Protein 9BFQ (pdb70)

Secondary structure (DSSP, 8-state):
-HHHHHHHHHHHHHHHHHHTTTSB--SS-----TT---SSSHHHHHHHHHTSSHHHHHTT--HHHHS--SSS-S--HHHHHHHHHHHHHHHHHHHHHSHHHHHHPPPEEE-----EEEE--------EEEEEE---EEE-S-EE--TT-EEEE-S-PPTT-EEEEEEEEE-SSSTT-EEEPPPPPPEEPPP-SS--S--EEEEEEE-SSS-EEEEEE--S--SS---EEEEEEEE--EEEEEETT--EEEE-S--TT-EEEEEEEEE-SS-B---EEEEEE--PPP----SS----EEEEE-SSEEEEEE-SSS--EEEEEE-SS----EEE-SSS-EEEE--SS--EEEEEBSSSSBSS--EEE-----EEEEEEEETTTTEEEEEEE--EEEEEE-SSS---EEEEEEESSPPSEEEEETTTTEEEEE-SSEEEEEETTS---EEEEE-SS---EEEETTTTEEEEEETTTTEEEEE-SSS--EEEEPPPP--------STT-EEEE-SSEEEEE---S-SEEEE-SS-S---EE----TTTS-SS-S-------EEEE-SSEEEEE--PPPPPTT--TTS----EEEEEEEETTTTEEEEEEEE-SSEEEEES--TT-EEEEEEEEE-SS--B------EEEEPPPSS---EEEEESSSEEEEE-SSS---EEEEEE--SSB---EESSSSEEEEEBTTS-EEEEESS-SSSS-S--SPBSSEEEEEEETTTTEEEEEETTTTEEEEE-TTT--EEEE---S--EEEEETTTTEEEEE-SSEEEEE-SSGGG----EE--SSSEEEEEEEEETTTTEEEEEEEESS-EEEEEEE----EEEEE--B-TT--EEETTTTEEEEEBTTSSEEEEEESS-TT-EEEEEPPGGG-SEEEEEEPPSSPPP---TTSSPPPPPTTS-EE--EEEE-PPP--SS----EEEEEEEETTEEEEEEESSSEEEE----SSS-EEEEEEEEE-SS-B---EEEEEE-/-HHHHH---B---B-GGGTEEEE--SEEEEEEES-HHHHHHHHHHHHHHTSS-SSSPEEEEEEE-SSTTSHHHHHHHHHHHHHHS-S-EEEEEE-HHHHHHSHHHHHHH-S-EEEPPPGGGTTHHHHHHHHHS-B--S---EEEEEESSHHHHHHHHHHHHTTT------S-S-EEEEEESSSSSSS----SEEEEE-SS---HHHHHHSPTTEEEEEEPPEE---STTS-SS-----SSSTT-EE-HHHHHHHHHHHHHHHHHHHHHHHH----TTT-----S--GGGSSTTT-----HHHHHHHTT-TTTTTS-EEEEEEE---EEEEEEEESSS--EEEEEE--S--SEEEPPPBHHHHT--

Organism: Drosophila melanogaster (NCBI:txid7227)

Sequence (1365 aa):
DERMVLERVTRDCVQRCIVEEDLFLDEFGIQCEKADNGEKCYKTRCTKGCAQWYRALKELESCQEACLSLQFYPYDMPCIGACEMAQRDYWHLQRLAISHLVERTQPQLERAPTPLTIRWAMHFPPFNIQYQFVDAWFNLADYDCDEYYVCEILEALIPYTQYRFRFELPFGENRDEVLYSPATPAYQTPPEGAPISAPVIEHLMGLDDSHLAVHWHPGRFTNGPIEGYRLRLSSSTSEQLVPAGRGSYIFSQLQAGTNYTLALSMINKQGEGPVAKGFVQTHSARNEKPAKDLTESVLLVGRRAVMWQSLEPAGENSMIYQSQEELADIAWSKREQQLWLLNVHGELRSLKFESGQMVSPAQQLKLDLWVPRRLSFDWLHHRLYFAMESSFQIISTDLLGESAQKVGESFDLPVEQLEVDALNGWIFWRNEESLWRQDLHGRMIHRLLRIRQPGWFLVQPQHFIIHLMLPQEGKFLEISYDGGFKHPLPLPPPHWQSFALLGRSLLLPDSGQLILVEAASPSASWPLKNLPDCWAVILLVPESQPLTSAGGKPHSLKALLGAQAAKISWKEPERNPYQSADAARSWSYELEVLDVASQSAFSIRNIRGPIFGLQRLQPDNLYQLRVRAINVDGEPGEWTEPLAARTWPLGPHRLRWASRQGSVIHTNELGEGLEVQQEQLERLPGPMTMVNESVGYYVTGDGLLHCINLVHSQWGCPISEPLQHVGSVTYDWRGGRVYWTDLARNCVVRMDPWSGSRELLPVFEANFLALDPRQGHLYYATSSQLSRHGSTPDEAVTYYRVNGLEGSIASFVLDTQQDQLFWLVKGSGALRLYRAPLTSLQMIQQIQAVPDSLQLLRPLGALLWLERSGRRARLVRLAAPLDVMELPTPDQASPASALQLLDPQPLPPRDEGVIPMTVLPDSVRLDDFHVRWQPSTSGGNHSVSYRLLLEFGQRLQTLDLSTPFARLTQLPQAQLQLKISITPRTAWRSGDTTRVQLTTPEICLNGLQLTVIRKQEEFVKILEGDVVLSVLTKDPDSALFVINRVNQANLIMADFEIGIRAISIDNASLAENLLIQEVQFLQQCTTYSMGIFVDWELYKQLESVIKDLEYNIWPIPGTRAHLFPKVAHLLHQMPWGEKIASVEIATETLEMYNEFMEAARQEHMCLMHFKSDDNVYIMFGNKLASHFKENGTLFSVPTDRTDDEFLADLPNRAFVLMENEIDLSTAVELDATPTALDEILIGKSVLPSRVLSFAGSIIDLMNWLRGSLSKHCYVLESCFNFLNFIEDWRTSEYRQAHDTAEILSLLLMRKLGTAMNFQMYQKKVELREIASQNFVTNVTTYYHYNRDNHTSLELKTKFGQVFNC

Nearest PDB structures (foldseek):
  3s8z-assembly1_A  TM=3.925E-01  e=1.717E-20  Homo sapiens
  5e4q-assembly1_A  TM=4.341E-01  e=4.773E-08  Mus musculus
  2jll-assembly1_A  TM=2.443E-01  e=3.432E-08  Homo sapiens
  2dle-assembly1_A  TM=7.068E-01  e=6.547E-03  Homo sapiens
  3ncb-assembly1_B  TM=4.077E-01  e=9.874E-05  Homo sapiens

Foldseek 3Di:
DVVVLLVVLLVVLLVVLLVCQFQFAEQQRDDDDNPPPFPPGSNNLLNQLSVCQVVCVVVVHAQQRSSPDPFDPDGSQSSLLSNLLSQVSSLQVVCVVCQCVQAPWEWEWDCDVHFTKIQTQDDDCPKWKWKDFDCFTFTADDWDADPRGTIGHPDDDQAQTKMKIKMWAQSGPDPVSIHIYDIYDIDHHHADDEFAFFWDWPDWAAQAFFKTKTFTDGDRRRRAQFFWKWKAKDFCGDIDTGGRPDGMDMGGGDGGPTKMKMWMWTDDPHGIYDTDIDIYGHYHADDDDAQQPFQWWKWWDAQFWIKIWGSHLPIDIATAGGHPAGWQEKEAAQVQQKIWTAGPFGWIWIAHDDPGYGDDDTDTADADDATFHYWYAQHAVQWIWTWHDVLIWIWIAHPNHDPIGTAEDGDDFDWRYWYAQNALQKIWTDGQFFIWIAGPNRDDTATQDGHHGWADWAAQNQNQKIWTHRQVVQWIWITGLHNPDIDTDHDQDPRFREWDDDRCWIFTDDQFWTAIDVHVHHSGIDGDDPHRGTRYMGINDCSSVDDDYPAWWWDDWAKQAEFFKIKIFTDGGDRDPSGDPSHDRFKFKKKWKAFPVVRDIDIDTRHGDRIDMGGRHHGFTKIWIWMWIAHDVGDTHDIDHIDIDTYFHDDFWWKWFAFQCFWIWIAGRQRPPTHTAPDGDHGAWEDWEDLFPFWIWIAHPQAWIDIAGRPDGPDQAQDDDTDGQWQEWYAAQAAQWIWTQRRSSQFIWIAHSPNSHIHTDPDGQFRYWDFQRVAQKIWTFHQFWTWIDFDDPVLIGTDDGHPPSQFGWQEKDADNVVQKIKTWTDGSPKIWIWIDGNVDIGTLDIHDFHGHAWDQDVRQQWIKTAHPQQFWIWIAHSVHRVRIHIRGDDPVRRRTNYMYTDDPDTRHHYHQQQAWDDWDQVQFDFPCGKTATDDIATPPGAQKWKKKWWCWDSDIHIDTGSDRMGNDDDDPDAFIKTWIWIWIHGSSGIYDIHTYIDTD/DVCLVQPDWFDVIDGQVVFWDKDDWQEEEEEEEQFQLLVVVLQQLCQQLVLLVEDIGYMYTYGHDDDLVRVLSSVVSVVVCQVPVHDHYQEHEYEPVSCVVPVVSVVVVVGRYDYQDHLCVLALLLVLVCQQFAFDFQDDEAEDEEEDDCVSVVVNVVSNVVSQFDHHGDPDDAYEYEYEEQPPQFQDPDDHAAEYEYDDDDDVNSLVRHDAFYKYWFWDWDAAAFDVQFAVDDGGDDPVSHGDTDQVSSNQSNLLVVSLQSVVQSVQQVVFFNYVVRGDDSCDPNPCSVPDVSRDDDAPCVSSVSSRGNSVQVRGWIFMFGHHVDTDTAWIAGSRDGDIDGDDDDPVPDDDDDGHDHSNVNRGD

GO terms:
  GO:0005886 plasma membrane (C, IDA)
  GO:0008288 boss receptor activity (F, IDA)
  GO:0045500 sevenless signaling pathway (P, IEP)
  GO:0045500 sevenless signaling pathway (P, IDA)
  GO:0019199 transmembrane receptor protein kinase activity (F, IDA)
  GO:0045500 sevenless signaling pathway (P, IMP)
  GO:0060250 germ-line stem-cell niche homeostasis (P, IMP)
  GO:0007465 R7 cell fate commitment (P, IMP)
  GO:0005515 protein binding (F, IPI)
  GO:0045500 sevenless signaling pathway (P, IPI)

InterPro domains:
  IPR000033 LDLR class B repeat [SM00135] (990-1030)
  IPR000033 LDLR class B repeat [SM00135] (1462-1509)
  IPR000719 Protein kinase domain [PS50011] (2209-2485)
  IPR001245 Serine-threonine/tyrosine-protein kinase, catalytic domain [PF07714] (2210-2481)
  IPR001245 Serine-threonine/tyrosine-protein kinase, catalytic domain [PR00109] (2286-2299)
  IPR001245 Serine-threonine/tyrosine-protein kinase, catalytic domain [PR00109] (2333-2351)
  IPR001245 Serine-threonine/tyrosine-protein kinase, catalytic domain [PR00109] (2408-2430)
  IPR001245 Serine-threonine/tyrosine-protein kinase, catalytic domain [PR00109] (2452-2474)
  IPR002011 Tyrosine-protein kinase, receptor class II, conserved site [PS00239] (2374-2382)
  IPR003961 Fibronectin type III [PF00041] (448-520)
  IPR003961 Fibronectin type III [PF00041] (1800-1896)
  IPR003961 Fibronectin type III [PS50853] (440-533)
  IPR003961 Fibronectin type III [PS50853] (824-924)
  IPR003961 Fibronectin type III [PS50853] (1294-1397)
  IPR003961 Fibronectin type III [PS50853] (1801-1901)
  IPR003961 Fibronectin type III [SM00060] (438-519)
  IPR003961 Fibronectin type III [SM00060] (825-910)
  IPR003961 Fibronectin type III [SM00060] (1200-1278)
  IPR003961 Fibronectin type III [SM00060] (1299-1384)
  IPR003961 Fibronectin type III [SM00060] (1799-1888)

B-factor: mean 48.44, std 27.78, range [2.01, 143.71]

Structure (mmCIF, N/CA/C/O backbone):
data_9BFQ
#
_entry.id   9BFQ
#
_cell.length_a   1.00
_cell.length_b   1.00
_cell.length_c   1.00
_cell.angle_alpha   90.00
_cell.angle_beta   90.00
_cell.angle_gamma   90.00
#
_symmetry.space_group_name_H-M   'P 1'
#
loop_
_entity.id
_entity.type
_entity.pdbx_description
1 polymer 'Protein sevenless'
2 polymer 'Protein bride of sevenless'
3 non-polymer 2-acetamido-2-deoxy-beta-D-glucopyranose
#
loop_
_atom_site.group_PDB
_atom_site.id
_atom_site.type_symbol
_atom_site.label_atom_id
_atom_site.label_alt_id
_atom_site.label_comp_id
_atom_site.label_asym_id
_atom_site.label_entity_id
_atom_site.label_seq_id
_atom_site.pdbx_PDB_ins_code
_atom_site.Cartn_x
_atom_site.Cartn_y
_atom_site.Cartn_z
_atom_site.occupancy
_atom_site.B_iso_or_equiv
_atom_site.auth_seq_id
_atom_site.auth_comp_id
_atom_site.auth_asym_id
_atom_site.auth_atom_id
_atom_site.pdbx_PDB_model_num
ATOM 1 N N . ASP A 1 86 ? 167.901 202.825 211.598 1.00 78.57 208 ASP A N 1
ATOM 2 C CA . ASP A 1 86 ? 167.267 201.983 212.644 1.00 86.04 208 ASP A CA 1
ATOM 3 C C . ASP A 1 86 ? 167.922 200.607 212.651 1.00 86.53 208 ASP A C 1
ATOM 4 O O . ASP A 1 86 ? 167.184 199.630 212.743 1.00 84.17 208 ASP A O 1
ATOM 9 N N . GLU A 1 87 ? 169.247 200.540 212.514 1.00 84.83 209 GLU A N 1
ATOM 10 C CA . GLU A 1 87 ? 169.969 199.243 212.549 1.00 83.13 209 GLU A CA 1
ATOM 11 C C . GLU A 1 87 ? 169.514 198.466 213.772 1.00 81.40 209 GLU A C 1
ATOM 12 O O . GLU A 1 87 ? 168.932 197.401 213.602 1.00 80.57 209 GLU A O 1
ATOM 18 N N . ARG A 1 88 ? 169.662 199.050 214.953 1.00 80.12 210 ARG A N 1
ATOM 19 C CA . ARG A 1 88 ? 169.406 198.293 216.200 1.00 79.29 210 ARG A CA 1
ATOM 20 C C . ARG A 1 88 ? 167.960 197.779 216.240 1.00 74.71 210 ARG A C 1
ATOM 21 O O . ARG A 1 88 ? 167.683 196.911 217.057 1.00 75.75 210 ARG A O 1
ATOM 29 N N . MET A 1 89 ? 167.071 198.346 215.446 1.00 73.16 211 MET A N 1
ATOM 30 C CA . MET A 1 89 ? 165.696 197.856 215.358 1.00 76.35 211 MET A CA 1
ATOM 31 C C . MET A 1 89 ? 165.572 196.695 214.376 1.00 76.20 211 MET A C 1
ATOM 32 O O . MET A 1 89 ? 164.831 195.739 214.639 1.00 76.13 211 MET A O 1
ATOM 37 N N . VAL A 1 90 ? 166.322 196.754 213.265 1.00 73.71 212 VAL A N 1
ATOM 38 C CA . VAL A 1 90 ? 166.388 195.664 212.288 1.00 71.90 212 VAL A CA 1
ATOM 39 C C . VAL A 1 90 ? 167.072 194.437 212.891 1.00 69.64 212 VAL A C 1
ATOM 40 O O . VAL A 1 90 ? 166.585 193.305 212.738 1.00 72.73 212 VAL A O 1
ATOM 44 N N . LEU A 1 91 ? 168.148 194.667 213.664 1.00 62.68 213 LEU A N 1
ATOM 45 C CA . LEU A 1 91 ? 168.903 193.605 214.337 1.00 56.60 213 LEU A CA 1
ATOM 46 C C . LEU A 1 91 ? 168.078 192.913 215.428 1.00 55.31 213 LEU A C 1
ATOM 47 O O . LEU A 1 91 ? 168.035 191.674 215.497 1.00 58.75 213 LEU A O 1
ATOM 52 N N . GLU A 1 92 ? 167.349 193.698 216.230 1.00 59.93 214 GLU A N 1
ATOM 53 C CA . GLU A 1 92 ? 166.523 193.127 217.290 1.00 61.79 214 GLU A CA 1
ATOM 54 C C . GLU A 1 92 ? 165.256 192.479 216.741 1.00 56.07 214 GLU A C 1
ATOM 55 O O . GLU A 1 92 ? 164.773 191.495 217.314 1.00 59.15 214 GLU A O 1
ATOM 61 N N . ARG A 1 93 ? 164.734 192.971 215.609 1.00 49.94 215 ARG A N 1
ATOM 62 C CA . ARG A 1 93 ? 163.536 192.366 215.033 1.00 54.52 215 ARG A CA 1
ATOM 63 C C . ARG A 1 93 ? 163.870 191.056 214.324 1.00 56.31 215 ARG A C 1
ATOM 64 O O . ARG A 1 93 ? 163.070 190.108 214.357 1.00 59.83 215 ARG A O 1
ATOM 72 N N . VAL A 1 94 ? 165.071 190.968 213.733 1.00 52.94 216 VAL A N 1
ATOM 73 C CA . VAL A 1 94 ? 165.540 189.723 213.121 1.00 44.29 216 VAL A CA 1
ATOM 74 C C . VAL A 1 94 ? 165.851 188.676 214.194 1.00 48.52 216 VAL A C 1
ATOM 75 O O . VAL A 1 94 ? 165.467 187.503 214.054 1.00 54.94 216 VAL A O 1
ATOM 79 N N . THR A 1 95 ? 166.441 189.109 215.325 1.00 47.58 217 THR A N 1
ATOM 80 C CA . THR A 1 95 ? 166.733 188.206 216.448 1.00 40.47 217 THR A CA 1
ATOM 81 C C . THR A 1 95 ? 165.454 187.724 217.154 1.00 43.33 217 THR A C 1
ATOM 82 O O . THR A 1 95 ? 165.345 186.539 217.513 1.00 46.16 217 THR A O 1
ATOM 86 N N . ARG A 1 96 ? 164.441 188.599 217.256 1.00 44.62 218 ARG A N 1
ATOM 87 C CA . ARG A 1 96 ? 163.153 188.229 217.845 1.00 48.51 218 ARG A CA 1
ATOM 88 C C . ARG A 1 96 ? 162.356 187.283 216.947 1.00 47.16 218 ARG A C 1
ATOM 89 O O . ARG A 1 96 ? 161.747 186.320 217.443 1.00 53.21 218 ARG A O 1
ATOM 97 N N . ASP A 1 97 ? 162.393 187.506 215.623 1.00 43.95 219 ASP A N 1
ATOM 98 C CA . ASP A 1 97 ? 161.734 186.592 214.689 1.00 47.14 219 ASP A CA 1
ATOM 99 C C . ASP A 1 97 ? 162.474 185.261 214.588 1.00 44.63 219 ASP A C 1
ATOM 100 O O . ASP A 1 97 ? 161.847 184.214 214.369 1.00 43.85 219 ASP A O 1
ATOM 105 N N . CYS A 1 98 ? 163.797 185.286 214.806 1.00 41.64 220 CYS A N 1
ATOM 106 C CA . CYS A 1 98 ? 164.612 184.075 214.835 1.00 36.82 220 CYS A CA 1
ATOM 107 C C . CYS A 1 98 ? 164.284 183.200 216.039 1.00 40.89 220 CYS A C 1
ATOM 108 O O . CYS A 1 98 ? 164.089 181.988 215.886 1.00 46.25 220 CYS A O 1
ATOM 111 N N . VAL A 1 99 ? 164.161 183.800 217.232 1.00 41.58 221 VAL A N 1
ATOM 112 C CA . VAL A 1 99 ? 163.870 182.992 218.419 1.00 34.16 221 VAL A CA 1
ATOM 113 C C . VAL A 1 99 ? 162.395 182.586 218.458 1.00 35.17 221 VAL A C 1
ATOM 114 O O . VAL A 1 99 ? 162.050 181.543 219.030 1.00 43.72 221 VAL A O 1
ATOM 118 N N . GLN A 1 100 ? 161.522 183.337 217.763 1.00 35.82 222 GLN A N 1
ATOM 119 C CA . GLN A 1 100 ? 160.138 182.893 217.600 1.00 39.19 222 GLN A CA 1
ATOM 120 C C . GLN A 1 100 ? 160.030 181.712 216.635 1.00 43.53 222 GLN A C 1
ATOM 121 O O . GLN A 1 100 ? 159.214 180.803 216.851 1.00 48.48 222 GLN A O 1
ATOM 127 N N . ARG A 1 101 ? 160.871 181.690 215.587 1.00 39.75 223 ARG A N 1
ATOM 128 C CA . ARG A 1 101 ? 160.929 180.529 214.697 1.00 37.57 223 ARG A CA 1
ATOM 129 C C . ARG A 1 101 ? 161.562 179.316 215.370 1.00 38.96 223 ARG A C 1
ATOM 130 O O . ARG A 1 101 ? 161.257 178.175 215.006 1.00 43.74 223 ARG A O 1
ATOM 138 N N . CYS A 1 102 ? 162.462 179.538 216.332 1.00 39.60 224 CYS A N 1
ATOM 139 C CA . CYS A 1 102 ? 162.995 178.411 217.098 1.00 37.30 224 CYS A CA 1
ATOM 140 C C . CYS A 1 102 ? 161.969 177.878 218.088 1.00 42.80 224 CYS A C 1
ATOM 141 O O . CYS A 1 102 ? 161.996 176.692 218.440 1.00 44.97 224 CYS A O 1
ATOM 144 N N . ILE A 1 103 ? 161.086 178.753 218.581 1.00 47.59 225 ILE A N 1
ATOM 145 C CA . ILE A 1 103 ? 160.017 178.324 219.480 1.00 44.48 225 ILE A CA 1
ATOM 146 C C . ILE A 1 103 ? 158.957 177.511 218.730 1.00 43.05 225 ILE A C 1
ATOM 147 O O . ILE A 1 103 ? 158.546 176.440 219.200 1.00 46.45 225 ILE A O 1
ATOM 152 N N . VAL A 1 104 ? 158.550 177.957 217.531 1.00 37.69 226 VAL A N 1
ATOM 153 C CA . VAL A 1 104 ? 157.383 177.343 216.886 1.00 42.26 226 VAL A CA 1
ATOM 154 C C . VAL A 1 104 ? 157.773 176.034 216.175 1.00 45.23 226 VAL A C 1
ATOM 155 O O . VAL A 1 104 ? 156.938 175.139 215.985 1.00 47.46 226 VAL A O 1
ATOM 159 N N . GLU A 1 105 ? 159.059 175.852 215.863 1.00 44.78 227 GLU A N 1
ATOM 160 C CA . GLU A 1 105 ? 159.531 174.641 215.200 1.00 38.20 227 GLU A CA 1
ATOM 161 C C . GLU A 1 105 ? 160.127 173.634 216.176 1.00 42.09 227 GLU A C 1
ATOM 162 O O . GLU A 1 105 ? 161.084 172.936 215.829 1.00 41.78 227 GLU A O 1
ATOM 168 N N . GLU A 1 106 ? 159.556 173.528 217.379 1.00 48.13 228 GLU A N 1
ATOM 169 C CA . GLU A 1 106 ? 160.175 172.771 218.465 1.00 45.87 228 GLU A CA 1
ATOM 170 C C . GLU A 1 106 ? 159.995 171.263 218.301 1.00 46.55 228 GLU A C 1
ATOM 171 O O . GLU A 1 106 ? 160.731 170.477 218.908 1.00 46.56 228 GLU A O 1
ATOM 177 N N . ASP A 1 107 ? 159.038 170.838 217.477 1.00 46.88 229 ASP A N 1
ATOM 178 C CA . ASP A 1 107 ? 158.724 169.428 217.296 1.00 44.24 229 ASP A CA 1
ATOM 179 C C . ASP A 1 107 ? 158.450 169.094 215.840 1.00 38.43 229 ASP A C 1
ATOM 180 O O . ASP A 1 107 ? 157.780 168.097 215.554 1.00 46.63 229 ASP A O 1
ATOM 185 N N . LEU A 1 108 ? 158.942 169.918 214.919 1.00 31.29 230 LEU A N 1
ATOM 186 C CA . LEU A 1 108 ? 158.672 169.748 213.501 1.00 23.65 230 LEU A CA 1
ATOM 187 C C . LEU A 1 108 ? 159.731 168.905 212.805 1.00 18.84 230 LEU A C 1
ATOM 188 O O . LEU A 1 108 ? 159.407 168.181 211.858 1.00 16.01 230 LEU A O 1
ATOM 193 N N . PHE A 1 109 ? 160.972 168.947 213.278 1.00 19.10 231 PHE A N 1
ATOM 194 C CA . PHE A 1 109 ? 162.089 168.280 212.629 1.00 14.16 231 PHE A CA 1
ATOM 195 C C . PHE A 1 109 ? 162.532 167.076 213.444 1.00 13.10 231 PHE A C 1
ATOM 196 O O . PHE A 1 109 ? 162.773 167.184 214.649 1.00 17.07 231 PHE A O 1
ATOM 204 N N . LEU A 1 110 ? 162.641 165.932 212.776 1.00 12.29 232 LEU A N 1
ATOM 205 C CA . LEU A 1 110 ? 163.126 164.707 213.395 1.00 13.18 232 LEU A CA 1
ATOM 206 C C . LEU A 1 110 ? 164.646 164.761 213.439 1.00 18.44 232 LEU A C 1
ATOM 207 O O . LEU A 1 110 ? 165.292 165.080 212.436 1.00 20.42 232 LEU A O 1
ATOM 212 N N . ASP A 1 111 ? 165.210 164.455 214.598 1.00 21.64 233 ASP A N 1
ATOM 213 C CA . ASP A 1 111 ? 166.641 164.552 214.817 1.00 23.15 233 ASP A CA 1
ATOM 214 C C . ASP A 1 111 ? 167.298 163.214 214.477 1.00 32.26 233 ASP A C 1
ATOM 215 O O . ASP A 1 111 ? 166.648 162.166 214.477 1.00 34.05 233 ASP A O 1
ATOM 220 N N . GLU A 1 112 ? 168.599 163.263 214.166 1.00 32.63 234 GLU A N 1
ATOM 221 C CA . GLU A 1 112 ? 169.326 162.059 213.770 1.00 27.47 234 GLU A CA 1
ATOM 222 C C . GLU A 1 112 ? 169.624 161.156 214.962 1.00 32.02 234 GLU A C 1
ATOM 223 O O . GLU A 1 112 ? 169.835 159.950 214.795 1.00 38.02 234 GLU A O 1
ATOM 229 N N . PHE A 1 113 ? 169.662 161.719 216.169 1.00 35.07 235 PHE A N 1
ATOM 230 C CA . PHE A 1 113 ? 169.832 160.944 217.388 1.00 36.09 235 PHE A CA 1
ATOM 231 C C . PHE A 1 113 ? 168.504 160.613 218.049 1.00 36.28 235 PHE A C 1
ATOM 232 O O . PHE A 1 113 ? 168.457 159.742 218.923 1.00 42.68 235 PHE A O 1
ATOM 240 N N . GLY A 1 114 ? 167.424 161.267 217.629 1.00 33.53 236 GLY A N 1
ATOM 241 C CA . GLY A 1 114 ? 166.122 161.082 218.241 1.00 36.78 236 GLY A CA 1
ATOM 242 C C . GLY A 1 114 ? 166.045 161.688 219.624 1.00 46.22 236 GLY A C 1
ATOM 243 O O . GLY A 1 114 ? 165.966 160.954 220.614 1.00 53.90 236 GLY A O 1
ATOM 244 N N . ILE A 1 115 ? 166.087 163.021 219.705 1.00 47.05 237 ILE A N 1
ATOM 245 C CA . ILE A 1 115 ? 166.231 163.692 220.996 1.00 48.58 237 ILE A CA 1
ATOM 246 C C . ILE A 1 115 ? 164.906 163.717 221.745 1.00 57.61 237 ILE A C 1
ATOM 247 O O . ILE A 1 115 ? 164.807 163.175 222.856 1.00 59.96 237 ILE A O 1
ATOM 252 N N . GLN A 1 116 ? 163.884 164.348 221.136 1.00 55.45 238 GLN A N 1
ATOM 253 C CA . GLN A 1 116 ? 162.500 164.515 221.630 1.00 59.09 238 GLN A CA 1
ATOM 254 C C . GLN A 1 116 ? 162.439 165.204 222.995 1.00 66.19 238 GLN A C 1
ATOM 255 O O . GLN A 1 116 ? 161.968 164.642 223.985 1.00 73.23 238 GLN A O 1
ATOM 261 N N . CYS A 1 117 ? 162.944 166.433 223.042 1.00 65.40 239 CYS A N 1
ATOM 262 C CA . CYS A 1 117 ? 162.848 167.237 224.248 1.00 59.97 239 CYS A CA 1
ATOM 263 C C . CYS A 1 117 ? 161.431 167.770 224.424 1.00 64.44 239 CYS A C 1
ATOM 264 O O . CYS A 1 117 ? 160.631 167.818 223.486 1.00 64.69 239 CYS A O 1
ATOM 267 N N . GLU A 1 118 ? 161.124 168.173 225.652 1.00 63.74 240 GLU A N 1
ATOM 268 C CA . GLU A 1 118 ? 159.815 168.726 225.943 1.00 65.31 240 GLU A CA 1
ATOM 269 C C . GLU A 1 118 ? 159.814 170.237 225.724 1.00 64.07 240 GLU A C 1
ATOM 270 O O . GLU A 1 118 ? 160.781 170.825 225.233 1.00 68.80 240 GLU A O 1
ATOM 276 N N . LYS A 1 119 ? 158.704 170.871 226.105 1.00 61.50 241 LYS A N 1
ATOM 277 C CA . LYS A 1 119 ? 158.535 172.295 225.844 1.00 61.06 241 LYS A CA 1
ATOM 278 C C . LYS A 1 119 ? 159.253 173.168 226.864 1.00 60.24 241 LYS A C 1
ATOM 279 O O . LYS A 1 119 ? 159.409 174.370 226.630 1.00 56.62 241 LYS A O 1
ATOM 285 N N . ALA A 1 120 ? 159.686 172.599 227.990 1.00 64.69 242 ALA A N 1
ATOM 286 C CA . ALA A 1 120 ? 160.386 173.357 229.020 1.00 63.24 242 ALA A CA 1
ATOM 287 C C . ALA A 1 120 ? 161.594 172.601 229.559 1.00 63.66 242 ALA A C 1
ATOM 288 O O . ALA A 1 120 ? 161.906 172.711 230.749 1.00 64.19 242 ALA A O 1
ATOM 290 N N . ASP A 1 121 ? 162.275 171.829 228.710 1.00 65.38 243 ASP A N 1
ATOM 291 C CA . ASP A 1 121 ? 163.427 171.061 229.170 1.00 66.93 243 ASP A CA 1
ATOM 292 C C . ASP A 1 121 ? 164.658 171.947 229.306 1.00 67.13 243 ASP A C 1
ATOM 293 O O . ASP A 1 121 ? 165.348 171.906 230.334 1.00 64.78 243 ASP A O 1
ATOM 298 N N . ASN A 1 122 ? 164.941 172.744 228.259 1.00 68.64 244 ASN A N 1
ATOM 299 C CA . ASN A 1 122 ? 166.068 173.680 228.100 1.00 66.62 244 ASN A CA 1
ATOM 300 C C . ASN A 1 122 ? 167.435 173.017 228.264 1.00 60.12 244 ASN A C 1
ATOM 301 O O . ASN A 1 122 ? 168.375 173.643 228.764 1.00 58.19 244 ASN A O 1
ATOM 306 N N . GLY A 1 123 ? 167.564 171.755 227.851 1.00 54.00 245 GLY A N 1
ATOM 307 C CA . GLY A 1 123 ? 168.845 171.090 227.866 1.00 49.26 245 GLY A CA 1
ATOM 308 C C . GLY A 1 123 ? 169.656 171.420 226.634 1.00 49.64 245 GLY A C 1
ATOM 309 O O . GLY A 1 123 ? 169.187 172.117 225.739 1.00 52.26 245 GLY A O 1
ATOM 310 N N . GLU A 1 124 ? 170.884 170.894 226.608 1.00 49.80 246 GLU A N 1
ATOM 311 C CA . GLU A 1 124 ? 171.814 171.175 225.517 1.00 46.84 246 GLU A CA 1
ATOM 312 C C . GLU A 1 124 ? 171.400 170.455 224.234 1.00 49.28 246 GLU A C 1
ATOM 313 O O . GLU A 1 124 ? 171.523 171.004 223.132 1.00 49.68 246 GLU A O 1
ATOM 319 N N . LYS A 1 125 ? 170.821 169.260 224.369 1.00 48.43 247 LYS A N 1
ATOM 320 C CA . LYS A 1 125 ? 170.443 168.455 223.214 1.00 42.54 247 LYS A CA 1
ATOM 321 C C . LYS A 1 125 ? 169.160 168.924 222.538 1.00 44.24 247 LYS A C 1
ATOM 322 O O . LYS A 1 125 ? 168.882 168.481 221.418 1.00 44.20 247 LYS A O 1
ATOM 328 N N . CYS A 1 126 ? 168.382 169.796 223.179 1.00 39.97 248 CYS A N 1
ATOM 329 C CA . CYS A 1 126 ? 167.066 170.168 222.674 1.00 40.02 248 CYS A CA 1
ATOM 330 C C . CYS A 1 126 ? 167.171 171.136 221.499 1.00 43.03 248 CYS A C 1
ATOM 331 O O . CYS A 1 126 ? 168.233 171.697 221.226 1.00 49.50 248 CYS A O 1
ATOM 334 N N . TYR A 1 127 ? 166.044 171.312 220.798 1.00 34.28 249 TYR A N 1
ATOM 335 C CA . TYR A 1 127 ? 166.015 172.137 219.591 1.00 30.48 249 TYR A CA 1
ATOM 336 C C . TYR A 1 127 ? 166.108 173.622 219.924 1.00 35.47 249 TYR A C 1
ATOM 337 O O . TYR A 1 127 ? 166.630 174.407 219.120 1.00 38.42 249 TYR A O 1
ATOM 346 N N . LYS A 1 128 ? 165.609 174.015 221.104 1.00 31.02 250 LYS A N 1
ATOM 347 C CA . LYS A 1 128 ? 165.519 175.426 221.474 1.00 26.81 250 LYS A CA 1
ATOM 348 C C . LYS A 1 128 ? 166.884 176.022 221.782 1.00 30.51 250 LYS A C 1
ATOM 349 O O . LYS A 1 128 ? 167.184 177.134 221.343 1.00 40.44 250 LYS A O 1
ATOM 355 N N . THR A 1 129 ? 167.735 175.280 222.498 1.00 24.31 251 THR A N 1
ATOM 356 C CA . THR A 1 129 ? 169.040 175.807 222.887 1.00 28.79 251 THR A CA 1
ATOM 357 C C . THR A 1 129 ? 170.012 175.809 221.715 1.00 33.28 251 THR A C 1
ATOM 358 O O . THR A 1 129 ? 170.781 176.764 221.544 1.00 41.18 251 THR A O 1
ATOM 362 N N . ARG A 1 130 ? 169.947 174.774 220.868 1.00 28.99 252 ARG A N 1
ATOM 363 C CA . ARG A 1 130 ? 170.792 174.713 219.679 1.00 28.95 252 ARG A CA 1
ATOM 364 C C . ARG A 1 130 ? 170.350 175.720 218.624 1.00 31.41 252 ARG A C 1
ATOM 365 O O . ARG A 1 130 ? 171.188 176.292 217.923 1.00 36.39 252 ARG A O 1
ATOM 373 N N . CYS A 1 131 ? 169.047 175.986 218.531 1.00 29.80 253 CYS A N 1
ATOM 374 C CA . CYS A 1 131 ? 168.562 176.957 217.558 1.00 28.20 253 CYS A CA 1
ATOM 375 C C . CYS A 1 131 ? 168.766 178.390 218.068 1.00 31.55 253 CYS A C 1
ATOM 376 O O . CYS A 1 131 ? 169.036 179.313 217.285 1.00 37.73 253 CYS A O 1
ATOM 379 N N . THR A 1 132 ? 168.683 178.591 219.387 1.00 28.64 254 THR A N 1
ATOM 380 C CA . THR A 1 132 ? 168.915 179.903 219.981 1.00 25.66 254 THR A CA 1
ATOM 381 C C . THR A 1 132 ? 170.414 180.225 220.018 1.00 27.56 254 THR A C 1
ATOM 382 O O . THR A 1 132 ? 170.802 181.401 220.001 1.00 40.47 254 THR A O 1
ATOM 386 N N . LYS A 1 133 ? 171.269 179.193 219.990 1.00 22.35 255 LYS A N 1
ATOM 387 C CA . LYS A 1 133 ? 172.696 179.388 219.738 1.00 28.77 255 LYS A CA 1
ATOM 388 C C . LYS A 1 133 ? 172.965 179.867 218.310 1.00 32.64 255 LYS A C 1
ATOM 389 O O . LYS A 1 133 ? 173.930 180.602 218.073 1.00 36.28 255 LYS A O 1
ATOM 395 N N . GLY A 1 134 ? 172.120 179.479 217.352 1.00 30.88 256 GLY A N 1
ATOM 396 C CA . GLY A 1 134 ? 172.222 180.041 216.015 1.00 27.00 256 GLY A CA 1
ATOM 397 C C . GLY A 1 134 ? 171.713 181.465 215.927 1.00 31.97 256 GLY A C 1
ATOM 398 O O . GLY A 1 134 ? 172.272 182.289 215.201 1.00 39.55 256 GLY A O 1
ATOM 399 N N . CYS A 1 135 ? 170.650 181.778 216.671 1.00 30.15 257 CYS A N 1
ATOM 400 C CA . CYS A 1 135 ? 170.149 183.152 216.673 1.00 24.59 257 CYS A CA 1
ATOM 401 C C . CYS A 1 135 ? 170.935 184.079 217.594 1.00 30.38 257 CYS A C 1
ATOM 402 O O . CYS A 1 135 ? 170.677 185.284 217.596 1.00 41.33 257 CYS A O 1
ATOM 405 N N . ALA A 1 136 ? 171.853 183.553 218.401 1.00 29.12 258 ALA A N 1
ATOM 406 C CA . ALA A 1 136 ? 172.730 184.406 219.185 1.00 28.35 258 ALA A CA 1
ATOM 407 C C . ALA A 1 136 ? 174.066 184.650 218.504 1.00 32.24 258 ALA A C 1
ATOM 408 O O . ALA A 1 136 ? 174.922 185.330 219.078 1.00 37.73 258 ALA A O 1
ATOM 410 N N . GLN A 1 137 ? 174.273 184.102 217.310 1.00 32.68 259 GLN A N 1
ATOM 411 C CA . GLN A 1 137 ? 175.538 184.218 216.598 1.00 37.11 259 GLN A CA 1
ATOM 412 C C . GLN A 1 137 ? 175.328 184.450 215.107 1.00 40.59 259 GLN A C 1
ATOM 413 O O . GLN A 1 137 ? 176.010 183.856 214.271 1.00 46.34 259 GLN A O 1
ATOM 419 N N . TRP A 1 138 ? 174.382 185.315 214.749 1.00 35.70 260 TRP A N 1
ATOM 420 C CA . TRP A 1 138 ? 174.187 185.655 213.345 1.00 31.01 260 TRP A CA 1
ATOM 421 C C . TRP A 1 138 ? 174.854 186.979 212.978 1.00 39.24 260 TRP A C 1
ATOM 422 O O . TRP A 1 138 ? 175.326 187.141 211.850 1.00 46.81 260 TRP A O 1
ATOM 433 N N . TYR A 1 139 ? 174.903 187.934 213.912 1.00 37.53 261 TYR A N 1
ATOM 434 C CA . TYR A 1 139 ? 175.534 189.217 213.620 1.00 36.93 261 TYR A CA 1
ATOM 435 C C . TYR A 1 139 ? 177.008 189.192 213.986 1.00 44.46 261 TYR A C 1
ATOM 436 O O . TYR A 1 139 ? 177.780 190.050 213.542 1.00 54.21 261 TYR A O 1
ATOM 445 N N . ARG A 1 140 ? 177.412 188.221 214.807 1.00 40.46 262 ARG A N 1
ATOM 446 C CA . ARG A 1 140 ? 178.828 188.008 215.081 1.00 44.97 262 ARG A CA 1
ATOM 447 C C . ARG A 1 140 ? 179.527 187.414 213.862 1.00 50.84 262 ARG A C 1
ATOM 448 O O . ARG A 1 140 ? 180.680 187.754 213.567 1.00 60.52 262 ARG A O 1
ATOM 456 N N . ALA A 1 141 ? 178.816 186.566 213.111 1.00 45.22 263 ALA A N 1
ATOM 457 C CA . ALA A 1 141 ? 179.391 185.945 211.921 1.00 44.91 263 ALA A CA 1
ATOM 458 C C . ALA A 1 141 ? 179.481 186.926 210.757 1.00 50.15 263 ALA A C 1
ATOM 459 O O . ALA A 1 141 ? 180.333 186.773 209.875 1.00 55.90 263 ALA A O 1
ATOM 461 N N . LEU A 1 142 ? 178.613 187.940 210.734 1.00 46.99 264 LEU A N 1
ATOM 462 C CA . LEU A 1 142 ? 178.673 188.929 209.661 1.00 46.68 264 LEU A CA 1
ATOM 463 C C . LEU A 1 142 ? 179.711 190.006 209.950 1.00 53.30 264 LEU A C 1
ATOM 464 O O . LEU A 1 142 ? 180.282 190.590 209.022 1.00 57.77 264 LEU A O 1
ATOM 469 N N . LYS A 1 143 ? 179.954 190.299 211.231 1.00 50.59 265 LYS A N 1
ATOM 470 C CA . LYS A 1 143 ? 180.955 191.301 211.583 1.00 54.15 265 LYS A CA 1
ATOM 471 C C . LYS A 1 143 ? 182.369 190.757 211.430 1.00 59.95 265 LYS A C 1
ATOM 472 O O . LYS A 1 143 ? 183.272 191.478 210.991 1.00 70.54 265 LYS A O 1
ATOM 478 N N . GLU A 1 144 ? 182.581 189.495 211.786 1.00 53.76 266 GLU A N 1
ATOM 479 C CA . GLU A 1 144 ? 183.906 188.895 211.746 1.00 57.50 266 GLU A CA 1
ATOM 480 C C . GLU A 1 144 ? 184.151 188.076 210.487 1.00 58.22 266 GLU A C 1
ATOM 481 O O . GLU A 1 144 ? 185.140 187.332 210.452 1.00 66.94 266 GLU A O 1
ATOM 487 N N . LEU A 1 145 ? 183.265 188.218 209.477 1.00 53.97 267 LEU A N 1
ATOM 488 C CA . LEU A 1 145 ? 183.322 187.583 208.142 1.00 59.42 267 LEU A CA 1
ATOM 489 C C . LEU A 1 145 ? 183.360 186.058 208.222 1.00 56.21 267 LEU A C 1
ATOM 490 O O . LEU A 1 145 ? 184.108 185.394 207.503 1.00 54.36 267 LEU A O 1
ATOM 495 N N . GLU A 1 146 ? 182.544 185.505 209.110 1.00 55.37 268 GLU A N 1
ATOM 496 C CA . GLU A 1 146 ? 182.565 184.091 209.441 1.00 50.16 268 GLU A CA 1
ATOM 497 C C . GLU A 1 146 ? 181.355 183.400 208.827 1.00 49.72 268 GLU A C 1
ATOM 498 O O . GLU A 1 146 ? 180.292 184.009 208.674 1.00 55.44 268 GLU A O 1
ATOM 504 N N . SER A 1 147 ? 181.526 182.136 208.457 1.00 40.70 269 SER A N 1
ATOM 505 C CA . SER A 1 147 ? 180.417 181.358 207.932 1.00 37.21 269 SER A CA 1
ATOM 506 C C . SER A 1 147 ? 179.512 180.889 209.067 1.00 40.96 269 SER A C 1
ATOM 507 O O . SER A 1 147 ? 179.877 180.922 210.244 1.00 45.97 269 SER A O 1
ATOM 510 N N . CYS A 1 148 ? 178.307 180.447 208.698 1.00 37.84 270 CYS A N 1
ATOM 511 C CA . CYS A 1 148 ? 177.368 179.954 209.700 1.00 33.17 270 CYS A CA 1
ATOM 512 C C . CYS A 1 148 ? 177.720 178.545 210.153 1.00 35.52 270 CYS A C 1
ATOM 513 O O . CYS A 1 148 ? 177.310 178.115 211.237 1.00 40.11 270 CYS A O 1
ATOM 516 N N . GLN A 1 149 ? 178.454 177.800 209.329 1.00 32.90 271 GLN A N 1
ATOM 517 C CA . GLN A 1 149 ? 178.966 176.509 209.770 1.00 28.75 271 GLN A CA 1
ATOM 518 C C . GLN A 1 149 ? 180.150 176.692 210.710 1.00 33.43 271 GLN A C 1
ATOM 519 O O . GLN A 1 149 ? 180.379 175.872 211.605 1.00 36.71 271 GLN A O 1
ATOM 525 N N . GLU A 1 150 ? 180.915 177.770 210.520 1.00 31.64 272 GLU A N 1
ATOM 526 C CA . GLU A 1 150 ? 182.093 178.018 211.341 1.00 38.03 272 GLU A CA 1
ATOM 527 C C . GLU A 1 150 ? 181.730 178.724 212.647 1.00 39.11 272 GLU A C 1
ATOM 528 O O . GLU A 1 150 ? 182.392 178.506 213.669 1.00 39.56 272 GLU A O 1
ATOM 534 N N . ALA A 1 151 ? 180.670 179.535 212.649 1.00 36.42 273 ALA A N 1
ATOM 535 C CA . ALA A 1 151 ? 180.206 180.145 213.892 1.00 36.92 273 ALA A CA 1
ATOM 536 C C . ALA A 1 151 ? 179.488 179.127 214.768 1.00 41.12 273 ALA A C 1
ATOM 537 O O . ALA A 1 151 ? 179.573 179.182 216.000 1.00 45.39 273 ALA A O 1
ATOM 539 N N . CYS A 1 152 ? 178.770 178.193 214.148 1.00 40.64 274 CYS A N 1
ATOM 540 C CA . CYS A 1 152 ? 178.093 177.123 214.880 1.00 36.34 274 CYS A CA 1
ATOM 541 C C . CYS A 1 152 ? 178.900 175.826 214.806 1.00 39.08 274 CYS A C 1
ATOM 542 O O . CYS A 1 152 ? 178.474 174.815 214.247 1.00 39.50 274 CYS A O 1
ATOM 545 N N . LEU A 1 153 ? 180.092 175.868 215.392 1.00 39.78 275 LEU A N 1
ATOM 546 C CA . LEU A 1 153 ? 180.865 174.663 215.666 1.00 40.25 275 LEU A CA 1
ATOM 547 C C . LEU A 1 153 ? 180.674 174.290 217.125 1.00 42.23 275 LEU A C 1
ATOM 548 O O . LEU A 1 153 ? 180.975 175.087 218.020 1.00 38.96 275 LEU A O 1
ATOM 553 N N . SER A 1 154 ? 180.167 173.086 217.356 1.00 43.41 276 SER A N 1
ATOM 554 C CA . SER A 1 154 ? 180.066 172.508 218.684 1.00 43.05 276 SER A CA 1
ATOM 555 C C . SER A 1 154 ? 180.833 171.198 218.676 1.00 45.60 276 SER A C 1
ATOM 556 O O . SER A 1 154 ? 180.806 170.469 217.681 1.00 47.17 276 SER A O 1
ATOM 559 N N . LEU A 1 155 ? 181.528 170.909 219.776 1.00 43.79 277 LEU A N 1
ATOM 560 C CA . LEU A 1 155 ? 182.274 169.658 219.866 1.00 43.90 277 LEU A CA 1
ATOM 561 C C . LEU A 1 155 ? 181.345 168.486 220.158 1.00 43.96 277 LEU A C 1
ATOM 562 O O . LEU A 1 155 ? 181.684 167.330 219.877 1.00 47.18 277 LEU A O 1
ATOM 567 N N . GLN A 1 156 ? 180.173 168.767 220.734 1.00 40.41 278 GLN A N 1
ATOM 568 C CA . GLN A 1 156 ? 179.216 167.715 221.060 1.00 37.50 278 GLN A CA 1
ATOM 569 C C . GLN A 1 156 ? 178.503 167.198 219.816 1.00 38.80 278 GLN A C 1
ATOM 570 O O . GLN A 1 156 ? 178.318 165.987 219.657 1.00 44.68 278 GLN A O 1
ATOM 576 N N . PHE A 1 157 ? 178.103 168.097 218.921 1.00 36.74 279 PHE A N 1
ATOM 577 C CA . PHE A 1 157 ? 177.393 167.743 217.695 1.00 30.26 279 PHE A CA 1
ATOM 578 C C . PHE A 1 157 ? 178.331 167.991 216.524 1.00 33.18 279 PHE A C 1
ATOM 579 O O . PHE A 1 157 ? 178.602 169.143 216.172 1.00 35.62 279 PHE A O 1
ATOM 587 N N . TYR A 1 158 ? 178.812 166.916 215.920 1.00 35.06 280 TYR A N 1
ATOM 588 C CA . TYR A 1 158 ? 179.860 166.985 214.914 1.00 32.89 280 TYR A CA 1
ATOM 589 C C . TYR A 1 158 ? 179.416 166.220 213.671 1.00 30.59 280 TYR A C 1
ATOM 590 O O . TYR A 1 158 ? 178.728 165.199 213.797 1.00 37.60 280 TYR A O 1
ATOM 599 N N . PRO A 1 159 ? 179.760 166.671 212.454 1.00 23.88 281 PRO A N 1
ATOM 600 C CA . PRO A 1 159 ? 180.458 167.912 212.085 1.00 26.71 281 PRO A CA 1
ATOM 601 C C . PRO A 1 159 ? 179.523 169.090 211.867 1.00 27.77 281 PRO A C 1
ATOM 602 O O . PRO A 1 159 ? 179.982 170.216 211.696 1.00 25.99 281 PRO A O 1
ATOM 606 N N . TYR A 1 160 ? 178.208 168.877 211.872 1.00 26.30 282 TYR A N 1
ATOM 607 C CA . TYR A 1 160 ? 177.254 169.925 211.535 1.00 20.59 282 TYR A CA 1
ATOM 608 C C . TYR A 1 160 ? 176.143 169.961 212.571 1.00 20.55 282 TYR A C 1
ATOM 609 O O . TYR A 1 160 ? 175.326 169.038 212.640 1.00 17.79 282 TYR A O 1
ATOM 618 N N . ASP A 1 161 ? 176.120 171.024 213.374 1.00 21.09 283 ASP A N 1
ATOM 619 C CA . ASP A 1 161 ? 175.016 171.310 214.287 1.00 16.51 283 ASP A CA 1
ATOM 620 C C . ASP A 1 161 ? 173.941 172.006 213.468 1.00 18.10 283 ASP A C 1
ATOM 621 O O . ASP A 1 161 ? 173.956 173.227 213.316 1.00 23.83 283 ASP A O 1
ATOM 626 N N . MET A 1 162 ? 172.994 171.220 212.958 1.00 16.77 284 MET A N 1
ATOM 627 C CA . MET A 1 162 ? 172.104 171.702 211.898 1.00 13.90 284 MET A CA 1
ATOM 628 C C . MET A 1 162 ? 171.006 172.699 212.306 1.00 16.39 284 MET A C 1
ATOM 629 O O . MET A 1 162 ? 170.675 173.553 211.460 1.00 23.89 284 MET A O 1
ATOM 634 N N . PRO A 1 163 ? 170.355 172.640 213.513 1.00 13.36 285 PRO A N 1
ATOM 635 C CA . PRO A 1 163 ? 169.508 173.791 213.906 1.00 16.75 285 PRO A CA 1
ATOM 636 C C . PRO A 1 163 ? 170.235 175.110 214.124 1.00 18.79 285 PRO A C 1
ATOM 637 O O . PRO A 1 163 ? 169.656 176.169 213.840 1.00 23.69 285 PRO A O 1
ATOM 641 N N . CYS A 1 164 ? 171.496 175.060 214.568 1.00 18.25 286 CYS A N 1
ATOM 642 C CA . CYS A 1 164 ? 172.319 176.253 214.751 1.00 19.63 286 CYS A CA 1
ATOM 643 C C . CYS A 1 164 ? 172.664 176.899 213.416 1.00 22.71 286 CYS A C 1
ATOM 644 O O . CYS A 1 164 ? 172.539 178.124 213.260 1.00 30.12 286 CYS A O 1
ATOM 647 N N . ILE A 1 165 ? 173.064 176.071 212.444 1.00 18.22 287 ILE A N 1
ATOM 648 C CA . ILE A 1 165 ? 173.431 176.526 211.108 1.00 16.51 287 ILE A CA 1
ATOM 649 C C . ILE A 1 165 ? 172.201 177.029 210.361 1.00 17.24 287 ILE A C 1
ATOM 650 O O . ILE A 1 165 ? 172.250 178.085 209.714 1.00 26.24 287 ILE A O 1
ATOM 655 N N . GLY A 1 166 ? 171.062 176.342 210.540 1.00 14.43 288 GLY A N 1
ATOM 656 C CA . GLY A 1 166 ? 169.818 176.757 209.905 1.00 13.08 288 GLY A CA 1
ATOM 657 C C . GLY A 1 166 ? 169.236 178.046 210.458 1.00 12.62 288 GLY A C 1
ATOM 658 O O . GLY A 1 166 ? 168.743 178.883 209.696 1.00 14.51 288 GLY A O 1
ATOM 659 N N . ALA A 1 167 ? 169.353 178.252 211.778 1.00 12.64 289 ALA A N 1
ATOM 660 C CA . ALA A 1 167 ? 168.896 179.493 212.396 1.00 16.00 289 ALA A CA 1
ATOM 661 C C . ALA A 1 167 ? 169.798 180.670 212.049 1.00 16.41 289 ALA A C 1
ATOM 662 O O . ALA A 1 167 ? 169.298 181.789 211.855 1.00 19.66 289 ALA A O 1
ATOM 664 N N . CYS A 1 168 ? 171.118 180.420 211.939 1.00 15.69 290 CYS A N 1
ATOM 665 C CA . CYS A 1 168 ? 172.074 181.438 211.496 1.00 13.06 290 CYS A CA 1
ATOM 666 C C . CYS A 1 168 ? 171.827 181.873 210.055 1.00 16.34 290 CYS A C 1
ATOM 667 O O . CYS A 1 168 ? 171.811 183.078 209.766 1.00 26.74 290 CYS A O 1
ATOM 670 N N . GLU A 1 169 ? 171.595 180.911 209.149 1.00 15.10 291 GLU A N 1
ATOM 671 C CA . GLU A 1 169 ? 171.365 181.238 207.745 1.00 15.93 291 GLU A CA 1
ATOM 672 C C . GLU A 1 169 ? 170.002 181.875 207.505 1.00 15.99 291 GLU A C 1
ATOM 673 O O . GLU A 1 169 ? 169.895 182.759 206.645 1.00 26.84 291 GLU A O 1
ATOM 679 N N . MET A 1 170 ? 168.982 181.501 208.290 1.00 11.57 292 MET A N 1
ATOM 680 C CA . MET A 1 170 ? 167.675 182.139 208.155 1.00 13.48 292 MET A CA 1
ATOM 681 C C . MET A 1 170 ? 167.674 183.557 208.714 1.00 18.07 292 MET A C 1
ATOM 682 O O . MET A 1 170 ? 167.030 184.447 208.139 1.00 27.78 292 MET A O 1
ATOM 687 N N . ALA A 1 171 ? 168.427 183.793 209.802 1.00 16.58 293 ALA A N 1
ATOM 688 C CA . ALA A 1 171 ? 168.539 185.138 210.362 1.00 17.62 293 ALA A CA 1
ATOM 689 C C . ALA A 1 171 ? 169.358 186.059 209.466 1.00 20.77 293 ALA A C 1
ATOM 690 O O . ALA A 1 171 ? 169.012 187.238 209.310 1.00 27.32 293 ALA A O 1
ATOM 692 N N . GLN A 1 172 ? 170.407 185.526 208.825 1.00 18.84 294 GLN A N 1
ATOM 693 C CA . GLN A 1 172 ? 171.193 186.329 207.893 1.00 17.30 294 GLN A CA 1
ATOM 694 C C . GLN A 1 172 ? 170.435 186.619 206.600 1.00 21.26 294 GLN A C 1
ATOM 695 O O . GLN A 1 172 ? 170.561 187.720 206.052 1.00 32.81 294 GLN A O 1
ATOM 701 N N . ARG A 1 173 ? 169.610 185.670 206.127 1.00 18.74 295 ARG A N 1
ATOM 702 C CA . ARG A 1 173 ? 168.818 185.908 204.921 1.00 19.28 295 ARG A CA 1
ATOM 703 C C . ARG A 1 173 ? 167.674 186.888 205.172 1.00 23.04 295 ARG A C 1
ATOM 704 O O . ARG A 1 173 ? 167.355 187.703 204.294 1.00 31.35 295 ARG A O 1
ATOM 712 N N . ASP A 1 174 ? 167.098 186.866 206.382 1.00 23.51 296 ASP A N 1
ATOM 713 C CA . ASP A 1 174 ? 166.060 187.831 206.741 1.00 24.36 296 ASP A CA 1
ATOM 714 C C . ASP A 1 174 ? 166.666 189.224 206.946 1.00 26.47 296 ASP A C 1
ATOM 715 O O . ASP A 1 174 ? 166.048 190.237 206.579 1.00 34.71 296 ASP A O 1
ATOM 720 N N . TYR A 1 175 ? 167.907 189.281 207.460 1.00 23.15 297 TYR A N 1
ATOM 721 C CA . TYR A 1 175 ? 168.618 190.551 207.621 1.00 23.08 297 TYR A CA 1
ATOM 722 C C . TYR A 1 175 ? 169.009 191.176 206.288 1.00 27.87 297 TYR A C 1
ATOM 723 O O . TYR A 1 175 ? 168.855 192.388 206.106 1.00 36.53 297 TYR A O 1
ATOM 732 N N . TRP A 1 176 ? 169.491 190.371 205.335 1.00 27.72 298 TRP A N 1
ATOM 733 C CA . TRP A 1 176 ? 169.811 190.927 204.023 1.00 24.57 298 TRP A CA 1
ATOM 734 C C . TRP A 1 176 ? 168.571 191.234 203.185 1.00 27.47 298 TRP A C 1
ATOM 735 O O . TRP A 1 176 ? 168.640 192.129 202.331 1.00 38.74 298 TRP A O 1
ATOM 746 N N . HIS A 1 177 ? 167.437 190.564 203.445 1.00 25.12 299 HIS A N 1
ATOM 747 C CA . HIS A 1 177 ? 166.170 190.971 202.835 1.00 26.44 299 HIS A CA 1
ATOM 748 C C . HIS A 1 177 ? 165.693 192.321 203.364 1.00 31.86 299 HIS A C 1
ATOM 749 O O . HIS A 1 177 ? 165.200 193.154 202.591 1.00 40.98 299 HIS A O 1
ATOM 756 N N . LEU A 1 178 ? 165.880 192.578 204.666 1.00 29.97 300 LEU A N 1
ATOM 757 C CA . LEU A 1 178 ? 165.546 193.898 205.204 1.00 31.99 300 LEU A CA 1
ATOM 758 C C . LEU A 1 178 ? 166.546 194.968 204.763 1.00 33.67 300 LEU A C 1
ATOM 759 O O . LEU A 1 178 ? 166.179 196.140 204.612 1.00 39.88 300 LEU A O 1
ATOM 764 N N . GLN A 1 179 ? 167.798 194.583 204.506 1.00 32.96 301 GLN A N 1
ATOM 765 C CA . GLN A 1 179 ? 168.765 195.565 204.022 1.00 32.94 301 GLN A CA 1
ATOM 766 C C . GLN A 1 179 ? 168.658 195.792 202.515 1.00 36.55 301 GLN A C 1
ATOM 767 O O . GLN A 1 179 ? 169.277 196.723 201.993 1.00 43.70 301 GLN A O 1
ATOM 773 N N . ARG A 1 180 ? 167.918 194.950 201.784 1.00 35.28 302 ARG A N 1
ATOM 774 C CA . ARG A 1 180 ? 167.599 195.344 200.410 1.00 37.93 302 ARG A CA 1
ATOM 775 C C . ARG A 1 180 ? 166.257 196.065 200.337 1.00 46.16 302 ARG A C 1
ATOM 776 O O . ARG A 1 180 ? 165.993 196.779 199.364 1.00 52.00 302 ARG A O 1
ATOM 784 N N . LEU A 1 181 ? 165.386 195.894 201.344 1.00 44.49 303 LEU A N 1
ATOM 785 C CA . LEU A 1 181 ? 164.165 196.698 201.358 1.00 44.08 303 LEU A CA 1
ATOM 786 C C . LEU A 1 181 ? 164.409 198.078 201.956 1.00 43.89 303 LEU A C 1
ATOM 787 O O . LEU A 1 181 ? 163.601 198.994 201.761 1.00 45.09 303 LEU A O 1
ATOM 792 N N . ALA A 1 182 ? 165.509 198.246 202.696 1.00 42.43 304 ALA A N 1
ATOM 793 C CA . ALA A 1 182 ? 165.831 199.561 203.243 1.00 41.75 304 ALA A CA 1
ATOM 794 C C . ALA A 1 182 ? 166.384 200.495 202.173 1.00 43.17 304 ALA A C 1
ATOM 795 O O . ALA A 1 182 ? 165.997 201.666 202.101 1.00 45.19 304 ALA A O 1
ATOM 797 N N . ILE A 1 183 ? 167.287 199.994 201.327 1.00 46.32 305 ILE A N 1
ATOM 798 C CA . ILE A 1 183 ? 167.995 200.822 200.350 1.00 44.72 305 ILE A CA 1
ATOM 799 C C . ILE A 1 183 ? 167.560 200.457 198.916 1.00 49.13 305 ILE A C 1
ATOM 800 O O . ILE A 1 183 ? 168.386 200.363 198.005 1.00 51.26 305 ILE A O 1
ATOM 805 N N . SER A 1 184 ? 166.278 200.131 198.725 1.00 49.75 306 SER A N 1
ATOM 806 C CA . SER A 1 184 ? 165.797 199.807 197.382 1.00 52.92 306 SER A CA 1
ATOM 807 C C . SER A 1 184 ? 165.673 201.051 196.508 1.00 63.97 306 SER A C 1
ATOM 808 O O . SER A 1 184 ? 166.106 201.050 195.347 1.00 67.91 306 SER A O 1
ATOM 811 N N . HIS A 1 185 ? 165.085 202.121 197.052 1.00 66.34 307 HIS A N 1
ATOM 812 C CA . HIS A 1 185 ? 164.800 203.314 196.258 1.00 63.25 307 HIS A CA 1
ATOM 813 C C . HIS A 1 185 ? 166.055 204.147 196.028 1.00 65.20 307 HIS A C 1
ATOM 814 O O . HIS A 1 185 ? 166.165 204.854 195.021 1.00 71.83 307 HIS A O 1
ATOM 821 N N . LEU A 1 186 ? 167.016 204.074 196.953 1.00 60.73 308 LEU A N 1
ATOM 822 C CA . LEU A 1 186 ? 168.247 204.847 196.806 1.00 59.99 308 LEU A CA 1
ATOM 823 C C . LEU A 1 186 ? 169.180 204.210 195.785 1.00 61.62 308 LEU A C 1
ATOM 824 O O . LEU A 1 186 ? 169.951 204.908 195.119 1.00 65.99 308 LEU A O 1
ATOM 829 N N . VAL A 1 187 ? 169.146 202.881 195.665 1.00 61.48 309 VAL A N 1
ATOM 830 C CA . VAL A 1 187 ? 169.878 202.217 194.591 1.00 59.52 309 VAL A CA 1
ATOM 831 C C . VAL A 1 187 ? 169.154 202.403 193.262 1.00 58.65 309 VAL A C 1
ATOM 832 O O . VAL A 1 187 ? 169.760 202.810 192.263 1.00 62.01 309 VAL A O 1
ATOM 836 N N . GLU A 1 188 ? 167.833 202.204 193.244 1.00 61.66 310 GLU A N 1
ATOM 837 C CA . GLU A 1 188 ? 167.078 202.272 191.995 1.00 67.46 310 GLU A CA 1
ATOM 838 C C . GLU A 1 188 ? 166.721 203.692 191.556 1.00 71.84 310 GLU A C 1
ATOM 839 O O . GLU A 1 188 ? 166.060 203.847 190.525 1.00 72.46 310 GLU A O 1
ATOM 845 N N . ARG A 1 189 ? 167.112 204.722 192.306 1.00 70.40 311 ARG A N 1
ATOM 846 C CA . ARG A 1 189 ? 166.903 206.109 191.916 1.00 65.16 311 ARG A CA 1
ATOM 847 C C . ARG A 1 189 ? 168.190 206.776 191.443 1.00 65.45 311 ARG A C 1
ATOM 848 O O . ARG A 1 189 ? 168.176 207.532 190.467 1.00 72.26 311 ARG A O 1
ATOM 856 N N . THR A 1 190 ? 169.310 206.489 192.107 1.00 66.36 312 THR A N 1
ATOM 857 C CA . THR A 1 190 ? 170.569 207.160 191.805 1.00 67.65 312 THR A CA 1
ATOM 858 C C . THR A 1 190 ? 171.218 206.574 190.558 1.00 69.75 312 THR A C 1
ATOM 859 O O . THR A 1 190 ? 171.587 205.397 190.525 1.00 68.10 312 THR A O 1
ATOM 863 N N . GLN A 1 191 ? 171.362 207.409 189.533 1.00 68.89 313 GLN A N 1
ATOM 864 C CA . GLN A 1 191 ? 171.975 207.028 188.273 1.00 63.06 313 GLN A CA 1
ATOM 865 C C . GLN A 1 191 ? 173.445 207.416 188.273 1.00 65.35 313 GLN A C 1
ATOM 866 O O . GLN A 1 191 ? 173.762 208.579 188.561 1.00 64.42 313 GLN A O 1
ATOM 872 N N . PRO A 1 192 ? 174.365 206.480 188.016 1.00 65.67 314 PRO A N 1
ATOM 873 C CA . PRO A 1 192 ? 175.778 206.856 187.859 1.00 62.27 314 PRO A CA 1
ATOM 874 C C . PRO A 1 192 ? 176.019 207.612 186.562 1.00 66.82 314 PRO A C 1
ATOM 875 O O . PRO A 1 192 ? 175.262 207.487 185.597 1.00 71.45 314 PRO A O 1
ATOM 879 N N . GLN A 1 193 ? 177.085 208.407 186.548 1.00 62.44 315 GLN A N 1
ATOM 880 C CA . GLN A 1 193 ? 177.416 209.255 185.412 1.00 63.99 315 GLN A CA 1
ATOM 881 C C . GLN A 1 193 ? 178.821 208.929 184.932 1.00 62.92 315 GLN A C 1
ATOM 882 O O . GLN A 1 193 ? 179.699 208.603 185.737 1.00 63.24 315 GLN A O 1
ATOM 888 N N . LEU A 1 194 ? 179.024 209.019 183.622 1.00 65.44 316 LEU A N 1
ATOM 889 C CA . LEU A 1 194 ? 180.308 208.693 183.019 1.00 67.96 316 LEU A CA 1
ATOM 890 C C . LEU A 1 194 ? 181.178 209.933 182.883 1.00 72.49 316 LEU A C 1
ATOM 891 O O . LEU A 1 194 ? 180.694 211.014 182.535 1.00 80.16 316 LEU A O 1
ATOM 896 N N . GLU A 1 195 ? 182.469 209.772 183.159 1.00 68.93 317 GLU A N 1
ATOM 897 C CA . GLU A 1 195 ? 183.409 210.879 183.138 1.00 76.59 317 GLU A CA 1
ATOM 898 C C . GLU A 1 195 ? 184.754 210.402 182.613 1.00 81.09 317 GLU A C 1
ATOM 899 O O . GLU A 1 195 ? 185.299 209.406 183.095 1.00 82.49 317 GLU A O 1
ATOM 905 N N . ARG A 1 196 ? 185.278 211.113 181.618 1.00 85.64 318 ARG A N 1
ATOM 906 C CA . ARG A 1 196 ? 186.638 210.910 181.146 1.00 91.02 318 ARG A CA 1
ATOM 907 C C . ARG A 1 196 ? 187.318 212.267 181.051 1.00 96.09 318 ARG A C 1
ATOM 908 O O . ARG A 1 196 ? 186.742 213.221 180.522 1.00 93.38 318 ARG A O 1
ATOM 916 N N . ALA A 1 197 ? 188.544 212.347 181.564 1.00 99.85 319 ALA A N 1
ATOM 917 C CA . ALA A 1 197 ? 189.254 213.611 181.647 1.00 102.66 319 ALA A CA 1
ATOM 918 C C . ALA A 1 197 ? 190.447 213.611 180.702 1.00 107.48 319 ALA A C 1
ATOM 919 O O . ALA A 1 197 ? 191.156 212.602 180.602 1.00 102.78 319 ALA A O 1
ATOM 921 N N . PRO A 1 198 ? 190.699 214.724 179.989 1.00 107.50 320 PRO A N 1
ATOM 922 C CA . PRO A 1 198 ? 191.867 214.769 179.104 1.00 105.85 320 PRO A CA 1
ATOM 923 C C . PRO A 1 198 ? 193.150 215.129 179.846 1.00 105.82 320 PRO A C 1
ATOM 924 O O . PRO A 1 198 ? 194.093 214.338 179.833 1.00 99.36 320 PRO A O 1
ATOM 928 N N . THR A 1 205 ? 194.717 207.995 180.896 1.00 88.71 327 THR A N 1
ATOM 929 C CA . THR A 1 205 ? 193.444 208.372 181.499 1.00 94.85 327 THR A CA 1
ATOM 930 C C . THR A 1 205 ? 192.359 207.334 181.197 1.00 92.65 327 THR A C 1
ATOM 931 O O . THR A 1 205 ? 191.743 207.389 180.133 1.00 92.22 327 THR A O 1
ATOM 935 N N . PRO A 1 206 ? 192.133 206.386 182.112 1.00 90.55 328 PRO A N 1
ATOM 936 C CA . PRO A 1 206 ? 191.054 205.410 181.909 1.00 84.89 328 PRO A CA 1
ATOM 937 C C . PRO A 1 206 ? 189.679 206.022 182.142 1.00 78.96 328 PRO A C 1
ATOM 938 O O . PRO A 1 206 ? 189.523 207.136 182.648 1.00 80.56 328 PRO A O 1
ATOM 942 N N . LEU A 1 207 ? 188.664 205.251 181.765 1.00 72.91 329 LEU A N 1
ATOM 943 C CA . LEU A 1 207 ? 187.289 205.719 181.848 1.00 67.01 329 LEU A CA 1
ATOM 944 C C . LEU A 1 207 ? 186.753 205.483 183.257 1.00 70.75 329 LEU A C 1
ATOM 945 O O . LEU A 1 207 ? 186.893 204.387 183.807 1.00 75.57 329 LEU A O 1
ATOM 950 N N . THR A 1 208 ? 186.137 206.509 183.846 1.00 69.22 330 THR A N 1
ATOM 951 C CA . THR A 1 208 ? 185.731 206.483 185.248 1.00 66.36 330 THR A CA 1
ATOM 952 C C . THR A 1 208 ? 184.212 206.524 185.366 1.00 69.33 330 THR A C 1
ATOM 953 O O . THR A 1 208 ? 183.553 207.300 184.667 1.00 74.84 330 THR A O 1
ATOM 957 N N . ILE A 1 209 ? 183.666 205.692 186.252 1.00 64.97 331 ILE A N 1
ATOM 958 C CA . ILE A 1 209 ? 182.296 205.819 186.741 1.00 58.64 331 ILE A CA 1
ATOM 959 C C . ILE A 1 209 ? 182.348 206.779 187.924 1.00 67.90 331 ILE A C 1
ATOM 960 O O . ILE A 1 209 ? 183.265 206.693 188.748 1.00 73.59 331 ILE A O 1
ATOM 965 N N . ARG A 1 210 ? 181.395 207.703 188.022 1.00 71.76 332 ARG A N 1
ATOM 966 C CA . ARG A 1 210 ? 181.148 208.419 189.269 1.00 73.58 332 ARG A CA 1
ATOM 967 C C . ARG A 1 210 ? 179.730 208.124 189.744 1.00 71.55 332 ARG A C 1
ATOM 968 O O . ARG A 1 210 ? 178.758 208.527 189.096 1.00 72.17 332 ARG A O 1
ATOM 976 N N . TRP A 1 211 ? 179.616 207.421 190.871 1.00 66.76 333 TRP A N 1
ATOM 977 C CA . TRP A 1 211 ? 178.333 207.117 191.492 1.00 63.04 333 TRP A CA 1
ATOM 978 C C . TRP A 1 211 ? 178.223 207.889 192.798 1.00 77.31 333 TRP A C 1
ATOM 979 O O . TRP A 1 211 ? 179.081 207.755 193.676 1.00 82.99 333 TRP A O 1
ATOM 990 N N . ALA A 1 212 ? 177.172 208.696 192.923 1.00 79.71 334 ALA A N 1
ATOM 991 C CA . ALA A 1 212 ? 176.941 209.479 194.136 1.00 78.22 334 ALA A CA 1
ATOM 992 C C . ALA A 1 212 ? 176.107 208.653 195.115 1.00 77.53 334 ALA A C 1
ATOM 993 O O . ALA A 1 212 ? 174.899 208.834 195.275 1.00 77.90 334 ALA A O 1
ATOM 995 N N . MET A 1 213 ? 176.789 207.722 195.776 1.00 79.78 335 MET A N 1
ATOM 996 C CA . MET A 1 213 ? 176.161 206.777 196.697 1.00 81.77 335 MET A CA 1
ATOM 997 C C . MET A 1 213 ? 176.774 206.944 198.082 1.00 91.59 335 MET A C 1
ATOM 998 O O . MET A 1 213 ? 177.989 206.809 198.255 1.00 91.19 335 MET A O 1
ATOM 1003 N N . HIS A 1 214 ? 175.924 207.236 199.067 1.00 93.00 336 HIS A N 1
ATOM 1004 C CA . HIS A 1 214 ? 176.338 207.292 200.467 1.00 92.46 336 HIS A CA 1
ATOM 1005 C C . HIS A 1 214 ? 175.548 206.239 201.238 1.00 92.57 336 HIS A C 1
ATOM 1006 O O . HIS A 1 214 ? 174.362 206.394 201.538 1.00 93.54 336 HIS A O 1
ATOM 1013 N N . PHE A 1 215 ? 176.225 205.138 201.549 1.00 93.70 337 PHE A N 1
ATOM 1014 C CA . PHE A 1 215 ? 175.608 204.099 202.359 1.00 94.43 337 PHE A CA 1
ATOM 1015 C C . PHE A 1 215 ? 175.601 204.520 203.828 1.00 99.34 337 PHE A C 1
ATOM 1016 O O . PHE A 1 215 ? 176.567 205.133 204.300 1.00 97.96 337 PHE A O 1
ATOM 1024 N N . PRO A 1 216 ? 174.526 204.220 204.582 1.00 97.88 338 PRO A N 1
ATOM 1025 C CA . PRO A 1 216 ? 174.502 204.555 206.011 1.00 90.64 338 PRO A CA 1
ATOM 1026 C C . PRO A 1 216 ? 175.374 203.625 206.852 1.00 87.56 338 PRO A C 1
ATOM 1027 O O . PRO A 1 216 ? 175.738 202.551 206.373 1.00 90.68 338 PRO A O 1
ATOM 1031 N N . PRO A 1 224 ? 180.385 193.239 198.497 1.00 83.33 346 PRO A N 1
ATOM 1032 C CA . PRO A 1 224 ? 180.585 192.876 197.090 1.00 76.70 346 PRO A CA 1
ATOM 1033 C C . PRO A 1 224 ? 179.717 193.709 196.148 1.00 75.66 346 PRO A C 1
ATOM 1034 O O . PRO A 1 224 ? 178.567 193.995 196.473 1.00 73.50 346 PRO A O 1
ATOM 1038 N N . PHE A 1 225 ? 180.268 194.094 194.999 1.00 74.40 347 PHE A N 1
ATOM 1039 C CA . PHE A 1 225 ? 179.535 194.852 193.993 1.00 59.13 347 PHE A CA 1
ATOM 1040 C C . PHE A 1 225 ? 180.100 194.509 192.625 1.00 58.49 347 PHE A C 1
ATOM 1041 O O . PHE A 1 225 ? 181.295 194.237 192.492 1.00 66.93 347 PHE A O 1
ATOM 1049 N N . ASN A 1 226 ? 179.243 194.525 191.610 1.00 53.87 348 ASN A N 1
ATOM 1050 C CA . ASN A 1 226 ? 179.633 194.123 190.267 1.00 52.98 348 ASN A CA 1
ATOM 1051 C C . ASN A 1 226 ? 179.231 195.201 189.273 1.00 49.95 348 ASN A C 1
ATOM 1052 O O . ASN A 1 226 ? 178.098 195.692 189.307 1.00 51.04 348 ASN A O 1
ATOM 1057 N N . ILE A 1 227 ? 180.161 195.568 188.399 1.00 49.10 349 ILE A N 1
ATOM 1058 C CA . ILE A 1 227 ? 179.886 196.489 187.301 1.00 44.10 349 ILE A CA 1
ATOM 1059 C C . ILE A 1 227 ? 179.499 195.655 186.086 1.00 36.48 349 ILE A C 1
ATOM 1060 O O . ILE A 1 227 ? 180.194 194.697 185.735 1.00 43.18 349 ILE A O 1
ATOM 1065 N N . GLN A 1 228 ? 178.362 195.971 185.474 1.00 28.87 350 GLN A N 1
ATOM 1066 C CA . GLN A 1 228 ? 177.861 195.220 184.335 1.00 32.56 350 GLN A CA 1
ATOM 1067 C C . GLN A 1 228 ? 177.818 196.111 183.100 1.00 35.31 350 GLN A C 1
ATOM 1068 O O . GLN A 1 228 ? 177.423 197.274 183.187 1.00 43.66 350 GLN A O 1
ATOM 1074 N N . TYR A 1 229 ? 178.227 195.572 181.952 1.00 35.05 351 TYR A N 1
ATOM 1075 C CA . TYR A 1 229 ? 178.219 196.315 180.697 1.00 31.09 351 TYR A CA 1
ATOM 1076 C C . TYR A 1 229 ? 177.202 195.708 179.736 1.00 36.07 351 TYR A C 1
ATOM 1077 O O . TYR A 1 229 ? 176.986 194.493 179.743 1.00 39.35 351 TYR A O 1
ATOM 1086 N N . GLN A 1 230 ? 176.590 196.553 178.910 1.00 35.48 352 GLN A N 1
ATOM 1087 C CA . GLN A 1 230 ? 175.623 196.124 177.910 1.00 33.09 352 GLN A CA 1
ATOM 1088 C C . GLN A 1 230 ? 175.980 196.721 176.559 1.00 44.65 352 GLN A C 1
ATOM 1089 O O . GLN A 1 230 ? 176.373 197.888 176.470 1.00 48.27 352 GLN A O 1
ATOM 1095 N N . PHE A 1 231 ? 175.846 195.915 175.510 1.00 45.27 353 PHE A N 1
ATOM 1096 C CA . PHE A 1 231 ? 176.012 196.418 174.156 1.00 38.40 353 PHE A CA 1
ATOM 1097 C C . PHE A 1 231 ? 174.771 197.190 173.728 1.00 46.27 353 PHE A C 1
ATOM 1098 O O . PHE A 1 231 ? 173.640 196.780 174.001 1.00 49.49 353 PHE A O 1
ATOM 1106 N N . VAL A 1 232 ? 174.984 198.314 173.051 1.00 48.05 354 VAL A N 1
ATOM 1107 C CA . VAL A 1 232 ? 173.905 199.097 172.459 1.00 46.93 354 VAL A CA 1
ATOM 1108 C C . VAL A 1 232 ? 173.977 198.910 170.951 1.00 53.82 354 VAL A C 1
ATOM 1109 O O . VAL A 1 232 ? 174.920 199.382 170.304 1.00 58.70 354 VAL A O 1
ATOM 1113 N N . ASP A 1 233 ? 172.983 198.230 170.391 1.00 54.45 355 ASP A N 1
ATOM 1114 C CA . ASP A 1 233 ? 172.972 197.951 168.961 1.00 61.25 355 ASP A CA 1
ATOM 1115 C C . ASP A 1 233 ? 171.802 198.649 168.278 1.00 63.99 355 ASP A C 1
ATOM 1116 O O . ASP A 1 233 ? 170.703 198.717 168.827 1.00 63.68 355 ASP A O 1
ATOM 1121 N N . ALA A 1 256 ? 171.432 191.976 176.967 1.00 40.77 378 ALA A N 1
ATOM 1122 C CA . ALA A 1 256 ? 172.095 191.101 177.926 1.00 39.03 378 ALA A CA 1
ATOM 1123 C C . ALA A 1 256 ? 173.243 191.827 178.610 1.00 40.14 378 ALA A C 1
ATOM 1124 O O . ALA A 1 256 ? 174.033 192.506 177.958 1.00 47.11 378 ALA A O 1
ATOM 1126 N N . TRP A 1 257 ? 173.330 191.679 179.928 1.00 35.18 379 TRP A N 1
ATOM 1127 C CA . TRP A 1 257 ? 174.351 192.338 180.729 1.00 34.62 379 TRP A CA 1
ATOM 1128 C C . TRP A 1 257 ? 175.483 191.362 181.012 1.00 37.01 379 TRP A C 1
ATOM 1129 O O . TRP A 1 257 ? 175.240 190.228 181.435 1.00 42.97 379 TRP A O 1
ATOM 1140 N N . PHE A 1 258 ? 176.714 191.805 180.778 1.00 35.90 380 PHE A N 1
ATOM 1141 C CA . PHE A 1 258 ? 177.909 191.008 181.009 1.00 35.52 380 PHE A CA 1
ATOM 1142 C C . PHE A 1 258 ? 178.743 191.678 182.088 1.00 32.31 380 PHE A C 1
ATOM 1143 O O . PHE A 1 258 ? 178.869 192.903 182.104 1.00 36.62 380 PHE A O 1
ATOM 1151 N N . ASN A 1 259 ? 179.314 190.878 182.983 1.00 34.20 381 ASN A N 1
ATOM 1152 C CA . ASN A 1 259 ? 180.069 191.412 184.108 1.00 35.95 381 ASN A CA 1
ATOM 1153 C C . ASN A 1 259 ? 181.454 191.881 183.676 1.00 37.49 381 ASN A C 1
ATOM 1154 O O . ASN A 1 259 ? 182.035 191.378 182.712 1.00 45.67 381 ASN A O 1
ATOM 1159 N N . LEU A 1 260 ? 181.982 192.854 184.413 1.00 38.63 382 LEU A N 1
ATOM 1160 C CA . LEU A 1 260 ? 183.281 193.459 184.138 1.00 45.71 382 LEU A CA 1
ATOM 1161 C C . LEU A 1 260 ? 184.308 192.751 185.013 1.00 54.05 382 LEU A C 1
ATOM 1162 O O . LEU A 1 260 ? 184.098 192.595 186.221 1.00 59.01 382 LEU A O 1
ATOM 1167 N N . ALA A 1 261 ? 185.416 192.324 184.409 1.00 56.20 383 ALA A N 1
ATOM 1168 C CA . ALA A 1 261 ? 186.403 191.556 185.160 1.00 58.39 383 ALA A CA 1
ATOM 1169 C C . ALA A 1 261 ? 187.326 192.461 185.965 1.00 62.58 383 ALA A C 1
ATOM 1170 O O . ALA A 1 261 ? 187.575 192.207 187.149 1.00 64.90 383 ALA A O 1
ATOM 1172 N N . ASP A 1 262 ? 187.839 193.522 185.348 1.00 65.22 384 ASP A N 1
ATOM 1173 C CA . ASP A 1 262 ? 188.897 194.334 185.939 1.00 71.26 384 ASP A CA 1
ATOM 1174 C C . ASP A 1 262 ? 188.377 195.742 186.210 1.00 68.70 384 ASP A C 1
ATOM 1175 O O . ASP A 1 262 ? 187.896 196.419 185.297 1.00 66.79 384 ASP A O 1
ATOM 1180 N N . TYR A 1 263 ? 188.481 196.181 187.465 1.00 69.35 385 TYR A N 1
ATOM 1181 C CA . TYR A 1 263 ? 188.179 197.555 187.843 1.00 69.28 385 TYR A CA 1
ATOM 1182 C C . TYR A 1 263 ? 189.018 197.947 189.052 1.00 74.69 385 TYR A C 1
ATOM 1183 O O . TYR A 1 263 ? 189.541 197.092 189.770 1.00 76.37 385 TYR A O 1
ATOM 1192 N N . ASP A 1 264 ? 189.165 199.268 189.230 1.00 78.49 386 ASP A N 1
ATOM 1193 C CA . ASP A 1 264 ? 189.884 199.825 190.407 1.00 86.48 386 ASP A CA 1
ATOM 1194 C C . ASP A 1 264 ? 188.915 200.824 191.044 1.00 84.15 386 ASP A C 1
ATOM 1195 O O . ASP A 1 264 ? 188.565 201.805 190.365 1.00 83.85 386 ASP A O 1
ATOM 1200 N N . CYS A 1 265 ? 188.500 200.593 192.289 1.00 85.01 387 CYS A N 1
ATOM 1201 C CA . CYS A 1 265 ? 187.483 201.404 192.941 1.00 87.63 387 CYS A CA 1
ATOM 1202 C C . CYS A 1 265 ? 187.988 201.889 194.292 1.00 95.32 387 CYS A C 1
ATOM 1203 O O . CYS A 1 265 ? 189.092 201.553 194.724 1.00 92.59 387 CYS A O 1
ATOM 1206 N N . ASP A 1 266 ? 187.159 202.692 194.957 1.00 98.11 388 ASP A N 1
ATOM 1207 C CA . ASP A 1 266 ? 187.479 203.251 196.262 1.00 99.48 388 ASP A CA 1
ATOM 1208 C C . ASP A 1 266 ? 186.214 203.365 197.105 1.00 97.43 388 ASP A C 1
ATOM 1209 O O . ASP A 1 266 ? 185.157 202.830 196.760 1.00 94.20 388 ASP A O 1
ATOM 1214 N N . GLU A 1 267 ? 186.335 204.080 198.227 1.00 101.50 389 GLU A N 1
ATOM 1215 C CA . GLU A 1 267 ? 185.209 204.233 199.144 1.00 104.68 389 GLU A CA 1
ATOM 1216 C C . GLU A 1 267 ? 184.214 205.285 198.666 1.00 104.28 389 GLU A C 1
ATOM 1217 O O . GLU A 1 267 ? 183.066 205.294 199.124 1.00 101.15 389 GLU A O 1
ATOM 1223 N N . TYR A 1 268 ? 184.616 206.157 197.738 1.00 103.60 390 TYR A N 1
ATOM 1224 C CA . TYR A 1 268 ? 183.701 207.143 197.176 1.00 100.11 390 TYR A CA 1
ATOM 1225 C C . TYR A 1 268 ? 183.000 206.647 195.919 1.00 95.41 390 TYR A C 1
ATOM 1226 O O . TYR A 1 268 ? 182.308 207.446 195.275 1.00 89.70 390 TYR A O 1
ATOM 1235 N N . TYR A 1 269 ? 183.185 205.361 195.577 1.00 94.97 391 TYR A N 1
ATOM 1236 C CA . TYR A 1 269 ? 182.660 204.644 194.411 1.00 88.36 391 TYR A CA 1
ATOM 1237 C C . TYR A 1 269 ? 183.044 205.294 193.087 1.00 87.83 391 TYR A C 1
ATOM 1238 O O . TYR A 1 269 ? 182.234 205.337 192.157 1.00 87.01 391 TYR A O 1
ATOM 1247 N N . VAL A 1 270 ? 184.269 205.806 192.989 1.00 89.90 392 VAL A N 1
ATOM 1248 C CA . VAL A 1 270 ? 184.811 206.317 191.736 1.00 85.77 392 VAL A CA 1
ATOM 1249 C C . VAL A 1 270 ? 185.567 205.160 191.093 1.00 84.18 392 VAL A C 1
ATOM 1250 O O . VAL A 1 270 ? 186.751 204.949 191.360 1.00 81.44 392 VAL A O 1
ATOM 1254 N N . CYS A 1 271 ? 184.880 204.413 190.236 1.00 82.24 393 CYS A N 1
ATOM 1255 C CA . CYS A 1 271 ? 185.378 203.150 189.711 1.00 78.97 393 CYS A CA 1
ATOM 1256 C C . CYS A 1 271 ? 185.957 203.368 188.321 1.00 74.45 393 CYS A C 1
ATOM 1257 O O . CYS A 1 271 ? 185.281 203.914 187.443 1.00 76.00 393 CYS A O 1
ATOM 1260 N N . GLU A 1 272 ? 187.229 202.987 188.155 1.00 73.86 394 GLU A N 1
ATOM 1261 C CA . GLU A 1 272 ? 187.901 203.167 186.841 1.00 70.07 394 GLU A CA 1
ATOM 1262 C C . GLU A 1 272 ? 188.007 201.825 186.116 1.00 71.90 394 GLU A C 1
ATOM 1263 O O . GLU A 1 272 ? 188.429 200.838 186.750 1.00 77.01 394 GLU A O 1
ATOM 1269 N N . ILE A 1 273 ? 187.625 201.797 184.842 1.00 68.52 395 ILE A N 1
ATOM 1270 C CA . ILE A 1 273 ? 187.644 200.590 184.023 1.00 68.91 395 ILE A CA 1
ATOM 1271 C C . ILE A 1 273 ? 189.024 200.479 183.392 1.00 73.85 395 ILE A C 1
ATOM 1272 O O . ILE A 1 273 ? 189.465 201.388 182.681 1.00 75.09 395 ILE A O 1
ATOM 1277 N N . LEU A 1 274 ? 189.714 199.370 183.656 1.00 74.46 396 LEU A N 1
ATOM 1278 C CA . LEU A 1 274 ? 190.976 199.074 182.996 1.00 76.72 396 LEU A CA 1
ATOM 1279 C C . LEU A 1 274 ? 190.884 197.854 182.089 1.00 75.64 396 LEU A C 1
ATOM 1280 O O . LEU A 1 274 ? 191.917 197.370 181.613 1.00 77.82 396 LEU A O 1
ATOM 1285 N N . GLU A 1 275 ? 189.681 197.344 181.837 1.00 70.83 397 GLU A N 1
ATOM 1286 C CA . GLU A 1 275 ? 189.539 196.246 180.895 1.00 74.97 397 GLU A CA 1
ATOM 1287 C C . GLU A 1 275 ? 189.543 196.787 179.468 1.00 71.81 397 GLU A C 1
ATOM 1288 O O . GLU A 1 275 ? 189.101 197.907 179.199 1.00 70.34 397 GLU A O 1
ATOM 1294 N N . ALA A 1 276 ? 190.074 195.981 178.550 1.00 70.14 398 ALA A N 1
ATOM 1295 C CA . ALA A 1 276 ? 190.099 196.331 177.135 1.00 71.29 398 ALA A CA 1
ATOM 1296 C C . ALA A 1 276 ? 188.700 196.155 176.559 1.00 66.21 398 ALA A C 1
ATOM 1297 O O . ALA A 1 276 ? 188.206 195.031 176.434 1.00 65.75 398 ALA A O 1
ATOM 1299 N N . LEU A 1 277 ? 188.059 197.268 176.220 1.00 58.40 399 LEU A N 1
ATOM 1300 C CA . LEU A 1 277 ? 186.738 197.267 175.610 1.00 49.77 399 LEU A CA 1
ATOM 1301 C C . LEU A 1 277 ? 186.893 197.181 174.100 1.00 57.13 399 LEU A C 1
ATOM 1302 O O . LEU A 1 277 ? 187.973 197.457 173.568 1.00 62.60 399 LEU A O 1
ATOM 1307 N N . ILE A 1 278 ? 185.823 196.782 173.421 1.00 55.81 400 ILE A N 1
ATOM 1308 C CA . ILE A 1 278 ? 185.830 196.779 171.955 1.00 45.24 400 ILE A CA 1
ATOM 1309 C C . ILE A 1 278 ? 185.702 198.215 171.461 1.00 45.92 400 ILE A C 1
ATOM 1310 O O . ILE A 1 278 ? 184.811 198.948 171.937 1.00 47.75 400 ILE A O 1
ATOM 1315 N N . PRO A 1 279 ? 186.583 198.687 170.571 1.00 43.74 401 PRO A N 1
ATOM 1316 C CA . PRO A 1 279 ? 186.537 200.094 170.152 1.00 44.91 401 PRO A CA 1
ATOM 1317 C C . PRO A 1 279 ? 185.385 200.394 169.202 1.00 47.44 401 PRO A C 1
ATOM 1318 O O . PRO A 1 279 ? 184.926 199.514 168.465 1.00 52.93 401 PRO A O 1
ATOM 1322 N N . TYR A 1 280 ? 184.952 201.672 169.243 1.00 40.39 402 TYR A N 1
ATOM 1323 C CA . TYR A 1 280 ? 183.802 202.246 168.516 1.00 44.04 402 TYR A CA 1
ATOM 1324 C C . TYR A 1 280 ? 182.506 201.478 168.786 1.00 47.37 402 TYR A C 1
ATOM 1325 O O . TYR A 1 280 ? 181.755 201.137 167.871 1.00 49.77 402 TYR A O 1
ATOM 1334 N N . THR A 1 281 ? 182.253 201.186 170.058 1.00 46.45 403 THR A N 1
ATOM 1335 C CA . THR A 1 281 ? 181.062 200.469 170.485 1.00 41.20 403 THR A CA 1
ATOM 1336 C C . THR A 1 281 ? 180.396 201.254 171.605 1.00 39.65 403 THR A C 1
ATOM 1337 O O . THR A 1 281 ? 181.068 201.730 172.524 1.00 44.07 403 THR A O 1
ATOM 1341 N N . GLN A 1 282 ? 179.080 201.410 171.516 1.00 38.95 404 GLN A 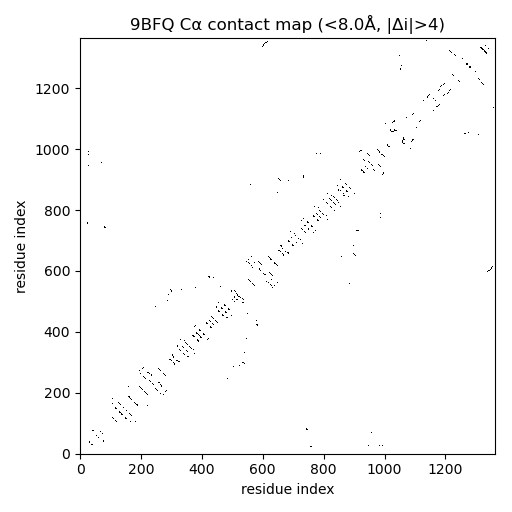N 1
ATOM 1342 C CA . GLN A 1 282 ? 178.324 202.156 172.511 1.00 43.50 404 GLN A CA 1
ATOM 1343 C C . GLN A 1 282 ? 178.020 201.252 173.700 1.00 44.94 404 GLN A C 1
ATOM 1344 O O . GLN A 1 282 ? 177.552 200.123 173.525 1.00 42.74 404 GLN A O 1
ATOM 1350 N N . TYR A 1 283 ? 178.293 201.750 174.908 1.00 45.52 405 TYR A N 1
ATOM 1351 C CA . TYR A 1 283 ? 178.232 200.953 176.126 1.00 43.13 405 TYR A CA 1
ATOM 1352 C C . TYR A 1 283 ? 177.338 201.618 177.164 1.00 47.66 405 TYR A C 1
ATOM 1353 O O . TYR A 1 283 ? 177.337 202.842 177.295 1.00 51.35 405 TYR A O 1
ATOM 1362 N N . ARG A 1 284 ? 176.598 200.805 177.913 1.00 40.76 406 ARG A N 1
ATOM 1363 C CA . ARG A 1 284 ? 175.884 201.248 179.101 1.00 42.80 406 ARG A CA 1
ATOM 1364 C C . ARG A 1 284 ? 176.425 200.505 180.314 1.00 49.59 406 ARG A C 1
ATOM 1365 O O . ARG A 1 284 ? 176.787 199.332 180.222 1.00 50.98 406 ARG A O 1
ATOM 1373 N N . PHE A 1 285 ? 176.465 201.181 181.458 1.00 49.44 407 PHE A N 1
ATOM 1374 C CA . PHE A 1 285 ? 177.061 200.603 182.653 1.00 36.57 407 PHE A CA 1
ATOM 1375 C C . PHE A 1 285 ? 176.074 200.606 183.812 1.00 43.56 407 PHE A C 1
ATOM 1376 O O . PHE A 1 285 ? 175.333 201.572 184.009 1.00 56.44 407 PHE A O 1
ATOM 1384 N N . ARG A 1 286 ? 176.082 199.518 184.579 1.00 38.07 408 ARG A N 1
ATOM 1385 C CA . ARG A 1 286 ? 175.184 199.307 185.704 1.00 31.52 408 ARG A CA 1
ATOM 1386 C C . ARG A 1 286 ? 175.994 198.820 186.892 1.00 37.90 408 ARG A C 1
ATOM 1387 O O . ARG A 1 286 ? 177.039 198.195 186.721 1.00 43.07 408 ARG A O 1
ATOM 1395 N N . PHE A 1 287 ? 175.512 199.103 188.100 1.00 42.28 409 PHE A N 1
ATOM 1396 C CA . PHE A 1 287 ? 176.033 198.478 189.311 1.00 39.87 409 PHE A CA 1
ATOM 1397 C C . PHE A 1 287 ? 175.086 197.375 189.755 1.00 41.66 409 PHE A C 1
ATOM 1398 O O . PHE A 1 287 ? 173.904 197.626 190.003 1.00 42.69 409 PHE A O 1
ATOM 1406 N N . GLU A 1 288 ? 175.608 196.163 189.863 1.00 40.46 410 GLU A N 1
ATOM 1407 C CA . GLU A 1 288 ? 174.935 195.080 190.560 1.00 41.59 410 GLU A CA 1
ATOM 1408 C C . GLU A 1 288 ? 175.438 195.089 191.994 1.00 49.57 410 GLU A C 1
ATOM 1409 O O . GLU A 1 288 ? 176.650 195.091 192.223 1.00 57.62 410 GLU A O 1
ATOM 1415 N N . LEU A 1 289 ? 174.519 195.125 192.952 1.00 50.45 411 LEU A N 1
ATOM 1416 C CA . LEU A 1 289 ? 174.871 195.102 194.370 1.00 51.23 411 LEU A CA 1
ATOM 1417 C C . LEU A 1 289 ? 174.333 193.829 195.002 1.00 57.09 411 LEU A C 1
ATOM 1418 O O . LEU A 1 289 ? 173.161 193.792 195.416 1.00 63.20 411 LEU A O 1
ATOM 1423 N N . PRO A 1 290 ? 175.131 192.753 195.092 1.00 57.88 412 PRO A N 1
ATOM 1424 C CA . PRO A 1 290 ? 174.691 191.571 195.845 1.00 53.87 412 PRO A CA 1
ATOM 1425 C C . PRO A 1 290 ? 174.742 191.813 197.347 1.00 60.69 412 PRO A C 1
ATOM 1426 O O . PRO A 1 290 ? 175.813 191.899 197.957 1.00 63.32 412 PRO A O 1
ATOM 1430 N N . PHE A 1 291 ? 173.562 191.960 197.947 1.00 63.36 413 PHE A N 1
ATOM 1431 C CA . PHE A 1 291 ? 173.505 192.238 199.375 1.00 53.45 413 PHE A CA 1
ATOM 1432 C C . PHE A 1 291 ? 173.717 190.968 200.186 1.00 49.77 413 PHE A C 1
ATOM 1433 O O . PHE A 1 291 ? 174.540 190.946 201.107 1.00 49.29 413 PHE A O 1
ATOM 1441 N N . GLY A 1 292 ? 173.033 189.888 199.824 1.00 50.21 414 GLY A N 1
ATOM 1442 C CA . GLY A 1 292 ? 173.176 188.639 200.537 1.00 47.64 414 GLY A CA 1
ATOM 1443 C C . GLY A 1 292 ? 173.866 187.604 199.680 1.00 56.29 414 GLY A C 1
ATOM 1444 O O . GLY A 1 292 ? 174.296 187.879 198.558 1.00 64.58 414 GLY A O 1
ATOM 1445 N N . GLU A 1 293 ? 173.974 186.392 200.231 1.00 55.92 415 GLU A N 1
ATOM 1446 C CA . GLU A 1 293 ? 174.519 185.275 199.465 1.00 60.75 415 GLU A CA 1
ATOM 1447 C C . GLU A 1 293 ? 173.455 184.646 198.571 1.00 62.96 415 GLU A C 1
ATOM 1448 O O . GLU A 1 293 ? 173.777 183.858 197.674 1.00 65.92 415 GLU A O 1
ATOM 1450 N N . ASN A 1 294 ? 172.183 184.957 198.824 1.00 64.52 416 ASN A N 1
ATOM 1451 C CA . ASN A 1 294 ? 171.106 184.567 197.925 1.00 70.57 416 ASN A CA 1
ATOM 1452 C C . ASN A 1 294 ? 171.184 185.373 196.635 1.00 76.91 416 ASN A C 1
ATOM 1453 O O . ASN A 1 294 ? 171.603 186.533 196.635 1.00 73.92 416 ASN A O 1
ATOM 1458 N N . ARG A 1 295 ? 170.793 184.753 195.525 1.00 85.13 417 ARG A N 1
ATOM 1459 C CA . ARG A 1 295 ? 170.883 185.416 194.232 1.00 86.30 417 ARG A CA 1
ATOM 1460 C C . ARG A 1 295 ? 169.605 186.150 193.855 1.00 83.06 417 ARG A C 1
ATOM 1461 O O . ARG A 1 295 ? 169.538 186.737 192.770 1.00 85.86 417 ARG A O 1
ATOM 1469 N N . ASP A 1 296 ? 168.598 186.137 194.723 1.00 79.78 418 ASP A N 1
ATOM 1470 C CA . ASP A 1 296 ? 167.445 187.016 194.600 1.00 84.34 418 ASP A CA 1
ATOM 1471 C C . ASP A 1 296 ? 167.634 188.317 195.372 1.00 77.59 418 ASP A C 1
ATOM 1472 O O . ASP A 1 296 ? 166.716 189.143 195.417 1.00 67.82 418 ASP A O 1
ATOM 1477 N N . GLU A 1 297 ? 168.807 188.517 195.970 1.00 78.07 419 GLU A N 1
ATOM 1478 C CA . GLU A 1 297 ? 169.069 189.618 196.883 1.00 71.43 419 GLU A CA 1
ATOM 1479 C C . GLU A 1 297 ? 169.725 190.808 196.199 1.00 66.49 419 GLU A C 1
ATOM 1480 O O . GLU A 1 297 ? 170.053 191.790 196.872 1.00 61.91 419 GLU A O 1
ATOM 1486 N N . VAL A 1 298 ? 169.927 190.743 194.888 1.00 67.78 420 VAL A N 1
ATOM 1487 C CA . VAL A 1 298 ? 170.720 191.742 194.181 1.00 56.06 420 VAL A CA 1
ATOM 1488 C C . VAL A 1 298 ? 169.871 192.977 193.903 1.00 59.37 420 VAL A C 1
ATOM 1489 O O . VAL A 1 298 ? 168.641 192.900 193.799 1.00 62.80 420 VAL A O 1
ATOM 1493 N N . LEU A 1 299 ? 170.524 194.132 193.839 1.00 57.49 421 LEU A N 1
ATOM 1494 C CA . LEU A 1 299 ? 169.880 195.391 193.499 1.00 50.55 421 LEU A CA 1
ATOM 1495 C C . LEU A 1 299 ? 170.661 196.077 192.392 1.00 51.51 421 LEU A C 1
ATOM 1496 O O . LEU A 1 299 ? 171.891 196.162 192.449 1.00 56.27 421 LEU A O 1
ATOM 1501 N N . TYR A 1 300 ? 169.942 196.566 191.387 1.00 47.73 422 TYR A N 1
ATOM 1502 C CA . TYR A 1 300 ? 170.544 197.167 190.208 1.00 41.17 422 TYR A CA 1
ATOM 1503 C C . TYR A 1 300 ? 170.254 198.659 190.182 1.00 48.04 422 TYR A C 1
ATOM 1504 O O . TYR A 1 300 ? 169.134 199.085 190.479 1.00 56.80 422 TYR A O 1
ATOM 1513 N N . SER A 1 301 ? 171.263 199.440 189.812 1.00 44.85 423 SER A N 1
ATOM 1514 C CA . SER A 1 301 ? 171.111 200.869 189.602 1.00 47.60 423 SER A CA 1
ATOM 1515 C C . SER A 1 301 ? 170.456 201.132 188.241 1.00 52.92 423 SER A C 1
ATOM 1516 O O . SER A 1 301 ? 170.325 200.216 187.425 1.00 50.50 423 SER A O 1
ATOM 1519 N N . PRO A 1 302 ? 169.963 202.353 187.998 1.00 57.62 424 PRO A N 1
ATOM 1520 C CA . PRO A 1 302 ? 169.694 202.755 186.611 1.00 53.21 424 PRO A CA 1
ATOM 1521 C C . PRO A 1 302 ? 170.982 202.839 185.806 1.00 53.30 424 PRO A C 1
ATOM 1522 O O . PRO A 1 302 ? 172.047 203.153 186.340 1.00 54.88 424 PRO A O 1
ATOM 1526 N N . ALA A 1 303 ? 170.879 202.522 184.519 1.00 50.89 425 ALA A N 1
ATOM 1527 C CA . ALA A 1 303 ? 172.053 202.465 183.664 1.00 46.15 425 ALA A CA 1
ATOM 1528 C C . ALA A 1 303 ? 172.529 203.864 183.294 1.00 53.98 425 ALA A C 1
ATOM 1529 O O . ALA A 1 303 ? 171.776 204.839 183.358 1.00 65.49 425 ALA A O 1
ATOM 1531 N N . THR A 1 304 ? 173.806 203.951 182.932 1.00 50.72 426 THR A N 1
ATOM 1532 C CA . THR A 1 304 ? 174.430 205.210 182.568 1.00 53.73 426 THR A CA 1
ATOM 1533 C C . THR A 1 304 ? 173.936 205.687 181.201 1.00 63.21 426 THR A C 1
ATOM 1534 O O . THR A 1 304 ? 173.495 204.878 180.380 1.00 60.65 426 THR A O 1
ATOM 1538 N N . PRO A 1 305 ? 173.931 207.006 180.964 1.00 64.88 427 PRO A N 1
ATOM 1539 C CA . PRO A 1 305 ? 173.849 207.500 179.583 1.00 56.90 427 PRO A CA 1
ATOM 1540 C C . PRO A 1 305 ? 175.094 207.093 178.812 1.00 55.22 427 PRO A C 1
ATOM 1541 O O . PRO A 1 305 ? 176.204 207.140 179.342 1.00 54.01 427 PRO A O 1
ATOM 1545 N N . ALA A 1 306 ? 174.893 206.714 177.551 1.00 51.64 428 ALA A N 1
ATOM 1546 C CA . ALA A 1 306 ? 175.792 205.813 176.841 1.00 48.08 428 ALA A CA 1
ATOM 1547 C C . ALA A 1 306 ? 177.085 206.497 176.395 1.00 48.77 428 ALA A C 1
ATOM 1548 O O . ALA A 1 306 ? 177.150 207.712 176.193 1.00 53.91 428 ALA A O 1
ATOM 1550 N N . TYR A 1 307 ? 178.131 205.682 176.265 1.00 39.04 429 TYR A N 1
ATOM 1551 C CA . TYR A 1 307 ? 179.472 206.148 175.939 1.00 38.96 429 TYR A CA 1
ATOM 1552 C C . TYR A 1 307 ? 179.996 205.358 174.756 1.00 46.54 429 TYR A C 1
ATOM 1553 O O . TYR A 1 307 ? 179.996 204.124 174.782 1.00 46.81 429 TYR A O 1
ATOM 1562 N N . GLN A 1 308 ? 180.442 206.068 173.727 1.00 46.08 430 GLN A N 1
ATOM 1563 C CA . GLN A 1 308 ? 181.127 205.456 172.602 1.00 40.45 430 GLN A CA 1
ATOM 1564 C C . GLN A 1 308 ? 182.615 205.406 172.911 1.00 40.05 430 GLN A C 1
ATOM 1565 O O . GLN A 1 308 ? 183.204 206.416 173.310 1.00 41.18 430 GLN A O 1
ATOM 1571 N N . THR A 1 309 ? 183.200 204.224 172.759 1.00 39.54 431 THR A N 1
ATOM 1572 C CA . THR A 1 309 ? 184.634 204.049 172.905 1.00 39.98 431 THR A CA 1
ATOM 1573 C C . THR A 1 309 ? 185.368 204.721 171.740 1.00 47.70 431 THR A C 1
ATOM 1574 O O . THR A 1 309 ? 184.812 204.831 170.643 1.00 59.62 431 THR A O 1
ATOM 1578 N N . PRO A 1 310 ? 186.577 205.250 171.972 1.00 45.21 432 PRO A N 1
ATOM 1579 C CA . PRO A 1 310 ? 187.345 205.873 170.877 1.00 53.72 432 PRO A CA 1
ATOM 1580 C C . PRO A 1 310 ? 187.856 204.839 169.888 1.00 57.97 432 PRO A C 1
ATOM 1581 O O . PRO A 1 310 ? 188.058 203.673 170.254 1.00 58.34 432 PRO A O 1
ATOM 1585 N N . PRO A 1 311 ? 188.034 205.210 168.618 1.00 52.78 433 PRO A N 1
ATOM 1586 C CA . PRO A 1 311 ? 188.516 204.230 167.637 1.00 53.00 433 PRO A CA 1
ATOM 1587 C C . PRO A 1 311 ? 190.023 204.019 167.709 1.00 53.05 433 PRO A C 1
ATOM 1588 O O . PRO A 1 311 ? 190.796 204.969 167.860 1.00 50.04 433 PRO A O 1
ATOM 1592 N N . GLU A 1 312 ? 190.434 202.753 167.601 1.00 55.19 434 GLU A N 1
ATOM 1593 C CA . GLU A 1 312 ? 191.806 202.416 167.233 1.00 58.79 434 GLU A CA 1
ATOM 1594 C C . GLU A 1 312 ? 191.788 201.087 166.494 1.00 59.50 434 GLU A C 1
ATOM 1595 O O . GLU A 1 312 ? 190.836 200.314 166.628 1.00 57.54 434 GLU A O 1
ATOM 1601 N N . GLY A 1 313 ? 192.824 200.842 165.700 1.00 58.91 435 GLY A N 1
ATOM 1602 C CA . GLY A 1 313 ? 193.089 199.537 165.134 1.00 60.37 435 GLY A CA 1
ATOM 1603 C C . GLY A 1 313 ? 192.222 199.215 163.928 1.00 63.81 435 GLY A C 1
ATOM 1604 O O . GLY A 1 313 ? 191.347 199.980 163.515 1.00 62.76 435 GLY A O 1
ATOM 1605 N N . ALA A 1 314 ? 192.480 198.026 163.381 1.00 64.24 436 ALA A N 1
ATOM 1606 C CA . ALA A 1 314 ? 191.778 197.497 162.221 1.00 53.13 436 ALA A CA 1
ATOM 1607 C C . ALA A 1 314 ? 190.342 197.113 162.589 1.00 53.31 436 ALA A C 1
ATOM 1608 O O . ALA A 1 314 ? 190.039 196.915 163.770 1.00 58.45 436 ALA A O 1
ATOM 1610 N N . PRO A 1 315 ? 189.425 197.075 161.609 1.00 50.06 437 PRO A N 1
ATOM 1611 C CA . PRO A 1 315 ? 188.104 196.476 161.859 1.00 45.68 437 PRO A CA 1
ATOM 1612 C C . PRO A 1 315 ? 188.206 194.982 162.128 1.00 47.38 437 PRO A C 1
ATOM 1613 O O . PRO A 1 315 ? 189.009 194.275 161.518 1.00 51.87 437 PRO A O 1
ATOM 1617 N N . ILE A 1 316 ? 187.397 194.510 163.074 1.00 44.32 438 ILE A N 1
ATOM 1618 C CA . ILE A 1 316 ? 187.495 193.141 163.555 1.00 46.72 438 ILE A CA 1
ATOM 1619 C C . ILE A 1 316 ? 186.259 192.324 163.208 1.00 44.99 438 ILE A C 1
ATOM 1620 O O . ILE A 1 316 ? 186.162 191.159 163.603 1.00 45.61 438 ILE A O 1
ATOM 1625 N N . SER A 1 317 ? 185.314 192.903 162.474 1.00 40.45 439 SER A N 1
ATOM 1626 C CA . SER A 1 317 ? 184.114 192.192 162.067 1.00 40.96 439 SER A CA 1
ATOM 1627 C C . SER A 1 317 ? 183.973 192.254 160.555 1.00 46.33 439 SER A C 1
ATOM 1628 O O . SER A 1 317 ? 184.186 193.300 159.935 1.00 45.49 439 SER A O 1
ATOM 1631 N N . ALA A 1 318 ? 183.623 191.116 159.969 1.00 45.43 440 ALA A N 1
ATOM 1632 C CA . ALA A 1 318 ? 183.405 190.991 158.540 1.00 38.66 440 ALA A CA 1
ATOM 1633 C C . ALA A 1 318 ? 182.076 191.640 158.146 1.00 41.69 440 ALA A C 1
ATOM 1634 O O . ALA A 1 318 ? 181.169 191.750 158.975 1.00 43.47 440 ALA A O 1
ATOM 1636 N N . PRO A 1 319 ? 181.948 192.111 156.897 1.00 41.74 441 PRO A N 1
ATOM 1637 C CA . PRO A 1 319 ? 180.631 192.532 156.401 1.00 34.36 441 PRO A CA 1
ATOM 1638 C C . PRO A 1 319 ? 179.705 191.344 156.186 1.00 35.34 441 PRO A C 1
ATOM 1639 O O . PRO A 1 319 ? 180.143 190.201 156.062 1.00 43.93 441 PRO A O 1
ATOM 1643 N N . VAL A 1 320 ? 178.408 191.622 156.142 1.00 27.79 442 VAL A N 1
ATOM 1644 C CA . VAL A 1 320 ? 177.395 190.579 156.031 1.00 31.07 442 VAL A CA 1
ATOM 1645 C C . VAL A 1 320 ? 176.792 190.616 154.635 1.00 30.56 442 VAL A C 1
ATOM 1646 O O . VAL A 1 320 ? 176.235 191.637 154.221 1.00 35.23 442 VAL A O 1
ATOM 1650 N N . ILE A 1 321 ? 176.888 189.502 153.917 1.00 28.68 443 ILE A N 1
ATOM 1651 C CA . ILE A 1 321 ? 176.299 189.375 152.589 1.00 27.47 443 ILE A CA 1
ATOM 1652 C C . ILE A 1 321 ? 174.805 189.137 152.763 1.00 33.35 443 ILE A C 1
ATOM 1653 O O . ILE A 1 321 ? 174.390 188.120 153.325 1.00 36.06 443 ILE A O 1
ATOM 1658 N N . GLU A 1 322 ? 173.988 190.076 152.282 1.00 30.35 444 GLU A N 1
ATOM 1659 C CA . GLU A 1 322 ? 172.547 189.859 152.302 1.00 25.91 444 GLU A CA 1
ATOM 1660 C C . GLU A 1 322 ? 172.108 189.034 151.103 1.00 31.85 444 GLU A C 1
ATOM 1661 O O . GLU A 1 322 ? 171.487 187.977 151.258 1.00 43.13 444 GLU A O 1
ATOM 1667 N N . HIS A 1 323 ? 172.422 189.500 149.900 1.00 30.91 445 HIS A N 1
ATOM 1668 C CA . HIS A 1 323 ? 172.067 188.782 148.687 1.00 34.20 445 HIS A CA 1
ATOM 1669 C C . HIS A 1 323 ? 173.252 188.798 147.743 1.00 29.87 445 HIS A C 1
ATOM 1670 O O . HIS A 1 323 ? 173.926 189.819 147.605 1.00 24.32 445 HIS A O 1
ATOM 1677 N N . LEU A 1 324 ? 173.509 187.659 147.115 1.00 29.53 446 LEU A N 1
ATOM 1678 C CA . LEU A 1 324 ? 174.606 187.493 146.171 1.00 27.87 446 LEU A CA 1
ATOM 1679 C C . LEU A 1 324 ? 174.077 186.616 145.051 1.00 28.69 446 LEU A C 1
ATOM 1680 O O . LEU A 1 324 ? 174.043 185.389 145.184 1.00 32.38 446 LEU A O 1
ATOM 1685 N N . MET A 1 325 ? 173.623 187.244 143.971 1.00 26.55 447 MET A N 1
ATOM 1686 C CA . MET A 1 325 ? 172.941 186.534 142.905 1.00 29.42 447 MET A CA 1
ATOM 1687 C C . MET A 1 325 ? 173.438 187.034 141.561 1.00 30.79 447 MET A C 1
ATOM 1688 O O . MET A 1 325 ? 174.128 188.051 141.468 1.00 28.70 447 MET A O 1
ATOM 1693 N N . GLY A 1 326 ? 173.068 186.303 140.517 1.00 32.93 448 GLY A N 1
ATOM 1694 C CA . GLY A 1 326 ? 173.463 186.658 139.173 1.00 32.48 448 GLY A CA 1
ATOM 1695 C C . GLY A 1 326 ? 172.320 187.223 138.361 1.00 37.88 448 GLY A C 1
ATOM 1696 O O . GLY A 1 326 ? 171.245 186.623 138.273 1.00 41.54 448 GLY A O 1
ATOM 1697 N N . LEU A 1 327 ? 172.547 188.389 137.762 1.00 37.89 449 LEU A N 1
ATOM 1698 C CA . LEU A 1 327 ? 171.478 189.083 137.058 1.00 32.17 449 LEU A CA 1
ATOM 1699 C C . LEU A 1 327 ? 171.265 188.504 135.668 1.00 39.24 449 LEU A C 1
ATOM 1700 O O . LEU A 1 327 ? 170.165 188.052 135.336 1.00 43.33 449 LEU A O 1
ATOM 1705 N N . ASP A 1 328 ? 172.306 188.514 134.846 1.00 39.10 450 ASP A N 1
ATOM 1706 C CA . ASP A 1 328 ? 172.319 187.831 133.564 1.00 39.98 450 ASP A CA 1
ATOM 1707 C C . ASP A 1 328 ? 173.689 187.178 133.427 1.00 51.69 450 ASP A C 1
ATOM 1708 O O . ASP A 1 328 ? 174.341 186.871 134.431 1.00 54.96 450 ASP A O 1
ATOM 1713 N N . ASP A 1 329 ? 174.088 186.903 132.183 1.00 49.86 451 ASP A N 1
ATOM 1714 C CA . ASP A 1 329 ? 175.362 186.238 131.924 1.00 47.41 451 ASP A CA 1
ATOM 1715 C C . ASP A 1 329 ? 176.567 187.133 132.228 1.00 45.38 451 ASP A C 1
ATOM 1716 O O . ASP A 1 329 ? 177.648 186.627 132.550 1.00 52.27 451 ASP A O 1
ATOM 1721 N N . SER A 1 330 ? 176.409 188.455 132.156 1.00 39.26 452 SER A N 1
ATOM 1722 C CA . SER A 1 330 ? 177.552 189.349 132.296 1.00 40.37 452 SER A CA 1
ATOM 1723 C C . SER A 1 330 ? 177.505 190.254 133.525 1.00 46.44 452 SER A C 1
ATOM 1724 O O . SER A 1 330 ? 178.448 191.024 133.731 1.00 46.02 452 SER A O 1
ATOM 1727 N N . HIS A 1 331 ? 176.454 190.197 134.344 1.00 39.74 453 HIS A N 1
ATOM 1728 C CA . HIS A 1 331 ? 176.363 191.062 135.515 1.00 32.71 453 HIS A CA 1
ATOM 1729 C C . HIS A 1 331 ? 176.038 190.238 136.747 1.00 34.41 453 HIS A C 1
ATOM 1730 O O . HIS A 1 331 ? 175.427 189.171 136.661 1.00 36.30 453 HIS A O 1
ATOM 1737 N N . LEU A 1 332 ? 176.445 190.756 137.899 1.00 32.85 454 LEU A N 1
ATOM 1738 C CA . LEU A 1 332 ? 176.422 189.980 139.122 1.00 29.53 454 LEU A CA 1
ATOM 1739 C C . LEU A 1 332 ? 176.276 190.935 140.296 1.00 30.67 454 LEU A C 1
ATOM 1740 O O . LEU A 1 332 ? 177.152 191.770 140.526 1.00 35.27 454 LEU A O 1
ATOM 1745 N N . ALA A 1 333 ? 175.178 190.810 141.037 1.00 27.95 455 ALA A N 1
ATOM 1746 C CA . ALA A 1 333 ? 174.795 191.791 142.045 1.00 26.50 455 ALA A CA 1
ATOM 1747 C C . ALA A 1 333 ? 175.069 191.264 143.445 1.00 27.17 455 ALA A C 1
ATOM 1748 O O . ALA A 1 333 ? 174.790 190.098 143.738 1.00 35.81 455 ALA A O 1
ATOM 1750 N N . VAL A 1 334 ? 175.599 192.133 144.305 1.00 19.54 456 VAL A N 1
ATOM 1751 C CA . VAL A 1 334 ? 175.856 191.831 145.709 1.00 18.38 456 VAL A CA 1
ATOM 1752 C C . VAL A 1 334 ? 175.260 192.966 146.547 1.00 23.65 456 VAL A C 1
ATOM 1753 O O . VAL A 1 334 ? 175.228 194.120 146.104 1.00 30.02 456 VAL A O 1
ATOM 1757 N N . HIS A 1 335 ? 174.678 192.625 147.699 1.00 20.40 457 HIS A N 1
ATOM 1758 C CA . HIS A 1 335 ? 174.148 193.607 148.635 1.00 19.46 457 HIS A CA 1
ATOM 1759 C C . HIS A 1 335 ? 174.672 193.313 150.033 1.00 21.88 457 HIS A C 1
ATOM 1760 O O . HIS A 1 335 ? 174.671 192.158 150.467 1.00 27.08 457 HIS A O 1
ATOM 1767 N N . TRP A 1 336 ? 175.105 194.355 150.739 1.00 19.92 458 TRP A N 1
ATOM 1768 C CA . TRP A 1 336 ? 175.715 194.183 152.048 1.00 17.92 458 TRP A CA 1
ATOM 1769 C C . TRP A 1 336 ? 175.249 195.274 153.004 1.00 24.88 458 TRP A C 1
ATOM 1770 O O . TRP A 1 336 ? 174.775 196.335 152.590 1.00 33.01 458 TRP A O 1
ATOM 1781 N N . HIS A 1 337 ? 175.389 194.992 154.296 1.00 23.25 459 HIS A N 1
ATOM 1782 C CA . HIS A 1 337 ? 175.255 195.953 155.378 1.00 24.37 459 HIS A CA 1
ATOM 1783 C C . HIS A 1 337 ? 176.496 195.816 156.253 1.00 24.49 459 HIS A C 1
ATOM 1784 O O . HIS A 1 337 ? 177.162 194.779 156.175 1.00 33.61 459 HIS A O 1
ATOM 1791 N N . PRO A 1 338 ? 176.896 196.859 157.014 1.00 25.19 460 PRO A N 1
ATOM 1792 C CA . PRO A 1 338 ? 178.129 196.753 157.817 1.00 30.93 460 PRO A CA 1
ATOM 1793 C C . PRO A 1 338 ? 178.033 195.790 158.995 1.00 37.80 460 PRO A C 1
ATOM 1794 O O . PRO A 1 338 ? 176.945 195.425 159.444 1.00 40.44 460 PRO A O 1
ATOM 1798 N N . GLY A 1 339 ? 179.205 195.388 159.497 1.00 33.73 461 GLY A N 1
ATOM 1799 C CA . GLY A 1 339 ? 179.278 194.517 160.648 1.00 36.14 461 GLY A CA 1
ATOM 1800 C C . GLY A 1 339 ? 179.039 195.249 161.955 1.00 49.65 461 GLY A C 1
ATOM 1801 O O . GLY A 1 339 ? 178.814 196.459 161.998 1.00 54.97 461 GLY A O 1
ATOM 1802 N N . ARG A 1 340 ? 179.084 194.478 163.044 1.00 48.88 462 ARG A N 1
ATOM 1803 C CA . ARG A 1 340 ? 178.772 195.032 164.358 1.00 46.44 462 ARG A CA 1
ATOM 1804 C C . ARG A 1 340 ? 179.922 195.869 164.904 1.00 43.34 462 ARG A C 1
ATOM 1805 O O . ARG A 1 340 ? 179.701 196.947 165.466 1.00 43.93 462 ARG A O 1
ATOM 1813 N N . PHE A 1 341 ? 181.152 195.405 164.730 1.00 41.79 463 PHE A N 1
ATOM 1814 C CA . PHE A 1 341 ? 182.329 196.085 165.260 1.00 48.17 463 PHE A CA 1
ATOM 1815 C C . PHE A 1 341 ? 183.122 196.637 164.083 1.00 46.24 463 PHE A C 1
ATOM 1816 O O . PHE A 1 341 ? 183.891 195.914 163.445 1.00 46.96 463 PHE A O 1
ATOM 1824 N N . THR A 1 342 ? 182.930 197.921 163.798 1.00 47.21 464 THR A N 1
ATOM 1825 C CA . THR A 1 342 ? 183.606 198.567 162.684 1.00 43.63 464 THR A CA 1
ATOM 1826 C C . THR A 1 342 ? 184.957 199.149 163.064 1.00 46.86 464 THR A C 1
ATOM 1827 O O . THR A 1 342 ? 185.767 199.393 162.161 1.00 51.09 464 THR A O 1
ATOM 1831 N N . ASN A 1 343 ? 185.180 199.392 164.371 1.00 45.83 465 ASN A N 1
ATOM 1832 C CA . ASN A 1 343 ? 186.414 199.930 164.988 1.00 46.31 465 ASN A CA 1
ATOM 1833 C C . ASN A 1 343 ? 186.824 201.290 164.421 1.00 52.29 465 ASN A C 1
ATOM 1834 O O . ASN A 1 343 ? 188.011 201.602 164.309 1.00 55.65 465 ASN A O 1
ATOM 1839 N N . GLY A 1 344 ? 185.840 202.109 164.071 1.00 51.29 466 GLY A N 1
ATOM 1840 C CA . GLY A 1 344 ? 186.090 203.405 163.497 1.00 55.86 466 GLY A CA 1
ATOM 1841 C C . GLY A 1 344 ? 184.968 203.834 162.580 1.00 58.86 466 GLY A C 1
ATOM 1842 O O . GLY A 1 344 ? 184.002 203.093 162.366 1.00 54.22 466 GLY A O 1
ATOM 1843 N N . PRO A 1 345 ? 185.051 205.053 162.047 1.00 62.87 467 PRO A N 1
ATOM 1844 C CA . PRO A 1 345 ? 184.130 205.440 160.976 1.00 53.79 467 PRO A CA 1
ATOM 1845 C C . PRO A 1 345 ? 184.494 204.734 159.682 1.00 54.65 467 PRO A C 1
ATOM 1846 O O . PRO A 1 345 ? 185.670 204.577 159.346 1.00 55.42 467 PRO A O 1
ATOM 1850 N N . ILE A 1 346 ? 183.465 204.298 158.962 1.00 55.43 468 ILE A N 1
ATOM 1851 C CA . ILE A 1 346 ? 183.638 203.535 157.726 1.00 48.77 468 ILE A CA 1
ATOM 1852 C C . ILE A 1 346 ? 183.925 204.564 156.637 1.00 50.65 468 ILE A C 1
ATOM 1853 O O . ILE A 1 346 ? 183.206 205.548 156.481 1.00 52.52 468 ILE A O 1
ATOM 1858 N N . GLU A 1 347 ? 185.027 204.364 155.910 1.00 44.94 469 GLU A N 1
ATOM 1859 C CA . GLU A 1 347 ? 185.309 205.224 154.766 1.00 48.36 469 GLU A CA 1
ATOM 1860 C C . GLU A 1 347 ? 185.091 204.505 153.441 1.00 45.49 469 GLU A C 1
ATOM 1861 O O . GLU A 1 347 ? 184.702 205.134 152.450 1.00 48.05 469 GLU A O 1
ATOM 1867 N N . GLY A 1 348 ? 185.350 203.203 153.389 1.00 39.32 470 GLY A N 1
ATOM 1868 C CA . GLY A 1 348 ? 185.300 202.534 152.104 1.00 30.35 470 GLY A CA 1
ATOM 1869 C C . GLY A 1 348 ? 185.243 201.034 152.248 1.00 30.10 470 GLY A C 1
ATOM 1870 O O . GLY A 1 348 ? 185.357 200.482 153.344 1.00 41.87 470 GLY A O 1
ATOM 1871 N N . TYR A 1 349 ? 185.037 200.378 151.112 1.00 25.01 471 TYR A N 1
ATOM 1872 C CA . TYR A 1 349 ? 184.916 198.933 151.047 1.00 24.28 471 TYR A CA 1
ATOM 1873 C C . TYR A 1 349 ? 185.780 198.447 149.898 1.00 33.82 471 TYR A C 1
ATOM 1874 O O . TYR A 1 349 ? 186.038 199.186 148.946 1.00 43.83 471 TYR A O 1
ATOM 1883 N N . ARG A 1 350 ? 186.234 197.203 149.991 1.00 33.29 472 ARG A N 1
ATOM 1884 C CA . ARG A 1 350 ? 187.022 196.591 148.934 1.00 36.42 472 ARG A CA 1
ATOM 1885 C C . ARG A 1 350 ? 186.381 195.274 148.528 1.00 35.23 472 ARG A C 1
ATOM 1886 O O . ARG A 1 350 ? 186.134 194.411 149.375 1.00 30.62 472 ARG A O 1
ATOM 1894 N N . LEU A 1 351 ? 186.116 195.124 147.235 1.00 38.08 473 LEU A N 1
ATOM 1895 C CA . LEU A 1 351 ? 185.547 193.906 146.676 1.00 42.52 473 LEU A CA 1
ATOM 1896 C C . LEU A 1 351 ? 186.541 193.254 145.735 1.00 49.99 473 LEU A C 1
ATOM 1897 O O . LEU A 1 351 ? 186.974 193.872 144.760 1.00 54.13 473 LEU A O 1
ATOM 1902 N N . ARG A 1 352 ? 186.881 192.004 146.022 1.00 50.61 474 ARG A N 1
ATOM 1903 C CA . ARG A 1 352 ? 187.768 191.217 145.183 1.00 54.68 474 ARG A CA 1
ATOM 1904 C C . ARG A 1 352 ? 186.962 190.075 144.585 1.00 52.82 474 ARG A C 1
ATOM 1905 O O . ARG A 1 352 ? 186.496 189.193 145.312 1.00 49.59 474 ARG A O 1
ATOM 1913 N N . LEU A 1 353 ? 186.783 190.104 143.270 1.00 55.81 475 LEU A N 1
ATOM 1914 C CA . LEU A 1 353 ? 186.020 189.093 142.552 1.00 57.27 475 LEU A CA 1
ATOM 1915 C C . LEU A 1 353 ? 186.982 188.192 141.794 1.00 64.90 475 LEU A C 1
ATOM 1916 O O . LEU A 1 353 ? 187.798 188.676 141.004 1.00 61.56 475 LEU A O 1
ATOM 1921 N N . SER A 1 354 ? 186.883 186.887 142.032 1.00 64.72 476 SER A N 1
ATOM 1922 C CA . SER A 1 354 ? 187.797 185.922 141.442 1.00 61.80 476 SER A CA 1
ATOM 1923 C C . SER A 1 354 ? 187.021 184.724 140.925 1.00 63.07 476 SER A C 1
ATOM 1924 O O . SER A 1 354 ? 186.026 184.310 141.526 1.00 62.15 476 SER A O 1
ATOM 1927 N N . SER A 1 355 ? 187.482 184.171 139.806 1.00 67.63 477 SER A N 1
ATOM 1928 C CA . SER A 1 355 ? 186.906 182.942 139.284 1.00 65.95 477 SER A CA 1
ATOM 1929 C C . SER A 1 355 ? 187.396 181.747 140.092 1.00 74.50 477 SER A C 1
ATOM 1930 O O . SER A 1 355 ? 188.410 181.817 140.793 1.00 76.45 477 SER A O 1
ATOM 1933 N N . SER A 1 356 ? 186.662 180.644 139.994 1.00 77.43 478 SER A N 1
ATOM 1934 C CA . SER A 1 356 ? 187.015 179.429 140.721 1.00 80.49 478 SER A CA 1
ATOM 1935 C C . SER A 1 356 ? 188.189 178.711 140.062 1.00 75.45 478 SER A C 1
ATOM 1936 O O . SER A 1 356 ? 189.068 178.185 140.744 1.00 72.61 478 SER A O 1
ATOM 1939 N N . THR A 1 361 ? 191.515 188.841 138.345 1.00 77.79 483 THR A N 1
ATOM 1940 C CA . THR A 1 361 ? 190.791 189.435 139.464 1.00 78.08 483 THR A CA 1
ATOM 1941 C C . THR A 1 361 ? 190.427 190.892 139.202 1.00 75.73 483 THR A C 1
ATOM 1942 O O . THR A 1 361 ? 191.134 191.607 138.491 1.00 71.36 483 THR A O 1
ATOM 1946 N N . SER A 1 362 ? 189.310 191.318 139.784 1.00 69.69 484 SER A N 1
ATOM 1947 C CA . SER A 1 362 ? 188.802 192.678 139.648 1.00 65.14 484 SER A CA 1
ATOM 1948 C C . SER A 1 362 ? 188.628 193.273 141.037 1.00 61.63 484 SER A C 1
ATOM 1949 O O . SER A 1 362 ? 187.940 192.692 141.882 1.00 60.30 484 SER A O 1
ATOM 1952 N N . GLU A 1 363 ? 189.248 194.429 141.269 1.00 62.76 485 GLU A N 1
ATOM 1953 C CA . GLU A 1 363 ? 189.281 195.056 142.585 1.00 65.90 485 GLU A CA 1
ATOM 1954 C C . GLU A 1 363 ? 188.741 196.472 142.470 1.00 62.72 485 GLU A C 1
ATOM 1955 O O . GLU A 1 363 ? 189.211 197.249 141.633 1.00 65.81 485 GLU A O 1
ATOM 1961 N N . GLN A 1 364 ? 187.762 196.810 143.310 1.00 56.74 486 GLN A N 1
ATOM 1962 C CA . GLN A 1 364 ? 187.067 198.085 143.196 1.00 55.94 486 GLN A CA 1
ATOM 1963 C C . GLN A 1 364 ? 186.856 198.681 144.580 1.00 48.95 486 GLN A C 1
ATOM 1964 O O . GLN A 1 364 ? 186.407 197.986 145.495 1.00 40.90 486 GLN A O 1
ATOM 1970 N N . LEU A 1 365 ? 187.169 199.971 144.722 1.00 48.38 487 LEU A N 1
ATOM 1971 C CA . LEU A 1 365 ? 187.077 200.685 145.997 1.00 39.51 487 LEU A CA 1
ATOM 1972 C C . LEU A 1 365 ? 185.768 201.464 146.038 1.00 43.34 487 LEU A C 1
ATOM 1973 O O . LEU A 1 365 ? 185.654 202.566 145.502 1.00 46.30 487 LEU A O 1
ATOM 1978 N N . VAL A 1 366 ? 184.776 200.885 146.703 1.00 37.84 488 VAL A N 1
ATOM 1979 C CA . VAL A 1 366 ? 183.429 201.440 146.821 1.00 30.82 488 VAL A CA 1
ATOM 1980 C C . VAL A 1 366 ? 183.362 202.309 148.073 1.00 33.06 488 VAL A C 1
ATOM 1981 O O . VAL A 1 366 ? 183.866 201.892 149.124 1.00 43.54 488 VAL A O 1
ATOM 1985 N N . PRO A 1 367 ? 182.765 203.531 148.019 1.00 31.51 489 PRO A N 1
ATOM 1986 C CA . PRO A 1 367 ? 182.755 204.417 149.199 1.00 32.77 489 PRO A CA 1
ATOM 1987 C C . PRO A 1 367 ? 181.838 204.015 150.351 1.00 36.46 489 PRO A C 1
ATOM 1988 O O . PRO A 1 367 ? 181.303 202.902 150.393 1.00 38.12 489 PRO A O 1
ATOM 1992 N N . ALA A 1 368 ? 181.678 204.957 151.292 1.00 35.16 490 ALA A N 1
ATOM 1993 C CA . ALA A 1 368 ? 181.291 204.651 152.670 1.00 35.57 490 ALA A CA 1
ATOM 1994 C C . ALA A 1 368 ? 179.825 204.256 152.804 1.00 37.73 490 ALA A C 1
ATOM 1995 O O . ALA A 1 368 ? 179.503 203.232 153.415 1.00 38.42 490 ALA A O 1
ATOM 1997 N N . GLY A 1 369 ? 178.923 205.054 152.252 1.00 37.01 491 GLY A N 1
ATOM 1998 C CA . GLY A 1 369 ? 177.513 204.851 152.493 1.00 33.11 491 GLY A CA 1
ATOM 1999 C C . GLY A 1 369 ? 176.806 203.892 151.568 1.00 32.74 491 GLY A C 1
ATOM 2000 O O . GLY A 1 369 ? 175.593 203.710 151.704 1.00 36.98 491 GLY A O 1
ATOM 2001 N N . ARG A 1 370 ? 177.517 203.257 150.640 1.00 30.10 492 ARG A N 1
ATOM 2002 C CA . ARG A 1 370 ? 176.846 202.466 149.620 1.00 32.26 492 ARG A CA 1
ATOM 2003 C C . ARG A 1 370 ? 176.811 200.995 150.009 1.00 30.60 492 ARG A C 1
ATOM 2004 O O . ARG A 1 370 ? 177.778 200.460 150.557 1.00 33.66 492 ARG A O 1
ATOM 2012 N N . GLY A 1 371 ? 175.687 200.343 149.726 1.00 24.46 493 GLY A N 1
ATOM 2013 C CA . GLY A 1 371 ? 175.482 198.971 150.139 1.00 19.93 493 GLY A CA 1
ATOM 2014 C C . GLY A 1 371 ? 175.188 198.003 149.013 1.00 19.56 493 GLY A C 1
ATOM 2015 O O . GLY A 1 371 ? 174.605 196.942 149.250 1.00 20.13 493 GLY A O 1
ATOM 2016 N N . SER A 1 372 ? 175.579 198.349 147.789 1.00 19.80 494 SER A N 1
ATOM 2017 C CA . SER A 1 372 ? 175.363 197.475 146.646 1.00 17.40 494 SER A CA 1
ATOM 2018 C C . SER A 1 372 ? 176.440 197.715 145.600 1.00 21.56 494 SER A C 1
ATOM 2019 O O . SER A 1 372 ? 176.965 198.823 145.470 1.00 30.03 494 SER A O 1
ATOM 2022 N N . TYR A 1 373 ? 176.761 196.660 144.855 1.00 17.41 495 TYR A N 1
ATOM 2023 C CA . TYR A 1 373 ? 177.605 196.757 143.673 1.00 17.85 495 TYR A CA 1
ATOM 2024 C C . TYR A 1 373 ? 177.190 195.700 142.666 1.00 23.13 495 TYR A C 1
ATOM 2025 O O . TYR A 1 373 ? 176.805 194.590 143.039 1.00 24.50 495 TYR A O 1
ATOM 2034 N N . ILE A 1 374 ? 177.260 196.060 141.388 1.00 26.82 496 ILE A N 1
ATOM 2035 C CA . ILE A 1 374 ? 177.012 195.144 140.282 1.00 26.35 496 ILE A CA 1
ATOM 2036 C C . ILE A 1 374 ? 178.280 195.103 139.444 1.00 36.00 496 ILE A C 1
ATOM 2037 O O . ILE A 1 374 ? 178.758 196.144 138.978 1.00 33.60 496 ILE A O 1
ATOM 2042 N N . PHE A 1 375 ? 178.837 193.906 139.269 1.00 38.88 497 PHE A N 1
ATOM 2043 C CA . PHE A 1 375 ? 180.100 193.738 138.563 1.00 38.36 497 PHE A CA 1
ATOM 2044 C C . PHE A 1 375 ? 179.822 193.491 137.087 1.00 41.64 497 PHE A C 1
ATOM 2045 O O . PHE A 1 375 ? 179.198 192.491 136.724 1.00 38.71 497 PHE A O 1
ATOM 2053 N N . SER A 1 376 ? 180.293 194.393 136.235 1.00 45.99 498 SER A N 1
ATOM 2054 C CA . SER A 1 376 ? 180.021 194.328 134.809 1.00 44.24 498 SER A CA 1
ATOM 2055 C C . SER A 1 376 ? 181.115 193.558 134.074 1.00 52.30 498 SER A C 1
ATOM 2056 O O . SER A 1 376 ? 182.199 193.308 134.615 1.00 54.72 498 SER A O 1
ATOM 2059 N N . GLN A 1 377 ? 180.774 193.163 132.834 1.00 50.19 499 GLN A N 1
ATOM 2060 C CA . GLN A 1 377 ? 181.659 192.584 131.803 1.00 50.28 499 GLN A CA 1
ATOM 2061 C C . GLN A 1 377 ? 182.282 191.257 132.242 1.00 50.53 499 GLN A C 1
ATOM 2062 O O . GLN A 1 377 ? 183.502 191.087 132.254 1.00 55.25 499 GLN A O 1
ATOM 2068 N N . LEU A 1 378 ? 181.426 190.307 132.601 1.00 49.27 500 LEU A N 1
ATOM 2069 C CA . LEU A 1 378 ? 181.860 189.001 133.068 1.00 50.98 500 LEU A CA 1
ATOM 2070 C C . LEU A 1 378 ? 181.514 187.929 132.042 1.00 52.99 500 LEU A C 1
ATOM 2071 O O . LEU A 1 378 ? 180.758 188.162 131.096 1.00 59.65 500 LEU A O 1
ATOM 2076 N N . GLN A 1 379 ? 182.090 186.749 132.236 1.00 55.59 501 GLN A N 1
ATOM 2077 C CA . GLN A 1 379 ? 181.861 185.613 131.356 1.00 55.40 501 GLN A CA 1
ATOM 2078 C C . GLN A 1 379 ? 180.757 184.720 131.911 1.00 51.33 501 GLN A C 1
ATOM 2079 O O . GLN A 1 379 ? 180.457 184.729 133.104 1.00 57.57 501 GLN A O 1
ATOM 2085 N N . ALA A 1 380 ? 180.159 183.933 131.023 1.00 46.36 502 ALA A N 1
ATOM 2086 C CA . ALA A 1 380 ? 178.953 183.192 131.353 1.00 52.78 502 ALA A CA 1
ATOM 2087 C C . ALA A 1 380 ? 179.264 181.787 131.856 1.00 57.82 502 ALA A C 1
ATOM 2088 O O . ALA A 1 380 ? 180.228 181.144 131.432 1.00 65.44 502 ALA A O 1
ATOM 2090 N N . GLY A 1 381 ? 178.403 181.305 132.753 1.00 53.76 503 GLY A N 1
ATOM 2091 C CA . GLY A 1 381 ? 178.452 179.941 133.248 1.00 52.92 503 GLY A CA 1
ATOM 2092 C C . GLY A 1 381 ? 179.609 179.651 134.179 1.00 59.94 503 GLY A C 1
ATOM 2093 O O . GLY A 1 381 ? 180.041 178.501 134.302 1.00 75.08 503 GLY A O 1
ATOM 2094 N N . THR A 1 382 ? 180.116 180.683 134.844 1.00 50.92 504 THR A N 1
ATOM 2095 C CA . THR A 1 382 ? 181.348 180.592 135.616 1.00 56.08 504 THR A CA 1
ATOM 2096 C C . THR A 1 382 ? 181.057 180.779 137.097 1.00 57.19 504 THR A C 1
ATOM 2097 O O . THR A 1 382 ? 180.325 181.697 137.482 1.00 57.69 504 THR A O 1
ATOM 2101 N N . ASN A 1 383 ? 181.618 179.890 137.914 1.00 62.99 505 ASN A N 1
ATOM 2102 C CA . ASN A 1 383 ? 181.604 180.034 139.363 1.00 64.99 505 ASN A CA 1
ATOM 2103 C C . ASN A 1 383 ? 182.492 181.204 139.773 1.00 66.21 505 ASN A C 1
ATOM 2104 O O . ASN A 1 383 ? 183.659 181.276 139.374 1.00 64.47 505 ASN A O 1
ATOM 2109 N N . TYR A 1 384 ? 181.948 182.123 140.568 1.00 64.28 506 TYR A N 1
ATOM 2110 C CA . TYR A 1 384 ? 182.707 183.265 141.058 1.00 58.04 506 TYR A CA 1
ATOM 2111 C C . TYR A 1 384 ? 182.719 183.294 142.582 1.00 55.83 506 TYR A C 1
ATOM 2112 O O . TYR A 1 384 ? 181.769 182.859 143.238 1.00 55.70 506 TYR A O 1
ATOM 2121 N N . THR A 1 385 ? 183.812 183.817 143.137 1.00 57.97 507 THR A N 1
ATOM 2122 C CA . THR A 1 385 ? 183.991 183.964 144.576 1.00 61.96 507 THR A CA 1
ATOM 2123 C C . THR A 1 385 ? 184.308 185.425 144.876 1.00 58.37 507 THR A C 1
ATOM 2124 O O . THR A 1 385 ? 185.189 186.012 144.238 1.00 56.00 507 THR A O 1
ATOM 2128 N N . LEU A 1 386 ? 183.593 186.011 145.837 1.00 55.75 508 LEU A N 1
ATOM 2129 C CA . LEU A 1 386 ? 183.694 187.434 146.140 1.00 53.11 508 LEU A CA 1
ATOM 2130 C C . LEU A 1 386 ? 184.078 187.649 147.598 1.00 53.15 508 LEU A C 1
ATOM 2131 O O . LEU A 1 386 ? 183.573 186.956 148.486 1.00 52.12 508 LEU A O 1
ATOM 2136 N N . ALA A 1 387 ? 184.969 188.613 147.835 1.00 54.23 509 ALA A N 1
ATOM 2137 C CA . ALA A 1 387 ? 185.503 188.915 149.157 1.00 46.26 509 ALA A CA 1
ATOM 2138 C C . ALA A 1 387 ? 185.184 190.353 149.540 1.00 45.81 509 ALA A C 1
ATOM 2139 O O . ALA A 1 387 ? 185.533 191.280 148.807 1.00 49.24 509 ALA A O 1
ATOM 2141 N N . LEU A 1 388 ? 184.567 190.541 150.706 1.00 40.92 510 LEU A N 1
ATOM 2142 C CA . LEU A 1 388 ? 184.227 191.861 151.225 1.00 39.04 510 LEU A CA 1
ATOM 2143 C C . LEU A 1 388 ? 185.137 192.235 152.385 1.00 40.06 510 LEU A C 1
ATOM 2144 O O . LEU A 1 388 ? 185.490 191.384 153.201 1.00 46.95 510 LEU A O 1
ATOM 2149 N N . SER A 1 389 ? 185.488 193.514 152.480 1.00 35.71 511 SER A N 1
ATOM 2150 C CA . SER A 1 389 ? 186.251 194.017 153.612 1.00 33.86 511 SER A CA 1
ATOM 2151 C C . SER A 1 389 ? 185.891 195.473 153.872 1.00 34.26 511 SER A C 1
ATOM 2152 O O . SER A 1 389 ? 185.357 196.167 153.006 1.00 46.55 511 SER A O 1
ATOM 2155 N N . MET A 1 390 ? 186.193 195.930 155.082 1.00 29.90 512 MET A N 1
ATOM 2156 C CA . MET A 1 390 ? 185.908 197.290 155.516 1.00 28.96 512 MET A CA 1
ATOM 2157 C C . MET A 1 390 ? 187.211 198.043 155.728 1.00 36.82 512 MET A C 1
ATOM 2158 O O . MET A 1 390 ? 188.140 197.527 156.357 1.00 50.47 512 MET A O 1
ATOM 2163 N N . ILE A 1 391 ? 187.283 199.260 155.205 1.00 29.66 513 ILE A N 1
ATOM 2164 C CA . ILE A 1 391 ? 188.485 200.079 155.302 1.00 38.19 513 ILE A CA 1
ATOM 2165 C C . ILE A 1 391 ? 188.136 201.335 156.090 1.00 45.17 513 ILE A C 1
ATOM 2166 O O . ILE A 1 391 ? 187.378 202.192 155.617 1.00 49.06 513 ILE A O 1
ATOM 2171 N N . ASN A 1 392 ? 188.658 201.424 157.311 1.00 46.46 514 ASN A N 1
ATOM 2172 C CA . ASN A 1 392 ? 188.675 202.652 158.089 1.00 50.29 514 ASN A CA 1
ATOM 2173 C C . ASN A 1 392 ? 189.997 203.402 157.868 1.00 55.91 514 ASN A C 1
ATOM 2174 O O . ASN A 1 392 ? 190.700 203.178 156.881 1.00 53.23 514 ASN A O 1
ATOM 2179 N N . LYS A 1 393 ? 190.308 204.344 158.770 1.00 58.82 515 LYS A N 1
ATOM 2180 C CA . LYS A 1 393 ? 191.567 205.087 158.691 1.00 62.19 515 LYS A CA 1
ATOM 2181 C C . LYS A 1 393 ? 192.776 204.212 159.012 1.00 59.89 515 LYS A C 1
ATOM 2182 O O . LYS A 1 393 ? 193.885 204.476 158.533 1.00 62.73 515 LYS A O 1
ATOM 2188 N N . GLN A 1 394 ? 192.589 203.173 159.828 1.00 56.57 516 GLN A N 1
ATOM 2189 C CA . GLN A 1 394 ? 193.735 202.431 160.341 1.00 59.00 516 GLN A CA 1
ATOM 2190 C C . GLN A 1 394 ? 194.132 201.286 159.417 1.00 61.13 516 GLN A C 1
ATOM 2191 O O . GLN A 1 394 ? 195.324 201.076 159.166 1.00 70.49 516 GLN A O 1
ATOM 2197 N N . GLY A 1 395 ? 193.163 200.533 158.904 1.00 54.82 517 GLY A N 1
ATOM 2198 C CA . GLY A 1 395 ? 193.516 199.415 158.048 1.00 54.89 517 GLY A CA 1
ATOM 2199 C C . GLY A 1 395 ? 192.295 198.685 157.536 1.00 49.62 517 GLY A C 1
ATOM 2200 O O . GLY A 1 395 ? 191.157 199.130 157.697 1.00 48.89 517 GLY A O 1
ATOM 2201 N N . GLU A 1 396 ? 192.557 197.547 156.900 1.00 47.17 518 GLU A N 1
ATOM 2202 C CA . GLU A 1 396 ? 191.509 196.716 156.335 1.00 43.75 518 GLU A CA 1
ATOM 2203 C C . GLU A 1 396 ? 191.012 195.709 157.371 1.00 45.11 518 GLU A C 1
ATOM 2204 O O . GLU A 1 396 ? 191.734 195.313 158.289 1.00 58.65 518 GLU A O 1
ATOM 2210 N N . GLY A 1 397 ? 189.760 195.289 157.214 1.00 36.40 519 GLY A N 1
ATOM 2211 C CA . GLY A 1 397 ? 189.147 194.364 158.137 1.00 38.52 519 GLY A CA 1
ATOM 2212 C C . GLY A 1 397 ? 189.199 192.925 157.661 1.00 38.38 519 GLY A C 1
ATOM 2213 O O . GLY A 1 397 ? 190.026 192.563 156.818 1.00 40.72 519 GLY A O 1
ATOM 2214 N N . PRO A 1 398 ? 188.320 192.071 158.189 1.00 38.68 520 PRO A N 1
ATOM 2215 C CA . PRO A 1 398 ? 188.313 190.667 157.768 1.00 38.91 520 PRO A CA 1
ATOM 2216 C C . PRO A 1 398 ? 187.587 190.468 156.447 1.00 46.27 520 PRO A C 1
ATOM 2217 O O . PRO A 1 398 ? 187.075 191.404 155.829 1.00 50.85 520 PRO A O 1
ATOM 2221 N N . VAL A 1 399 ? 187.533 189.207 156.026 1.00 48.50 521 VAL A N 1
ATOM 2222 C CA . VAL A 1 399 ? 187.050 188.820 154.706 1.00 41.92 521 VAL A CA 1
ATOM 2223 C C . VAL A 1 399 ? 185.851 187.892 154.868 1.00 42.59 521 VAL A C 1
ATOM 2224 O O . VAL A 1 399 ? 185.939 186.868 155.555 1.00 47.82 521 VAL A O 1
ATOM 2228 N N . ALA A 1 400 ? 184.727 188.264 154.257 1.00 40.85 522 ALA A N 1
ATOM 2229 C CA . ALA A 1 400 ? 183.573 187.388 154.118 1.00 48.68 522 ALA A CA 1
ATOM 2230 C C . ALA A 1 400 ? 183.459 186.900 152.678 1.00 52.85 522 ALA A C 1
ATOM 2231 O O . ALA A 1 400 ? 183.708 187.644 151.730 1.00 50.81 522 ALA A O 1
ATOM 2233 N N . LYS A 1 401 ? 183.066 185.637 152.519 1.00 52.05 523 LYS A N 1
ATOM 2234 C CA . LYS A 1 401 ? 183.120 184.985 151.219 1.00 51.51 523 LYS A CA 1
ATOM 2235 C C . LYS A 1 401 ? 181.751 184.445 150.833 1.00 52.41 523 LYS A C 1
ATOM 2236 O O . LYS A 1 401 ? 180.906 184.176 151.689 1.00 54.07 523 LYS A O 1
ATOM 2242 N N . GLY A 1 402 ? 181.543 184.297 149.527 1.00 51.28 524 GLY A N 1
ATOM 2243 C CA . GLY A 1 402 ? 180.323 183.706 149.012 1.00 50.39 524 GLY A CA 1
ATOM 2244 C C . GLY A 1 402 ? 180.519 183.242 147.589 1.00 57.32 524 GLY A C 1
ATOM 2245 O O . GLY A 1 402 ? 181.279 183.842 146.823 1.00 52.03 524 GLY A O 1
ATOM 2246 N N . PHE A 1 403 ? 179.817 182.171 147.228 1.00 62.91 525 PHE A N 1
ATOM 2247 C CA . PHE A 1 403 ? 179.987 181.499 145.943 1.00 61.80 525 PHE A CA 1
ATOM 2248 C C . PHE A 1 403 ? 178.726 181.705 145.116 1.00 57.98 525 PHE A C 1
ATOM 2249 O O . PHE A 1 403 ? 177.615 181.538 145.632 1.00 59.13 525 PHE A O 1
ATOM 2257 N N . VAL A 1 404 ? 178.898 182.042 143.837 1.00 58.46 526 VAL A N 1
ATOM 2258 C CA . VAL A 1 404 ? 177.797 182.476 142.986 1.00 55.82 526 VAL A CA 1
ATOM 2259 C C . VAL A 1 404 ? 178.168 182.225 141.520 1.00 58.57 526 VAL A C 1
ATOM 2260 O O . VAL A 1 404 ? 179.349 182.246 141.152 1.00 63.38 526 VAL A O 1
ATOM 2264 N N . GLN A 1 405 ? 177.167 181.884 140.704 1.00 55.46 527 GLN A N 1
ATOM 2265 C CA . GLN A 1 405 ? 177.314 181.731 139.262 1.00 55.37 527 GLN A CA 1
ATOM 2266 C C . GLN A 1 405 ? 176.706 182.948 138.577 1.00 51.62 527 GLN A C 1
ATOM 2267 O O . GLN A 1 405 ? 175.881 183.648 139.176 1.00 57.04 527 GLN A O 1
ATOM 2273 N N . THR A 1 406 ? 177.105 183.204 137.328 1.00 46.66 528 THR A N 1
ATOM 2274 C CA . THR A 1 406 ? 176.585 184.382 136.642 1.00 47.41 528 THR A CA 1
ATOM 2275 C C . THR A 1 406 ? 175.193 184.126 136.078 1.00 57.73 528 THR A C 1
ATOM 2276 O O . THR A 1 406 ? 174.222 184.717 136.553 1.00 58.42 528 THR A O 1
ATOM 2280 N N . HIS A 1 407 ? 175.108 183.288 135.028 1.00 56.66 529 HIS A N 1
ATOM 2281 C CA . HIS A 1 407 ? 174.008 182.551 134.377 1.00 56.23 529 HIS A CA 1
ATOM 2282 C C . HIS A 1 407 ? 174.546 181.725 133.219 1.00 64.71 529 HIS A C 1
ATOM 2283 O O . HIS A 1 407 ? 175.714 181.853 132.844 1.00 64.88 529 HIS A O 1
ATOM 2290 N N . SER A 1 408 ? 173.689 180.894 132.632 1.00 71.95 530 SER A N 1
ATOM 2291 C CA . SER A 1 408 ? 173.963 180.253 131.353 1.00 71.37 530 SER A CA 1
ATOM 2292 C C . SER A 1 408 ? 173.665 181.247 130.241 1.00 75.14 530 SER A C 1
ATOM 2293 O O . SER A 1 408 ? 172.689 182.001 130.326 1.00 75.13 530 SER A O 1
ATOM 2296 N N . ALA A 1 409 ? 174.512 181.259 129.214 1.00 75.83 531 ALA A N 1
ATOM 2297 C CA . ALA A 1 409 ? 174.349 182.205 128.119 1.00 71.79 531 ALA A CA 1
ATOM 2298 C C . ALA A 1 409 ? 173.215 181.784 127.197 1.00 84.62 531 ALA A C 1
ATOM 2299 O O . ALA A 1 409 ? 173.004 180.593 126.947 1.00 85.28 531 ALA A O 1
ATOM 2301 N N . ARG A 1 410 ? 172.471 182.773 126.711 1.00 92.25 532 ARG A N 1
ATOM 2302 C CA . ARG A 1 410 ? 171.497 182.528 125.660 1.00 86.44 532 ARG A CA 1
ATOM 2303 C C . ARG A 1 410 ? 172.220 182.262 124.349 1.00 90.31 532 ARG A C 1
ATOM 2304 O O . ARG A 1 410 ? 173.215 182.918 124.028 1.00 91.45 532 ARG A O 1
ATOM 2306 N N . ASN A 1 411 ? 171.733 181.271 123.607 1.00 95.13 533 ASN A N 1
ATOM 2307 C CA . ASN A 1 411 ? 172.315 180.908 122.318 1.00 98.18 533 ASN A CA 1
ATOM 2308 C C . ASN A 1 411 ? 171.897 181.962 121.304 1.00 98.55 533 ASN A C 1
ATOM 2309 O O . ASN A 1 411 ? 170.729 182.042 120.916 1.00 94.11 533 ASN A O 1
ATOM 2314 N N . GLU A 1 412 ? 172.858 182.791 120.898 1.00 94.41 534 GLU A N 1
ATOM 2315 C CA . GLU A 1 412 ? 172.574 183.892 119.988 1.00 91.56 534 GLU A CA 1
ATOM 2316 C C . GLU A 1 412 ? 172.399 183.373 118.568 1.00 96.45 534 GLU A C 1
ATOM 2317 O O . GLU A 1 412 ? 173.363 182.949 117.922 1.00 100.11 534 GLU A O 1
ATOM 2323 N N . LYS A 1 413 ? 171.156 183.388 118.104 1.00 98.30 535 LYS A N 1
ATOM 2324 C CA . LYS A 1 413 ? 170.749 182.917 116.794 1.00 102.14 535 LYS A CA 1
ATOM 2325 C C . LYS A 1 413 ? 171.272 183.850 115.701 1.00 107.28 535 LYS A C 1
ATOM 2326 O O . LYS A 1 413 ? 171.406 185.057 115.922 1.00 106.30 535 LYS A O 1
ATOM 2332 N N . PRO A 1 414 ? 171.576 183.324 114.510 1.00 108.90 536 PRO A N 1
ATOM 2333 C CA . PRO A 1 414 ? 171.985 184.198 113.403 1.00 107.74 536 PRO A CA 1
ATOM 2334 C C . PRO A 1 414 ? 170.795 184.880 112.739 1.00 104.44 536 PRO A C 1
ATOM 2335 O O . PRO A 1 414 ? 169.644 184.778 113.168 1.00 106.05 536 PRO A O 1
ATOM 2339 N N . ALA A 1 415 ? 171.107 185.588 111.650 1.00 99.82 537 ALA A N 1
ATOM 2340 C CA . ALA A 1 415 ? 170.105 186.399 110.962 1.00 100.41 537 ALA A CA 1
ATOM 2341 C C . ALA A 1 415 ? 169.143 185.542 110.145 1.00 107.92 537 ALA A C 1
ATOM 2342 O O . ALA A 1 415 ? 168.007 185.954 109.881 1.00 107.81 537 ALA A O 1
ATOM 2344 N N . LYS A 1 416 ? 169.579 184.351 109.730 1.00 108.41 538 LYS A N 1
ATOM 2345 C CA . LYS A 1 416 ? 168.691 183.458 108.994 1.00 109.55 538 LYS A CA 1
ATOM 2346 C C . LYS A 1 416 ? 167.711 182.751 109.925 1.00 110.07 538 LYS A C 1
ATOM 2347 O O . LYS A 1 416 ? 166.544 182.548 109.571 1.00 105.91 538 LYS A O 1
ATOM 2349 N N . ASP A 1 417 ? 168.164 182.374 111.121 1.00 107.80 539 ASP A N 1
ATOM 2350 C CA . ASP A 1 417 ? 167.371 181.542 112.029 1.00 108.12 539 ASP A CA 1
ATOM 2351 C C . ASP A 1 417 ? 166.647 182.417 113.054 1.00 105.74 539 ASP A C 1
ATOM 2352 O O . ASP A 1 417 ? 166.943 182.410 114.249 1.00 105.51 539 ASP A O 1
ATOM 2357 N N . LEU A 1 418 ? 165.659 183.177 112.559 1.00 97.92 540 LEU A N 1
ATOM 2358 C CA . LEU A 1 418 ? 164.847 184.063 113.402 1.00 93.00 540 LEU A CA 1
ATOM 2359 C C . LEU A 1 418 ? 163.371 183.810 113.078 1.00 90.41 540 LEU A C 1
ATOM 2360 O O . LEU A 1 418 ? 162.835 184.303 112.083 1.00 91.15 540 LEU A O 1
ATOM 2365 N N . THR A 1 419 ? 162.709 183.029 113.935 1.00 91.69 541 THR A N 1
ATOM 2366 C CA . THR A 1 419 ? 161.281 182.768 113.772 1.00 92.23 541 THR A CA 1
ATOM 2367 C C . THR A 1 419 ? 160.421 183.747 114.559 1.00 91.28 541 THR A C 1
ATOM 2368 O O . THR A 1 419 ? 159.195 183.599 114.580 1.00 89.72 541 THR A O 1
ATOM 2372 N N . GLU A 1 420 ? 161.035 184.732 115.207 1.00 89.34 542 GLU A N 1
ATOM 2373 C CA . GLU A 1 420 ? 160.332 185.600 116.137 1.00 80.59 542 GLU A CA 1
ATOM 2374 C C . GLU A 1 420 ? 159.753 186.810 115.403 1.00 73.37 542 GLU A C 1
ATOM 2375 O O . GLU A 1 420 ? 160.006 187.027 114.217 1.00 70.71 542 GLU A O 1
ATOM 2381 N N . SER A 1 421 ? 158.942 187.592 116.114 1.00 69.43 543 SER A N 1
ATOM 2382 C CA . SER A 1 421 ? 158.188 188.677 115.500 1.00 59.66 543 SER A CA 1
ATOM 2383 C C . SER A 1 421 ? 158.268 189.938 116.351 1.00 51.39 543 SER A C 1
ATOM 2384 O O . SER A 1 421 ? 158.506 189.883 117.560 1.00 58.09 543 SER A O 1
ATOM 2387 N N . VAL A 1 422 ? 158.079 191.089 115.695 1.00 42.95 544 VAL A N 1
ATOM 2388 C CA . VAL A 1 422 ? 158.009 192.386 116.357 1.00 39.53 544 VAL A CA 1
ATOM 2389 C C . VAL A 1 422 ? 156.733 193.110 115.945 1.00 46.13 544 VAL A C 1
ATOM 2390 O O . VAL A 1 422 ? 155.906 192.591 115.193 1.00 56.63 544 VAL A O 1
ATOM 2394 N N . LEU A 1 423 ? 156.581 194.326 116.470 1.00 41.74 545 LEU A N 1
ATOM 2395 C CA . LEU A 1 423 ? 155.451 195.207 116.194 1.00 39.41 545 LEU A CA 1
ATOM 2396 C C . LEU A 1 423 ? 155.949 196.640 116.135 1.00 44.07 545 LEU A C 1
ATOM 2397 O O . LEU A 1 423 ? 156.447 197.162 117.137 1.00 50.76 545 LEU A O 1
ATOM 2402 N N . LEU A 1 424 ? 155.796 197.286 114.985 1.00 44.90 546 LEU A N 1
ATOM 2403 C CA . LEU A 1 424 ? 156.323 198.632 114.795 1.00 43.30 546 LEU A CA 1
ATOM 2404 C C . LEU A 1 424 ? 155.163 199.611 114.844 1.00 49.24 546 LEU A C 1
ATOM 2405 O O . LEU A 1 424 ? 154.264 199.556 114.000 1.00 59.72 546 LEU A O 1
ATOM 2410 N N . VAL A 1 425 ? 155.188 200.504 115.820 1.00 36.88 547 VAL A N 1
ATOM 2411 C CA . VAL A 1 425 ? 154.053 201.364 116.114 1.00 40.25 547 VAL A CA 1
ATOM 2412 C C . VAL A 1 425 ? 154.408 202.801 115.784 1.00 44.30 547 VAL A C 1
ATOM 2413 O O . VAL A 1 425 ? 155.364 203.361 116.331 1.00 46.82 547 VAL A O 1
ATOM 2417 N N . GLY A 1 426 ? 153.626 203.405 114.888 1.00 49.18 548 GLY A N 1
ATOM 2418 C CA . GLY A 1 426 ? 153.824 204.784 114.514 1.00 49.16 548 GLY A CA 1
ATOM 2419 C C . GLY A 1 426 ? 152.766 205.664 115.151 1.00 51.08 548 GLY A C 1
ATOM 2420 O O . GLY A 1 426 ? 152.074 205.262 116.088 1.00 54.53 548 GLY A O 1
ATOM 2421 N N . ARG A 1 427 ? 152.663 206.887 114.629 1.00 52.55 549 ARG A N 1
ATOM 2422 C CA . ARG A 1 427 ? 151.665 207.816 115.142 1.00 59.15 549 ARG A CA 1
ATOM 2423 C C . ARG A 1 427 ? 150.267 207.463 114.652 1.00 67.56 549 ARG A C 1
ATOM 2424 O O . ARG A 1 427 ? 149.293 207.622 115.395 1.00 69.91 549 ARG A O 1
ATOM 2432 N N . ARG A 1 428 ? 150.146 206.971 113.418 1.00 66.21 550 ARG A N 1
ATOM 2433 C CA . ARG A 1 428 ? 148.840 206.681 112.839 1.00 66.36 550 ARG A CA 1
ATOM 2434 C C . ARG A 1 428 ? 148.711 205.231 112.383 1.00 62.62 550 ARG A C 1
ATOM 2435 O O . ARG A 1 428 ? 147.659 204.848 111.863 1.00 70.74 550 ARG A O 1
ATOM 2443 N N . ALA A 1 429 ? 149.744 204.413 112.567 1.00 55.68 551 ALA A N 1
ATOM 2444 C CA . ALA A 1 429 ? 149.689 203.043 112.077 1.00 57.26 551 ALA A CA 1
ATOM 2445 C C . ALA A 1 429 ? 150.456 202.125 113.015 1.00 57.36 551 ALA A C 1
ATOM 2446 O O . ALA A 1 429 ? 151.441 202.523 113.640 1.00 63.84 551 ALA A O 1
ATOM 2448 N N . VAL A 1 430 ? 149.980 200.883 113.105 1.00 57.14 552 VAL A N 1
ATOM 2449 C CA . VAL A 1 430 ? 150.661 199.802 113.805 1.00 52.75 552 VAL A CA 1
ATOM 2450 C C . VAL A 1 430 ? 150.904 198.684 112.803 1.00 60.17 552 VAL A C 1
ATOM 2451 O O . VAL A 1 430 ? 149.962 198.120 112.238 1.00 70.09 552 VAL A O 1
ATOM 2455 N N . MET A 1 431 ? 152.175 198.357 112.587 1.00 52.76 553 MET A N 1
ATOM 2456 C CA . MET A 1 431 ? 152.551 197.439 111.523 1.00 54.43 553 MET A CA 1
ATOM 2457 C C . MET A 1 431 ? 153.311 196.259 112.110 1.00 50.45 553 MET A C 1
ATOM 2458 O O . MET A 1 431 ? 154.239 196.433 112.901 1.00 56.75 553 MET A O 1
ATOM 2463 N N . TRP A 1 432 ? 152.907 195.053 111.714 1.00 50.38 554 TRP A N 1
ATOM 2464 C CA . TRP A 1 432 ? 153.486 193.813 112.216 1.00 52.07 554 TRP A CA 1
ATOM 2465 C C . TRP A 1 432 ? 154.552 193.336 111.242 1.00 57.98 554 TRP A C 1
ATOM 2466 O O . TRP A 1 432 ? 154.321 193.303 110.030 1.00 72.38 554 TRP A O 1
ATOM 2477 N N . GLN A 1 433 ? 155.709 192.967 111.776 1.00 53.10 555 GLN A N 1
ATOM 2478 C CA . GLN A 1 433 ? 156.858 192.524 110.998 1.00 59.71 555 GLN A CA 1
ATOM 2479 C C . GLN A 1 433 ? 157.286 191.151 111.492 1.00 63.05 555 GLN A C 1
ATOM 2480 O O . GLN A 1 433 ? 157.413 190.937 112.702 1.00 67.64 555 GLN A O 1
ATOM 2486 N N . SER A 1 434 ? 157.497 190.224 110.565 1.00 63.14 556 SER A N 1
ATOM 2487 C CA . SER A 1 434 ? 158.166 188.987 110.920 1.00 65.99 556 SER A CA 1
ATOM 2488 C C . SER A 1 434 ? 159.650 189.102 110.595 1.00 70.31 556 SER A C 1
ATOM 2489 O O . SER A 1 434 ? 160.052 189.783 109.648 1.00 72.15 556 SER A O 1
ATOM 2492 N N . LEU A 1 435 ? 160.473 188.431 111.399 1.00 73.87 557 LEU A N 1
ATOM 2493 C CA . LEU A 1 435 ? 161.919 188.577 111.303 1.00 76.64 557 LEU A CA 1
ATOM 2494 C C . LEU A 1 435 ? 162.572 187.492 110.451 1.00 81.46 557 LEU A C 1
ATOM 2495 O O . LEU A 1 435 ? 163.737 187.154 110.677 1.00 82.90 557 LEU A O 1
ATOM 2500 N N . GLU A 1 436 ? 161.855 186.957 109.466 1.00 84.37 558 GLU A N 1
ATOM 2501 C CA . GLU A 1 436 ? 162.469 186.137 108.436 1.00 88.51 558 GLU A CA 1
ATOM 2502 C C . GLU A 1 436 ? 163.300 187.017 107.497 1.00 93.17 558 GLU A C 1
ATOM 2503 O O . GLU A 1 436 ? 163.069 188.227 107.415 1.00 91.92 558 GLU A O 1
ATOM 2509 N N . PRO A 1 437 ? 164.312 186.439 106.810 1.00 94.43 559 PRO A N 1
ATOM 2510 C CA . PRO A 1 437 ? 165.010 187.194 105.742 1.00 93.76 559 PRO A CA 1
ATOM 2511 C C . PRO A 1 437 ? 164.140 187.587 104.549 1.00 93.42 559 PRO A C 1
ATOM 2512 O O . PRO A 1 437 ? 164.431 188.589 103.884 1.00 93.26 559 PRO A O 1
ATOM 2516 N N . ALA A 1 438 ? 163.080 186.834 104.269 1.00 93.48 560 ALA A N 1
ATOM 2517 C CA . ALA A 1 438 ? 161.955 187.319 103.485 1.00 90.46 560 ALA A CA 1
ATOM 2518 C C . ALA A 1 438 ? 160.789 187.521 104.439 1.00 94.15 560 ALA A C 1
ATOM 2519 O O . ALA A 1 438 ? 159.970 186.615 104.626 1.00 95.87 560 ALA A O 1
ATOM 2521 N N . GLY A 1 439 ? 160.719 188.702 105.041 1.00 86.09 561 GLY A N 1
ATOM 2522 C CA . GLY A 1 439 ? 159.801 188.941 106.135 1.00 76.86 561 GLY A CA 1
ATOM 2523 C C . GLY A 1 439 ? 158.450 189.414 105.647 1.00 78.51 561 GLY A C 1
ATOM 2524 O O . GLY A 1 439 ? 158.344 190.268 104.767 1.00 75.28 561 GLY A O 1
ATOM 2525 N N . GLU A 1 440 ? 157.407 188.839 106.242 1.00 81.39 562 GLU A N 1
ATOM 2526 C CA . GLU A 1 440 ? 156.044 189.205 105.889 1.00 83.08 562 GLU A CA 1
ATOM 2527 C C . GLU A 1 440 ? 155.671 190.533 106.533 1.00 83.22 562 GLU A C 1
ATOM 2528 O O . GLU A 1 440 ? 156.017 190.799 107.687 1.00 77.68 562 GLU A O 1
ATOM 2534 N N . ASN A 1 441 ? 154.963 191.369 105.780 1.00 87.99 563 ASN A N 1
ATOM 2535 C CA . ASN A 1 441 ? 154.589 192.705 106.219 1.00 80.90 563 ASN A CA 1
ATOM 2536 C C . ASN A 1 441 ? 153.072 192.799 106.242 1.00 84.24 563 ASN A C 1
ATOM 2537 O O . ASN A 1 441 ? 152.411 192.409 105.273 1.00 90.70 563 ASN A O 1
ATOM 2542 N N . SER A 1 442 ? 152.520 193.314 107.337 1.00 70.30 564 SER A N 1
ATOM 2543 C CA . SER A 1 442 ? 151.084 193.526 107.431 1.00 67.90 564 SER A CA 1
ATOM 2544 C C . SER A 1 442 ? 150.807 194.727 108.321 1.00 60.44 564 SER A C 1
ATOM 2545 O O . SER A 1 442 ? 151.448 194.918 109.355 1.00 66.27 564 SER A O 1
ATOM 2548 N N . MET A 1 443 ? 149.835 195.538 107.913 1.00 63.76 565 MET A N 1
ATOM 2549 C CA . MET A 1 443 ? 149.212 196.522 108.790 1.00 61.03 565 MET A CA 1
ATOM 2550 C C . MET A 1 443 ? 148.311 195.759 109.745 1.00 61.03 565 MET A C 1
ATOM 2551 O O . MET A 1 443 ? 147.538 194.897 109.314 1.00 63.35 565 MET A O 1
ATOM 2556 N N . ILE A 1 444 ? 148.419 196.048 111.041 1.00 60.87 566 ILE A N 1
ATOM 2557 C CA . ILE A 1 444 ? 147.368 195.601 111.944 1.00 60.98 566 ILE A CA 1
ATOM 2558 C C . ILE A 1 444 ? 146.305 196.683 112.086 1.00 62.21 566 ILE A C 1
ATOM 2559 O O . ILE A 1 444 ? 145.122 196.437 111.833 1.00 68.51 566 ILE A O 1
ATOM 2564 N N . TYR A 1 445 ? 146.699 197.902 112.448 1.00 57.83 567 TYR A N 1
ATOM 2565 C CA . TYR A 1 445 ? 145.701 198.934 112.682 1.00 59.98 567 TYR A CA 1
ATOM 2566 C C . TYR A 1 445 ? 146.205 200.218 112.049 1.00 61.48 567 TYR A C 1
ATOM 2567 O O . TYR A 1 445 ? 147.374 200.570 112.217 1.00 66.16 567 TYR A O 1
ATOM 2576 N N . GLN A 1 446 ? 145.334 200.903 111.321 1.00 65.23 568 GLN A N 1
ATOM 2577 C CA . GLN A 1 446 ? 145.627 202.225 110.791 1.00 70.73 568 GLN A CA 1
ATOM 2578 C C . GLN A 1 446 ? 144.641 203.216 111.392 1.00 70.84 568 GLN A C 1
ATOM 2579 O O . GLN A 1 446 ? 143.427 203.002 111.331 1.00 73.17 568 GLN A O 1
ATOM 2585 N N . SER A 1 447 ? 145.165 204.295 111.967 1.00 69.98 569 SER A N 1
ATOM 2586 C CA . SER A 1 447 ? 144.375 205.217 112.768 1.00 77.39 569 SER A CA 1
ATOM 2587 C C . SER A 1 447 ? 144.120 206.506 112.005 1.00 83.41 569 SER A C 1
ATOM 2588 O O . SER A 1 447 ? 144.999 207.005 111.293 1.00 79.66 569 SER A O 1
ATOM 2591 N N . GLN A 1 448 ? 142.907 207.039 112.155 1.00 88.37 570 GLN A N 1
ATOM 2592 C CA . GLN A 1 448 ? 142.633 208.388 111.676 1.00 90.86 570 GLN A CA 1
ATOM 2593 C C . GLN A 1 448 ? 143.233 209.431 112.609 1.00 88.21 570 GLN A C 1
ATOM 2594 O O . GLN A 1 448 ? 143.587 210.533 112.174 1.00 90.89 570 GLN A O 1
ATOM 2600 N N . GLU A 1 449 ? 143.354 209.104 113.893 1.00 84.71 571 GLU A N 1
ATOM 2601 C CA . GLU A 1 449 ? 143.924 210.022 114.865 1.00 82.03 571 GLU A CA 1
ATOM 2602 C C . GLU A 1 449 ? 145.381 209.665 115.151 1.00 82.46 571 GLU A C 1
ATOM 2603 O O . GLU A 1 449 ? 145.975 208.792 114.513 1.00 83.61 571 GLU A O 1
ATOM 2609 N N . GLU A 1 450 ? 145.961 210.347 116.145 1.00 79.38 572 GLU A N 1
ATOM 2610 C CA . GLU A 1 450 ? 147.383 210.100 116.507 1.00 74.11 572 GLU A CA 1
ATOM 2611 C C . GLU A 1 450 ? 147.446 209.238 117.773 1.00 66.27 572 GLU A C 1
ATOM 2612 O O . GLU A 1 450 ? 146.961 209.698 118.824 1.00 60.85 572 GLU A O 1
ATOM 2618 N N . LEU A 1 451 ? 148.008 208.030 117.668 1.00 66.59 573 LEU A N 1
ATOM 2619 C CA . LEU A 1 451 ? 148.150 207.131 118.845 1.00 59.39 573 LEU A CA 1
ATOM 2620 C C . LEU A 1 451 ? 149.196 207.713 119.802 1.00 53.80 573 LEU A C 1
ATOM 2621 O O . LEU A 1 451 ? 150.272 208.115 119.318 1.00 59.54 573 LEU A O 1
ATOM 2626 N N . ALA A 1 452 ? 148.894 207.746 121.105 1.00 44.27 574 ALA A N 1
ATOM 2627 C CA . ALA A 1 452 ? 149.876 208.236 122.101 1.00 38.45 574 ALA A CA 1
ATOM 2628 C C . ALA A 1 452 ? 150.602 207.055 122.755 1.00 40.06 574 ALA A C 1
ATOM 2629 O O . ALA A 1 452 ? 151.843 207.113 122.859 1.00 45.11 574 ALA A O 1
ATOM 2631 N N . ASP A 1 453 ? 149.854 206.027 123.176 1.00 30.60 575 ASP A N 1
ATOM 2632 C CA . ASP A 1 453 ? 150.463 204.836 123.830 1.00 30.16 575 ASP A CA 1
ATOM 2633 C C . ASP A 1 453 ? 149.651 203.591 123.456 1.00 24.81 575 ASP A C 1
ATOM 2634 O O . ASP A 1 453 ? 148.447 203.739 123.188 1.00 36.68 575 ASP A O 1
ATOM 2639 N N . ILE A 1 454 ? 150.289 202.415 123.436 1.00 25.52 576 ILE A N 1
ATOM 2640 C CA . ILE A 1 454 ? 149.584 201.139 123.101 1.00 25.72 576 ILE A CA 1
ATOM 2641 C C . ILE A 1 454 ? 150.020 200.057 124.094 1.00 27.22 576 ILE A C 1
ATOM 2642 O O . ILE A 1 454 ? 151.091 200.226 124.712 1.00 35.44 576 ILE A O 1
ATOM 2647 N N . ALA A 1 455 ? 149.220 198.998 124.261 1.00 21.69 577 ALA A N 1
ATOM 2648 C CA . ALA A 1 455 ? 149.656 197.865 125.114 1.00 28.13 577 ALA A CA 1
ATOM 2649 C C . ALA A 1 455 ? 149.742 196.597 124.265 1.00 29.05 577 ALA A C 1
ATOM 2650 O O . ALA A 1 455 ? 149.143 196.579 123.174 1.00 31.46 577 ALA A O 1
ATOM 2652 N N . TRP A 1 456 ? 150.415 195.572 124.781 1.00 26.77 578 TRP A N 1
ATOM 2653 C CA . TRP A 1 456 ? 150.459 194.278 124.059 1.00 23.68 578 TRP A CA 1
ATOM 2654 C C . TRP A 1 456 ? 150.343 193.156 125.090 1.00 30.67 578 TRP A C 1
ATOM 2655 O O . TRP A 1 456 ? 150.611 193.420 126.279 1.00 33.30 578 TRP A O 1
ATOM 2666 N N . SER A 1 457 ? 149.937 191.967 124.650 1.00 35.30 579 SER A N 1
ATOM 2667 C CA . SER A 1 457 ? 149.843 190.797 125.565 1.00 32.82 579 SER A CA 1
ATOM 2668 C C . SER A 1 457 ? 150.225 189.537 124.784 1.00 39.06 579 SER A C 1
ATOM 2669 O O . SER A 1 457 ? 149.835 189.449 123.603 1.00 46.78 579 SER A O 1
ATOM 2672 N N . LYS A 1 458 ? 150.961 188.604 125.401 1.00 39.85 580 LYS A N 1
ATOM 2673 C CA . LYS A 1 458 ? 151.404 187.447 124.631 1.00 48.41 580 LYS A CA 1
ATOM 2674 C C . LYS A 1 458 ? 150.425 186.285 124.743 1.00 58.09 580 LYS A C 1
ATOM 2675 O O . LYS A 1 458 ? 150.055 185.681 123.730 1.00 56.79 580 LYS A O 1
ATOM 2681 N N . ARG A 1 459 ? 149.985 185.968 125.958 1.00 57.30 581 ARG A N 1
ATOM 2682 C CA . ARG A 1 459 ? 149.134 184.804 126.165 1.00 60.22 581 ARG A CA 1
ATOM 2683 C C . ARG A 1 459 ? 147.662 185.097 125.908 1.00 62.18 581 ARG A C 1
ATOM 2684 O O . ARG A 1 459 ? 146.921 184.198 125.497 1.00 66.59 581 ARG A O 1
ATOM 2692 N N . GLU A 1 460 ? 147.217 186.332 126.137 1.00 55.76 582 GLU A N 1
ATOM 2693 C CA . GLU A 1 460 ? 145.863 186.699 125.745 1.00 59.00 582 GLU A CA 1
ATOM 2694 C C . GLU A 1 460 ? 145.764 187.091 124.279 1.00 57.77 582 GLU A C 1
ATOM 2695 O O . GLU A 1 460 ? 144.642 187.122 123.755 1.00 60.68 582 GLU A O 1
ATOM 2701 N N . GLN A 1 461 ? 146.919 187.368 123.639 1.00 55.41 583 GLN A N 1
ATOM 2702 C CA . GLN A 1 461 ? 147.076 187.830 122.243 1.00 56.61 583 GLN A CA 1
ATOM 2703 C C . GLN A 1 461 ? 146.274 189.100 121.954 1.00 54.88 583 GLN A C 1
ATOM 2704 O O . GLN A 1 461 ? 145.684 189.262 120.885 1.00 62.55 583 GLN A O 1
ATOM 2710 N N . GLN A 1 462 ? 146.270 190.014 122.917 1.00 47.92 584 GLN A N 1
ATOM 2711 C CA . GLN A 1 462 ? 145.437 191.205 122.892 1.00 40.76 584 GLN A CA 1
ATOM 2712 C C . GLN A 1 462 ? 146.317 192.444 122.830 1.00 37.95 584 GLN A C 1
ATOM 2713 O O . GLN A 1 462 ? 147.362 192.504 123.483 1.00 46.05 584 GLN A O 1
ATOM 2719 N N . LEU A 1 463 ? 145.895 193.431 122.043 1.00 36.08 585 LEU A N 1
ATOM 2720 C CA . LEU A 1 463 ? 146.639 194.671 121.862 1.00 33.91 585 LEU A CA 1
ATOM 2721 C C . LEU A 1 463 ? 145.712 195.826 122.198 1.00 34.42 585 LEU A C 1
ATOM 2722 O O . LEU A 1 463 ? 144.624 195.934 121.626 1.00 46.29 585 LEU A O 1
ATOM 2727 N N . TRP A 1 464 ? 146.141 196.706 123.105 1.00 28.59 586 TRP A N 1
ATOM 2728 C CA . TRP A 1 464 ? 145.317 197.893 123.461 1.00 27.95 586 TRP A CA 1
ATOM 2729 C C . TRP A 1 464 ? 145.826 199.120 122.695 1.00 32.45 586 TRP A C 1
ATOM 2730 O O . TRP A 1 464 ? 147.006 199.111 122.306 1.00 40.07 586 TRP A O 1
ATOM 2741 N N . LEU A 1 465 ? 144.963 200.118 122.471 1.00 33.80 587 LEU A N 1
ATOM 2742 C CA . LEU A 1 465 ? 145.352 201.338 121.709 1.00 33.25 587 LEU A CA 1
ATOM 2743 C C . LEU A 1 465 ? 144.909 202.583 122.483 1.00 40.74 587 LEU A C 1
ATOM 2744 O O . LEU A 1 465 ? 143.898 202.492 123.204 1.00 52.92 587 LEU A O 1
ATOM 2749 N N . LEU A 1 466 ? 145.633 203.697 122.337 1.00 34.06 588 LEU A N 1
ATOM 2750 C CA . LEU A 1 466 ? 145.222 204.974 122.985 1.00 37.58 588 LEU A CA 1
ATOM 2751 C C . LEU A 1 466 ? 145.482 206.118 122.001 1.00 44.44 588 LEU A C 1
ATOM 2752 O O . LEU A 1 466 ? 146.329 205.927 121.115 1.00 50.66 588 LEU A O 1
ATOM 2757 N N . ASN A 1 467 ? 144.791 207.251 122.151 1.00 52.66 589 ASN A N 1
ATOM 2758 C CA . ASN A 1 467 ? 144.907 208.376 121.227 1.00 55.86 589 ASN A CA 1
ATOM 2759 C C . ASN A 1 467 ? 145.295 209.653 121.968 1.00 60.38 589 ASN A C 1
ATOM 2760 O O . ASN A 1 467 ? 145.711 209.615 123.124 1.00 61.86 589 ASN A O 1
ATOM 2765 N N . VAL A 1 468 ? 145.206 210.794 121.275 1.00 60.78 590 VAL A N 1
ATOM 2766 C CA . VAL A 1 468 ? 145.581 212.071 121.891 1.00 65.07 590 VAL A CA 1
ATOM 2767 C C . VAL A 1 468 ? 144.511 212.516 122.887 1.00 75.55 590 VAL A C 1
ATOM 2768 O O . VAL A 1 468 ? 144.804 212.782 124.059 1.00 77.32 590 VAL A O 1
ATOM 2772 N N . HIS A 1 469 ? 143.257 212.573 122.450 1.00 80.98 591 HIS A N 1
ATOM 2773 C CA . HIS A 1 469 ? 142.154 212.565 123.401 1.00 80.68 591 HIS A CA 1
ATOM 2774 C C . HIS A 1 469 ? 141.833 211.116 123.742 1.00 81.41 591 HIS A C 1
ATOM 2775 O O . HIS A 1 469 ? 141.956 210.237 122.884 1.00 81.81 591 HIS A O 1
ATOM 2782 N N . GLY A 1 470 ? 141.446 210.868 124.993 1.00 76.82 592 GLY A N 1
ATOM 2783 C CA . GLY A 1 470 ? 141.429 209.527 125.552 1.00 74.22 592 GLY A CA 1
ATOM 2784 C C . GLY A 1 470 ? 140.368 208.575 125.040 1.00 75.93 592 GLY A C 1
ATOM 2785 O O . GLY A 1 470 ? 139.187 208.697 125.377 1.00 85.16 592 GLY A O 1
ATOM 2786 N N . GLU A 1 471 ? 140.796 207.613 124.227 1.00 64.69 593 GLU A N 1
ATOM 2787 C CA . GLU A 1 471 ? 139.897 206.628 123.647 1.00 70.62 593 GLU A CA 1
ATOM 2788 C C . GLU A 1 471 ? 140.609 205.287 123.592 1.00 61.97 593 GLU A C 1
ATOM 2789 O O . GLU A 1 471 ? 141.402 205.040 122.679 1.00 57.27 593 GLU A O 1
ATOM 2795 N N . LEU A 1 472 ? 140.307 204.424 124.553 1.00 55.84 594 LEU A N 1
ATOM 2796 C CA . LEU A 1 472 ? 140.933 203.115 124.678 1.00 49.71 594 LEU A CA 1
ATOM 2797 C C . LEU A 1 472 ? 140.246 202.161 123.711 1.00 51.73 594 LEU A C 1
ATOM 2798 O O . LEU A 1 472 ? 139.031 201.958 123.788 1.00 63.10 594 LEU A O 1
ATOM 2803 N N . ARG A 1 473 ? 141.026 201.575 122.804 1.00 43.16 595 ARG A N 1
ATOM 2804 C CA . ARG A 1 473 ? 140.516 200.646 121.802 1.00 46.70 595 ARG A CA 1
ATOM 2805 C C . ARG A 1 473 ? 141.299 199.343 121.893 1.00 41.16 595 ARG A C 1
ATOM 2806 O O . ARG A 1 473 ? 142.399 199.239 121.346 1.00 49.58 595 ARG A O 1
ATOM 2814 N N . SER A 1 474 ? 140.734 198.350 122.572 1.00 39.38 596 SER A N 1
ATOM 2815 C CA . SER A 1 474 ? 141.360 197.038 122.612 1.00 41.05 596 SER A CA 1
ATOM 2816 C C . SER A 1 474 ? 141.145 196.309 121.288 1.00 40.51 596 SER A C 1
ATOM 2817 O O . SER A 1 474 ? 140.172 196.542 120.568 1.00 51.06 596 SER A O 1
ATOM 2820 N N . LEU A 1 475 ? 142.075 195.406 120.975 1.00 41.55 597 LEU A N 1
ATOM 2821 C CA . LEU A 1 475 ? 142.101 194.733 119.681 1.00 46.86 597 LEU A CA 1
ATOM 2822 C C . LEU A 1 475 ? 142.847 193.410 119.797 1.00 48.27 597 LEU A C 1
ATOM 2823 O O . LEU A 1 475 ? 144.051 193.402 120.062 1.00 57.79 597 LEU A O 1
ATOM 2828 N N . LYS A 1 476 ? 142.164 192.291 119.579 1.00 49.95 598 LYS A N 1
ATOM 2829 C CA . LYS A 1 476 ? 142.852 191.009 119.602 1.00 53.50 598 LYS A CA 1
ATOM 2830 C C . LYS A 1 476 ? 143.397 190.674 118.220 1.00 61.51 598 LYS A C 1
ATOM 2831 O O . LYS A 1 476 ? 142.708 190.820 117.208 1.00 74.73 598 LYS A O 1
ATOM 2837 N N . PHE A 1 477 ? 144.648 190.225 118.183 1.00 58.59 599 PHE A N 1
ATOM 2838 C CA . PHE A 1 477 ? 145.324 189.858 116.948 1.00 62.06 599 PHE A CA 1
ATOM 2839 C C . PHE A 1 477 ? 145.960 188.484 117.115 1.00 67.85 599 PHE A C 1
ATOM 2840 O O . PHE A 1 477 ? 146.375 188.107 118.211 1.00 71.94 599 PHE A O 1
ATOM 2848 N N . GLU A 1 478 ? 146.028 187.735 116.019 1.00 75.38 600 GLU A N 1
ATOM 2849 C CA . GLU A 1 478 ? 146.738 186.464 116.003 1.00 80.26 600 GLU A CA 1
ATOM 2850 C C . GLU A 1 478 ? 147.400 186.289 114.647 1.00 87.61 600 GLU A C 1
ATOM 2851 O O . GLU A 1 478 ? 146.733 186.409 113.612 1.00 91.79 600 GLU A O 1
ATOM 2857 N N . SER A 1 479 ? 148.721 186.034 114.691 1.00 87.40 601 SER A N 1
ATOM 2858 C CA . SER A 1 479 ? 149.618 185.789 113.545 1.00 89.88 601 SER A CA 1
ATOM 2859 C C . SER A 1 479 ? 149.647 186.955 112.551 1.00 85.89 601 SER A C 1
ATOM 2860 O O . SER A 1 479 ? 149.775 186.759 111.342 1.00 86.35 601 SER A O 1
ATOM 2863 N N . GLY A 1 480 ? 149.538 188.179 113.065 1.00 82.50 602 GLY A N 1
ATOM 2864 C CA . GLY A 1 480 ? 149.735 189.362 112.253 1.00 82.02 602 GLY A CA 1
ATOM 2865 C C . GLY A 1 480 ? 148.541 189.844 111.459 1.00 85.11 602 GLY A C 1
ATOM 2866 O O . GLY A 1 480 ? 148.736 190.438 110.393 1.00 81.98 602 GLY A O 1
ATOM 2867 N N . GLN A 1 481 ? 147.317 189.622 111.939 1.00 86.94 603 GLN A N 1
ATOM 2868 C CA . GLN A 1 481 ? 146.117 190.082 111.252 1.00 90.82 603 GLN A CA 1
ATOM 2869 C C . GLN A 1 481 ? 145.005 190.330 112.264 1.00 88.90 603 GLN A C 1
ATOM 2870 O O . GLN A 1 481 ? 145.179 190.128 113.467 1.00 83.76 603 GLN A O 1
ATOM 2876 N N . MET A 1 482 ? 143.864 190.802 111.755 1.00 93.71 604 MET A N 1
ATOM 2877 C CA . MET A 1 482 ? 142.646 190.902 112.554 1.00 92.07 604 MET A CA 1
ATOM 2878 C C . MET A 1 482 ? 142.103 189.535 112.942 1.00 90.82 604 MET A C 1
ATOM 2879 O O . MET A 1 482 ? 142.050 188.605 112.134 1.00 93.02 604 MET A O 1
ATOM 2884 N N . VAL A 1 483 ? 141.699 189.424 114.205 1.00 80.97 605 VAL A N 1
ATOM 2885 C CA . VAL A 1 483 ? 140.788 188.378 114.648 1.00 81.93 605 VAL A CA 1
ATOM 2886 C C . VAL A 1 483 ? 139.556 189.073 115.209 1.00 81.28 605 VAL A C 1
ATOM 2887 O O . VAL A 1 483 ? 138.424 188.796 114.794 1.00 82.16 605 VAL A O 1
ATOM 2891 N N . SER A 1 484 ? 139.775 190.017 116.123 1.00 71.60 606 SER A N 1
ATOM 2892 C CA . SER A 1 484 ? 138.714 190.839 116.676 1.00 71.14 606 SER A CA 1
ATOM 2893 C C . SER A 1 484 ? 138.913 192.286 116.241 1.00 72.43 606 SER A C 1
ATOM 2894 O O . SER A 1 484 ? 140.054 192.761 116.198 1.00 71.91 606 SER A O 1
ATOM 2897 N N . PRO A 1 485 ? 137.841 193.012 115.913 1.00 78.74 607 PRO A N 1
ATOM 2898 C CA . PRO A 1 485 ? 138.002 194.408 115.486 1.00 74.51 607 PRO A CA 1
ATOM 2899 C C . PRO A 1 485 ? 138.241 195.352 116.657 1.00 72.48 607 PRO A C 1
ATOM 2900 O O . PRO A 1 485 ? 138.237 194.965 117.828 1.00 68.62 607 PRO A O 1
ATOM 2904 N N . ALA A 1 486 ? 138.453 196.622 116.311 1.00 70.58 608 ALA A N 1
ATOM 2905 C CA . ALA A 1 486 ? 138.730 197.645 117.310 1.00 66.07 608 ALA A CA 1
ATOM 2906 C C . ALA A 1 486 ? 137.457 198.047 118.039 1.00 68.10 608 ALA A C 1
ATOM 2907 O O . ALA A 1 486 ? 136.628 198.793 117.510 1.00 71.82 608 ALA A O 1
ATOM 2909 N N . GLN A 1 487 ? 137.310 197.545 119.262 1.00 61.81 609 GLN A N 1
ATOM 2910 C CA . GLN A 1 487 ? 136.147 197.810 120.104 1.00 66.40 609 GLN A CA 1
ATOM 2911 C C . GLN A 1 487 ? 136.522 198.890 121.117 1.00 63.86 609 GLN A C 1
ATOM 2912 O O . GLN A 1 487 ? 137.631 198.890 121.659 1.00 65.40 609 GLN A O 1
ATOM 2918 N N . GLN A 1 488 ? 135.646 199.876 121.284 1.00 65.03 610 GLN A N 1
ATOM 2919 C CA . GLN A 1 488 ? 135.969 201.012 122.137 1.00 64.24 610 GLN A CA 1
ATOM 2920 C C . GLN A 1 488 ? 135.606 200.709 123.585 1.00 62.99 610 GLN A C 1
ATOM 2921 O O . GLN A 1 488 ? 134.518 200.204 123.875 1.00 71.14 610 GLN A O 1
ATOM 2927 N N . LEU A 1 489 ? 136.531 201.011 124.490 1.00 55.74 611 LEU A N 1
ATOM 2928 C CA . LEU A 1 489 ? 136.396 200.756 125.922 1.00 55.85 611 LEU A CA 1
ATOM 2929 C C . LEU A 1 489 ? 136.401 202.089 126.666 1.00 54.65 611 LEU A C 1
ATOM 2930 O O . LEU A 1 489 ? 137.442 202.728 126.825 1.00 50.30 611 LEU A O 1
ATOM 2935 N N . LYS A 1 490 ? 135.219 202.509 127.109 1.00 64.85 612 LYS A N 1
ATOM 2936 C CA . LYS A 1 490 ? 135.117 203.653 128.001 1.00 64.23 612 LYS A CA 1
ATOM 2937 C C . LYS A 1 490 ? 135.544 203.255 129.409 1.00 59.79 612 LYS A C 1
ATOM 2938 O O . LYS A 1 490 ? 135.099 202.242 129.955 1.00 59.18 612 LYS A O 1
ATOM 2940 N N . LEU A 1 491 ? 136.416 204.064 130.000 1.00 59.29 613 LEU A N 1
ATOM 2941 C CA . LEU A 1 491 ? 136.976 203.778 131.313 1.00 65.63 613 LEU A CA 1
ATOM 2942 C C . LEU A 1 491 ? 136.037 204.304 132.388 1.00 70.16 613 LEU A C 1
ATOM 2943 O O . LEU A 1 491 ? 135.839 205.517 132.507 1.00 68.61 613 LEU A O 1
ATOM 2948 N N . ASP A 1 492 ? 135.470 203.390 133.172 1.00 73.29 614 ASP A N 1
ATOM 2949 C CA . ASP A 1 492 ? 134.581 203.745 134.271 1.00 75.85 614 ASP A CA 1
ATOM 2950 C C . ASP A 1 492 ? 135.444 204.132 135.465 1.00 75.55 614 ASP A C 1
ATOM 2951 O O . ASP A 1 492 ? 136.107 203.280 136.064 1.00 75.00 614 ASP A O 1
ATOM 2956 N N . LEU A 1 493 ? 135.440 205.413 135.810 1.00 71.62 615 LEU A N 1
ATOM 2957 C CA . LEU A 1 493 ? 136.316 205.914 136.857 1.00 69.42 615 LEU A CA 1
ATOM 2958 C C . LEU A 1 493 ? 135.529 206.250 138.117 1.00 69.10 615 LEU A C 1
ATOM 2959 O O . LEU A 1 493 ? 135.257 205.377 138.941 1.00 71.40 615 LEU A O 1
ATOM 2964 N N . TRP A 1 501 ? 139.775 213.075 134.253 1.00 76.90 623 TRP A N 1
ATOM 2965 C CA . TRP A 1 501 ? 141.043 212.389 134.041 1.00 71.46 623 TRP A CA 1
ATOM 2966 C C . TRP A 1 501 ? 141.092 211.761 132.648 1.00 73.92 623 TRP A C 1
ATOM 2967 O O . TRP A 1 501 ? 140.498 210.710 132.416 1.00 75.82 623 TRP A O 1
ATOM 2978 N N . VAL A 1 502 ? 141.799 212.404 131.728 1.00 71.39 624 VAL A N 1
ATOM 2979 C CA . VAL A 1 502 ? 141.919 211.950 130.345 1.00 71.05 624 VAL A CA 1
ATOM 2980 C C . VAL A 1 502 ? 143.149 211.043 130.236 1.00 71.29 624 VAL A C 1
ATOM 2981 O O . VAL A 1 502 ? 144.190 211.346 130.834 1.00 67.50 624 VAL A O 1
ATOM 2985 N N . PRO A 1 503 ? 143.045 209.866 129.607 1.00 72.22 625 PRO A N 1
ATOM 2986 C CA . PRO A 1 503 ? 144.191 208.939 129.583 1.00 61.90 625 PRO A CA 1
ATOM 2987 C C . PRO A 1 503 ? 145.266 209.343 128.582 1.00 65.21 625 PRO A C 1
ATOM 2988 O O . PRO A 1 503 ? 144.974 209.738 127.452 1.00 70.16 625 PRO A O 1
ATOM 2992 N N . ARG A 1 504 ? 146.525 209.231 129.012 1.00 55.59 626 ARG A N 1
ATOM 2993 C CA . ARG A 1 504 ? 147.675 209.659 128.224 1.00 46.06 626 ARG A CA 1
ATOM 2994 C C . ARG A 1 504 ? 148.651 208.531 127.926 1.00 43.54 626 ARG A C 1
ATOM 2995 O O . ARG A 1 504 ? 149.161 208.445 126.803 1.00 44.00 626 ARG A O 1
ATOM 3003 N N . ARG A 1 505 ? 148.979 207.692 128.912 1.00 41.30 627 ARG A N 1
ATOM 3004 C CA . ARG A 1 505 ? 149.874 206.555 128.723 1.00 32.79 627 ARG A CA 1
ATOM 3005 C C . ARG A 1 505 ? 149.194 205.288 129.217 1.00 34.58 627 ARG A C 1
ATOM 3006 O O . ARG A 1 505 ? 148.154 205.346 129.877 1.00 41.03 627 ARG A O 1
ATOM 3014 N N . LEU A 1 506 ? 149.754 204.137 128.822 1.00 31.54 628 LEU A N 1
ATOM 3015 C CA . LEU A 1 506 ? 149.070 202.853 129.125 1.00 26.34 628 LEU A CA 1
ATOM 3016 C C . LEU A 1 506 ? 150.068 201.695 129.214 1.00 24.54 628 LEU A C 1
ATOM 3017 O O . LEU A 1 506 ? 150.970 201.628 128.359 1.00 29.06 628 LEU A O 1
ATOM 3022 N N . SER A 1 507 ? 149.913 200.825 130.214 1.00 21.81 629 SER A N 1
ATOM 3023 C CA . SER A 1 507 ? 150.737 199.630 130.364 1.00 20.52 629 SER A CA 1
ATOM 3024 C C . SER A 1 507 ? 149.875 198.492 130.894 1.00 23.13 629 SER A C 1
ATOM 3025 O O . SER A 1 507 ? 148.795 198.713 131.443 1.00 31.89 629 SER A O 1
ATOM 3028 N N . PHE A 1 508 ? 150.367 197.262 130.734 1.00 20.43 630 PHE A N 1
ATOM 3029 C CA . PHE A 1 508 ? 149.588 196.060 131.021 1.00 20.01 630 PHE A CA 1
ATOM 3030 C C . PHE A 1 508 ? 150.296 195.177 132.036 1.00 21.08 630 PHE A C 1
ATOM 3031 O O . PHE A 1 508 ? 151.476 194.855 131.875 1.00 27.40 630 PHE A O 1
ATOM 3039 N N . ASP A 1 509 ? 149.563 194.802 133.079 1.00 19.56 631 ASP A N 1
ATOM 3040 C CA . ASP A 1 509 ? 149.970 193.827 134.088 1.00 18.83 631 ASP A CA 1
ATOM 3041 C C . ASP A 1 509 ? 149.515 192.477 133.539 1.00 24.71 631 ASP A C 1
ATOM 3042 O O . ASP A 1 509 ? 148.331 192.281 133.268 1.00 32.85 631 ASP A O 1
ATOM 3047 N N . TRP A 1 510 ? 150.455 191.544 133.354 1.00 26.41 632 TRP A N 1
ATOM 3048 C CA . TRP A 1 510 ? 150.084 190.267 132.749 1.00 26.92 632 TRP A CA 1
ATOM 3049 C C . TRP A 1 510 ? 149.865 189.184 133.795 1.00 31.08 632 TRP A C 1
ATOM 3050 O O . TRP A 1 510 ? 149.304 188.126 133.486 1.00 37.11 632 TRP A O 1
ATOM 3061 N N . LEU A 1 511 ? 150.302 189.415 135.032 1.00 24.32 633 LEU A N 1
ATOM 3062 C CA . LEU A 1 511 ? 150.054 188.422 136.069 1.00 29.38 633 LEU A CA 1
ATOM 3063 C C . LEU A 1 511 ? 148.711 188.655 136.741 1.00 38.83 633 LEU A C 1
ATOM 3064 O O . LEU A 1 511 ? 147.875 187.748 136.805 1.00 44.97 633 LEU A O 1
ATOM 3069 N N . HIS A 1 512 ? 148.485 189.867 137.240 1.00 37.75 634 HIS A N 1
ATOM 3070 C CA . HIS A 1 512 ? 147.281 190.201 137.984 1.00 32.49 634 HIS A CA 1
ATOM 3071 C C . HIS A 1 512 ? 146.137 190.640 137.085 1.00 31.58 634 HIS A C 1
ATOM 3072 O O . HIS A 1 512 ? 145.027 190.847 137.594 1.00 33.90 634 HIS A O 1
ATOM 3079 N N . HIS A 1 513 ? 146.408 190.774 135.774 1.00 32.23 635 HIS A N 1
ATOM 3080 C CA . HIS A 1 513 ? 145.475 191.147 134.695 1.00 32.80 635 HIS A CA 1
ATOM 3081 C C . HIS A 1 513 ? 144.811 192.497 134.950 1.00 36.51 635 HIS A C 1
ATOM 3082 O O . HIS A 1 513 ? 143.613 192.592 135.219 1.00 46.45 635 HIS A O 1
ATOM 3089 N N . ARG A 1 514 ? 145.632 193.545 134.961 1.00 32.29 636 ARG A N 1
ATOM 3090 C CA . ARG A 1 514 ? 145.162 194.913 135.114 1.00 27.30 636 ARG A CA 1
ATOM 3091 C C . ARG A 1 514 ? 145.806 195.792 134.053 1.00 26.14 636 ARG A C 1
ATOM 3092 O O . ARG A 1 514 ? 146.844 195.453 133.484 1.00 30.82 636 ARG A O 1
ATOM 3100 N N . LEU A 1 515 ? 145.161 196.920 133.783 1.00 28.00 637 LEU A N 1
ATOM 3101 C CA . LEU A 1 515 ? 145.664 197.946 132.881 1.00 25.28 637 LEU A CA 1
ATOM 3102 C C . LEU A 1 515 ? 146.005 199.187 133.687 1.00 27.50 637 LEU A C 1
ATOM 3103 O O . LEU A 1 515 ? 145.167 199.684 134.442 1.00 33.04 637 LEU A O 1
ATOM 3108 N N . TYR A 1 516 ? 147.215 199.697 133.511 1.00 26.28 638 TYR A N 1
ATOM 3109 C CA . TYR A 1 516 ? 147.707 200.817 134.298 1.00 24.04 638 TYR A CA 1
ATOM 3110 C C . TYR A 1 516 ? 147.752 202.055 133.413 1.00 26.88 638 TYR A C 1
ATOM 3111 O O . TYR A 1 516 ? 148.320 202.014 132.321 1.00 31.05 638 TYR A O 1
ATOM 3120 N N . PHE A 1 517 ? 147.142 203.144 133.877 1.00 29.63 639 PHE A N 1
ATOM 3121 C CA . PHE A 1 517 ? 146.969 204.361 133.093 1.00 29.59 639 PHE A CA 1
ATOM 3122 C C . PHE A 1 517 ? 147.576 205.542 133.822 1.00 33.15 639 PHE A C 1
ATOM 3123 O O . PHE A 1 517 ? 147.286 205.752 134.997 1.00 42.89 639 PHE A O 1
ATOM 3131 N N . ALA A 1 518 ? 148.365 206.343 133.112 1.00 31.23 640 ALA A N 1
ATOM 3132 C CA . ALA A 1 518 ? 148.872 207.607 133.631 1.00 37.76 640 ALA A CA 1
ATOM 3133 C C . ALA A 1 518 ? 148.081 208.744 132.997 1.00 47.16 640 ALA A C 1
ATOM 3134 O O . ALA A 1 518 ? 148.218 209.002 131.797 1.00 50.60 640 ALA A O 1
ATOM 3136 N N . MET A 1 519 ? 147.272 209.430 133.802 1.00 54.07 641 MET A N 1
ATOM 3137 C CA . MET A 1 519 ? 146.276 210.363 133.296 1.00 58.61 641 MET A CA 1
ATOM 3138 C C . MET A 1 519 ? 146.657 211.818 133.522 1.00 62.94 641 MET A C 1
ATOM 3139 O O . MET A 1 519 ? 147.503 212.144 134.352 1.00 59.26 641 MET A O 1
ATOM 3144 N N . GLU A 1 520 ? 145.987 212.688 132.769 1.00 65.87 642 GLU A N 1
ATOM 3145 C CA . GLU A 1 520 ? 146.052 214.133 132.927 1.00 67.19 642 GLU A CA 1
ATOM 3146 C C . GLU A 1 520 ? 144.730 214.648 133.475 1.00 75.96 642 GLU A C 1
ATOM 3147 O O . GLU A 1 520 ? 143.661 214.268 132.991 1.00 73.13 642 GLU A O 1
ATOM 3153 N N . SER A 1 521 ? 144.805 215.522 134.475 1.00 81.70 643 SER A N 1
ATOM 3154 C CA . SER A 1 521 ? 143.607 216.123 135.056 1.00 81.82 643 SER A CA 1
ATOM 3155 C C . SER A 1 521 ? 143.026 217.199 134.143 1.00 79.29 643 SER A C 1
ATOM 3156 O O . SER A 1 521 ? 143.718 218.143 133.764 1.00 76.39 643 SER A O 1
ATOM 3159 N N . SER A 1 528 ? 148.424 218.348 136.861 1.00 54.49 650 SER A N 1
ATOM 3160 C CA . SER A 1 528 ? 148.917 217.229 137.654 1.00 61.17 650 SER A CA 1
ATOM 3161 C C . SER A 1 528 ? 148.702 215.907 136.927 1.00 63.66 650 SER A C 1
ATOM 3162 O O . SER A 1 528 ? 147.813 215.789 136.083 1.00 63.00 650 SER A O 1
ATOM 3165 N N . PHE A 1 529 ? 149.523 214.917 137.263 1.00 56.84 651 PHE A N 1
ATOM 3166 C CA . PHE A 1 529 ? 149.489 213.605 136.634 1.00 53.23 651 PHE A CA 1
ATOM 3167 C C . PHE A 1 529 ? 149.416 212.531 137.711 1.00 55.63 651 PHE A C 1
ATOM 3168 O O . PHE A 1 529 ? 150.123 212.617 138.718 1.00 59.93 651 PHE A O 1
ATOM 3176 N N . GLN A 1 530 ? 148.576 211.519 137.495 1.00 47.99 652 GLN A N 1
ATOM 3177 C CA . GLN A 1 530 ? 148.351 210.478 138.490 1.00 44.64 652 GLN A CA 1
ATOM 3178 C C . GLN A 1 530 ? 148.201 209.129 137.801 1.00 44.52 652 GLN A C 1
ATOM 3179 O O . GLN A 1 530 ? 147.432 209.002 136.844 1.00 48.98 652 GLN A O 1
ATOM 3185 N N . ILE A 1 531 ? 148.941 208.131 138.284 1.00 46.68 653 ILE A N 1
ATOM 3186 C CA . ILE A 1 531 ? 148.848 206.769 137.767 1.00 46.05 653 ILE A CA 1
ATOM 3187 C C . ILE A 1 531 ? 147.735 206.023 138.499 1.00 50.38 653 ILE A C 1
ATOM 3188 O O . ILE A 1 531 ? 147.738 205.949 139.732 1.00 49.58 653 ILE A O 1
ATOM 3193 N N . ILE A 1 532 ? 146.764 205.479 137.751 1.00 44.23 654 ILE A N 1
ATOM 3194 C CA . ILE A 1 532 ? 145.753 204.601 138.333 1.00 44.04 654 ILE A CA 1
ATOM 3195 C C . ILE A 1 532 ? 145.860 203.227 137.678 1.00 42.74 654 ILE A C 1
ATOM 3196 O O . ILE A 1 532 ? 146.655 203.009 136.765 1.00 45.00 654 ILE A O 1
ATOM 3201 N N . SER A 1 533 ? 145.040 202.289 138.164 1.00 39.71 655 SER A N 1
ATOM 3202 C CA . SER A 1 533 ? 144.904 200.972 137.558 1.00 30.82 655 SER A CA 1
ATOM 3203 C C . SER A 1 533 ? 143.434 200.598 137.418 1.00 39.37 655 SER A C 1
ATOM 3204 O O . SER A 1 533 ? 142.648 200.753 138.352 1.00 53.79 655 SER A O 1
ATOM 3207 N N . THR A 1 534 ? 143.067 200.085 136.240 1.00 40.87 656 THR A N 1
ATOM 3208 C CA . THR A 1 534 ? 141.718 199.581 135.985 1.00 44.64 656 THR A CA 1
ATOM 3209 C C . THR A 1 534 ? 141.799 198.095 135.657 1.00 44.94 656 THR A C 1
ATOM 3210 O O . THR A 1 534 ? 142.838 197.461 135.837 1.00 48.10 656 THR A O 1
ATOM 3214 N N . ASP A 1 535 ? 140.681 197.541 135.185 1.00 51.62 657 ASP A N 1
ATOM 3215 C CA . ASP A 1 535 ? 140.586 196.142 134.782 1.00 54.51 657 ASP A CA 1
ATOM 3216 C C . ASP A 1 535 ? 140.493 196.121 133.237 1.00 58.22 657 ASP A C 1
ATOM 3217 O O . ASP A 1 535 ? 140.474 197.175 132.599 1.00 58.74 657 ASP A O 1
ATOM 3222 N N . LEU A 1 536 ? 140.471 194.925 132.621 1.00 58.70 658 LEU A N 1
ATOM 3223 C CA . LEU A 1 536 ? 140.420 194.825 131.160 1.00 58.60 658 LEU A CA 1
ATOM 3224 C C . LEU A 1 536 ? 139.048 195.181 130.601 1.00 64.59 658 LEU A C 1
ATOM 3225 O O . LEU A 1 536 ? 138.932 195.543 129.427 1.00 67.11 658 LEU A O 1
ATOM 3230 N N . LEU A 1 537 ? 137.988 195.033 131.397 1.00 68.20 659 LEU A N 1
ATOM 3231 C CA . LEU A 1 537 ? 136.656 195.374 130.901 1.00 73.29 659 LEU A CA 1
ATOM 3232 C C . LEU A 1 537 ? 136.349 196.853 131.101 1.00 68.66 659 LEU A C 1
ATOM 3233 O O . LEU A 1 537 ? 135.351 197.364 130.581 1.00 62.55 659 LEU A O 1
ATOM 3238 N N . GLY A 1 538 ? 137.200 197.556 131.838 1.00 67.20 660 GLY A N 1
ATOM 3239 C CA . GLY A 1 538 ? 136.854 198.857 132.365 1.00 65.28 660 GLY A CA 1
ATOM 3240 C C . GLY A 1 538 ? 136.711 198.690 133.858 1.00 68.21 660 GLY A C 1
ATOM 3241 O O . GLY A 1 538 ? 137.003 197.602 134.363 1.00 64.68 660 GLY A O 1
ATOM 3242 N N . GLU A 1 539 ? 136.317 199.763 134.566 1.00 76.51 661 GLU A N 1
ATOM 3243 C CA . GLU A 1 539 ? 135.990 199.890 135.999 1.00 78.57 661 GLU A CA 1
ATOM 3244 C C . GLU A 1 539 ? 137.070 199.388 136.970 1.00 68.35 661 GLU A C 1
ATOM 3245 O O . GLU A 1 539 ? 138.219 199.176 136.560 1.00 67.99 661 GLU A O 1
ATOM 3251 N N . SER A 1 540 ? 136.705 199.271 138.262 1.00 69.27 662 SER A N 1
ATOM 3252 C CA . SER A 1 540 ? 137.540 198.870 139.407 1.00 68.86 662 SER A CA 1
ATOM 3253 C C . SER A 1 540 ? 138.774 199.751 139.577 1.00 59.58 662 SER A C 1
ATOM 3254 O O . SER A 1 540 ? 139.884 199.236 139.750 1.00 54.37 662 SER A O 1
ATOM 3257 N N . ALA A 1 541 ? 138.581 201.068 139.497 1.00 58.17 663 ALA A N 1
ATOM 3258 C CA . ALA A 1 541 ? 139.695 202.005 139.444 1.00 51.47 663 ALA A CA 1
ATOM 3259 C C . ALA A 1 541 ? 140.333 202.176 140.814 1.00 52.74 663 ALA A C 1
ATOM 3260 O O . ALA A 1 541 ? 139.655 202.478 141.800 1.00 59.99 663 ALA A O 1
ATOM 3262 N N . GLN A 1 542 ? 141.648 201.984 140.866 1.00 46.69 664 GLN A N 1
ATOM 3263 C CA . GLN A 1 542 ? 142.404 202.033 142.115 1.00 50.26 664 GLN A CA 1
ATOM 3264 C C . GLN A 1 542 ? 143.566 202.995 141.898 1.00 50.01 664 GLN A C 1
ATOM 3265 O O . GLN A 1 542 ? 144.411 202.767 141.028 1.00 51.46 664 GLN A O 1
ATOM 3271 N N . LYS A 1 543 ? 143.592 204.069 142.682 1.00 53.61 665 LYS A N 1
ATOM 3272 C CA . LYS A 1 543 ? 144.602 205.106 142.524 1.00 53.53 665 LYS A CA 1
ATOM 3273 C C . LYS A 1 543 ? 145.931 204.640 143.109 1.00 61.18 665 LYS A C 1
ATOM 3274 O O . LYS A 1 543 ? 145.989 204.138 144.234 1.00 58.65 665 LYS A O 1
ATOM 3280 N N . VAL A 1 544 ? 147.003 204.798 142.335 1.00 60.95 666 VAL A N 1
ATOM 3281 C CA . VAL A 1 544 ? 148.326 204.298 142.698 1.00 55.20 666 VAL A CA 1
ATOM 3282 C C . VAL A 1 544 ? 149.238 205.494 142.935 1.00 52.11 666 VAL A C 1
ATOM 3283 O O . VAL A 1 544 ? 149.641 206.178 141.987 1.00 50.70 666 VAL A O 1
ATOM 3287 N N . GLY A 1 545 ? 149.565 205.750 144.197 1.00 48.47 667 GLY A N 1
ATOM 3288 C CA . GLY A 1 545 ? 150.567 206.734 144.544 1.00 51.51 667 GLY A CA 1
ATOM 3289 C C . GLY A 1 545 ? 150.062 208.165 144.490 1.00 58.00 667 GLY A C 1
ATOM 3290 O O . GLY A 1 545 ? 148.927 208.457 144.109 1.00 58.05 667 GLY A O 1
ATOM 3291 N N . GLU A 1 546 ? 150.947 209.078 144.880 1.00 62.53 668 GLU A N 1
ATOM 3292 C CA . GLU A 1 546 ? 150.609 210.490 144.908 1.00 62.59 668 GLU A CA 1
ATOM 3293 C C . GLU A 1 546 ? 150.735 211.104 143.518 1.00 61.93 668 GLU A C 1
ATOM 3294 O O . GLU A 1 546 ? 151.370 210.552 142.616 1.00 69.65 668 GLU A O 1
ATOM 3300 N N . SER A 1 547 ? 150.107 212.264 143.350 1.00 56.44 669 SER A N 1
ATOM 3301 C CA . SER A 1 547 ? 150.180 212.981 142.087 1.00 53.33 669 SER A CA 1
ATOM 3302 C C . SER A 1 547 ? 151.513 213.704 141.953 1.00 57.54 669 SER A C 1
ATOM 3303 O O . SER A 1 547 ? 152.246 213.893 142.928 1.00 64.20 669 SER A O 1
ATOM 3306 N N . PHE A 1 548 ? 151.827 214.110 140.725 1.00 54.73 670 PHE A N 1
ATOM 3307 C CA . PHE A 1 548 ? 153.112 214.715 140.408 1.00 58.30 670 PHE A CA 1
ATOM 3308 C C . PHE A 1 548 ? 152.967 215.658 139.220 1.00 60.39 670 PHE A C 1
ATOM 3309 O O . PHE A 1 548 ? 151.984 215.587 138.475 1.00 57.50 670 PHE A O 1
ATOM 3317 N N . ASP A 1 549 ? 153.956 216.538 139.049 1.00 59.88 671 ASP A N 1
ATOM 3318 C CA . ASP A 1 549 ? 153.799 217.684 138.157 1.00 60.96 671 ASP A CA 1
ATOM 3319 C C . ASP A 1 549 ? 154.174 217.331 136.720 1.00 63.19 671 ASP A C 1
ATOM 3320 O O . ASP A 1 549 ? 153.480 217.726 135.775 1.00 67.71 671 ASP A O 1
ATOM 3325 N N . LEU A 1 550 ? 155.279 216.607 136.534 1.00 55.96 672 LEU A N 1
ATOM 3326 C CA . LEU A 1 550 ? 155.850 216.339 135.221 1.00 52.27 672 LEU A CA 1
ATOM 3327 C C . LEU A 1 550 ? 155.045 215.285 134.453 1.00 51.40 672 LEU A C 1
ATOM 3328 O O . LEU A 1 550 ? 154.438 214.400 135.061 1.00 48.97 672 LEU A O 1
ATOM 3333 N N . PRO A 1 551 ? 154.993 215.383 133.117 1.00 46.88 673 PRO A N 1
ATOM 3334 C CA . PRO A 1 551 ? 154.279 214.369 132.332 1.00 44.27 673 PRO A CA 1
ATOM 3335 C C . PRO A 1 551 ? 155.019 213.043 132.257 1.00 44.18 673 PRO A C 1
ATOM 3336 O O . PRO A 1 551 ? 156.232 212.962 132.455 1.00 43.03 673 PRO A O 1
ATOM 3340 N N . VAL A 1 552 ? 154.257 211.995 131.963 1.00 40.22 674 VAL A N 1
ATOM 3341 C CA . VAL A 1 552 ? 154.801 210.667 131.715 1.00 28.39 674 VAL A CA 1
ATOM 3342 C C . VAL A 1 552 ? 154.923 210.489 130.209 1.00 28.70 674 VAL A C 1
ATOM 3343 O O . VAL A 1 552 ? 153.948 210.680 129.476 1.00 35.45 674 VAL A O 1
ATOM 3347 N N . GLU A 1 553 ? 156.123 210.156 129.738 1.00 26.01 675 GLU A N 1
ATOM 3348 C CA . GLU A 1 553 ? 156.335 209.905 128.320 1.00 27.31 675 GLU A CA 1
ATOM 3349 C C . GLU A 1 553 ? 156.374 208.430 127.961 1.00 23.95 675 GLU A C 1
ATOM 3350 O O . GLU A 1 553 ? 156.195 208.093 126.791 1.00 28.45 675 GLU A O 1
ATOM 3356 N N . GLN A 1 554 ? 156.600 207.552 128.936 1.00 18.33 676 GLN A N 1
ATOM 3357 C CA . GLN A 1 554 ? 156.521 206.110 128.742 1.00 16.87 676 GLN A CA 1
ATOM 3358 C C . GLN A 1 554 ? 156.173 205.488 130.082 1.00 15.23 676 GLN A C 1
ATOM 3359 O O . GLN A 1 554 ? 156.730 205.890 131.102 1.00 16.60 676 GLN A O 1
ATOM 3365 N N . LEU A 1 555 ? 155.245 204.537 130.085 1.00 16.86 677 LEU A N 1
ATOM 3366 C CA . LEU A 1 555 ? 154.874 203.798 131.283 1.00 14.02 677 LEU A CA 1
ATOM 3367 C C . LEU A 1 555 ? 155.066 202.315 131.015 1.00 17.72 677 LEU A C 1
ATOM 3368 O O . LEU A 1 555 ? 154.469 201.770 130.082 1.00 26.65 677 LEU A O 1
ATOM 3373 N N . GLU A 1 556 ? 155.897 201.664 131.824 1.00 12.60 678 GLU A N 1
ATOM 3374 C CA . GLU A 1 556 ? 156.145 200.234 131.702 1.00 12.79 678 GLU A CA 1
ATOM 3375 C C . GLU A 1 556 ? 155.928 199.572 133.049 1.00 13.97 678 GLU A C 1
ATOM 3376 O O . GLU A 1 556 ? 156.399 200.074 134.073 1.00 18.14 678 GLU A O 1
ATOM 3382 N N . VAL A 1 557 ? 155.218 198.458 133.046 1.00 11.02 679 VAL A N 1
ATOM 3383 C CA . VAL A 1 557 ? 154.896 197.724 134.261 1.00 11.97 679 VAL A CA 1
ATOM 3384 C C . VAL A 1 557 ? 155.672 196.415 134.248 1.00 13.33 679 VAL A C 1
ATOM 3385 O O . VAL A 1 557 ? 155.624 195.651 133.281 1.00 15.64 679 VAL A O 1
ATOM 3389 N N . ASP A 1 558 ? 156.442 196.179 135.307 1.00 12.78 680 ASP A N 1
ATOM 3390 C CA . ASP A 1 558 ? 157.085 194.891 135.542 1.00 9.85 680 ASP A CA 1
ATOM 3391 C C . ASP A 1 558 ? 156.170 194.128 136.488 1.00 12.21 680 ASP A C 1
ATOM 3392 O O . ASP A 1 558 ? 156.134 194.410 137.689 1.00 16.01 680 ASP A O 1
ATOM 3397 N N . ALA A 1 559 ? 155.434 193.164 135.942 1.00 13.98 681 ALA A N 1
ATOM 3398 C CA . ALA A 1 559 ? 154.500 192.392 136.744 1.00 12.49 681 ALA A CA 1
ATOM 3399 C C . ALA A 1 559 ? 155.195 191.356 137.610 1.00 14.19 681 ALA A C 1
ATOM 3400 O O . ALA A 1 559 ? 154.740 191.095 138.728 1.00 21.98 681 ALA A O 1
ATOM 3402 N N . LEU A 1 560 ? 156.291 190.775 137.107 1.00 14.19 682 LEU A N 1
ATOM 3403 C CA . LEU A 1 560 ? 156.923 189.624 137.746 1.00 15.07 682 LEU A CA 1
ATOM 3404 C C . LEU A 1 560 ? 157.685 190.028 139.001 1.00 16.84 682 LEU A C 1
ATOM 3405 O O . LEU A 1 560 ? 157.636 189.331 140.021 1.00 19.29 682 LEU A O 1
ATOM 3410 N N . ASN A 1 561 ? 158.357 191.168 138.957 1.00 14.67 683 ASN A N 1
ATOM 3411 C CA . ASN A 1 561 ? 159.026 191.719 140.119 1.00 12.38 683 ASN A CA 1
ATOM 3412 C C . ASN A 1 561 ? 158.170 192.740 140.852 1.00 11.10 683 ASN A C 1
ATOM 3413 O O . ASN A 1 561 ? 158.606 193.277 141.872 1.00 11.33 683 ASN A O 1
ATOM 3418 N N . GLY A 1 562 ? 156.961 192.997 140.365 1.00 10.55 684 GLY A N 1
ATOM 3419 C CA . GLY A 1 562 ? 156.009 193.870 141.029 1.00 10.73 684 GLY A CA 1
ATOM 3420 C C . GLY A 1 562 ? 156.342 195.344 141.015 1.00 8.44 684 GLY A C 1
ATOM 3421 O O . GLY A 1 562 ? 156.194 196.011 142.044 1.00 9.43 684 GLY A O 1
ATOM 3422 N N . TRP A 1 563 ? 156.769 195.876 139.875 1.00 7.49 685 TRP A N 1
ATOM 3423 C CA . TRP A 1 563 ? 157.195 197.261 139.781 1.00 6.97 685 TRP A CA 1
ATOM 3424 C C . TRP A 1 563 ? 156.430 198.003 138.692 1.00 8.33 685 TRP A C 1
ATOM 3425 O O . TRP A 1 563 ? 155.895 197.396 137.763 1.00 10.62 685 TRP A O 1
ATOM 3436 N N . ILE A 1 564 ? 156.373 199.328 138.825 1.00 9.31 686 ILE A N 1
ATOM 3437 C CA . ILE A 1 564 ? 155.938 200.236 137.766 1.00 8.85 686 ILE A CA 1
ATOM 3438 C C . ILE A 1 564 ? 157.089 201.193 137.496 1.00 11.37 686 ILE A C 1
ATOM 3439 O O . ILE A 1 564 ? 157.586 201.839 138.425 1.00 13.47 686 ILE A O 1
ATOM 3444 N N . PHE A 1 565 ? 157.511 201.295 136.240 1.00 8.76 687 PHE A N 1
ATOM 3445 C CA . PHE A 1 565 ? 158.549 202.233 135.845 1.00 7.44 687 PHE A CA 1
ATOM 3446 C C . PHE A 1 565 ? 157.960 203.298 134.933 1.00 11.34 687 PHE A C 1
ATOM 3447 O O . PHE A 1 565 ? 157.142 202.993 134.061 1.00 19.11 687 PHE A O 1
ATOM 3455 N N . TRP A 1 566 ? 158.367 204.551 135.134 1.00 10.82 688 TRP A N 1
ATOM 3456 C CA . TRP A 1 566 ? 157.969 205.617 134.229 1.00 12.16 688 TRP A CA 1
ATOM 3457 C C . TRP A 1 566 ? 159.078 206.646 134.131 1.00 13.62 688 TRP A C 1
ATOM 3458 O O . TRP A 1 566 ? 159.972 206.696 134.976 1.00 20.94 688 TRP A O 1
ATOM 3469 N N . ARG A 1 567 ? 159.006 207.479 133.098 1.00 12.68 689 ARG A N 1
ATOM 3470 C CA . ARG A 1 567 ? 159.972 208.549 132.909 1.00 15.47 689 ARG A CA 1
ATOM 3471 C C . ARG A 1 567 ? 159.269 209.890 132.777 1.00 25.83 689 ARG A C 1
ATOM 3472 O O . ARG A 1 567 ? 158.131 209.966 132.302 1.00 32.66 689 ARG A O 1
ATOM 3480 N N . ASN A 1 568 ? 159.929 210.928 133.262 1.00 31.14 690 ASN A N 1
ATOM 3481 C CA . ASN A 1 568 ? 159.526 212.313 133.145 1.00 30.61 690 ASN A CA 1
ATOM 3482 C C . ASN A 1 568 ? 160.370 212.974 132.064 1.00 37.47 690 ASN A C 1
ATOM 3483 O O . ASN A 1 568 ? 161.025 212.305 131.259 1.00 40.39 690 ASN A O 1
ATOM 3488 N N . GLU A 1 569 ? 160.335 214.306 132.021 1.00 42.90 691 GLU A N 1
ATOM 3489 C CA . GLU A 1 569 ? 161.222 215.036 131.123 1.00 47.52 691 GLU A CA 1
ATOM 3490 C C . GLU A 1 569 ? 162.664 215.022 131.632 1.00 47.61 691 GLU A C 1
ATOM 3491 O O . GLU A 1 569 ? 163.606 215.124 130.842 1.00 49.55 691 GLU A O 1
ATOM 3497 N N . GLU A 1 570 ? 162.868 214.873 132.941 1.00 41.63 692 GLU A N 1
ATOM 3498 C CA . GLU A 1 570 ? 164.203 215.007 133.514 1.00 39.22 692 GLU A CA 1
ATOM 3499 C C . GLU A 1 570 ? 164.688 213.767 134.256 1.00 37.67 692 GLU A C 1
ATOM 3500 O O . GLU A 1 570 ? 165.809 213.782 134.776 1.00 39.01 692 GLU A O 1
ATOM 3506 N N . SER A 1 571 ? 163.895 212.699 134.319 1.00 31.59 693 SER A N 1
ATOM 3507 C CA . SER A 1 571 ? 164.161 211.647 135.295 1.00 25.64 693 SER A CA 1
ATOM 3508 C C . SER A 1 571 ? 163.515 210.335 134.871 1.00 24.00 693 SER A C 1
ATOM 3509 O O . SER A 1 571 ? 162.674 210.297 133.973 1.00 31.24 693 SER A O 1
ATOM 3512 N N . LEU A 1 572 ? 163.946 209.257 135.527 1.00 20.77 694 LEU A N 1
ATOM 3513 C CA . LEU A 1 572 ? 163.370 207.921 135.433 1.00 14.95 694 LEU A CA 1
ATOM 3514 C C . LEU A 1 572 ? 163.055 207.427 136.840 1.00 14.29 694 LEU A C 1
ATOM 3515 O O . LEU A 1 572 ? 163.846 207.624 137.765 1.00 20.57 694 LEU A O 1
ATOM 3520 N N . TRP A 1 573 ? 161.904 206.781 137.011 1.00 10.27 695 TRP A N 1
ATOM 3521 C CA . TRP A 1 573 ? 161.388 206.552 138.352 1.00 9.06 695 TRP A CA 1
ATOM 3522 C C . TRP A 1 573 ? 160.972 205.108 138.569 1.00 8.54 695 TRP A C 1
ATOM 3523 O O . TRP A 1 573 ? 161.205 204.232 137.735 1.00 14.33 695 TRP A O 1
ATOM 3534 N N . ARG A 1 574 ? 160.334 204.886 139.718 1.00 8.16 696 ARG A N 1
ATOM 3535 C CA . ARG A 1 574 ? 159.938 203.566 140.179 1.00 7.50 696 ARG A CA 1
ATOM 3536 C C . ARG A 1 574 ? 158.775 203.687 141.152 1.00 14.22 696 ARG A C 1
ATOM 3537 O O . ARG A 1 574 ? 158.659 204.665 141.892 1.00 26.59 696 ARG A O 1
ATOM 3545 N N . GLN A 1 575 ? 157.906 202.683 141.128 1.00 13.34 697 GLN A N 1
ATOM 3546 C CA . GLN A 1 575 ? 156.869 202.458 142.125 1.00 13.30 697 GLN A CA 1
ATOM 3547 C C . GLN A 1 575 ? 156.614 200.969 142.141 1.00 13.65 697 GLN A C 1
ATOM 3548 O O . GLN A 1 575 ? 156.901 200.292 141.160 1.00 19.71 697 GLN A O 1
ATOM 3554 N N . ASP A 1 576 ? 156.050 200.465 143.232 1.00 10.73 698 ASP A N 1
ATOM 3555 C CA . ASP A 1 576 ? 155.426 199.158 143.124 1.00 13.00 698 ASP A CA 1
ATOM 3556 C C . ASP A 1 576 ? 153.967 199.328 142.717 1.00 20.92 698 ASP A C 1
ATOM 3557 O O . ASP A 1 576 ? 153.494 200.443 142.483 1.00 28.91 698 ASP A O 1
ATOM 3562 N N . LEU A 1 577 ? 153.249 198.203 142.644 1.00 23.35 699 LEU A N 1
ATOM 3563 C CA . LEU A 1 577 ? 151.900 198.193 142.082 1.00 24.89 699 LEU A CA 1
ATOM 3564 C C . LEU A 1 577 ? 150.864 198.803 143.018 1.00 34.27 699 LEU A C 1
ATOM 3565 O O . LEU A 1 577 ? 149.787 199.199 142.559 1.00 41.11 699 LEU A O 1
ATOM 3570 N N . HIS A 1 578 ? 151.170 198.900 144.309 1.00 31.36 700 HIS A N 1
ATOM 3571 C CA . HIS A 1 578 ? 150.359 199.646 145.256 1.00 34.78 700 HIS A CA 1
ATOM 3572 C C . HIS A 1 578 ? 150.945 201.014 145.577 1.00 33.44 700 HIS A C 1
ATOM 3573 O O . HIS A 1 578 ? 150.402 201.721 146.429 1.00 43.66 700 HIS A O 1
ATOM 3580 N N . GLY A 1 579 ? 152.036 201.401 144.916 1.00 28.47 701 GLY A N 1
ATOM 3581 C CA . GLY A 1 579 ? 152.610 202.723 145.052 1.00 30.97 701 GLY A CA 1
ATOM 3582 C C . GLY A 1 579 ? 153.349 202.997 146.342 1.00 36.81 701 GLY A C 1
ATOM 3583 O O . GLY A 1 579 ? 153.465 204.167 146.728 1.00 42.27 701 GLY A O 1
ATOM 3584 N N . ARG A 1 580 ? 153.863 201.967 147.017 1.00 32.29 702 ARG A N 1
ATOM 3585 C CA . ARG A 1 580 ? 154.461 202.172 148.332 1.00 36.73 702 ARG A CA 1
ATOM 3586 C C . ARG A 1 580 ? 155.886 202.703 148.230 1.00 38.31 702 ARG A C 1
ATOM 3587 O O . ARG A 1 580 ? 156.196 203.762 148.788 1.00 45.14 702 ARG A O 1
ATOM 3595 N N . MET A 1 581 ? 156.764 201.994 147.524 1.00 26.50 703 MET A N 1
ATOM 3596 C CA . MET A 1 581 ? 158.179 202.343 147.458 1.00 25.66 703 MET A CA 1
ATOM 3597 C C . MET A 1 581 ? 158.427 203.191 146.222 1.00 26.45 703 MET A C 1
ATOM 3598 O O . MET A 1 581 ? 158.496 202.663 145.109 1.00 27.52 703 MET A O 1
ATOM 3603 N N . ILE A 1 582 ? 158.593 204.495 146.421 1.00 30.26 704 ILE A N 1
ATOM 3604 C CA . ILE A 1 582 ? 158.810 205.443 145.336 1.00 25.61 704 ILE A CA 1
ATOM 3605 C C . ILE A 1 582 ? 160.295 205.770 145.310 1.00 22.50 704 ILE A C 1
ATOM 3606 O O . ILE A 1 582 ? 160.842 206.263 146.303 1.00 31.62 704 ILE A O 1
ATOM 3611 N N . HIS A 1 583 ? 160.947 205.494 144.185 1.00 16.64 705 HIS A N 1
ATOM 3612 C CA . HIS A 1 583 ? 162.365 205.780 144.041 1.00 17.75 705 HIS A CA 1
ATOM 3613 C C . HIS A 1 583 ? 162.615 206.397 142.677 1.00 14.97 705 HIS A C 1
ATOM 3614 O O . HIS A 1 583 ? 161.943 206.052 141.704 1.00 18.11 705 HIS A O 1
ATOM 3621 N N . ARG A 1 584 ? 163.569 207.319 142.612 1.00 14.66 706 ARG A N 1
ATOM 3622 C CA . ARG A 1 584 ? 163.979 207.927 141.348 1.00 14.86 706 ARG A CA 1
ATOM 3623 C C . ARG A 1 584 ? 165.303 207.299 140.942 1.00 20.39 706 ARG A C 1
ATOM 3624 O O . ARG A 1 584 ? 166.258 207.280 141.721 1.00 32.31 706 ARG A O 1
ATOM 3632 N N . LEU A 1 585 ? 165.368 206.783 139.714 1.00 17.07 707 LEU A N 1
ATOM 3633 C CA . LEU A 1 585 ? 166.532 206.002 139.313 1.00 17.06 707 LEU A CA 1
ATOM 3634 C C . LEU A 1 585 ? 167.612 206.879 138.690 1.00 20.43 707 LEU A C 1
ATOM 3635 O O . LEU A 1 585 ? 168.806 206.647 138.907 1.00 26.33 707 LEU A O 1
ATOM 3640 N N . LEU A 1 586 ? 167.221 207.885 137.913 1.00 22.61 708 LEU A N 1
ATOM 3641 C CA . LEU A 1 586 ? 168.175 208.772 137.264 1.00 23.91 708 LEU A CA 1
ATOM 3642 C C . LEU A 1 586 ? 167.684 210.206 137.284 1.00 30.85 708 LEU A C 1
ATOM 3643 O O . LEU A 1 586 ? 166.505 210.476 137.508 1.00 30.50 708 LEU A O 1
ATOM 3648 N N . ARG A 1 587 ? 168.613 211.124 137.041 1.00 32.74 709 ARG A N 1
ATOM 3649 C CA . ARG A 1 587 ? 168.316 212.519 136.733 1.00 36.09 709 ARG A CA 1
ATOM 3650 C C . ARG A 1 587 ? 169.155 212.870 135.509 1.00 38.42 709 ARG A C 1
ATOM 3651 O O . ARG A 1 587 ? 170.279 213.359 135.631 1.00 40.06 709 ARG A O 1
ATOM 3659 N N . ILE A 1 588 ? 168.608 212.608 134.326 1.00 38.22 710 ILE A N 1
ATOM 3660 C CA . ILE A 1 588 ? 169.318 212.795 133.067 1.00 40.48 710 ILE A CA 1
ATOM 3661 C C . ILE A 1 588 ? 168.444 213.676 132.173 1.00 43.11 710 ILE A C 1
ATOM 3662 O O . ILE A 1 588 ? 167.213 213.553 132.187 1.00 43.66 710 ILE A O 1
ATOM 3667 N N . ARG A 1 589 ? 169.070 214.634 131.484 1.00 44.29 711 ARG A N 1
ATOM 3668 C CA . ARG A 1 589 ? 168.329 215.600 130.683 1.00 49.16 711 ARG A CA 1
ATOM 3669 C C . ARG A 1 589 ? 167.770 214.962 129.415 1.00 53.11 711 ARG A C 1
ATOM 3670 O O . ARG A 1 589 ? 168.524 214.600 128.504 1.00 50.95 711 ARG A O 1
ATOM 3672 N N . GLN A 1 590 ? 166.436 214.855 129.390 1.00 53.60 712 GLN A N 1
ATOM 3673 C CA . GLN A 1 590 ? 165.634 214.327 128.287 1.00 47.86 712 GLN A CA 1
ATOM 3674 C C . GLN A 1 590 ? 165.984 212.929 127.757 1.00 48.90 712 GLN A C 1
ATOM 3675 O O . GLN A 1 590 ? 166.597 212.800 126.697 1.00 49.95 712 GLN A O 1
ATOM 3681 N N . PRO A 1 591 ? 165.611 211.864 128.485 1.00 46.40 713 PRO A N 1
ATOM 3682 C CA . PRO A 1 591 ? 165.892 210.511 127.995 1.00 41.52 713 PRO A CA 1
ATOM 3683 C C . PRO A 1 591 ? 164.910 210.080 126.916 1.00 35.55 713 PRO A C 1
ATOM 3684 O O . PRO A 1 591 ? 163.901 210.739 126.661 1.00 39.28 713 PRO A O 1
ATOM 3688 N N . GLY A 1 592 ? 165.224 208.953 126.275 1.00 31.90 714 GLY A N 1
ATOM 3689 C CA . GLY A 1 592 ? 164.376 208.365 125.275 1.00 29.82 714 GLY A CA 1
ATOM 3690 C C . GLY A 1 592 ? 163.691 207.108 125.760 1.00 28.06 714 GLY A C 1
ATOM 3691 O O . GLY A 1 592 ? 163.327 206.986 126.935 1.00 28.03 714 GLY A O 1
ATOM 3692 N N . TRP A 1 593 ? 163.533 206.156 124.839 1.00 23.10 715 TRP A N 1
ATOM 3693 C CA . TRP A 1 593 ? 162.793 204.921 125.078 1.00 18.67 715 TRP A CA 1
ATOM 3694 C C . TRP A 1 593 ? 163.552 204.005 126.030 1.00 16.17 715 TRP A C 1
ATOM 3695 O O . TRP A 1 593 ? 164.781 204.035 126.083 1.00 20.86 715 TRP A O 1
ATOM 3706 N N . PHE A 1 594 ? 162.820 203.253 126.851 1.00 14.00 716 PHE A N 1
ATOM 3707 C CA . PHE A 1 594 ? 163.459 202.276 127.720 1.00 11.19 716 PHE A CA 1
ATOM 3708 C C . PHE A 1 594 ? 162.747 200.936 127.650 1.00 12.98 716 PHE A C 1
ATOM 3709 O O . PHE A 1 594 ? 161.538 200.867 127.418 1.00 19.31 716 PHE A O 1
ATOM 3717 N N . LEU A 1 595 ? 163.523 199.874 127.840 1.00 11.54 717 LEU A N 1
ATOM 3718 C CA . LEU A 1 595 ? 163.039 198.505 127.789 1.00 13.06 717 LEU A CA 1
ATOM 3719 C C . LEU A 1 595 ? 163.469 197.793 129.061 1.00 12.88 717 LEU A C 1
ATOM 3720 O O . LEU A 1 595 ? 164.642 197.843 129.440 1.00 16.12 717 LEU A O 1
ATOM 3725 N N . VAL A 1 596 ? 162.523 197.126 129.706 1.00 13.83 718 VAL A N 1
ATOM 3726 C CA . VAL A 1 596 ? 162.716 196.544 131.026 1.00 12.12 718 VAL A CA 1
ATOM 3727 C C . VAL A 1 596 ? 162.810 195.031 130.873 1.00 16.34 718 VAL A C 1
ATOM 3728 O O . VAL A 1 596 ? 161.899 194.395 130.330 1.00 20.20 718 VAL A O 1
ATOM 3732 N N . GLN A 1 597 ? 163.920 194.456 131.336 1.00 17.38 719 GLN A N 1
ATOM 3733 C CA . GLN A 1 597 ? 164.123 193.016 131.283 1.00 15.99 719 GLN A CA 1
ATOM 3734 C C . GLN A 1 597 ? 163.748 192.415 132.632 1.00 17.24 719 GLN A C 1
ATOM 3735 O O . GLN A 1 597 ? 164.409 192.720 133.636 1.00 22.98 719 GLN A O 1
ATOM 3741 N N . PRO A 1 598 ? 162.703 191.582 132.714 1.00 16.10 720 PRO A N 1
ATOM 3742 C CA . PRO A 1 598 ? 162.224 191.145 134.039 1.00 15.65 720 PRO A CA 1
ATOM 3743 C C . PRO A 1 598 ? 163.054 190.052 134.693 1.00 19.70 720 PRO A C 1
ATOM 3744 O O . PRO A 1 598 ? 163.134 190.015 135.927 1.00 18.37 720 PRO A O 1
ATOM 3748 N N . GLN A 1 599 ? 163.651 189.140 133.914 1.00 24.67 721 GLN A N 1
ATOM 3749 C CA . GLN A 1 599 ? 164.537 188.144 134.513 1.00 23.11 721 GLN A CA 1
ATOM 3750 C C . GLN A 1 599 ? 165.865 188.765 134.908 1.00 24.36 721 GLN A C 1
ATOM 3751 O O . GLN A 1 599 ? 166.484 188.354 135.893 1.00 27.46 721 GLN A O 1
ATOM 3757 N N . HIS A 1 600 ? 166.331 189.732 134.126 1.00 21.45 722 HIS A N 1
ATOM 3758 C CA . HIS A 1 600 ? 167.719 190.153 134.195 1.00 23.08 722 HIS A CA 1
ATOM 3759 C C . HIS A 1 600 ? 167.934 191.355 135.096 1.00 24.28 722 HIS A C 1
ATOM 3760 O O . HIS A 1 600 ? 169.099 191.680 135.355 1.00 32.42 722 HIS A O 1
ATOM 3767 N N . PHE A 1 601 ? 166.837 191.993 135.549 1.00 17.97 723 PHE A N 1
ATOM 3768 C CA . PHE A 1 601 ? 166.796 193.163 136.448 1.00 14.32 723 PHE A CA 1
ATOM 3769 C C . PHE A 1 601 ? 167.575 194.357 135.894 1.00 17.71 723 PHE A C 1
ATOM 3770 O O . PHE A 1 601 ? 168.251 195.078 136.627 1.00 20.92 723 PHE A O 1
ATOM 3778 N N . ILE A 1 602 ? 167.480 194.555 134.583 1.00 16.37 724 ILE A N 1
ATOM 3779 C CA . ILE A 1 602 ? 168.278 195.530 133.848 1.00 17.25 724 ILE A CA 1
ATOM 3780 C C . ILE A 1 602 ? 167.335 196.370 132.997 1.00 18.77 724 ILE A C 1
ATOM 3781 O O . ILE A 1 602 ? 166.501 195.828 132.265 1.00 24.42 724 ILE A O 1
ATOM 3786 N N . ILE A 1 603 ? 167.438 197.693 133.115 1.00 15.54 725 ILE A N 1
ATOM 3787 C CA . ILE A 1 603 ? 166.709 198.620 132.259 1.00 14.76 725 ILE A CA 1
ATOM 3788 C C . ILE A 1 603 ? 167.691 199.281 131.310 1.00 18.20 725 ILE A C 1
ATOM 3789 O O . ILE A 1 603 ? 168.531 200.082 131.733 1.00 25.43 725 ILE A O 1
ATOM 3794 N N . HIS A 1 604 ? 167.568 198.972 130.026 1.00 17.27 726 HIS A N 1
ATOM 3795 C CA . HIS A 1 604 ? 168.355 199.610 128.979 1.00 15.31 726 HIS A CA 1
ATOM 3796 C C . HIS A 1 604 ? 167.625 200.892 128.619 1.00 14.59 726 HIS A C 1
ATOM 3797 O O . HIS A 1 604 ? 166.404 200.881 128.483 1.00 22.16 726 HIS A O 1
ATOM 3804 N N . LEU A 1 605 ? 168.354 201.992 128.476 1.00 15.88 727 LEU A N 1
ATOM 3805 C CA . LEU A 1 605 ? 167.762 203.293 128.188 1.00 15.86 727 LEU A CA 1
ATOM 3806 C C . LEU A 1 605 ? 168.583 204.005 127.124 1.00 20.01 727 LEU A C 1
ATOM 3807 O O . LEU A 1 605 ? 169.815 204.029 127.205 1.00 34.49 727 LEU A O 1
ATOM 3812 N N . MET A 1 606 ? 167.912 204.588 126.135 1.00 19.71 728 MET A N 1
ATOM 3813 C CA . MET A 1 606 ? 168.585 205.437 125.165 1.00 28.40 728 MET A CA 1
ATOM 3814 C C . MET A 1 606 ? 168.482 206.898 125.554 1.00 34.13 728 MET A C 1
ATOM 3815 O O . MET A 1 606 ? 167.490 207.332 126.144 1.00 40.35 728 MET A O 1
ATOM 3820 N N . LEU A 1 607 ? 169.525 207.649 125.219 1.00 39.90 729 LEU A N 1
ATOM 3821 C CA . LEU A 1 607 ? 169.501 209.109 125.252 1.00 45.80 729 LEU A CA 1
ATOM 3822 C C . LEU A 1 607 ? 169.730 209.565 123.818 1.00 55.68 729 LEU A C 1
ATOM 3823 O O . LEU A 1 607 ? 170.880 209.550 123.343 1.00 62.62 729 LEU A O 1
ATOM 3828 N N . PRO A 1 608 ? 168.677 209.939 123.077 1.00 55.59 730 PRO A N 1
ATOM 3829 C CA . PRO A 1 608 ? 168.841 210.156 121.630 1.00 67.45 730 PRO A CA 1
ATOM 3830 C C . PRO A 1 608 ? 169.495 211.477 121.266 1.00 75.81 730 PRO A C 1
ATOM 3831 O O . PRO A 1 608 ? 170.081 211.577 120.181 1.00 81.55 730 PRO A O 1
ATOM 3835 N N . GLN A 1 609 ? 169.424 212.489 122.134 1.00 72.11 731 GLN A N 1
ATOM 3836 C CA . GLN A 1 609 ? 170.078 213.757 121.833 1.00 77.35 731 GLN A CA 1
ATOM 3837 C C . GLN A 1 609 ? 171.582 213.673 122.048 1.00 80.50 731 GLN A C 1
ATOM 3838 O O . GLN A 1 609 ? 172.350 214.355 121.360 1.00 84.47 731 GLN A O 1
ATOM 3844 N N . GLU A 1 610 ? 172.018 212.848 122.993 1.00 74.78 732 GLU A N 1
ATOM 3845 C CA . GLU A 1 610 ? 173.436 212.646 123.235 1.00 71.23 732 GLU A CA 1
ATOM 3846 C C . GLU A 1 610 ? 174.023 211.521 122.398 1.00 71.08 732 GLU A C 1
ATOM 3847 O O . GLU A 1 610 ? 175.250 211.382 122.358 1.00 82.78 732 GLU A O 1
ATOM 3853 N N . GLY A 1 611 ? 173.185 210.747 121.710 1.00 67.09 733 GLY A N 1
ATOM 3854 C CA . GLY A 1 611 ? 173.647 209.590 120.970 1.00 69.48 733 GLY A CA 1
ATOM 3855 C C . GLY A 1 611 ? 174.132 208.457 121.839 1.00 66.67 733 GLY A C 1
ATOM 3856 O O . GLY A 1 611 ? 175.020 207.706 121.429 1.00 71.50 733 GLY A O 1
ATOM 3857 N N . LYS A 1 612 ? 173.570 208.313 123.032 1.00 63.20 734 LYS A N 1
ATOM 3858 C CA . LYS A 1 612 ? 174.115 207.452 124.066 1.00 59.49 734 LYS A CA 1
ATOM 3859 C C . LYS A 1 612 ? 173.112 206.374 124.453 1.00 49.36 734 LYS A C 1
ATOM 3860 O O . LYS A 1 612 ? 171.937 206.652 124.705 1.00 49.57 734 LYS A O 1
ATOM 3866 N N . PHE A 1 613 ? 173.597 205.138 124.502 1.00 43.16 735 PHE A N 1
ATOM 3867 C CA . PHE A 1 613 ? 172.822 203.982 124.940 1.00 37.37 735 PHE A CA 1
ATOM 3868 C C . PHE A 1 613 ? 173.382 203.571 126.291 1.00 45.08 735 PHE A C 1
ATOM 3869 O O . PHE A 1 613 ? 174.601 203.474 126.459 1.00 54.57 735 PHE A O 1
ATOM 3877 N N . LEU A 1 614 ? 172.502 203.351 127.256 1.00 35.66 736 LEU A N 1
ATOM 3878 C CA . LEU A 1 614 ? 172.892 203.339 128.654 1.00 27.36 736 LEU A CA 1
ATOM 3879 C C . LEU A 1 614 ? 172.086 202.295 129.417 1.00 26.15 736 LEU A C 1
ATOM 3880 O O . LEU A 1 614 ? 170.973 201.933 129.032 1.00 33.11 736 LEU A O 1
ATOM 3885 N N . GLU A 1 615 ? 172.679 201.786 130.495 1.00 26.93 737 GLU A N 1
ATOM 3886 C CA . GLU A 1 615 ? 172.186 200.589 131.166 1.00 24.90 737 GLU A CA 1
ATOM 3887 C C . GLU A 1 615 ? 171.998 200.851 132.654 1.00 32.08 737 GLU A C 1
ATOM 3888 O O . GLU A 1 615 ? 172.949 201.221 133.347 1.00 39.28 737 GLU A O 1
ATOM 3894 N N . ILE A 1 616 ? 170.769 200.652 133.138 1.00 25.49 738 ILE A N 1
ATOM 3895 C CA . ILE A 1 616 ? 170.335 200.971 134.496 1.00 19.79 738 ILE A CA 1
ATOM 3896 C C . ILE A 1 616 ? 169.832 199.692 135.159 1.00 22.28 738 ILE A C 1
ATOM 3897 O O . ILE A 1 616 ? 169.226 198.836 134.511 1.00 31.21 738 ILE A O 1
ATOM 3902 N N . SER A 1 617 ? 170.130 199.543 136.456 1.00 17.31 739 SER A N 1
ATOM 3903 C CA . SER A 1 617 ? 169.603 198.500 137.321 1.00 16.13 739 SER A CA 1
ATOM 3904 C C . SER A 1 617 ? 168.175 198.824 137.778 1.00 20.01 739 SER A C 1
ATOM 3905 O O . SER A 1 617 ? 167.503 199.717 137.259 1.00 24.05 739 SER A O 1
ATOM 3908 N N . TYR A 1 618 ? 167.682 198.086 138.763 1.00 19.82 740 TYR A N 1
ATOM 3909 C CA . TYR A 1 618 ? 166.361 198.386 139.298 1.00 16.93 740 TYR A CA 1
ATOM 3910 C C . TYR A 1 618 ? 166.402 199.354 140.468 1.00 17.17 740 TYR A C 1
ATOM 3911 O O . TYR A 1 618 ? 165.359 199.608 141.075 1.00 22.74 740 TYR A O 1
ATOM 3920 N N . ASP A 1 619 ? 167.570 199.882 140.814 1.00 14.94 741 ASP A N 1
ATOM 3921 C CA . ASP A 1 619 ? 167.676 200.863 141.873 1.00 16.32 741 ASP A CA 1
ATOM 3922 C C . ASP A 1 619 ? 168.490 202.085 141.484 1.00 21.74 741 ASP A C 1
ATOM 3923 O O . ASP A 1 619 ? 168.670 202.975 142.320 1.00 34.30 741 ASP A O 1
ATOM 3928 N N . GLY A 1 620 ? 168.999 202.152 140.260 1.00 18.88 742 GLY A N 1
ATOM 3929 C CA . GLY A 1 620 ? 169.684 203.332 139.786 1.00 25.87 742 GLY A CA 1
ATOM 3930 C C . GLY A 1 620 ? 171.119 203.482 140.230 1.00 27.68 742 GLY A C 1
ATOM 3931 O O . GLY A 1 620 ? 171.728 204.521 139.947 1.00 26.42 742 GLY A O 1
ATOM 3932 N N . GLY A 1 621 ? 171.681 202.489 140.919 1.00 24.84 743 GLY A N 1
ATOM 3933 C CA . GLY A 1 621 ? 173.066 202.596 141.345 1.00 28.21 743 GLY A CA 1
ATOM 3934 C C . GLY A 1 621 ? 174.047 202.229 140.250 1.00 30.39 743 GLY A C 1
ATOM 3935 O O . GLY A 1 621 ? 175.199 202.672 140.264 1.00 35.16 743 GLY A O 1
ATOM 3936 N N . PHE A 1 622 ? 173.606 201.429 139.284 1.00 23.83 744 PHE A N 1
ATOM 3937 C CA . PHE A 1 622 ? 174.465 200.912 138.228 1.00 27.12 744 PHE A CA 1
ATOM 3938 C C . PHE A 1 622 ? 174.182 201.652 136.928 1.00 31.41 744 PHE A C 1
ATOM 3939 O O . PHE A 1 622 ? 173.125 201.457 136.325 1.00 37.48 744 PHE A O 1
ATOM 3947 N N . LYS A 1 623 ? 175.117 202.497 136.494 1.00 30.60 745 LYS A N 1
ATOM 3948 C CA . LYS A 1 623 ? 174.993 203.212 135.225 1.00 32.35 745 LYS A CA 1
ATOM 3949 C C . LYS A 1 623 ? 176.145 202.799 134.321 1.00 43.50 745 LYS A C 1
ATOM 3950 O O . LYS A 1 623 ? 177.263 203.303 134.468 1.00 57.40 745 LYS A O 1
ATOM 3956 N N . HIS A 1 624 ? 175.875 201.896 133.383 1.00 37.41 746 HIS A N 1
ATOM 3957 C CA . HIS A 1 624 ? 176.889 201.423 132.450 1.00 37.44 746 HIS A CA 1
ATOM 3958 C C . HIS A 1 624 ? 176.616 202.039 131.087 1.00 41.82 746 HIS A C 1
ATOM 3959 O O . HIS A 1 624 ? 175.583 201.729 130.474 1.00 47.72 746 HIS A O 1
ATOM 3966 N N . PRO A 1 625 ? 177.477 202.922 130.582 1.00 43.52 747 PRO A N 1
ATOM 3967 C CA . PRO A 1 625 ? 177.344 203.364 129.187 1.00 44.30 747 PRO A CA 1
ATOM 3968 C C . PRO A 1 625 ? 177.763 202.263 128.224 1.00 46.86 747 PRO A C 1
ATOM 3969 O O . PRO A 1 625 ? 178.750 201.560 128.452 1.00 51.29 747 PRO A O 1
ATOM 3973 N N . LEU A 1 626 ? 176.998 202.114 127.149 1.00 46.79 748 LEU A N 1
ATOM 3974 C CA . LEU A 1 626 ? 177.279 201.149 126.109 1.00 54.88 748 LEU A CA 1
ATOM 3975 C C . LEU A 1 626 ? 177.448 201.884 124.784 1.00 66.17 748 LEU A C 1
ATOM 3976 O O . LEU A 1 626 ? 176.871 202.967 124.616 1.00 63.70 748 LEU A O 1
ATOM 3981 N N . PRO A 1 627 ? 178.243 201.370 123.842 1.00 73.02 749 PRO A N 1
ATOM 3982 C CA . PRO A 1 627 ? 178.339 202.040 122.538 1.00 74.35 749 PRO A CA 1
ATOM 3983 C C . PRO A 1 627 ? 177.116 201.772 121.667 1.00 74.24 749 PRO A C 1
ATOM 3984 O O . PRO A 1 627 ? 176.720 200.626 121.444 1.00 70.43 749 PRO A O 1
ATOM 3988 N N . LEU A 1 628 ? 176.514 202.858 121.184 1.00 70.22 750 LEU A N 1
ATOM 3989 C CA . LEU A 1 628 ? 175.372 202.848 120.278 1.00 72.45 750 LEU A CA 1
ATOM 3990 C C . LEU A 1 628 ? 175.861 202.806 118.838 1.00 81.54 750 LEU A C 1
ATOM 3991 O O . LEU A 1 628 ? 176.908 203.402 118.539 1.00 84.24 750 LEU A O 1
ATOM 3996 N N . PRO A 1 629 ? 175.183 202.093 117.938 1.00 82.36 751 PRO A N 1
ATOM 3997 C CA . PRO A 1 629 ? 175.508 202.188 116.508 1.00 80.90 751 PRO A CA 1
ATOM 3998 C C . PRO A 1 629 ? 175.095 203.537 115.946 1.00 83.88 751 PRO A C 1
ATOM 3999 O O . PRO A 1 629 ? 173.902 203.875 115.961 1.00 80.23 751 PRO A O 1
ATOM 4003 N N . PRO A 1 630 ? 176.039 204.337 115.445 1.00 91.64 752 PRO A N 1
ATOM 4004 C CA . PRO A 1 630 ? 175.714 205.725 115.078 1.00 90.56 752 PRO A CA 1
ATOM 4005 C C . PRO A 1 630 ? 175.059 205.812 113.709 1.00 89.94 752 PRO A C 1
ATOM 4006 O O . PRO A 1 630 ? 175.447 205.097 112.772 1.00 92.63 752 PRO A O 1
ATOM 4010 N N . PRO A 1 631 ? 174.040 206.678 113.549 1.00 88.16 753 PRO A N 1
ATOM 4011 C CA . PRO A 1 631 ? 173.468 206.908 112.220 1.00 88.47 753 PRO A CA 1
ATOM 4012 C C . PRO A 1 631 ? 174.086 208.113 111.515 1.00 91.37 753 PRO A C 1
ATOM 4013 O O . PRO A 1 631 ? 175.249 208.052 111.118 1.00 91.14 753 PRO A O 1
ATOM 4017 N N . HIS A 1 643 ? 169.544 210.176 114.529 1.00 78.60 765 HIS A N 1
ATOM 4018 C CA . HIS A 1 643 ? 169.290 209.641 115.861 1.00 84.22 765 HIS A CA 1
ATOM 4019 C C . HIS A 1 643 ? 168.214 208.562 115.820 1.00 80.23 765 HIS A C 1
ATOM 4020 O O . HIS A 1 643 ? 167.249 208.670 115.062 1.00 82.61 765 HIS A O 1
ATOM 4027 N N . TRP A 1 644 ? 168.379 207.510 116.622 1.00 71.08 766 TRP A N 1
ATOM 4028 C CA . TRP A 1 644 ? 167.314 206.527 116.769 1.00 65.45 766 TRP A CA 1
ATOM 4029 C C . TRP A 1 644 ? 166.396 206.948 117.913 1.00 58.14 766 TRP A C 1
ATOM 4030 O O . TRP A 1 644 ? 166.846 207.530 118.902 1.00 58.34 766 TRP A O 1
ATOM 4041 N N . GLN A 1 645 ? 165.098 206.657 117.781 1.00 55.34 767 GLN A N 1
ATOM 4042 C CA . GLN A 1 645 ? 164.133 206.958 118.836 1.00 51.83 767 GLN A CA 1
ATOM 4043 C C . GLN A 1 645 ? 163.563 205.741 119.551 1.00 42.31 767 GLN A C 1
ATOM 4044 O O . GLN A 1 645 ? 162.834 205.917 120.534 1.00 37.06 767 GLN A O 1
ATOM 4050 N N . SER A 1 646 ? 163.870 204.525 119.107 1.00 41.17 768 SER A N 1
ATOM 4051 C CA . SER A 1 646 ? 163.383 203.327 119.781 1.00 35.73 768 SER A CA 1
ATOM 4052 C C . SER A 1 646 ? 164.378 202.204 119.543 1.00 34.17 768 SER A C 1
ATOM 4053 O O . SER A 1 646 ? 165.277 202.322 118.705 1.00 43.00 768 SER A O 1
ATOM 4056 N N . PHE A 1 647 ? 164.206 201.117 120.294 1.00 25.42 769 PHE A N 1
ATOM 4057 C CA . PHE A 1 647 ? 165.108 199.974 120.221 1.00 24.82 769 PHE A CA 1
ATOM 4058 C C . PHE A 1 647 ? 164.385 198.745 120.749 1.00 25.71 769 PHE A C 1
ATOM 4059 O O . PHE A 1 647 ? 163.277 198.832 121.281 1.00 31.14 769 PHE A O 1
ATOM 4067 N N . ALA A 1 648 ? 165.044 197.597 120.593 1.00 24.04 770 ALA A N 1
ATOM 4068 C CA . ALA A 1 648 ? 164.691 196.352 121.261 1.00 26.51 770 ALA A CA 1
ATOM 4069 C C . ALA A 1 648 ? 165.945 195.499 121.354 1.00 32.05 770 ALA A C 1
ATOM 4070 O O . ALA A 1 648 ? 166.921 195.727 120.638 1.00 36.98 770 ALA A O 1
ATOM 4072 N N . LEU A 1 649 ? 165.921 194.512 122.247 1.00 32.64 771 LEU A N 1
ATOM 4073 C CA . LEU A 1 649 ? 166.991 193.523 122.328 1.00 37.02 771 LEU A CA 1
ATOM 4074 C C . LEU A 1 649 ? 166.443 192.137 122.047 1.00 43.39 771 LEU A C 1
ATOM 4075 O O . LEU A 1 649 ? 165.489 191.698 122.695 1.00 45.49 771 LEU A O 1
ATOM 4080 N N . LEU A 1 650 ? 167.066 191.451 121.096 1.00 47.76 772 LEU A N 1
ATOM 4081 C CA . LEU A 1 650 ? 166.896 190.021 120.888 1.00 53.83 772 LEU A CA 1
ATOM 4082 C C . LEU A 1 650 ? 168.202 189.364 121.312 1.00 55.92 772 LEU A C 1
ATOM 4083 O O . LEU A 1 650 ? 169.112 189.202 120.492 1.00 59.06 772 LEU A O 1
ATOM 4088 N N . GLY A 1 651 ? 168.297 188.999 122.585 1.00 51.97 773 GLY A N 1
ATOM 4089 C CA . GLY A 1 651 ? 169.571 188.530 123.101 1.00 51.92 773 GLY A CA 1
ATOM 4090 C C . GLY A 1 651 ? 170.484 189.706 123.385 1.00 59.86 773 GLY A C 1
ATOM 4091 O O . GLY A 1 651 ? 170.231 190.514 124.286 1.00 64.34 773 GLY A O 1
ATOM 4092 N N . ARG A 1 652 ? 171.562 189.814 122.612 1.00 61.01 774 ARG A N 1
ATOM 4093 C CA . ARG A 1 652 ? 172.493 190.929 122.726 1.00 61.00 774 ARG A CA 1
ATOM 4094 C C . ARG A 1 652 ? 172.432 191.869 121.530 1.00 60.22 774 ARG A C 1
ATOM 4095 O O . ARG A 1 652 ? 173.204 192.831 121.473 1.00 59.25 774 ARG A O 1
ATOM 4097 N N . SER A 1 653 ? 171.535 191.616 120.582 1.00 56.95 775 SER A N 1
ATOM 4098 C CA . SER A 1 653 ? 171.390 192.447 119.400 1.00 59.42 775 SER A CA 1
ATOM 4099 C C . SER A 1 653 ? 170.587 193.705 119.719 1.00 49.46 775 SER A C 1
ATOM 4100 O O . SER A 1 653 ? 169.998 193.842 120.792 1.00 54.82 775 SER A O 1
ATOM 4103 N N . LEU A 1 654 ? 170.579 194.637 118.770 1.00 43.54 776 LEU A N 1
ATOM 4104 C CA . LEU A 1 654 ? 169.848 195.894 118.901 1.00 40.80 776 LEU A CA 1
ATOM 4105 C C . LEU A 1 654 ? 169.002 196.093 117.648 1.00 48.34 776 LEU A C 1
ATOM 4106 O O . LEU A 1 654 ? 169.537 196.146 116.536 1.00 54.55 776 LEU A O 1
ATOM 4111 N N . LEU A 1 655 ? 167.687 196.212 117.829 1.00 44.53 777 LEU A N 1
ATOM 4112 C CA . LEU A 1 655 ? 166.753 196.362 116.710 1.00 36.86 777 LEU A CA 1
ATOM 4113 C C . LEU A 1 655 ? 166.294 197.816 116.588 1.00 39.38 777 LEU A C 1
ATOM 4114 O O . LEU A 1 655 ? 165.313 198.244 117.192 1.00 49.90 777 LEU A O 1
ATOM 4119 N N . LEU A 1 656 ? 167.036 198.575 115.796 1.00 37.46 778 LEU A N 1
ATOM 4120 C CA . LEU A 1 656 ? 166.827 200.017 115.717 1.00 42.55 778 LEU A CA 1
ATOM 4121 C C . LEU A 1 656 ? 165.976 200.386 114.504 1.00 48.82 778 LEU A C 1
ATOM 4122 O O . LEU A 1 656 ? 166.312 199.997 113.381 1.00 55.54 778 LEU A O 1
ATOM 4127 N N . PRO A 1 657 ? 164.871 201.131 114.681 1.00 52.17 779 PRO A N 1
ATOM 4128 C CA . PRO A 1 657 ? 164.099 201.579 113.516 1.00 57.10 779 PRO A CA 1
ATOM 4129 C C . PRO A 1 657 ? 164.666 202.823 112.862 1.00 69.30 779 PRO A C 1
ATOM 4130 O O . PRO A 1 657 ? 164.992 203.796 113.548 1.00 68.49 779 PRO A O 1
ATOM 4134 N N . ASP A 1 658 ? 164.736 202.822 111.541 1.00 79.54 780 ASP A N 1
ATOM 4135 C CA . ASP A 1 658 ? 164.922 204.027 110.749 1.00 84.31 780 ASP A CA 1
ATOM 4136 C C . ASP A 1 658 ? 163.565 204.271 110.078 1.00 82.05 780 ASP A C 1
ATOM 4137 O O . ASP A 1 658 ? 162.622 203.498 110.275 1.00 83.72 780 ASP A O 1
ATOM 4142 N N . SER A 1 659 ? 163.443 205.349 109.298 1.00 84.60 781 SER A N 1
ATOM 4143 C CA . SER A 1 659 ? 162.200 205.608 108.575 1.00 89.38 781 SER A CA 1
ATOM 4144 C C . SER A 1 659 ? 162.037 204.673 107.379 1.00 90.24 781 SER A C 1
ATOM 4145 O O . SER A 1 659 ? 160.915 204.436 106.918 1.00 88.95 781 SER A O 1
ATOM 4148 N N . GLY A 1 660 ? 163.140 204.130 106.867 1.00 85.67 782 GLY A N 1
ATOM 4149 C CA . GLY A 1 660 ? 163.083 203.250 105.718 1.00 86.42 782 GLY A CA 1
ATOM 4150 C C . GLY A 1 660 ? 163.277 201.776 106.015 1.00 85.08 782 GLY A C 1
ATOM 4151 O O . GLY A 1 660 ? 162.833 200.931 105.232 1.00 83.44 782 GLY A O 1
ATOM 4152 N N . GLN A 1 661 ? 163.940 201.445 107.124 1.00 81.83 783 GLN A N 1
ATOM 4153 C CA . GLN A 1 661 ? 164.250 200.059 107.447 1.00 81.51 783 GLN A CA 1
ATOM 4154 C C . GLN A 1 661 ? 164.393 199.855 108.949 1.00 73.47 783 GLN A C 1
ATOM 4155 O O . GLN A 1 661 ? 164.677 200.791 109.698 1.00 71.02 783 GLN A O 1
ATOM 4161 N N . LEU A 1 662 ? 164.187 198.612 109.384 1.00 65.35 784 LEU A N 1
ATOM 4162 C CA . LEU A 1 662 ? 164.611 198.167 110.709 1.00 58.14 784 LEU A CA 1
ATOM 4163 C C . LEU A 1 662 ? 165.901 197.383 110.526 1.00 59.00 784 LEU A C 1
ATOM 4164 O O . LEU A 1 662 ? 165.933 196.391 109.795 1.00 70.16 784 LEU A O 1
ATOM 4169 N N . ILE A 1 663 ? 166.946 197.797 111.229 1.00 54.36 785 ILE A N 1
ATOM 4170 C CA . ILE A 1 663 ? 168.249 197.159 111.142 1.00 52.46 785 ILE A CA 1
ATOM 4171 C C . ILE A 1 663 ? 168.502 196.400 112.440 1.00 45.09 785 ILE A C 1
ATOM 4172 O O . ILE A 1 663 ? 168.071 196.828 113.518 1.00 49.26 785 ILE A O 1
ATOM 4177 N N . LEU A 1 664 ? 169.139 195.237 112.336 1.00 48.59 786 LEU A N 1
ATOM 4178 C CA . LEU A 1 664 ? 169.545 194.466 113.507 1.00 50.83 786 LEU A CA 1
ATOM 4179 C C . LEU A 1 664 ? 171.067 194.502 113.587 1.00 61.20 786 LEU A C 1
ATOM 4180 O O . LEU A 1 664 ? 171.754 193.782 112.854 1.00 73.53 786 LEU A O 1
ATOM 4185 N N . VAL A 1 665 ? 171.588 195.326 114.489 1.00 52.18 787 VAL A N 1
ATOM 4186 C CA . VAL A 1 665 ? 173.019 195.479 114.702 1.00 54.83 787 VAL A CA 1
ATOM 4187 C C . VAL A 1 665 ? 173.350 194.848 116.047 1.00 57.96 787 VAL A C 1
ATOM 4188 O O . VAL A 1 665 ? 172.672 195.122 117.044 1.00 70.62 787 VAL A O 1
ATOM 4192 N N . GLU A 1 666 ? 174.362 193.983 116.068 1.00 56.09 788 GLU A N 1
ATOM 4193 C CA . GLU A 1 666 ? 174.814 193.356 117.306 1.00 62.63 788 GLU A CA 1
ATOM 4194 C C . GLU A 1 666 ? 175.537 194.365 118.199 1.00 66.14 788 GLU A C 1
ATOM 4195 O O . GLU A 1 666 ? 176.675 194.745 117.929 1.00 71.46 788 GLU A O 1
ATOM 4201 N N . ALA A 1 671 ? 178.241 198.604 112.925 1.00 93.98 793 ALA A N 1
ATOM 4202 C CA . ALA A 1 671 ? 178.067 199.929 112.343 1.00 101.00 793 ALA A CA 1
ATOM 4203 C C . ALA A 1 671 ? 176.626 200.124 111.887 1.00 96.65 793 ALA A C 1
ATOM 4204 O O . ALA A 1 671 ? 175.717 199.466 112.392 1.00 87.43 793 ALA A O 1
ATOM 4206 N N . ALA A 1 672 ? 176.422 201.039 110.935 1.00 99.73 794 ALA A N 1
ATOM 4207 C CA . ALA A 1 672 ? 175.086 201.256 110.390 1.00 93.23 794 ALA A CA 1
ATOM 4208 C C . ALA A 1 672 ? 174.690 200.133 109.440 1.00 95.69 794 ALA A C 1
ATOM 4209 O O . ALA A 1 672 ? 173.500 199.835 109.282 1.00 87.00 794 ALA A O 1
ATOM 4211 N N . SER A 1 673 ? 175.670 199.506 108.794 1.00 96.99 795 SER A N 1
ATOM 4212 C CA . SER A 1 673 ? 175.394 198.331 107.982 1.00 90.15 795 SER A CA 1
ATOM 4213 C C . SER A 1 673 ? 175.161 197.131 108.897 1.00 90.94 795 SER A C 1
ATOM 4214 O O . SER A 1 673 ? 176.068 196.748 109.650 1.00 92.26 795 SER A O 1
ATOM 4217 N N . PRO A 1 674 ? 173.975 196.514 108.866 1.00 83.75 796 PRO A N 1
ATOM 4218 C CA . PRO A 1 674 ? 173.620 195.552 109.915 1.00 74.18 796 PRO A CA 1
ATOM 4219 C C . PRO A 1 674 ? 173.962 194.109 109.595 1.00 71.04 796 PRO A C 1
ATOM 4220 O O . PRO A 1 674 ? 174.503 193.796 108.531 1.00 74.74 796 PRO A O 1
ATOM 4224 N N . SER A 1 675 ? 173.647 193.223 110.542 1.00 64.93 797 SER A N 1
ATOM 4225 C CA . SER A 1 675 ? 173.601 191.799 110.238 1.00 67.26 797 SER A CA 1
ATOM 4226 C C . SER A 1 675 ? 172.388 191.458 109.381 1.00 69.69 797 SER A C 1
ATOM 4227 O O . SER A 1 675 ? 172.471 190.588 108.506 1.00 80.01 797 SER A O 1
ATOM 4230 N N . ALA A 1 676 ? 171.260 192.128 109.614 1.00 59.42 798 ALA A N 1
ATOM 4231 C CA . ALA A 1 676 ? 170.052 191.920 108.830 1.00 61.80 798 ALA A CA 1
ATOM 4232 C C . ALA A 1 676 ? 169.248 193.210 108.798 1.00 59.10 798 ALA A C 1
ATOM 4233 O O . ALA A 1 676 ? 169.233 193.970 109.768 1.00 62.03 798 ALA A O 1
ATOM 4235 N N . SER A 1 677 ? 168.575 193.447 107.675 1.00 60.63 799 SER A N 1
ATOM 4236 C CA . SER A 1 677 ? 167.729 194.621 107.518 1.00 62.11 799 SER A CA 1
ATOM 4237 C C . SER A 1 677 ? 166.404 194.211 106.896 1.00 65.77 799 SER A C 1
ATOM 4238 O O . SER A 1 677 ? 166.385 193.486 105.897 1.00 71.06 799 SER A O 1
ATOM 4241 N N . TRP A 1 678 ? 165.304 194.678 107.485 1.00 64.38 800 TRP A N 1
ATOM 4242 C CA . TRP A 1 678 ? 163.967 194.425 106.966 1.00 64.42 800 TRP A CA 1
ATOM 4243 C C . TRP A 1 678 ? 163.406 195.712 106.381 1.00 70.85 800 TRP A C 1
ATOM 4244 O O . TRP A 1 678 ? 163.521 196.764 107.027 1.00 69.31 800 TRP A O 1
ATOM 4255 N N . PRO A 1 679 ? 162.812 195.695 105.183 1.00 79.90 801 PRO A N 1
ATOM 4256 C CA . PRO A 1 679 ? 162.386 196.954 104.556 1.00 82.02 801 PRO A CA 1
ATOM 4257 C C . PRO A 1 679 ? 161.072 197.472 105.123 1.00 82.58 801 PRO A C 1
ATOM 4258 O O . PRO A 1 679 ? 160.210 196.704 105.555 1.00 79.26 801 PRO A O 1
ATOM 4262 N N . LEU A 1 680 ? 160.935 198.797 105.127 1.00 84.39 802 LEU A N 1
ATOM 4263 C CA . LEU A 1 680 ? 159.718 199.473 105.551 1.00 89.20 802 LEU A CA 1
ATOM 4264 C C . LEU A 1 680 ? 159.240 200.405 104.450 1.00 94.08 802 LEU A C 1
ATOM 4265 O O . LEU A 1 680 ? 160.041 201.111 103.830 1.00 93.51 802 LEU A O 1
ATOM 4270 N N . LYS A 1 681 ? 157.930 200.405 104.210 1.00 93.83 803 LYS A N 1
ATOM 4271 C CA . LYS A 1 681 ? 157.333 201.285 103.213 1.00 92.88 803 LYS A CA 1
ATOM 4272 C C . LYS A 1 681 ? 156.285 202.213 103.813 1.00 94.03 803 LYS A C 1
ATOM 4273 O O . LYS A 1 681 ? 156.318 203.421 103.552 1.00 91.85 803 LYS A O 1
ATOM 4279 N N . ASN A 1 682 ? 155.362 201.689 104.623 1.00 92.00 804 ASN A N 1
ATOM 4280 C CA . ASN A 1 682 ? 154.143 202.432 104.934 1.00 89.54 804 ASN A CA 1
ATOM 4281 C C . ASN A 1 682 ? 154.281 203.270 106.201 1.00 89.31 804 ASN A C 1
ATOM 4282 O O . ASN A 1 682 ? 153.381 204.050 106.530 1.00 85.41 804 ASN A O 1
ATOM 4287 N N . LEU A 1 683 ? 155.388 203.122 106.928 1.00 94.52 805 LEU A N 1
ATOM 4288 C CA . LEU A 1 683 ? 155.524 203.768 108.226 1.00 88.25 805 LEU A CA 1
ATOM 4289 C C . LEU A 1 683 ? 156.589 204.857 108.160 1.00 85.43 805 LEU A C 1
ATOM 4290 O O . LEU A 1 683 ? 157.786 204.532 108.126 1.00 80.95 805 LEU A O 1
ATOM 4295 N N . PRO A 1 684 ? 156.217 206.145 108.141 1.00 90.20 806 PRO A N 1
ATOM 4296 C CA . PRO A 1 684 ? 157.255 207.189 108.060 1.00 87.17 806 PRO A CA 1
ATOM 4297 C C . PRO A 1 684 ? 157.926 207.484 109.391 1.00 85.23 806 PRO A C 1
ATOM 4298 O O . PRO A 1 684 ? 159.124 207.792 109.415 1.00 82.31 806 PRO A O 1
ATOM 4302 N N . ASP A 1 685 ? 157.192 207.410 110.498 1.00 85.26 807 ASP A N 1
ATOM 4303 C CA . ASP A 1 685 ? 157.732 207.611 111.836 1.00 82.94 807 ASP A CA 1
ATOM 4304 C C . ASP A 1 685 ? 157.438 206.360 112.645 1.00 76.99 807 ASP A C 1
ATOM 4305 O O . ASP A 1 685 ? 156.341 205.805 112.549 1.00 75.68 807 ASP A O 1
ATOM 4310 N N . CYS A 1 686 ? 158.414 205.913 113.425 1.00 69.76 808 CYS A N 1
ATOM 4311 C CA . CYS A 1 686 ? 158.263 204.750 114.293 1.00 60.00 808 CYS A CA 1
ATOM 4312 C C . CYS A 1 686 ? 158.871 205.089 115.646 1.00 62.01 808 CYS A C 1
ATOM 4313 O O . CYS A 1 686 ? 160.049 205.451 115.729 1.00 68.18 808 CYS A O 1
ATOM 4316 N N . TRP A 1 687 ? 158.070 204.980 116.704 1.00 50.45 809 TRP A N 1
ATOM 4317 C CA . TRP A 1 687 ? 158.556 205.283 118.042 1.00 41.63 809 TRP A CA 1
ATOM 4318 C C . TRP A 1 687 ? 158.567 204.076 118.971 1.00 36.18 809 TRP A C 1
ATOM 4319 O O . TRP A 1 687 ? 158.929 204.229 120.142 1.00 36.22 809 TRP A O 1
ATOM 4330 N N . ALA A 1 688 ? 158.206 202.889 118.488 1.00 36.40 810 ALA A N 1
ATOM 4331 C CA . ALA A 1 688 ? 158.181 201.708 119.340 1.00 32.37 810 ALA A CA 1
ATOM 4332 C C . ALA A 1 688 ? 158.454 200.460 118.519 1.00 35.56 810 ALA A C 1
ATOM 4333 O O . ALA A 1 688 ? 157.961 200.320 117.398 1.00 47.22 810 ALA A O 1
ATOM 4335 N N . VAL A 1 689 ? 159.240 199.553 119.093 1.00 27.67 811 VAL A N 1
ATOM 4336 C CA . VAL A 1 689 ? 159.314 198.167 118.642 1.00 31.40 811 VAL A CA 1
ATOM 4337 C C . VAL A 1 689 ? 159.088 197.292 119.865 1.00 36.88 811 VAL A C 1
ATOM 4338 O O . VAL A 1 689 ? 159.796 197.426 120.872 1.00 49.91 811 VAL A O 1
ATOM 4342 N N . ILE A 1 690 ? 158.072 196.441 119.800 1.00 28.16 812 ILE A N 1
ATOM 4343 C CA . ILE A 1 690 ? 157.748 195.519 120.876 1.00 31.36 812 ILE A CA 1
ATOM 4344 C C . ILE A 1 690 ? 157.998 194.112 120.361 1.00 34.14 812 ILE A C 1
ATOM 4345 O O . ILE A 1 690 ? 157.336 193.659 119.423 1.00 47.12 812 ILE A O 1
ATOM 4350 N N . LEU A 1 691 ? 158.951 193.423 120.976 1.00 34.65 813 LEU A N 1
ATOM 4351 C CA . LEU A 1 691 ? 159.329 192.084 120.549 1.00 37.76 813 LEU A CA 1
ATOM 4352 C C . LEU A 1 691 ? 158.349 191.058 121.114 1.00 43.82 813 LEU A C 1
ATOM 4353 O O . LEU A 1 691 ? 158.023 191.090 122.304 1.00 47.80 813 LEU A O 1
ATOM 4358 N N . LEU A 1 692 ? 157.879 190.141 120.262 1.00 44.98 814 LEU A N 1
ATOM 4359 C CA . LEU A 1 692 ? 156.803 189.211 120.623 1.00 40.99 814 LEU A CA 1
ATOM 4360 C C . LEU A 1 692 ? 157.394 187.875 121.066 1.00 46.64 814 LEU A C 1
ATOM 4361 O O . LEU A 1 692 ? 157.184 186.830 120.451 1.00 55.66 814 LEU A O 1
ATOM 4366 N N . VAL A 1 693 ? 158.138 187.922 122.164 1.00 43.16 815 VAL A N 1
ATOM 4367 C CA . VAL A 1 693 ? 158.733 186.749 122.802 1.00 48.79 815 VAL A CA 1
ATOM 4368 C C . VAL A 1 693 ? 158.060 186.651 124.169 1.00 53.78 815 VAL A C 1
ATOM 4369 O O . VAL A 1 693 ? 157.735 187.693 124.756 1.00 52.25 815 VAL A O 1
ATOM 4373 N N . PRO A 1 694 ? 157.791 185.448 124.707 1.00 56.24 816 PRO A N 1
ATOM 4374 C CA . PRO A 1 694 ? 157.293 185.344 126.095 1.00 52.69 816 PRO A CA 1
ATOM 4375 C C . PRO A 1 694 ? 158.298 185.718 127.193 1.00 45.27 816 PRO A C 1
ATOM 4376 O O . PRO A 1 694 ? 157.889 185.791 128.357 1.00 45.70 816 PRO A O 1
ATOM 4380 N N . GLU A 1 695 ? 159.583 185.936 126.885 1.00 44.03 817 GLU A N 1
ATOM 4381 C CA . GLU A 1 695 ? 160.502 186.571 127.821 1.00 50.97 817 GLU A CA 1
ATOM 4382 C C . GLU A 1 695 ? 160.221 188.057 128.032 1.00 50.16 817 GLU A C 1
ATOM 4383 O O . GLU A 1 695 ? 160.676 188.615 129.036 1.00 49.37 817 GLU A O 1
ATOM 4389 N N . SER A 1 696 ? 159.513 188.717 127.106 1.00 42.44 818 SER A N 1
ATOM 4390 C CA . SER A 1 696 ? 159.124 190.110 127.312 1.00 41.07 818 SER A CA 1
ATOM 4391 C C . SER A 1 696 ? 158.021 190.233 128.357 1.00 36.84 818 SER A C 1
ATOM 4392 O O . SER A 1 696 ? 157.990 191.204 129.121 1.00 36.13 818 SER A O 1
ATOM 4395 N N . GLN A 1 697 ? 157.112 189.250 128.401 1.00 34.16 819 GLN A N 1
ATOM 4396 C CA . GLN A 1 697 ? 156.042 189.236 129.440 1.00 29.53 819 GLN A CA 1
ATOM 4397 C C . GLN A 1 697 ? 156.099 187.889 130.177 1.00 36.31 819 GLN A C 1
ATOM 4398 O O . GLN A 1 697 ? 155.230 187.060 129.891 1.00 47.29 819 GLN A O 1
ATOM 4404 N N . PRO A 1 698 ? 157.051 187.603 131.107 1.00 31.43 820 PRO A N 1
ATOM 4405 C CA . PRO A 1 698 ? 157.158 186.261 131.693 1.00 35.61 820 PRO A CA 1
ATOM 4406 C C . PRO A 1 698 ? 156.220 185.995 132.854 1.00 42.95 820 PRO A C 1
ATOM 4407 O O . PRO A 1 698 ? 155.801 186.910 133.570 1.00 44.08 820 PRO A O 1
ATOM 4411 N N . LEU A 1 699 ? 155.906 184.714 133.045 1.00 43.17 821 LEU A N 1
ATOM 4412 C CA . LEU A 1 699 ? 155.089 184.303 134.177 1.00 49.47 821 LEU A CA 1
ATOM 4413 C C . LEU A 1 699 ? 155.954 183.948 135.380 1.00 45.89 821 LEU A C 1
ATOM 4414 O O . LEU A 1 699 ? 155.534 184.125 136.528 1.00 48.61 821 LEU A O 1
ATOM 4419 N N . THR A 1 700 ? 157.162 183.444 135.137 1.00 39.05 822 THR A N 1
ATOM 4420 C CA . THR A 1 700 ? 157.959 182.771 136.150 1.00 40.74 822 THR A CA 1
ATOM 4421 C C . THR A 1 700 ? 159.299 183.461 136.368 1.00 35.34 822 THR A C 1
ATOM 4422 O O . THR A 1 700 ? 159.905 183.992 135.434 1.00 38.71 822 THR A O 1
ATOM 4426 N N . SER A 1 701 ? 159.760 183.437 137.616 1.00 32.27 823 SER A N 1
ATOM 4427 C CA . SER A 1 701 ? 161.048 184.009 137.968 1.00 41.29 823 SER A CA 1
ATOM 4428 C C . SER A 1 701 ? 162.168 182.999 137.729 1.00 42.39 823 SER A C 1
ATOM 4429 O O . SER A 1 701 ? 161.934 181.817 137.464 1.00 42.49 823 SER A O 1
ATOM 4432 N N . ALA A 1 702 ? 163.403 183.480 137.832 1.00 43.16 824 ALA A N 1
ATOM 4433 C CA . ALA A 1 702 ? 164.585 182.648 137.656 1.00 42.84 824 ALA A CA 1
ATOM 4434 C C . ALA A 1 702 ? 165.066 182.148 139.012 1.00 45.62 824 ALA A C 1
ATOM 4435 O O . ALA A 1 702 ? 165.311 182.946 139.922 1.00 45.72 824 ALA A O 1
ATOM 4437 N N . GLY A 1 703 ? 165.197 180.834 139.140 1.00 49.46 825 GLY A N 1
ATOM 4438 C CA . GLY A 1 703 ? 165.665 180.240 140.375 1.00 48.69 825 GLY A CA 1
ATOM 4439 C C . GLY A 1 703 ? 164.550 179.994 141.373 1.00 56.84 825 GLY A C 1
ATOM 4440 O O . GLY A 1 703 ? 163.408 179.673 141.030 1.00 56.37 825 GLY A O 1
ATOM 4441 N N . GLY A 1 704 ? 164.906 180.143 142.646 1.00 52.47 826 GLY A N 1
ATOM 4442 C CA . GLY A 1 704 ? 163.968 179.919 143.726 1.00 46.87 826 GLY A CA 1
ATOM 4443 C C . GLY A 1 704 ? 164.289 178.683 144.538 1.00 46.79 826 GLY A C 1
ATOM 4444 O O . GLY A 1 704 ? 163.982 177.561 144.126 1.00 52.06 826 GLY A O 1
ATOM 4445 N N . LYS A 1 705 ? 164.909 178.878 145.697 1.00 37.34 827 LYS A N 1
ATOM 4446 C CA . LYS A 1 705 ? 165.267 177.792 146.598 1.00 33.12 827 LYS A CA 1
ATOM 4447 C C . LYS A 1 705 ? 164.665 178.078 147.966 1.00 39.83 827 LYS A C 1
ATOM 4448 O O . LYS A 1 705 ? 164.806 179.207 148.468 1.00 42.64 827 LYS A O 1
ATOM 4454 N N . PRO A 1 706 ? 163.968 177.124 148.592 1.00 33.83 828 PRO A N 1
ATOM 4455 C CA . PRO A 1 706 ? 163.482 177.342 149.959 1.00 28.37 828 PRO A CA 1
ATOM 4456 C C . PRO A 1 706 ? 164.610 177.286 150.977 1.00 31.30 828 PRO A C 1
ATOM 4457 O O . PRO A 1 706 ? 165.712 176.814 150.697 1.00 38.84 828 PRO A O 1
ATOM 4461 N N . HIS A 1 707 ? 164.333 177.804 152.166 1.00 26.47 829 HIS A N 1
ATOM 4462 C CA . HIS A 1 707 ? 165.316 177.833 153.234 1.00 27.49 829 HIS A CA 1
ATOM 4463 C C . HIS A 1 707 ? 164.607 177.666 154.565 1.00 31.38 829 HIS A C 1
ATOM 4464 O O . HIS A 1 707 ? 163.384 177.828 154.656 1.00 33.49 829 HIS A O 1
ATOM 4471 N N . SER A 1 708 ? 165.432 177.360 155.584 1.00 30.62 830 SER A N 1
ATOM 4472 C CA . SER A 1 708 ? 165.052 177.109 156.986 1.00 33.44 830 SER A CA 1
ATOM 4473 C C . SER A 1 708 ? 164.012 175.998 157.109 1.00 30.69 830 SER A C 1
ATOM 4474 O O . SER A 1 708 ? 162.914 176.196 157.634 1.00 32.40 830 SER A O 1
ATOM 4477 N N . LEU A 1 709 ? 164.360 174.832 156.571 1.00 27.48 831 LEU A N 1
ATOM 4478 C CA . LEU A 1 709 ? 163.557 173.633 156.754 1.00 24.07 831 LEU A CA 1
ATOM 4479 C C . LEU A 1 709 ? 163.686 173.168 158.195 1.00 23.59 831 LEU A C 1
ATOM 4480 O O . LEU A 1 709 ? 164.788 173.150 158.750 1.00 28.42 831 LEU A O 1
ATOM 4485 N N . LYS A 1 710 ? 162.559 172.852 158.814 1.00 19.81 832 LYS A N 1
ATOM 4486 C CA . LYS A 1 710 ? 162.535 172.317 160.162 1.00 17.82 832 LYS A CA 1
ATOM 4487 C C . LYS A 1 710 ? 161.332 171.401 160.287 1.00 17.05 832 LYS A C 1
ATOM 4488 O O . LYS A 1 710 ? 160.339 171.543 159.572 1.00 20.82 832 LYS A O 1
ATOM 4494 N N . ALA A 1 711 ? 161.439 170.435 161.190 1.00 17.45 833 ALA A N 1
ATOM 4495 C CA . ALA A 1 711 ? 160.421 169.401 161.268 1.00 15.23 833 ALA A CA 1
ATOM 4496 C C . ALA A 1 711 ? 160.309 168.900 162.698 1.00 18.53 833 ALA A C 1
ATOM 4497 O O . ALA A 1 711 ? 161.322 168.599 163.334 1.00 20.59 833 ALA A O 1
ATOM 4499 N N . LEU A 1 712 ? 159.081 168.835 163.198 1.00 17.99 834 LEU A N 1
ATOM 4500 C CA . LEU A 1 712 ? 158.776 168.233 164.487 1.00 16.06 834 LEU A CA 1
ATOM 4501 C C . LEU A 1 712 ? 158.146 166.875 164.222 1.00 15.18 834 LEU A C 1
ATOM 4502 O O . LEU A 1 712 ? 157.182 166.778 163.458 1.00 19.24 834 LEU A O 1
ATOM 4507 N N . LEU A 1 713 ? 158.688 165.834 164.842 1.00 15.09 835 LEU A N 1
ATOM 4508 C CA . LEU A 1 713 ? 158.294 164.461 164.563 1.00 15.14 835 LEU A CA 1
ATOM 4509 C C . LEU A 1 713 ? 157.766 163.796 165.822 1.00 16.36 835 LEU A C 1
ATOM 4510 O O . LEU A 1 713 ? 158.254 164.063 166.924 1.00 23.67 835 LEU A O 1
ATOM 4515 N N . GLY A 1 714 ? 156.766 162.947 165.653 1.00 13.00 836 GLY A N 1
ATOM 4516 C CA . GLY A 1 714 ? 156.249 162.110 166.705 1.00 15.61 836 GLY A CA 1
ATOM 4517 C C . GLY A 1 714 ? 156.722 160.684 166.553 1.00 16.68 836 GLY A C 1
ATOM 4518 O O . GLY A 1 714 ? 157.841 160.420 166.100 1.00 18.91 836 GLY A O 1
ATOM 4519 N N . ALA A 1 715 ? 155.859 159.744 166.928 1.00 16.18 837 ALA A N 1
ATOM 4520 C CA . ALA A 1 715 ? 156.147 158.344 166.654 1.00 15.34 837 ALA A CA 1
ATOM 4521 C C . ALA A 1 715 ? 155.745 157.986 165.233 1.00 16.39 837 ALA A C 1
ATOM 4522 O O . ALA A 1 715 ? 156.573 157.545 164.429 1.00 17.77 837 ALA A O 1
ATOM 4524 N N . GLN A 1 716 ? 154.476 158.198 164.902 1.00 14.50 838 GLN A N 1
ATOM 4525 C CA . GLN A 1 716 ? 153.930 157.845 163.601 1.00 11.24 838 GLN A CA 1
ATOM 4526 C C . GLN A 1 716 ? 153.441 159.065 162.836 1.00 10.48 838 GLN A C 1
ATOM 4527 O O . GLN A 1 716 ? 152.586 158.932 161.962 1.00 13.96 838 GLN A O 1
ATOM 4533 N N . ALA A 1 717 ? 153.948 160.253 163.155 1.00 9.26 839 ALA A N 1
ATOM 4534 C CA . ALA A 1 717 ? 153.514 161.459 162.469 1.00 8.40 839 ALA A CA 1
ATOM 4535 C C . ALA A 1 717 ? 154.647 162.469 162.440 1.00 10.20 839 ALA A C 1
ATOM 4536 O O . ALA A 1 717 ? 155.646 162.328 163.145 1.00 14.71 839 ALA A O 1
ATOM 4538 N N . ALA A 1 718 ? 154.488 163.483 161.593 1.00 10.42 840 ALA A N 1
ATOM 4539 C CA . ALA A 1 718 ? 155.455 164.565 161.482 1.00 10.38 840 ALA A CA 1
ATOM 4540 C C . ALA A 1 718 ? 154.744 165.849 161.085 1.00 14.72 840 ALA A C 1
ATOM 4541 O O . ALA A 1 718 ? 153.625 165.834 160.570 1.00 16.92 840 ALA A O 1
ATOM 4543 N N . LYS A 1 719 ? 155.410 166.971 161.355 1.00 20.24 841 LYS A N 1
ATOM 4544 C CA . LYS A 1 719 ? 154.927 168.311 161.016 1.00 16.20 841 LYS A CA 1
ATOM 4545 C C . LYS A 1 719 ? 156.122 169.061 160.435 1.00 14.76 841 LYS A C 1
ATOM 4546 O O . LYS A 1 719 ? 157.014 169.490 161.169 1.00 11.19 841 LYS A O 1
ATOM 4552 N N . ILE A 1 720 ? 156.133 169.215 159.118 1.00 14.42 842 ILE A N 1
ATOM 4553 C CA . ILE A 1 720 ? 157.281 169.766 158.409 1.00 12.78 842 ILE A CA 1
ATOM 4554 C C . ILE A 1 720 ? 156.931 171.175 157.956 1.00 17.32 842 ILE A C 1
ATOM 4555 O O . ILE A 1 720 ? 155.922 171.384 157.276 1.00 25.92 842 ILE A O 1
ATOM 4560 N N . SER A 1 721 ? 157.751 172.147 158.343 1.00 16.13 843 SER A N 1
ATOM 4561 C CA . SER A 1 721 ? 157.519 173.530 157.967 1.00 15.73 843 SER A CA 1
ATOM 4562 C C . SER A 1 721 ? 158.795 174.128 157.403 1.00 20.27 843 SER A C 1
ATOM 4563 O O . SER A 1 721 ? 159.865 174.014 158.004 1.00 28.09 843 SER A O 1
ATOM 4566 N N . TRP A 1 722 ? 158.672 174.764 156.245 1.00 21.87 844 TRP A N 1
ATOM 4567 C CA . TRP A 1 722 ? 159.756 175.513 155.634 1.00 21.32 844 TRP A CA 1
ATOM 4568 C C . TRP A 1 722 ? 159.237 176.915 155.365 1.00 27.58 844 TRP A C 1
ATOM 4569 O O . TRP A 1 722 ? 158.070 177.224 155.624 1.00 26.58 844 TRP A O 1
ATOM 4580 N N . LYS A 1 723 ? 160.100 177.771 154.840 1.00 30.44 845 LYS A N 1
ATOM 4581 C CA . LYS A 1 723 ? 159.719 179.141 154.542 1.00 31.32 845 LYS A CA 1
ATOM 4582 C C . LYS A 1 723 ? 159.696 179.360 153.038 1.00 32.54 845 LYS A C 1
ATOM 4583 O O . LYS A 1 723 ? 160.061 178.471 152.263 1.00 28.21 845 LYS A O 1
ATOM 4589 N N . GLU A 1 724 ? 159.240 180.488 152.600 1.00 40.89 846 GLU A N 1
ATOM 4590 C CA . GLU A 1 724 ? 159.105 180.636 151.158 1.00 34.34 846 GLU A CA 1
ATOM 4591 C C . GLU A 1 724 ? 160.390 181.233 150.635 1.00 37.04 846 GLU A C 1
ATOM 4592 O O . GLU A 1 724 ? 161.132 181.821 151.423 1.00 39.71 846 GLU A O 1
ATOM 4598 N N . PRO A 1 725 ? 160.711 180.956 149.339 1.00 35.08 847 PRO A N 1
ATOM 4599 C CA . PRO A 1 725 ? 161.967 181.410 148.775 1.00 36.90 847 PRO A CA 1
ATOM 4600 C C . PRO A 1 725 ? 162.051 182.913 149.019 1.00 44.00 847 PRO A C 1
ATOM 4601 O O . PRO A 1 725 ? 161.043 183.534 148.861 1.00 46.81 847 PRO A O 1
ATOM 4605 N N . GLU A 1 726 ? 163.195 183.503 149.360 1.00 40.24 848 GLU A N 1
ATOM 4606 C CA . GLU A 1 726 ? 163.250 184.940 149.768 1.00 36.52 848 GLU A CA 1
ATOM 4607 C C . GLU A 1 726 ? 163.132 185.873 148.572 1.00 41.34 848 GLU A C 1
ATOM 4608 O O . GLU A 1 726 ? 163.418 185.409 147.495 1.00 46.16 848 GLU A O 1
ATOM 4614 N N . ARG A 1 727 ? 162.800 187.153 148.774 1.00 35.25 849 ARG A N 1
ATOM 4615 C CA . ARG A 1 727 ? 162.648 188.121 147.693 1.00 30.72 849 ARG A CA 1
ATOM 4616 C C . ARG A 1 727 ? 163.922 188.896 147.496 1.00 31.46 849 ARG A C 1
ATOM 4617 O O . ARG A 1 727 ? 164.464 189.340 148.466 1.00 29.35 849 ARG A O 1
ATOM 4625 N N . ASN A 1 728 ? 164.278 189.159 146.268 1.00 29.16 850 ASN A N 1
ATOM 4626 C CA . ASN A 1 728 ? 165.454 189.897 145.861 1.00 21.26 850 ASN A CA 1
ATOM 4627 C C . ASN A 1 728 ? 165.348 191.349 146.333 1.00 21.64 850 ASN A C 1
ATOM 4628 O O . ASN A 1 728 ? 164.253 191.831 146.636 1.00 25.23 850 ASN A O 1
ATOM 4633 N N . PRO A 1 729 ? 166.474 192.072 146.416 1.00 18.14 851 PRO A N 1
ATOM 4634 C CA . PRO A 1 729 ? 166.391 193.533 146.603 1.00 15.02 851 PRO A CA 1
ATOM 4635 C C . PRO A 1 729 ? 165.827 194.290 145.408 1.00 19.94 851 PRO A C 1
ATOM 4636 O O . PRO A 1 729 ? 165.356 195.422 145.578 1.00 25.02 851 PRO A O 1
ATOM 4640 N N . TYR A 1 730 ? 165.858 193.706 144.209 1.00 16.67 852 TYR A N 1
ATOM 4641 C CA . TYR A 1 730 ? 165.183 194.227 143.034 1.00 11.43 852 TYR A CA 1
ATOM 4642 C C . TYR A 1 730 ? 163.802 193.611 142.835 1.00 12.92 852 TYR A C 1
ATOM 4643 O O . TYR A 1 730 ? 163.286 193.613 141.715 1.00 16.02 852 TYR A O 1
ATOM 4652 N N . GLN A 1 731 ? 163.203 193.073 143.891 1.00 12.69 853 GLN A N 1
ATOM 4653 C CA . GLN A 1 731 ? 161.843 192.559 143.861 1.00 12.91 853 GLN A CA 1
ATOM 4654 C C . GLN A 1 731 ? 161.026 193.244 144.944 1.00 15.16 853 GLN A C 1
ATOM 4655 O O . GLN A 1 731 ? 161.457 193.328 146.097 1.00 23.38 853 GLN A O 1
ATOM 4661 N N . SER A 1 732 ? 159.843 193.726 144.575 1.00 10.98 854 SER A N 1
ATOM 4662 C CA . SER A 1 732 ? 158.989 194.451 145.498 1.00 12.07 854 SER A CA 1
ATOM 4663 C C . SER A 1 732 ? 158.123 193.481 146.290 1.00 21.44 854 SER A C 1
ATOM 4664 O O . SER A 1 732 ? 158.236 192.260 146.175 1.00 28.17 854 SER A O 1
ATOM 4667 N N . ALA A 1 733 ? 157.220 194.042 147.096 1.00 24.20 855 ALA A N 1
ATOM 4668 C CA . ALA A 1 733 ? 156.310 193.213 147.881 1.00 21.14 855 ALA A CA 1
ATOM 4669 C C . ALA A 1 733 ? 155.148 192.707 147.037 1.00 25.58 855 ALA A C 1
ATOM 4670 O O . ALA A 1 733 ? 154.462 191.755 147.425 1.00 35.09 855 ALA A O 1
ATOM 4672 N N . ASP A 1 734 ? 154.914 193.326 145.878 1.00 20.86 856 ASP A N 1
ATOM 4673 C CA . ASP A 1 734 ? 153.824 192.958 144.986 1.00 19.11 856 ASP A CA 1
ATOM 4674 C C . ASP A 1 734 ? 154.298 192.024 143.878 1.00 20.87 856 ASP A C 1
ATOM 4675 O O . ASP A 1 734 ? 153.725 192.016 142.785 1.00 25.27 856 ASP A O 1
ATOM 4680 N N . ALA A 1 735 ? 155.334 191.234 144.142 1.00 15.50 857 ALA A N 1
ATOM 4681 C CA . ALA A 1 735 ? 155.941 190.407 143.114 1.00 18.13 857 ALA A CA 1
ATOM 4682 C C . ALA A 1 735 ? 155.210 189.073 142.984 1.00 31.04 857 ALA A C 1
ATOM 4683 O O . ALA A 1 735 ? 154.199 188.814 143.641 1.00 44.65 857 ALA A O 1
ATOM 4685 N N . ALA A 1 736 ? 155.735 188.218 142.112 1.00 27.09 858 ALA A N 1
ATOM 4686 C CA . ALA A 1 736 ? 155.189 186.880 141.924 1.00 29.22 858 ALA A CA 1
ATOM 4687 C C . ALA A 1 736 ? 155.718 185.969 143.025 1.00 35.03 858 ALA A C 1
ATOM 4688 O O . ALA A 1 736 ? 156.871 185.529 142.979 1.00 35.46 858 ALA A O 1
ATOM 4690 N N . ARG A 1 737 ? 154.874 185.682 144.014 1.00 39.51 859 ARG A N 1
ATOM 4691 C CA . ARG A 1 737 ? 155.222 184.781 145.104 1.00 43.94 859 ARG A CA 1
ATOM 4692 C C . ARG A 1 737 ? 154.442 183.475 145.025 1.00 50.87 859 ARG A C 1
ATOM 4693 O O . ARG A 1 737 ? 154.170 182.855 146.057 1.00 59.31 859 ARG A O 1
ATOM 4701 N N . SER A 1 738 ? 154.063 183.051 143.822 1.00 40.19 860 SER A N 1
ATOM 4702 C CA . SER A 1 738 ? 153.276 181.836 143.657 1.00 37.80 860 SER A CA 1
ATOM 4703 C C . SER A 1 738 ? 154.192 180.669 143.318 1.00 44.83 860 SER A C 1
ATOM 4704 O O . SER A 1 738 ? 154.676 180.563 142.186 1.00 48.65 860 SER A O 1
ATOM 4707 N N . TRP A 1 739 ? 154.428 179.796 144.296 1.00 40.53 861 TRP A N 1
ATOM 4708 C CA . TRP A 1 739 ? 155.181 178.571 144.084 1.00 34.89 861 TRP A CA 1
ATOM 4709 C C . TRP A 1 739 ? 154.376 177.383 144.580 1.00 37.97 861 TRP A C 1
ATOM 4710 O O . TRP A 1 739 ? 153.548 177.505 145.485 1.00 41.19 861 TRP A O 1
ATOM 4721 N N . SER A 1 740 ? 154.624 176.233 143.966 1.00 35.27 862 SER A N 1
ATOM 4722 C CA . SER A 1 740 ? 154.303 174.939 144.538 1.00 25.66 862 SER A CA 1
ATOM 4723 C C . SER A 1 740 ? 155.589 174.326 145.070 1.00 21.11 862 SER A C 1
ATOM 4724 O O . SER A 1 740 ? 156.690 174.763 144.731 1.00 25.26 862 SER A O 1
ATOM 4727 N N . TYR A 1 741 ? 155.452 173.314 145.914 1.00 19.98 863 TYR A N 1
ATOM 4728 C CA . TYR A 1 741 ? 156.607 172.731 146.573 1.00 18.05 863 TYR A CA 1
ATOM 4729 C C . TYR A 1 741 ? 156.622 171.227 146.361 1.00 21.76 863 TYR A C 1
ATOM 4730 O O . TYR A 1 741 ? 155.590 170.603 146.114 1.00 28.27 863 TYR A O 1
ATOM 4739 N N . GLU A 1 742 ? 157.817 170.651 146.439 1.00 19.36 864 GLU A N 1
ATOM 4740 C CA . GLU A 1 742 ? 157.999 169.212 146.320 1.00 19.12 864 GLU A CA 1
ATOM 4741 C C . GLU A 1 742 ? 158.934 168.748 147.421 1.00 20.29 864 GLU A C 1
ATOM 4742 O O . GLU A 1 742 ? 160.082 169.189 147.481 1.00 24.34 864 GLU A O 1
ATOM 4748 N N . LEU A 1 743 ? 158.454 167.845 148.269 1.00 20.18 865 LEU A N 1
ATOM 4749 C CA . LEU A 1 743 ? 159.178 167.400 149.452 1.00 19.45 865 LEU A CA 1
ATOM 4750 C C . LEU A 1 743 ? 159.545 165.932 149.297 1.00 18.28 865 LEU A C 1
ATOM 4751 O O . LEU A 1 743 ? 158.659 165.085 149.151 1.00 20.83 865 LEU A O 1
ATOM 4756 N N . GLU A 1 744 ? 160.841 165.633 149.353 1.00 15.68 866 GLU A N 1
ATOM 4757 C CA . GLU A 1 744 ? 161.353 164.276 149.211 1.00 17.85 866 GLU A CA 1
ATOM 4758 C C . GLU A 1 744 ? 161.737 163.745 150.580 1.00 23.04 866 GLU A C 1
ATOM 4759 O O . GLU A 1 744 ? 162.585 164.334 151.257 1.00 26.27 866 GLU A O 1
ATOM 4765 N N . VAL A 1 745 ? 161.140 162.628 150.977 1.00 21.77 867 VAL A N 1
ATOM 4766 C CA . VAL A 1 745 ? 161.344 162.084 152.309 1.00 17.75 867 VAL A CA 1
ATOM 4767 C C . VAL A 1 745 ? 162.033 160.740 152.101 1.00 19.07 867 VAL A C 1
ATOM 4768 O O . VAL A 1 745 ? 161.436 159.805 151.555 1.00 22.48 867 VAL A O 1
ATOM 4772 N N . LEU A 1 746 ? 163.295 160.639 152.496 1.00 17.91 868 LEU A N 1
ATOM 4773 C CA . LEU A 1 746 ? 164.109 159.477 152.175 1.00 17.24 868 LEU A CA 1
ATOM 4774 C C . LEU A 1 746 ? 164.255 158.575 153.388 1.00 19.88 868 LEU A C 1
ATOM 4775 O O . LEU A 1 746 ? 164.797 158.993 154.412 1.00 28.87 868 LEU A O 1
ATOM 4780 N N . ASP A 1 747 ? 163.778 157.339 153.266 1.00 18.06 869 ASP A N 1
ATOM 4781 C CA . ASP A 1 747 ? 164.025 156.319 154.277 1.00 19.22 869 ASP A CA 1
ATOM 4782 C C . ASP A 1 747 ? 165.481 155.889 154.154 1.00 26.39 869 ASP A C 1
ATOM 4783 O O . ASP A 1 747 ? 165.927 155.490 153.075 1.00 29.62 869 ASP A O 1
ATOM 4788 N N . VAL A 1 748 ? 166.233 155.996 155.250 1.00 23.56 870 VAL A N 1
ATOM 4789 C CA . VAL A 1 748 ? 167.666 155.726 155.190 1.00 23.83 870 VAL A CA 1
ATOM 4790 C C . VAL A 1 748 ? 167.924 154.224 155.243 1.00 27.43 870 VAL A C 1
ATOM 4791 O O . VAL A 1 748 ? 168.745 153.690 154.484 1.00 27.86 870 VAL A O 1
ATOM 4795 N N . ALA A 1 749 ? 167.187 153.515 156.105 1.00 28.64 871 ALA A N 1
ATOM 4796 C CA . ALA A 1 749 ? 167.429 152.092 156.322 1.00 30.52 871 ALA A CA 1
ATOM 4797 C C . ALA A 1 749 ? 166.881 151.242 155.183 1.00 28.95 871 ALA A C 1
ATOM 4798 O O . ALA A 1 749 ? 167.489 150.235 154.804 1.00 31.51 871 ALA A O 1
ATOM 4800 N N . SER A 1 750 ? 165.742 151.630 154.621 1.00 25.36 872 SER A N 1
ATOM 4801 C CA . SER A 1 750 ? 165.135 150.883 153.531 1.00 21.38 872 SER A CA 1
ATOM 4802 C C . SER A 1 750 ? 165.686 151.273 152.168 1.00 22.37 872 SER A C 1
ATOM 4803 O O . SER A 1 750 ? 165.493 150.511 151.213 1.00 25.54 872 SER A O 1
ATOM 4806 N N . GLN A 1 751 ? 166.413 152.401 152.099 1.00 23.06 873 GLN A N 1
ATOM 4807 C CA . GLN A 1 751 ? 166.881 153.089 150.881 1.00 21.79 873 GLN A CA 1
ATOM 4808 C C . GLN A 1 751 ? 165.753 153.327 149.880 1.00 18.08 873 GLN A C 1
ATOM 4809 O O . GLN A 1 751 ? 165.837 152.970 148.705 1.00 21.68 873 GLN A O 1
ATOM 4815 N N . SER A 1 752 ? 164.679 153.930 150.370 1.00 17.06 874 SER A N 1
ATOM 4816 C CA . SER A 1 752 ? 163.528 154.280 149.559 1.00 17.01 874 SER A CA 1
ATOM 4817 C C . SER A 1 752 ? 163.143 155.723 149.830 1.00 17.64 874 SER A C 1
ATOM 4818 O O . SER A 1 752 ? 163.432 156.276 150.891 1.00 28.53 874 SER A O 1
ATOM 4821 N N . ALA A 1 753 ? 162.490 156.331 148.851 1.00 13.34 875 ALA A N 1
ATOM 4822 C CA . ALA A 1 753 ? 162.036 157.702 148.971 1.00 12.47 875 ALA A CA 1
ATOM 4823 C C . ALA A 1 753 ? 160.589 157.783 148.527 1.00 19.06 875 ALA A C 1
ATOM 4824 O O . ALA A 1 753 ? 160.119 156.950 147.750 1.00 30.28 875 ALA A O 1
ATOM 4826 N N . PHE A 1 754 ? 159.872 158.758 149.060 1.00 14.17 876 PHE A N 1
ATOM 4827 C CA . PHE A 1 754 ? 158.574 159.139 148.533 1.00 15.34 876 PHE A CA 1
ATOM 4828 C C . PHE A 1 754 ? 158.470 160.655 148.481 1.00 16.76 876 PHE A C 1
ATOM 4829 O O . PHE A 1 754 ? 158.855 161.348 149.427 1.00 21.31 876 PHE A O 1
ATOM 4837 N N . SER A 1 755 ? 157.994 161.157 147.347 1.00 14.58 877 SER A N 1
ATOM 4838 C CA . SER A 1 755 ? 158.103 162.560 146.974 1.00 12.81 877 SER A CA 1
ATOM 4839 C C . SER A 1 755 ? 156.699 163.108 146.755 1.00 14.86 877 SER A C 1
ATOM 4840 O O . SER A 1 755 ? 155.933 162.554 145.961 1.00 14.44 877 SER A O 1
ATOM 4843 N N . ILE A 1 756 ? 156.356 164.192 147.444 1.00 17.30 878 ILE A N 1
ATOM 4844 C CA . ILE A 1 756 ? 155.000 164.729 147.398 1.00 16.89 878 ILE A CA 1
ATOM 4845 C C . ILE A 1 756 ? 155.078 166.001 146.566 1.00 17.16 878 ILE A C 1
ATOM 4846 O O . ILE A 1 756 ? 155.520 167.046 147.052 1.00 16.83 878 ILE A O 1
ATOM 4851 N N . ARG A 1 757 ? 154.670 165.928 145.308 1.00 17.87 879 ARG A N 1
ATOM 4852 C CA . ARG A 1 757 ? 154.591 167.109 144.465 1.00 17.25 879 ARG A CA 1
ATOM 4853 C C . ARG A 1 757 ? 153.258 167.805 144.691 1.00 21.40 879 ARG A C 1
ATOM 4854 O O . ARG A 1 757 ? 152.330 167.204 145.245 1.00 24.85 879 ARG A O 1
ATOM 4862 N N . ASN A 1 758 ? 153.200 169.082 144.278 1.00 20.22 880 ASN A N 1
ATOM 4863 C CA . ASN A 1 758 ? 152.079 170.029 144.308 1.00 20.47 880 ASN A CA 1
ATOM 4864 C C . ASN A 1 758 ? 151.721 170.261 145.789 1.00 22.19 880 ASN A C 1
ATOM 4865 O O . ASN A 1 758 ? 150.612 170.000 146.265 1.00 23.60 880 ASN A O 1
ATOM 4870 N N . ILE A 1 759 ? 152.717 170.688 146.566 1.00 18.42 881 ILE A N 1
ATOM 4871 C CA . ILE A 1 759 ? 152.443 171.160 147.916 1.00 16.84 881 ILE A CA 1
ATOM 4872 C C . ILE A 1 759 ? 152.241 172.662 147.860 1.00 27.82 881 ILE A C 1
ATOM 4873 O O . ILE A 1 759 ? 153.156 173.418 147.511 1.00 33.51 881 ILE A O 1
ATOM 4878 N N . ARG A 1 760 ? 151.030 173.125 148.126 1.00 29.72 882 ARG A N 1
ATOM 4879 C CA . ARG A 1 760 ? 150.733 174.537 147.842 1.00 32.03 882 ARG A CA 1
ATOM 4880 C C . ARG A 1 760 ? 151.323 175.442 148.869 1.00 31.51 882 ARG A C 1
ATOM 4881 O O . ARG A 1 760 ? 151.900 176.430 148.485 1.00 44.22 882 ARG A O 1
ATOM 4889 N N . GLY A 1 761 ? 151.272 175.070 150.119 1.00 24.85 883 GLY A N 1
ATOM 4890 C CA . GLY A 1 761 ? 151.668 175.995 151.146 1.00 22.77 883 GLY A CA 1
ATOM 4891 C C . GLY A 1 761 ? 153.031 175.635 151.695 1.00 23.73 883 GLY A C 1
ATOM 4892 O O . GLY A 1 761 ? 153.616 174.620 151.311 1.00 23.59 883 GLY A O 1
ATOM 4893 N N . PRO A 1 762 ? 153.578 176.453 152.593 1.00 25.48 884 PRO A N 1
ATOM 4894 C CA . PRO A 1 762 ? 154.911 176.170 153.140 1.00 23.50 884 PRO A CA 1
ATOM 4895 C C . PRO A 1 762 ? 154.935 175.223 154.333 1.00 24.64 884 PRO A C 1
ATOM 4896 O O . PRO A 1 762 ? 155.988 175.086 154.959 1.00 23.24 884 PRO A O 1
ATOM 4900 N N . ILE A 1 763 ? 153.822 174.580 154.670 1.00 24.10 885 ILE A N 1
ATOM 4901 C CA . ILE A 1 763 ? 153.779 173.572 155.717 1.00 19.84 885 ILE A CA 1
ATOM 4902 C C . ILE A 1 763 ? 153.148 172.314 155.124 1.00 19.93 885 ILE A C 1
ATOM 4903 O O . ILE A 1 763 ? 152.267 172.390 154.259 1.00 21.90 885 ILE A O 1
ATOM 4908 N N . PHE A 1 764 ? 153.694 171.157 155.486 1.00 16.55 886 PHE A N 1
ATOM 4909 C CA . PHE A 1 764 ? 153.099 169.883 155.120 1.00 11.82 886 PHE A CA 1
ATOM 4910 C C . PHE A 1 764 ? 153.237 168.934 156.294 1.00 10.27 886 PHE A C 1
ATOM 4911 O O . PHE A 1 764 ? 154.289 168.883 156.933 1.00 14.21 886 PHE A O 1
ATOM 4919 N N . GLY A 1 765 ? 152.169 168.203 156.589 1.00 11.00 887 GLY A N 1
ATOM 4920 C CA . GLY A 1 765 ? 152.176 167.199 157.632 1.00 10.45 887 GLY A CA 1
ATOM 4921 C C . GLY A 1 765 ? 152.302 165.816 157.016 1.00 10.97 887 GLY A C 1
ATOM 4922 O O . GLY A 1 765 ? 151.877 165.589 155.887 1.00 17.23 887 GLY A O 1
ATOM 4923 N N . LEU A 1 766 ? 152.912 164.914 157.764 1.00 10.39 888 LEU A N 1
ATOM 4924 C CA . LEU A 1 766 ? 152.987 163.512 157.393 1.00 7.90 888 LEU A CA 1
ATOM 4925 C C . LEU A 1 766 ? 152.457 162.704 158.556 1.00 10.69 888 LEU A C 1
ATOM 4926 O O . LEU A 1 766 ? 152.588 163.128 159.706 1.00 19.18 888 LEU A O 1
ATOM 4931 N N . GLN A 1 767 ? 151.854 161.561 158.256 1.00 8.80 889 GLN A N 1
ATOM 4932 C CA . GLN A 1 767 ? 151.288 160.674 159.257 1.00 8.04 889 GLN A CA 1
ATOM 4933 C C . GLN A 1 767 ? 151.266 159.247 158.729 1.00 8.63 889 GLN A C 1
ATOM 4934 O O . GLN A 1 767 ? 151.412 159.012 157.526 1.00 11.88 889 GLN A O 1
ATOM 4940 N N . ARG A 1 768 ? 151.075 158.312 159.670 1.00 9.71 890 ARG A N 1
ATOM 4941 C CA . ARG A 1 768 ? 151.382 156.877 159.560 1.00 9.56 890 ARG A CA 1
ATOM 4942 C C . ARG A 1 768 ? 152.806 156.621 159.063 1.00 8.89 890 ARG A C 1
ATOM 4943 O O . ARG A 1 768 ? 153.018 155.850 158.126 1.00 15.30 890 ARG A O 1
ATOM 4951 N N . LEU A 1 769 ? 153.787 157.265 159.689 1.00 8.21 891 LEU A N 1
ATOM 4952 C CA . LEU A 1 769 ? 155.196 156.995 159.453 1.00 10.62 891 LEU A CA 1
ATOM 4953 C C . LEU A 1 769 ? 155.648 155.782 160.265 1.00 14.09 891 LEU A C 1
ATOM 4954 O O . LEU A 1 769 ? 154.897 155.215 161.060 1.00 18.29 891 LEU A O 1
ATOM 4959 N N . GLN A 1 770 ? 156.907 155.388 160.064 1.00 14.53 892 GLN A N 1
ATOM 4960 C CA . GLN A 1 770 ? 157.417 154.255 160.833 1.00 18.07 892 GLN A CA 1
ATOM 4961 C C . GLN A 1 770 ? 158.103 154.735 162.111 1.00 20.63 892 GLN A C 1
ATOM 4962 O O . GLN A 1 770 ? 158.904 155.672 162.063 1.00 21.75 892 GLN A O 1
ATOM 4968 N N . PRO A 1 771 ? 157.797 154.127 163.264 1.00 18.94 893 PRO A N 1
ATOM 4969 C CA . PRO A 1 771 ? 158.461 154.531 164.507 1.00 14.23 893 PRO A CA 1
ATOM 4970 C C . PRO A 1 771 ? 159.902 154.046 164.584 1.00 15.47 893 PRO A C 1
ATOM 4971 O O . PRO A 1 771 ? 160.228 152.951 164.116 1.00 22.21 893 PRO A O 1
ATOM 4975 N N . ASP A 1 772 ? 160.744 154.904 165.190 1.00 17.15 894 ASP A N 1
ATOM 4976 C CA . ASP A 1 772 ? 162.194 154.728 165.416 1.00 19.48 894 ASP A CA 1
ATOM 4977 C C . ASP A 1 772 ? 162.964 154.481 164.118 1.00 28.80 894 ASP A C 1
ATOM 4978 O O . ASP A 1 772 ? 163.760 153.547 164.009 1.00 43.67 894 ASP A O 1
ATOM 4983 N N . ASN A 1 773 ? 162.725 155.330 163.122 1.00 23.05 895 ASN A N 1
ATOM 4984 C CA . ASN A 1 773 ? 163.373 155.215 161.823 1.00 21.54 895 ASN A CA 1
ATOM 4985 C C . ASN A 1 773 ? 163.908 156.577 161.409 1.00 17.26 895 ASN A C 1
ATOM 4986 O O . ASN A 1 773 ? 163.221 157.590 161.564 1.00 20.02 895 ASN A O 1
ATOM 4991 N N . LEU A 1 774 ? 165.130 156.597 160.884 1.00 16.64 896 LEU A N 1
ATOM 4992 C CA . LEU A 1 774 ? 165.736 157.841 160.435 1.00 16.45 896 LEU A CA 1
ATOM 4993 C C . LEU A 1 774 ? 165.233 158.204 159.044 1.00 22.74 896 LEU A C 1
ATOM 4994 O O . LEU A 1 774 ? 165.203 157.362 158.142 1.00 26.02 896 LEU A O 1
ATOM 4999 N N . TYR A 1 775 ? 164.835 159.462 158.872 1.00 21.24 897 TYR A N 1
ATOM 5000 C CA . TYR A 1 775 ? 164.348 159.980 157.603 1.00 16.59 897 TYR A CA 1
ATOM 5001 C C . TYR A 1 775 ? 165.173 161.202 157.235 1.00 21.31 897 TYR A C 1
ATOM 5002 O O . TYR A 1 775 ? 165.495 162.010 158.108 1.00 32.29 897 TYR A O 1
ATOM 5011 N N . GLN A 1 776 ? 165.521 161.345 155.957 1.00 17.29 898 GLN A N 1
ATOM 5012 C CA . GLN A 1 776 ? 166.174 162.558 155.472 1.00 19.53 898 GLN A CA 1
ATOM 5013 C C . GLN A 1 776 ? 165.191 163.377 154.649 1.00 22.29 898 GLN A C 1
ATOM 5014 O O . GLN A 1 776 ? 164.463 162.832 153.815 1.00 22.28 898 GLN A O 1
ATOM 5020 N N . LEU A 1 777 ? 165.181 164.684 154.884 1.00 25.40 899 LEU A N 1
ATOM 5021 C CA . LEU A 1 777 ? 164.150 165.580 154.385 1.00 23.10 899 LEU A CA 1
ATOM 5022 C C . LEU A 1 777 ? 164.790 166.691 153.566 1.00 25.70 899 LEU A C 1
ATOM 5023 O O . LEU A 1 777 ? 165.641 167.422 154.077 1.00 29.56 899 LEU A O 1
ATOM 5028 N N . ARG A 1 778 ? 164.374 166.831 152.312 1.00 21.49 900 ARG A N 1
ATOM 5029 C CA . ARG A 1 778 ? 164.747 167.993 151.521 1.00 17.48 900 ARG A CA 1
ATOM 5030 C C . ARG A 1 778 ? 163.545 168.432 150.702 1.00 21.21 900 ARG A C 1
ATOM 5031 O O . ARG A 1 778 ? 162.696 167.617 150.338 1.00 22.73 900 ARG A O 1
ATOM 5039 N N . VAL A 1 779 ? 163.476 169.728 150.422 1.00 21.87 901 VAL A N 1
ATOM 5040 C CA . VAL A 1 779 ? 162.330 170.310 149.737 1.00 17.54 901 VAL A CA 1
ATOM 5041 C C . VAL A 1 779 ? 162.857 171.208 148.619 1.00 22.40 901 VAL A C 1
ATOM 5042 O O . VAL A 1 779 ? 164.002 171.669 148.667 1.00 22.86 901 VAL A O 1
ATOM 5046 N N . ARG A 1 780 ? 162.061 171.375 147.564 1.00 21.48 902 ARG A N 1
ATOM 5047 C CA . ARG A 1 780 ? 162.383 172.264 146.462 1.00 18.64 902 ARG A CA 1
ATOM 5048 C C . ARG A 1 780 ? 161.110 172.959 146.005 1.00 21.07 902 ARG A C 1
ATOM 5049 O O . ARG A 1 780 ? 159.997 172.538 146.327 1.00 23.65 902 ARG A O 1
ATOM 5057 N N . ALA A 1 781 ? 161.281 174.048 145.263 1.00 23.69 903 ALA A N 1
ATOM 5058 C CA . ALA A 1 781 ? 160.177 174.893 144.839 1.00 20.21 903 ALA A CA 1
ATOM 5059 C C . ALA A 1 781 ? 159.886 174.691 143.359 1.00 26.59 903 ALA A C 1
ATOM 5060 O O . ALA A 1 781 ? 160.803 174.650 142.534 1.00 31.99 903 ALA A O 1
ATOM 5062 N N . ILE A 1 782 ? 158.603 174.562 143.035 1.00 27.02 904 ILE A N 1
ATOM 5063 C CA . ILE A 1 782 ? 158.121 174.437 141.665 1.00 32.11 904 ILE A CA 1
ATOM 5064 C C . ILE A 1 782 ? 157.326 175.693 141.339 1.00 34.72 904 ILE A C 1
ATOM 5065 O O . ILE A 1 782 ? 156.383 176.037 142.059 1.00 39.61 904 ILE A O 1
ATOM 5070 N N . ASN A 1 783 ? 157.695 176.375 140.258 1.00 36.34 905 ASN A N 1
ATOM 5071 C CA . ASN A 1 783 ? 157.002 177.598 139.881 1.00 41.97 905 ASN A CA 1
ATOM 5072 C C . ASN A 1 783 ? 155.743 177.305 139.054 1.00 51.51 905 ASN A C 1
ATOM 5073 O O . ASN A 1 783 ? 155.223 176.185 139.032 1.00 58.54 905 ASN A O 1
ATOM 5078 N N . VAL A 1 784 ? 155.232 178.361 138.409 1.00 51.49 906 VAL A N 1
ATOM 5079 C CA . VAL A 1 784 ? 153.945 178.320 137.712 1.00 53.81 906 VAL A CA 1
ATOM 5080 C C . VAL A 1 784 ? 154.020 177.480 136.437 1.00 54.46 906 VAL A C 1
ATOM 5081 O O . VAL A 1 784 ? 153.118 176.677 136.157 1.00 53.04 906 VAL A O 1
ATOM 5085 N N . ASP A 1 785 ? 155.117 177.597 135.682 1.00 57.17 907 ASP A N 1
ATOM 5086 C CA . ASP A 1 785 ? 155.256 176.845 134.437 1.00 63.09 907 ASP A CA 1
ATOM 5087 C C . ASP A 1 785 ? 155.625 175.386 134.694 1.00 61.10 907 ASP A C 1
ATOM 5088 O O . ASP A 1 785 ? 155.410 174.525 133.833 1.00 66.12 907 ASP A O 1
ATOM 5093 N N . GLY A 1 786 ? 156.176 175.086 135.868 1.00 53.74 908 GLY A N 1
ATOM 5094 C CA . GLY A 1 786 ? 156.333 173.715 136.312 1.00 46.82 908 GLY A CA 1
ATOM 5095 C C . GLY A 1 786 ? 157.737 173.155 136.276 1.00 45.75 908 GLY A C 1
ATOM 5096 O O . GLY A 1 786 ? 157.905 171.964 136.560 1.00 45.06 908 GLY A O 1
ATOM 5097 N N . GLU A 1 787 ? 158.748 173.949 135.933 1.00 50.36 909 GLU A N 1
ATOM 5098 C CA . GLU A 1 787 ? 160.115 173.461 136.043 1.00 47.44 909 GLU A CA 1
ATOM 5099 C C . GLU A 1 787 ? 160.557 173.500 137.509 1.00 39.76 909 GLU A C 1
ATOM 5100 O O . GLU A 1 787 ? 160.131 174.382 138.263 1.00 33.31 909 GLU A O 1
ATOM 5106 N N . PRO A 1 788 ? 161.339 172.523 137.968 1.00 40.05 910 PRO A N 1
ATOM 5107 C CA . PRO A 1 788 ? 161.704 172.492 139.386 1.00 34.33 910 PRO A CA 1
ATOM 5108 C C . PRO A 1 788 ? 162.836 173.451 139.716 1.00 36.14 910 PRO A C 1
ATOM 5109 O O . PRO A 1 788 ? 163.558 173.943 138.846 1.00 39.71 910 PRO A O 1
ATOM 5113 N N . GLY A 1 789 ? 162.979 173.712 141.010 1.00 30.37 911 GLY A N 1
ATOM 5114 C CA . GLY A 1 789 ? 164.065 174.530 141.504 1.00 29.15 911 GLY A CA 1
ATOM 5115 C C . GLY A 1 789 ? 165.212 173.684 142.010 1.00 30.79 911 GLY A C 1
ATOM 5116 O O . GLY A 1 789 ? 165.494 172.618 141.456 1.00 37.02 911 GLY A O 1
ATOM 5117 N N . GLU A 1 790 ? 165.876 174.142 143.065 1.00 28.28 912 GLU A N 1
ATOM 5118 C CA . GLU A 1 790 ? 166.998 173.432 143.659 1.00 28.47 912 GLU A CA 1
ATOM 5119 C C . GLU A 1 790 ? 166.583 172.870 145.009 1.00 28.17 912 GLU A C 1
ATOM 5120 O O . GLU A 1 790 ? 165.781 173.480 145.721 1.00 31.01 912 GLU A O 1
ATOM 5126 N N . TRP A 1 791 ? 167.125 171.703 145.348 1.00 25.97 913 TRP A N 1
ATOM 5127 C CA . TRP A 1 791 ? 166.846 171.090 146.638 1.00 25.13 913 TRP A CA 1
ATOM 5128 C C . TRP A 1 791 ? 167.587 171.809 147.757 1.00 27.81 913 TRP A C 1
ATOM 5129 O O . TRP A 1 791 ? 168.554 172.539 147.530 1.00 30.91 913 TRP A O 1
ATOM 5140 N N . THR A 1 792 ? 167.122 171.587 148.981 1.00 22.98 914 THR A N 1
ATOM 5141 C CA . THR A 1 792 ? 167.791 172.107 150.163 1.00 22.95 914 THR A CA 1
ATOM 5142 C C . THR A 1 792 ? 168.863 171.118 150.609 1.00 25.04 914 THR A C 1
ATOM 5143 O O . THR A 1 792 ? 169.075 170.070 149.994 1.00 27.76 914 THR A O 1
ATOM 5147 N N . GLU A 1 793 ? 169.568 171.458 151.680 1.00 26.38 915 GLU A N 1
ATOM 5148 C CA . GLU A 1 793 ? 170.415 170.473 152.334 1.00 27.72 915 GLU A CA 1
ATOM 5149 C C . GLU A 1 793 ? 169.537 169.478 153.092 1.00 30.81 915 GLU A C 1
ATOM 5150 O O . GLU A 1 793 ? 168.485 169.866 153.611 1.00 32.29 915 GLU A O 1
ATOM 5156 N N . PRO A 1 794 ? 169.898 168.189 153.138 1.00 30.74 916 PRO A N 1
ATOM 5157 C CA . PRO A 1 794 ? 169.000 167.196 153.749 1.00 26.72 916 PRO A CA 1
ATOM 5158 C C . PRO A 1 794 ? 169.015 167.249 155.272 1.00 31.73 916 PRO A C 1
ATOM 5159 O O . PRO A 1 794 ? 170.071 167.337 155.900 1.00 34.60 916 PRO A O 1
ATOM 5163 N N . LEU A 1 795 ? 167.821 167.210 155.855 1.00 27.81 917 LEU A N 1
ATOM 5164 C CA . LEU A 1 795 ? 167.639 167.234 157.300 1.00 27.07 917 LEU A CA 1
ATOM 5165 C C . LEU A 1 795 ? 167.357 165.818 157.775 1.00 29.36 917 LEU A C 1
ATOM 5166 O O . LEU A 1 795 ? 166.287 165.271 157.495 1.00 29.04 917 LEU A O 1
ATOM 5171 N N . ALA A 1 796 ? 168.299 165.241 158.510 1.00 30.43 918 ALA A N 1
ATOM 5172 C CA . ALA A 1 796 ? 168.127 163.912 159.074 1.00 25.42 918 ALA A CA 1
ATOM 5173 C C . ALA A 1 796 ? 167.223 164.014 160.294 1.00 24.65 918 ALA A C 1
ATOM 5174 O O . ALA A 1 796 ? 167.562 164.697 161.265 1.00 38.09 918 ALA A O 1
ATOM 5176 N N . ALA A 1 797 ? 166.075 163.346 160.240 1.00 18.66 919 ALA A N 1
ATOM 5177 C CA . ALA A 1 797 ? 165.106 163.401 161.322 1.00 23.16 919 ALA A CA 1
ATOM 5178 C C . ALA A 1 797 ? 164.653 161.997 161.683 1.00 20.65 919 ALA A C 1
ATOM 5179 O O . ALA A 1 797 ? 164.312 161.202 160.806 1.00 26.24 919 ALA A O 1
ATOM 5181 N N . ARG A 1 798 ? 164.632 161.705 162.979 1.00 18.19 920 ARG A N 1
ATOM 5182 C CA . ARG A 1 798 ? 164.301 160.384 163.493 1.00 18.97 920 ARG A CA 1
ATOM 5183 C C . ARG A 1 798 ? 162.976 160.451 164.237 1.00 21.39 920 ARG A C 1
ATOM 5184 O O . ARG A 1 798 ? 162.774 161.342 165.068 1.00 31.41 920 ARG A O 1
ATOM 5192 N N . THR A 1 799 ? 162.072 159.524 163.923 1.00 17.12 921 THR A N 1
ATOM 5193 C CA . THR A 1 799 ? 160.804 159.409 164.625 1.00 14.66 921 THR A CA 1
ATOM 5194 C C . THR A 1 799 ? 161.003 158.871 166.040 1.00 19.41 921 THR A C 1
ATOM 5195 O O . THR A 1 799 ? 162.037 158.291 166.380 1.00 21.48 921 THR A O 1
ATOM 5199 N N . TRP A 1 800 ? 159.984 159.071 166.870 1.00 20.63 922 TRP A N 1
ATOM 5200 C CA . TRP A 1 800 ? 159.987 158.530 168.217 1.00 20.45 922 TRP A CA 1
ATOM 5201 C C . TRP A 1 800 ? 159.725 157.024 168.160 1.00 22.02 922 TRP A C 1
ATOM 5202 O O . TRP A 1 800 ? 159.158 156.529 167.183 1.00 28.14 922 TRP A O 1
ATOM 5213 N N . PRO A 1 801 ? 160.148 156.268 169.177 1.00 21.23 923 PRO A N 1
ATOM 5214 C CA . PRO A 1 801 ? 159.725 154.864 169.274 1.00 20.16 923 PRO A CA 1
ATOM 5215 C C . PRO A 1 801 ? 158.245 154.712 169.599 1.00 22.59 923 PRO A C 1
ATOM 5216 O O . PRO A 1 801 ? 157.570 155.650 170.024 1.00 23.46 923 PRO A O 1
ATOM 5220 N N . LEU A 1 802 ? 157.740 153.506 169.350 1.00 28.16 924 LEU A N 1
ATOM 5221 C CA . LEU A 1 802 ? 156.318 153.216 169.505 1.00 29.77 924 LEU A CA 1
ATOM 5222 C C . LEU A 1 802 ? 155.921 153.140 170.976 1.00 36.28 924 LEU A C 1
ATOM 5223 O O . LEU A 1 802 ? 156.653 152.604 171.810 1.00 45.54 924 LEU A O 1
ATOM 5228 N N . GLY A 1 803 ? 154.750 153.686 171.285 1.00 30.84 925 GLY A N 1
ATOM 5229 C CA . GLY A 1 803 ? 154.266 153.753 172.640 1.00 27.97 925 GLY A CA 1
ATOM 5230 C C . GLY A 1 803 ? 153.510 155.044 172.865 1.00 32.63 925 GLY A C 1
ATOM 5231 O O . GLY A 1 803 ? 153.831 156.074 172.264 1.00 36.93 925 GLY A O 1
ATOM 5232 N N . PRO A 1 804 ? 152.467 155.013 173.700 1.00 28.18 926 PRO A N 1
ATOM 5233 C CA . PRO A 1 804 ? 151.734 156.250 174.017 1.00 27.02 926 PRO A CA 1
ATOM 5234 C C . PRO A 1 804 ? 152.542 157.125 174.962 1.00 24.78 926 PRO A C 1
ATOM 5235 O O . PRO A 1 804 ? 152.721 156.797 176.136 1.00 29.82 926 PRO A O 1
ATOM 5239 N N . HIS A 1 805 ? 153.033 158.241 174.436 1.00 19.87 927 HIS A N 1
ATOM 5240 C CA . HIS A 1 805 ? 153.910 159.157 175.162 1.00 24.33 927 HIS A CA 1
ATOM 5241 C C . HIS A 1 805 ? 153.138 160.416 175.525 1.00 26.98 927 HIS A C 1
ATOM 5242 O O . HIS A 1 805 ? 152.828 161.239 174.664 1.00 29.55 927 HIS A O 1
ATOM 5249 N N . ARG A 1 806 ? 152.830 160.552 176.806 1.00 24.63 928 ARG A N 1
ATOM 5250 C CA . ARG A 1 806 ? 152.124 161.716 177.308 1.00 16.80 928 ARG A CA 1
ATOM 5251 C C . ARG A 1 806 ? 153.124 162.778 177.735 1.00 14.69 928 ARG A C 1
ATOM 5252 O O . ARG A 1 806 ? 154.062 162.488 178.478 1.00 16.95 928 ARG A O 1
ATOM 5260 N N . LEU A 1 807 ? 152.933 164.006 177.264 1.00 12.04 929 LEU A N 1
ATOM 5261 C CA . LEU A 1 807 ? 153.682 165.149 177.762 1.00 8.77 929 LEU A CA 1
ATOM 5262 C C . LEU A 1 807 ? 152.761 166.001 178.617 1.00 10.55 929 LEU A C 1
ATOM 5263 O O . LEU A 1 807 ? 151.701 166.431 178.157 1.00 13.97 929 LEU A O 1
ATOM 5268 N N . ARG A 1 808 ? 153.173 166.245 179.855 1.00 10.03 930 ARG A N 1
ATOM 5269 C CA . ARG A 1 808 ? 152.374 167.004 180.805 1.00 8.49 930 ARG A CA 1
ATOM 5270 C C . ARG A 1 808 ? 152.858 168.446 180.838 1.00 8.85 930 ARG A C 1
ATOM 5271 O O . ARG A 1 808 ? 154.025 168.706 181.138 1.00 11.84 930 ARG A O 1
ATOM 5279 N N . TRP A 1 809 ? 151.965 169.375 180.521 1.00 10.17 931 TRP A N 1
ATOM 5280 C CA . TRP A 1 809 ? 152.263 170.797 180.514 1.00 9.38 931 TRP A CA 1
ATOM 5281 C C . TRP A 1 809 ? 151.662 171.441 181.749 1.00 13.77 931 TRP A C 1
ATOM 5282 O O . TRP A 1 809 ? 150.794 170.856 182.399 1.00 19.00 931 TRP A O 1
ATOM 5293 N N . ALA A 1 810 ? 152.119 172.645 182.068 1.00 12.72 932 ALA A N 1
ATOM 5294 C CA . ALA A 1 810 ? 151.493 173.462 183.097 1.00 13.11 932 ALA A CA 1
ATOM 5295 C C . ALA A 1 810 ? 151.588 174.915 182.669 1.00 16.86 932 ALA A C 1
ATOM 5296 O O . ALA A 1 810 ? 152.683 175.414 182.398 1.00 17.13 932 ALA A O 1
ATOM 5298 N N . SER A 1 811 ? 150.444 175.586 182.600 1.00 17.25 933 SER A N 1
ATOM 5299 C CA . SER A 1 811 ? 150.428 176.996 182.267 1.00 16.08 933 SER A CA 1
ATOM 5300 C C . SER A 1 811 ? 150.855 177.831 183.466 1.00 19.99 933 SER A C 1
ATOM 5301 O O . SER A 1 811 ? 150.899 177.356 184.603 1.00 23.57 933 SER A O 1
ATOM 5304 N N . ARG A 1 812 ? 151.166 179.101 183.193 1.00 18.80 934 ARG A N 1
ATOM 5305 C CA . ARG A 1 812 ? 151.567 180.020 184.253 1.00 13.39 934 ARG A CA 1
ATOM 5306 C C . ARG A 1 812 ? 150.378 180.440 185.107 1.00 17.15 934 ARG A C 1
ATOM 5307 O O . ARG A 1 812 ? 150.543 180.817 186.272 1.00 21.67 934 ARG A O 1
ATOM 5315 N N . GLN A 1 813 ? 149.171 180.383 184.546 1.00 18.98 935 GLN A N 1
ATOM 5316 C CA . GLN A 1 813 ? 147.962 180.580 185.328 1.00 23.06 935 GLN A CA 1
ATOM 5317 C C . GLN A 1 813 ? 147.645 179.384 186.217 1.00 22.07 935 GLN A C 1
ATOM 5318 O O . GLN A 1 813 ? 146.959 179.552 187.231 1.00 26.75 935 GLN A O 1
ATOM 5324 N N . GLY A 1 814 ? 148.123 178.199 185.874 1.00 19.27 936 GLY A N 1
ATOM 5325 C CA . GLY A 1 814 ? 147.946 177.025 186.690 1.00 18.15 936 GLY A CA 1
ATOM 5326 C C . GLY A 1 814 ? 147.067 175.935 186.121 1.00 20.64 936 GLY A C 1
ATOM 5327 O O . GLY A 1 814 ? 146.438 175.214 186.901 1.00 22.41 936 GLY A O 1
ATOM 5328 N N . SER A 1 815 ? 147.000 175.787 184.803 1.00 22.19 937 SER A N 1
ATOM 5329 C CA . SER A 1 815 ? 146.182 174.765 184.164 1.00 22.81 937 SER A CA 1
ATOM 5330 C C . SER A 1 815 ? 147.087 173.698 183.568 1.00 22.64 937 SER A C 1
ATOM 5331 O O . SER A 1 815 ? 148.069 174.019 182.893 1.00 22.63 937 SER A O 1
ATOM 5334 N N . VAL A 1 816 ? 146.749 172.438 183.816 1.00 25.37 938 VAL A N 1
ATOM 5335 C CA . VAL A 1 816 ? 147.584 171.296 183.462 1.00 22.24 938 VAL A CA 1
ATOM 5336 C C . VAL A 1 816 ? 146.889 170.546 182.334 1.00 23.46 938 VAL A C 1
ATOM 5337 O O . VAL A 1 816 ? 145.777 170.041 182.503 1.00 28.22 938 VAL A O 1
ATOM 5341 N N . ILE A 1 817 ? 147.540 170.463 181.177 1.00 21.34 939 ILE A N 1
ATOM 5342 C CA . ILE A 1 817 ? 147.012 169.733 180.030 1.00 20.49 939 ILE A CA 1
ATOM 5343 C C . ILE A 1 817 ? 147.995 168.624 179.683 1.00 19.91 939 ILE A C 1
ATOM 5344 O O . ILE A 1 817 ? 149.184 168.707 180.015 1.00 21.16 939 ILE A O 1
ATOM 5349 N N . HIS A 1 818 ? 147.491 167.566 179.056 1.00 19.76 940 HIS A N 1
ATOM 5350 C CA . HIS A 1 818 ? 148.317 166.451 178.616 1.00 16.25 940 HIS A CA 1
ATOM 5351 C C . HIS A 1 818 ? 148.209 166.326 177.103 1.00 18.59 940 HIS A C 1
ATOM 5352 O O . HIS A 1 818 ? 147.109 166.165 176.567 1.00 28.40 940 HIS A O 1
ATOM 5359 N N . THR A 1 819 ? 149.349 166.390 176.418 1.00 15.65 941 THR A N 1
ATOM 5360 C CA . THR A 1 819 ? 149.458 166.288 174.973 1.00 16.19 941 THR A CA 1
ATOM 5361 C C . THR A 1 819 ? 150.237 165.017 174.623 1.00 16.24 941 THR A C 1
ATOM 5362 O O . THR A 1 819 ? 150.466 164.167 175.499 1.00 21.47 941 THR A O 1
ATOM 5366 N N . ASN A 1 820 ? 150.619 164.878 173.357 1.00 17.07 942 ASN A N 1
ATOM 5367 C CA . ASN A 1 820 ? 151.490 163.802 172.906 1.00 15.96 942 ASN A CA 1
ATOM 5368 C C . ASN A 1 820 ? 152.783 164.447 172.437 1.00 19.21 942 ASN A C 1
ATOM 5369 O O . ASN A 1 820 ? 153.016 165.616 172.755 1.00 26.98 942 ASN A O 1
ATOM 5374 N N . GLU A 1 821 ? 153.628 163.701 171.705 1.00 19.20 943 GLU A N 1
ATOM 5375 C CA . GLU A 1 821 ? 154.980 164.134 171.326 1.00 21.49 943 GLU A CA 1
ATOM 5376 C C . GLU A 1 821 ? 155.018 165.318 170.358 1.00 27.25 943 GLU A C 1
ATOM 5377 O O . GLU A 1 821 ? 156.076 165.933 170.198 1.00 31.58 943 GLU A O 1
ATOM 5383 N N . LEU A 1 822 ? 153.914 165.621 169.682 1.00 25.04 944 LEU A N 1
ATOM 5384 C CA . LEU A 1 822 ? 153.807 166.774 168.814 1.00 23.48 944 LEU A CA 1
ATOM 5385 C C . LEU A 1 822 ? 153.038 167.918 169.451 1.00 25.51 944 LEU A C 1
ATOM 5386 O O . LEU A 1 822 ? 153.242 169.073 169.062 1.00 35.11 944 LEU A O 1
ATOM 5391 N N . GLY A 1 823 ? 152.174 167.632 170.418 1.00 22.80 945 GLY A N 1
ATOM 5392 C CA . GLY A 1 823 ? 151.306 168.636 170.989 1.00 27.18 945 GLY A CA 1
ATOM 5393 C C . GLY A 1 823 ? 149.942 168.638 170.335 1.00 32.73 945 GLY A C 1
ATOM 5394 O O . GLY A 1 823 ? 149.424 169.699 169.976 1.00 43.66 945 GLY A O 1
ATOM 5395 N N . GLU A 1 824 ? 149.346 167.461 170.177 1.00 26.57 946 GLU A N 1
ATOM 5396 C CA . GLU A 1 824 ? 148.105 167.318 169.425 1.00 37.08 946 GLU A CA 1
ATOM 5397 C C . GLU A 1 824 ? 147.004 166.592 170.180 1.00 34.87 946 GLU A C 1
ATOM 5398 O O . GLU A 1 824 ? 145.871 166.541 169.696 1.00 40.46 946 GLU A O 1
ATOM 5404 N N . GLY A 1 825 ? 147.304 166.011 171.343 1.00 26.07 947 GLY A N 1
ATOM 5405 C CA . GLY A 1 825 ? 146.286 165.269 172.073 1.00 25.78 947 GLY A CA 1
ATOM 5406 C C . GLY A 1 825 ? 145.311 166.167 172.807 1.00 30.34 947 GLY A C 1
ATOM 5407 O O . GLY A 1 825 ? 144.095 166.028 172.646 1.00 39.85 947 GLY A O 1
ATOM 5408 N N . LEU A 1 826 ? 145.842 167.082 173.634 1.00 29.15 948 LEU A N 1
ATOM 5409 C CA . LEU A 1 826 ? 145.173 168.177 174.347 1.00 29.47 948 LEU A CA 1
ATOM 5410 C C . LEU A 1 826 ? 144.066 167.719 175.289 1.00 26.67 948 LEU A C 1
ATOM 5411 O O . LEU A 1 826 ? 142.903 168.096 175.119 1.00 30.82 948 LEU A O 1
ATOM 5416 N N . GLU A 1 827 ? 144.414 166.905 176.279 1.00 24.98 949 GLU A N 1
ATOM 5417 C CA . GLU A 1 827 ? 143.462 166.473 177.297 1.00 28.05 949 GLU A CA 1
ATOM 5418 C C . GLU A 1 827 ? 143.655 167.363 178.518 1.00 26.47 949 GLU A C 1
ATOM 5419 O O . GLU A 1 827 ? 144.655 167.251 179.230 1.00 27.33 949 GLU A O 1
ATOM 5425 N N . VAL A 1 828 ? 142.697 168.253 178.759 1.00 28.53 950 VAL A N 1
ATOM 5426 C CA . VAL A 1 828 ? 142.780 169.197 179.869 1.00 25.07 950 VAL A CA 1
ATOM 5427 C C . VAL A 1 828 ? 142.401 168.479 181.155 1.00 31.47 950 VAL A C 1
ATOM 5428 O O . VAL A 1 828 ? 141.321 167.885 181.252 1.00 36.58 950 VAL A O 1
ATOM 5432 N N . GLN A 1 829 ? 143.284 168.535 182.148 1.00 27.46 951 GLN A N 1
ATOM 5433 C CA . GLN A 1 829 ? 143.063 167.836 183.403 1.00 28.25 951 GLN A CA 1
ATOM 5434 C C . GLN A 1 829 ? 142.336 168.727 184.400 1.00 26.62 951 GLN A C 1
ATOM 5435 O O . GLN A 1 829 ? 142.390 169.957 184.322 1.00 24.06 951 GLN A O 1
ATOM 5441 N N . GLN A 1 830 ? 141.655 168.085 185.351 1.00 26.76 952 GLN A N 1
ATOM 5442 C CA . GLN A 1 830 ? 140.730 168.793 186.228 1.00 32.54 952 GLN A CA 1
ATOM 5443 C C . GLN A 1 830 ? 141.429 169.531 187.360 1.00 37.32 952 GLN A C 1
ATOM 5444 O O . GLN A 1 830 ? 140.793 170.359 188.021 1.00 35.82 952 GLN A O 1
ATOM 5450 N N . GLU A 1 831 ? 142.705 169.251 187.608 1.00 35.66 953 GLU A N 1
ATOM 5451 C CA . GLU A 1 831 ? 143.427 169.925 188.675 1.00 29.75 953 GLU A CA 1
ATOM 5452 C C . GLU A 1 831 ? 143.835 171.332 188.257 1.00 29.74 953 GLU A C 1
ATOM 5453 O O . GLU A 1 831 ? 144.069 171.611 187.077 1.00 28.76 953 GLU A O 1
ATOM 5459 N N . GLN A 1 832 ? 143.879 172.230 189.234 1.00 27.17 954 GLN A N 1
ATOM 5460 C CA . GLN A 1 832 ? 144.308 173.606 189.033 1.00 24.54 954 GLN A CA 1
ATOM 5461 C C . GLN A 1 832 ? 145.383 173.912 190.060 1.00 25.20 954 GLN A C 1
ATOM 5462 O O . GLN A 1 832 ? 145.150 173.777 191.265 1.00 24.13 954 GLN A O 1
ATOM 5468 N N . LEU A 1 833 ? 146.558 174.310 189.587 1.00 23.15 955 LEU A N 1
ATOM 5469 C CA . LEU A 1 833 ? 147.670 174.587 190.475 1.00 16.19 955 LEU A CA 1
ATOM 5470 C C . LEU A 1 833 ? 147.710 176.075 190.808 1.00 19.96 955 LEU A C 1
ATOM 5471 O O . LEU A 1 833 ? 146.804 176.840 190.471 1.00 30.86 955 LEU A O 1
ATOM 5476 N N . GLU A 1 834 ? 148.774 176.495 191.481 1.00 16.33 956 GLU A N 1
ATOM 5477 C CA . GLU A 1 834 ? 148.934 177.893 191.837 1.00 17.87 956 GLU A CA 1
ATOM 5478 C C . GLU A 1 834 ? 149.625 178.653 190.707 1.00 18.89 956 GLU A C 1
ATOM 5479 O O . GLU A 1 834 ? 149.840 178.137 189.609 1.00 18.63 956 GLU A O 1
ATOM 5485 N N . ARG A 1 835 ? 149.980 179.902 190.987 1.00 21.49 957 ARG A N 1
ATOM 5486 C CA . ARG A 1 835 ? 150.611 180.748 189.988 1.00 19.98 957 ARG A CA 1
ATOM 5487 C C . ARG A 1 835 ? 152.086 180.404 189.824 1.00 14.70 957 ARG A C 1
ATOM 5488 O O . ARG A 1 835 ? 152.824 180.257 190.804 1.00 14.92 957 ARG A O 1
ATOM 5496 N N . LEU A 1 836 ? 152.495 180.324 188.556 1.00 11.56 958 LEU A N 1
ATOM 5497 C CA . LEU A 1 836 ? 153.805 179.897 188.063 1.00 11.75 958 LEU A CA 1
ATOM 5498 C C . LEU A 1 836 ? 154.359 178.577 188.642 1.00 13.42 958 LEU A C 1
ATOM 5499 O O . LEU A 1 836 ? 155.396 178.595 189.299 1.00 15.42 958 LEU A O 1
ATOM 5504 N N . PRO A 1 837 ? 153.713 177.431 188.376 1.00 12.81 959 PRO A N 1
ATOM 5505 C CA . PRO A 1 837 ? 154.198 176.192 188.991 1.00 10.68 959 PRO A CA 1
ATOM 5506 C C . PRO A 1 837 ? 155.389 175.587 188.266 1.00 10.64 959 PRO A C 1
ATOM 5507 O O . PRO A 1 837 ? 155.638 175.843 187.087 1.00 15.27 959 PRO A O 1
ATOM 5511 N N . GLY A 1 838 ? 156.142 174.781 189.006 1.00 8.11 960 GLY A N 1
ATOM 5512 C CA . GLY A 1 838 ? 157.250 174.045 188.449 1.00 7.99 960 GLY A CA 1
ATOM 5513 C C . GLY A 1 838 ? 156.814 172.641 188.097 1.00 8.52 960 GLY A C 1
ATOM 5514 O O . GLY A 1 838 ? 155.614 172.365 188.015 1.00 10.62 960 GLY A O 1
ATOM 5515 N N . PRO A 1 839 ? 157.767 171.739 187.843 1.00 6.88 961 PRO A N 1
ATOM 5516 C CA . PRO A 1 839 ? 157.404 170.353 187.542 1.00 6.59 961 PRO A CA 1
ATOM 5517 C C . PRO A 1 839 ? 156.911 169.602 188.767 1.00 6.91 961 PRO A C 1
ATOM 5518 O O . PRO A 1 839 ? 157.332 169.857 189.896 1.00 11.71 961 PRO A O 1
ATOM 5522 N N . MET A 1 840 ? 156.011 168.659 188.521 1.00 6.37 962 MET A N 1
ATOM 5523 C CA . MET A 1 840 ? 155.327 167.926 189.571 1.00 5.73 962 MET A CA 1
ATOM 5524 C C . MET A 1 840 ? 156.103 166.666 189.909 1.00 7.68 962 MET A C 1
ATOM 5525 O O . MET A 1 840 ? 156.436 165.879 189.018 1.00 13.43 962 MET A O 1
ATOM 5530 N N . THR A 1 841 ? 156.387 166.474 191.190 1.00 5.81 963 THR A N 1
ATOM 5531 C CA . THR A 1 841 ? 157.064 165.279 191.663 1.00 5.08 963 THR A CA 1
ATOM 5532 C C . THR A 1 841 ? 156.067 164.418 192.428 1.00 8.02 963 THR A C 1
ATOM 5533 O O . THR A 1 841 ? 155.659 164.772 193.538 1.00 12.79 963 THR A O 1
ATOM 5537 N N . MET A 1 842 ? 155.687 163.288 191.836 1.00 8.28 964 MET A N 1
ATOM 5538 C CA . MET A 1 842 ? 154.658 162.406 192.372 1.00 9.93 964 MET A CA 1
ATOM 5539 C C . MET A 1 842 ? 155.227 161.502 193.454 1.00 12.15 964 MET A C 1
ATOM 5540 O O . MET A 1 842 ? 156.369 161.043 193.354 1.00 13.06 964 MET A O 1
ATOM 5545 N N . VAL A 1 843 ? 154.418 161.243 194.480 1.00 10.81 965 VAL A N 1
ATOM 5546 C CA . VAL A 1 843 ? 154.780 160.273 195.508 1.00 10.40 965 VAL A CA 1
ATOM 5547 C C . VAL A 1 843 ? 154.130 158.930 195.200 1.00 14.39 965 VAL A C 1
ATOM 5548 O O . VAL A 1 843 ? 154.799 157.897 195.103 1.00 19.43 965 VAL A O 1
ATOM 5552 N N . ASN A 1 844 ? 152.813 158.929 195.035 1.00 16.12 966 ASN A N 1
ATOM 5553 C CA . ASN A 1 844 ? 152.113 157.813 194.422 1.00 20.48 966 ASN A CA 1
ATOM 5554 C C . ASN A 1 844 ? 151.398 158.331 193.181 1.00 27.86 966 ASN A C 1
ATOM 5555 O O . ASN A 1 844 ? 151.758 159.392 192.662 1.00 28.18 966 ASN A O 1
ATOM 5560 N N . GLU A 1 845 ? 150.426 157.566 192.673 1.00 34.83 967 GLU A N 1
ATOM 5561 C CA . GLU A 1 845 ? 149.624 157.976 191.521 1.00 37.30 967 GLU A CA 1
ATOM 5562 C C . GLU A 1 845 ? 148.734 159.194 191.781 1.00 35.11 967 GLU A C 1
ATOM 5563 O O . GLU A 1 845 ? 148.347 159.867 190.821 1.00 38.06 967 GLU A O 1
ATOM 5569 N N . SER A 1 846 ? 148.400 159.499 193.037 1.00 28.28 968 SER A N 1
ATOM 5570 C CA . SER A 1 846 ? 147.534 160.631 193.338 1.00 27.16 968 SER A CA 1
ATOM 5571 C C . SER A 1 846 ? 148.287 161.843 193.883 1.00 27.03 968 SER A C 1
ATOM 5572 O O . SER A 1 846 ? 148.164 162.941 193.340 1.00 37.58 968 SER A O 1
ATOM 5575 N N . VAL A 1 847 ? 149.073 161.670 194.947 1.00 21.59 969 VAL A N 1
ATOM 5576 C CA . VAL A 1 847 ? 149.651 162.822 195.630 1.00 17.06 969 VAL A CA 1
ATOM 5577 C C . VAL A 1 847 ? 150.961 163.229 194.956 1.00 15.97 969 VAL A C 1
ATOM 5578 O O . VAL A 1 847 ? 151.827 162.391 194.690 1.00 22.39 969 VAL A O 1
ATOM 5582 N N . GLY A 1 848 ? 151.093 164.520 194.650 1.00 15.57 970 GLY A N 1
ATOM 5583 C CA . GLY A 1 848 ? 152.322 165.042 194.082 1.00 11.85 970 GLY A CA 1
ATOM 5584 C C . GLY A 1 848 ? 152.709 166.347 194.734 1.00 9.65 970 GLY A C 1
ATOM 5585 O O . GLY A 1 848 ? 151.907 166.965 195.438 1.00 17.77 970 GLY A O 1
ATOM 5586 N N . TYR A 1 849 ? 153.951 166.769 194.500 1.00 5.88 971 TYR A N 1
ATOM 5587 C CA . TYR A 1 849 ? 154.513 167.973 195.103 1.00 6.25 971 TYR A CA 1
ATOM 5588 C C . TYR A 1 849 ? 155.103 168.855 194.015 1.00 6.33 971 TYR A C 1
ATOM 5589 O O . TYR A 1 849 ? 155.792 168.360 193.120 1.00 11.80 971 TYR A O 1
ATOM 5598 N N . TYR A 1 850 ? 154.844 170.157 194.093 1.00 5.18 972 TYR A N 1
ATOM 5599 C CA . TYR A 1 850 ? 155.329 171.086 193.085 1.00 5.00 972 TYR A CA 1
ATOM 5600 C C . TYR A 1 850 ? 155.748 172.390 193.743 1.00 5.71 972 TYR A C 1
ATOM 5601 O O . TYR A 1 850 ? 155.229 172.772 194.793 1.00 7.11 972 TYR A O 1
ATOM 5610 N N . VAL A 1 851 ? 156.695 173.071 193.104 1.00 6.34 973 VAL A N 1
ATOM 5611 C CA . VAL A 1 851 ? 157.305 174.287 193.627 1.00 5.41 973 VAL A CA 1
ATOM 5612 C C . VAL A 1 851 ? 156.885 175.435 192.721 1.00 6.81 973 VAL A C 1
ATOM 5613 O O . VAL A 1 851 ? 157.142 175.399 191.514 1.00 10.02 973 VAL A O 1
ATOM 5617 N N . THR A 1 852 ? 156.254 176.455 193.295 1.00 6.99 974 THR A N 1
ATOM 5618 C CA . THR A 1 852 ? 155.865 177.608 192.503 1.00 7.56 974 THR A CA 1
ATOM 5619 C C . THR A 1 852 ? 157.049 178.553 192.309 1.00 8.43 974 THR A C 1
ATOM 5620 O O . THR A 1 852 ? 158.136 178.361 192.859 1.00 12.72 974 THR A O 1
ATOM 5624 N N . GLY A 1 853 ? 156.830 179.598 191.508 1.00 7.42 975 GLY A N 1
ATOM 5625 C CA . GLY A 1 853 ? 157.911 180.469 191.086 1.00 8.77 975 GLY A CA 1
ATOM 5626 C C . GLY A 1 853 ? 158.378 181.451 192.137 1.00 13.04 975 GLY A C 1
ATOM 5627 O O . GLY A 1 853 ? 159.468 182.016 191.999 1.00 16.15 975 GLY A O 1
ATOM 5628 N N . ASP A 1 854 ? 157.588 181.666 193.184 1.00 11.50 976 ASP A N 1
ATOM 5629 C CA . ASP A 1 854 ? 157.994 182.526 194.284 1.00 11.13 976 ASP A CA 1
ATOM 5630 C C . ASP A 1 854 ? 158.675 181.759 195.407 1.00 16.94 976 ASP A C 1
ATOM 5631 O O . ASP A 1 854 ? 159.009 182.358 196.433 1.00 25.79 976 ASP A O 1
ATOM 5636 N N . GLY A 1 855 ? 158.885 180.455 195.241 1.00 15.46 977 GLY A N 1
ATOM 5637 C CA . GLY A 1 855 ? 159.591 179.655 196.214 1.00 10.52 977 GLY A CA 1
ATOM 5638 C C . GLY A 1 855 ? 158.722 178.816 197.119 1.00 11.73 977 GLY A C 1
ATOM 5639 O O . GLY A 1 855 ? 159.255 178.167 198.024 1.00 19.09 977 GLY A O 1
ATOM 5640 N N . LEU A 1 856 ? 157.412 178.802 196.913 1.00 9.68 978 LEU A N 1
ATOM 5641 C CA . LEU A 1 856 ? 156.536 178.047 197.792 1.00 10.30 978 LEU A CA 1
ATOM 5642 C C . LEU A 1 856 ? 156.351 176.629 197.269 1.00 9.97 978 LEU A C 1
ATOM 5643 O O . LEU A 1 856 ? 156.160 176.408 196.072 1.00 14.90 978 LEU A O 1
ATOM 5648 N N . LEU A 1 857 ? 156.406 175.663 198.179 1.00 7.75 979 LEU A N 1
ATOM 5649 C CA . LEU A 1 857 ? 156.195 174.261 197.846 1.00 6.74 979 LEU A CA 1
ATOM 5650 C C . LEU A 1 857 ? 154.775 173.877 198.220 1.00 11.28 979 LEU A C 1
ATOM 5651 O O . LEU A 1 857 ? 154.352 174.083 199.361 1.00 17.34 979 LEU A O 1
ATOM 5656 N N . HIS A 1 858 ? 154.045 173.315 197.266 1.00 8.19 980 HIS A N 1
ATOM 5657 C CA . HIS A 1 858 ? 152.667 172.925 197.485 1.00 8.97 980 HIS A CA 1
ATOM 5658 C C . HIS A 1 858 ? 152.503 171.425 197.318 1.00 9.76 980 HIS A C 1
ATOM 5659 O O . HIS A 1 858 ? 153.222 170.777 196.558 1.00 12.04 980 HIS A O 1
ATOM 5666 N N . CYS A 1 859 ? 151.528 170.887 198.037 1.00 13.50 981 CYS A N 1
ATOM 5667 C CA . CYS A 1 859 ? 151.084 169.513 197.882 1.00 18.05 981 CYS A CA 1
ATOM 5668 C C . CYS A 1 859 ? 149.667 169.549 197.341 1.00 27.44 981 CYS A C 1
ATOM 5669 O O . CYS A 1 859 ? 148.836 170.316 197.837 1.00 37.35 981 CYS A O 1
ATOM 5672 N N . ILE A 1 860 ? 149.386 168.731 196.334 1.00 23.69 982 ILE A N 1
ATOM 5673 C CA . ILE A 1 860 ? 148.029 168.585 195.829 1.00 27.14 982 ILE A CA 1
ATOM 5674 C C . ILE A 1 860 ? 147.708 167.098 195.722 1.00 29.60 982 ILE A C 1
ATOM 5675 O O . ILE A 1 860 ? 148.572 166.283 195.376 1.00 32.04 982 ILE A O 1
ATOM 5680 N N . ASN A 1 861 ? 146.511 166.732 196.162 1.00 36.41 983 ASN A N 1
ATOM 5681 C CA . ASN A 1 861 ? 145.969 165.394 195.983 1.00 34.40 983 ASN A CA 1
ATOM 5682 C C . ASN A 1 861 ? 144.954 165.488 194.854 1.00 39.98 983 ASN A C 1
ATOM 5683 O O . ASN A 1 861 ? 144.048 166.327 194.895 1.00 46.70 983 ASN A O 1
ATOM 5688 N N . LEU A 1 862 ? 145.110 164.637 193.841 1.00 37.24 984 LEU A N 1
ATOM 5689 C CA . LEU A 1 862 ? 144.358 164.830 192.608 1.00 40.82 984 LEU A CA 1
ATOM 5690 C C . LEU A 1 862 ? 142.954 164.240 192.695 1.00 49.90 984 LEU A C 1
ATOM 5691 O O . LEU A 1 862 ? 142.007 164.804 192.135 1.00 52.84 984 LEU A O 1
ATOM 5696 N N . VAL A 1 863 ? 142.788 163.115 193.391 1.00 50.89 985 VAL A N 1
ATOM 5697 C CA . VAL A 1 863 ? 141.522 162.386 193.303 1.00 58.10 985 VAL A CA 1
ATOM 5698 C C . VAL A 1 863 ? 140.570 162.770 194.437 1.00 61.00 985 VAL A C 1
ATOM 5699 O O . VAL A 1 863 ? 139.347 162.754 194.259 1.00 67.17 985 VAL A O 1
ATOM 5703 N N . HIS A 1 864 ? 141.094 163.125 195.611 1.00 56.06 986 HIS A N 1
ATOM 5704 C CA . HIS A 1 864 ? 140.279 163.703 196.677 1.00 61.51 986 HIS A CA 1
ATOM 5705 C C . HIS A 1 864 ? 141.103 164.743 197.420 1.00 64.00 986 HIS A C 1
ATOM 5706 O O . HIS A 1 864 ? 142.127 164.417 198.024 1.00 66.66 986 HIS A O 1
ATOM 5713 N N . SER A 1 865 ? 140.633 165.991 197.410 1.00 67.03 987 SER A N 1
ATOM 5714 C CA . SER A 1 865 ? 141.474 167.109 197.823 1.00 67.51 987 SER A CA 1
ATOM 5715 C C . SER A 1 865 ? 141.472 167.349 199.329 1.00 72.52 987 SER A C 1
ATOM 5716 O O . SER A 1 865 ? 142.129 168.290 199.786 1.00 78.96 987 SER A O 1
ATOM 5719 N N . GLN A 1 866 ? 140.756 166.537 200.110 1.00 72.92 988 GLN A N 1
ATOM 5720 C CA . GLN A 1 866 ? 140.682 166.777 201.549 1.00 78.92 988 GLN A CA 1
ATOM 5721 C C . GLN A 1 866 ? 141.928 166.275 202.271 1.00 74.78 988 GLN A C 1
ATOM 5722 O O . GLN A 1 866 ? 142.495 166.988 203.107 1.00 73.02 988 GLN A O 1
ATOM 5728 N N . TRP A 1 867 ? 142.370 165.056 201.969 1.00 72.86 989 TRP A N 1
ATOM 5729 C CA . TRP A 1 867 ? 143.471 164.432 202.691 1.00 72.25 989 TRP A CA 1
ATOM 5730 C C . TRP A 1 867 ? 144.598 164.088 201.722 1.00 61.36 989 TRP A C 1
ATOM 5731 O O . TRP A 1 867 ? 144.502 164.311 200.513 1.00 64.02 989 TRP A O 1
ATOM 5742 N N . GLY A 1 868 ? 145.675 163.529 202.272 1.00 46.75 990 GLY A N 1
ATOM 5743 C CA . GLY A 1 868 ? 146.831 163.121 201.511 1.00 42.67 990 GLY A CA 1
ATOM 5744 C C . GLY A 1 868 ? 148.044 164.014 201.667 1.00 42.38 990 GLY A C 1
ATOM 5745 O O . GLY A 1 868 ? 149.161 163.570 201.385 1.00 40.49 990 GLY A O 1
ATOM 5746 N N . CYS A 1 869 ? 147.857 165.254 202.113 1.00 39.04 991 CYS A N 1
ATOM 5747 C CA . CYS A 1 869 ? 148.962 166.179 202.311 1.00 37.34 991 CYS A CA 1
ATOM 5748 C C . CYS A 1 869 ? 149.255 166.292 203.799 1.00 41.01 991 CYS A C 1
ATOM 5749 O O . CYS A 1 869 ? 148.402 166.782 204.555 1.00 46.49 991 CYS A O 1
ATOM 5752 N N . PRO A 1 870 ? 150.426 165.847 204.275 1.00 33.72 992 PRO A N 1
ATOM 5753 C CA . PRO A 1 870 ? 150.699 165.925 205.720 1.00 33.22 992 PRO A CA 1
ATOM 5754 C C . PRO A 1 870 ? 151.057 167.320 206.201 1.00 45.16 992 PRO A C 1
ATOM 5755 O O . PRO A 1 870 ? 150.898 167.617 207.391 1.00 49.26 992 PRO A O 1
ATOM 5759 N N . ILE A 1 871 ? 151.535 168.186 205.315 1.00 46.22 993 ILE A N 1
ATOM 5760 C CA . ILE A 1 871 ? 151.783 169.580 205.658 1.00 46.76 993 ILE A CA 1
ATOM 5761 C C . ILE A 1 871 ? 150.527 170.382 205.329 1.00 52.78 993 ILE A C 1
ATOM 5762 O O . ILE A 1 871 ? 149.781 170.044 204.402 1.00 54.88 993 ILE A O 1
ATOM 5767 N N . SER A 1 872 ? 150.243 171.396 206.145 1.00 49.20 994 SER A N 1
ATOM 5768 C CA . SER A 1 872 ? 149.036 172.187 205.929 1.00 56.30 994 SER A CA 1
ATOM 5769 C C . SER A 1 872 ? 149.341 173.456 205.148 1.00 59.12 994 SER A C 1
ATOM 5770 O O . SER A 1 872 ? 148.665 173.765 204.160 1.00 57.95 994 SER A O 1
ATOM 5773 N N . GLU A 1 873 ? 150.348 174.194 205.569 1.00 56.68 995 GLU A N 1
ATOM 5774 C CA . GLU A 1 873 ? 150.725 175.429 204.903 1.00 54.53 995 GLU A CA 1
ATOM 5775 C C . GLU A 1 873 ? 151.608 175.123 203.694 1.00 49.96 995 GLU A C 1
ATOM 5776 O O . GLU A 1 873 ? 152.231 174.058 203.634 1.00 47.95 995 GLU A O 1
ATOM 5782 N N . PRO A 1 874 ? 151.631 175.999 202.691 1.00 49.14 996 PRO A N 1
ATOM 5783 C CA . PRO A 1 874 ? 152.726 175.955 201.716 1.00 35.40 996 PRO A CA 1
ATOM 5784 C C . PRO A 1 874 ? 154.024 176.387 202.380 1.00 35.32 996 PRO A C 1
ATOM 5785 O O . PRO A 1 874 ? 154.038 177.273 203.235 1.00 39.55 996 PRO A O 1
ATOM 5789 N N . LEU A 1 875 ? 155.117 175.737 202.000 1.00 26.35 997 LEU A N 1
ATOM 5790 C CA . LEU A 1 875 ? 156.375 175.944 202.694 1.00 18.88 997 LEU A CA 1
ATOM 5791 C C . LEU A 1 875 ? 157.279 176.890 201.919 1.00 15.64 997 LEU A C 1
ATOM 5792 O O . LEU A 1 875 ? 157.578 176.678 200.743 1.00 15.69 997 LEU A O 1
ATOM 5797 N N . GLN A 1 876 ? 157.732 177.930 202.606 1.00 15.81 998 GLN A N 1
ATOM 5798 C CA . GLN A 1 876 ? 158.471 179.026 202.006 1.00 13.56 998 GLN A CA 1
ATOM 5799 C C . GLN A 1 876 ? 159.921 178.632 201.768 1.00 11.82 998 GLN A C 1
ATOM 5800 O O . GLN A 1 876 ? 160.473 177.780 202.470 1.00 17.23 998 GLN A O 1
ATOM 5806 N N . HIS A 1 877 ? 160.494 179.280 200.745 1.00 8.52 999 HIS A N 1
ATOM 5807 C CA . HIS A 1 877 ? 161.902 179.240 200.327 1.00 7.69 999 HIS A CA 1
ATOM 5808 C C . HIS A 1 877 ? 162.360 177.827 199.961 1.00 6.95 999 HIS A C 1
ATOM 5809 O O . HIS A 1 877 ? 163.296 177.272 200.534 1.00 9.52 999 HIS A O 1
ATOM 5816 N N . VAL A 1 878 ? 161.668 177.250 198.985 1.00 6.03 1000 VAL A N 1
ATOM 5817 C CA . VAL A 1 878 ? 161.964 175.921 198.468 1.00 4.47 1000 VAL A CA 1
ATOM 5818 C C . VAL A 1 878 ? 162.382 176.087 197.015 1.00 5.05 1000 VAL A C 1
ATOM 5819 O O . VAL A 1 878 ? 161.692 176.765 196.248 1.00 8.98 1000 VAL A O 1
ATOM 5823 N N . GLY A 1 879 ? 163.529 175.517 196.646 1.00 4.16 1001 GLY A N 1
ATOM 5824 C CA . GLY A 1 879 ? 164.013 175.623 195.283 1.00 3.66 1001 GLY A CA 1
ATOM 5825 C C . GLY A 1 879 ? 163.588 174.499 194.362 1.00 3.70 1001 GLY A C 1
ATOM 5826 O O . GLY A 1 879 ? 163.036 174.751 193.289 1.00 5.27 1001 GLY A O 1
ATOM 5827 N N . SER A 1 880 ? 163.845 173.255 194.759 1.00 3.26 1002 SER A N 1
ATOM 5828 C CA . SER A 1 880 ? 163.462 172.099 193.962 1.00 3.99 1002 SER A CA 1
ATOM 5829 C C . SER A 1 880 ? 162.808 171.084 194.881 1.00 4.22 1002 SER A C 1
ATOM 5830 O O . SER A 1 880 ? 162.760 171.269 196.095 1.00 5.27 1002 SER A O 1
ATOM 5833 N N . VAL A 1 881 ? 162.298 170.008 194.286 1.00 5.01 1003 VAL A N 1
ATOM 5834 C CA . VAL A 1 881 ? 161.728 168.888 195.026 1.00 3.17 1003 VAL A CA 1
ATOM 5835 C C . VAL A 1 881 ? 161.987 167.607 194.223 1.00 5.66 1003 VAL A C 1
ATOM 5836 O O . VAL A 1 881 ? 162.004 167.627 192.987 1.00 11.47 1003 VAL A O 1
ATOM 5840 N N . THR A 1 882 ? 162.304 166.516 194.923 1.00 4.11 1004 THR A N 1
ATOM 5841 C CA . THR A 1 882 ? 162.437 165.202 194.309 1.00 3.22 1004 THR A CA 1
ATOM 5842 C C . THR A 1 882 ? 161.884 164.162 195.274 1.00 2.97 1004 THR A C 1
ATOM 5843 O O . THR A 1 882 ? 161.565 164.470 196.422 1.00 5.41 1004 THR A O 1
ATOM 5847 N N . TYR A 1 883 ? 161.738 162.929 194.794 1.00 3.20 1005 TYR A N 1
ATOM 5848 C CA . TYR A 1 883 ? 161.171 161.845 195.585 1.00 3.94 1005 TYR A CA 1
ATOM 5849 C C . TYR A 1 883 ? 162.051 160.616 195.447 1.00 6.83 1005 TYR A C 1
ATOM 5850 O O . TYR A 1 883 ? 162.640 160.380 194.389 1.00 10.14 1005 TYR A O 1
ATOM 5859 N N . ASP A 1 884 ? 162.157 159.849 196.524 1.00 7.05 1006 ASP A N 1
ATOM 5860 C CA . ASP A 1 884 ? 162.727 158.514 196.482 1.00 7.01 1006 ASP A CA 1
ATOM 5861 C C . ASP A 1 884 ? 161.584 157.513 196.479 1.00 10.55 1006 ASP A C 1
ATOM 5862 O O . ASP A 1 884 ? 160.767 157.510 197.402 1.00 13.99 1006 ASP A O 1
ATOM 5867 N N . TRP A 1 885 ? 161.517 156.670 195.450 1.00 10.91 1007 TRP A N 1
ATOM 5868 C CA . TRP A 1 885 ? 160.525 155.605 195.473 1.00 11.19 1007 TRP A CA 1
ATOM 5869 C C . TRP A 1 885 ? 160.942 154.467 196.387 1.00 15.05 1007 TRP A C 1
ATOM 5870 O O . TRP A 1 885 ? 160.085 153.722 196.871 1.00 22.21 1007 TRP A O 1
ATOM 5881 N N . ARG A 1 886 ? 162.244 154.311 196.626 1.00 13.28 1008 ARG A N 1
ATOM 5882 C CA . ARG A 1 886 ? 162.730 153.161 197.377 1.00 11.37 1008 ARG A CA 1
ATOM 5883 C C . ARG A 1 886 ? 162.596 153.382 198.874 1.00 16.96 1008 ARG A C 1
ATOM 5884 O O . ARG A 1 886 ? 161.958 152.586 199.571 1.00 31.33 1008 ARG A O 1
ATOM 5892 N N . GLY A 1 887 ? 163.193 154.455 199.392 1.00 14.49 1009 GLY A N 1
ATOM 5893 C CA . GLY A 1 887 ? 163.043 154.753 200.802 1.00 13.39 1009 GLY A CA 1
ATOM 5894 C C . GLY A 1 887 ? 161.715 155.369 201.166 1.00 14.79 1009 GLY A C 1
ATOM 5895 O O . GLY A 1 887 ? 161.272 155.227 202.308 1.00 22.04 1009 GLY A O 1
ATOM 5896 N N . GLY A 1 888 ? 161.064 156.036 200.221 1.00 11.49 1010 GLY A N 1
ATOM 5897 C CA . GLY A 1 888 ? 159.820 156.717 200.507 1.00 9.22 1010 GLY A CA 1
ATOM 5898 C C . GLY A 1 888 ? 160.056 158.010 201.246 1.00 9.14 1010 GLY A C 1
ATOM 5899 O O . GLY A 1 888 ? 159.607 158.158 202.383 1.00 12.14 1010 GLY A O 1
ATOM 5900 N N . ARG A 1 889 ? 160.802 158.935 200.639 1.00 7.79 1011 ARG A N 1
ATOM 5901 C CA . ARG A 1 889 ? 161.181 160.194 201.267 1.00 6.46 1011 ARG A CA 1
ATOM 5902 C C . ARG A 1 889 ? 161.124 161.320 200.244 1.00 5.22 1011 ARG A C 1
ATOM 5903 O O . ARG A 1 889 ? 161.505 161.129 199.088 1.00 7.43 1011 ARG A O 1
ATOM 5911 N N . VAL A 1 890 ? 160.671 162.497 200.679 1.00 4.71 1012 VAL A N 1
ATOM 5912 C CA . VAL A 1 890 ? 160.568 163.685 199.833 1.00 3.87 1012 VAL A CA 1
ATOM 5913 C C . VAL A 1 890 ? 161.698 164.632 200.218 1.00 5.14 1012 VAL A C 1
ATOM 5914 O O . VAL A 1 890 ? 161.824 165.014 201.387 1.00 11.72 1012 VAL A O 1
ATOM 5918 N N . TYR A 1 891 ? 162.516 165.015 199.241 1.00 2.75 1013 TYR A N 1
ATOM 5919 C CA . TYR A 1 891 ? 163.696 165.839 199.461 1.00 2.86 1013 TYR A CA 1
ATOM 5920 C C . TYR A 1 891 ? 163.494 167.204 198.818 1.00 3.61 1013 TYR A C 1
ATOM 5921 O O . TYR A 1 891 ? 163.161 167.286 197.637 1.00 5.10 1013 TYR A O 1
ATOM 5930 N N . TRP A 1 892 ? 163.712 168.277 199.580 1.00 3.37 1014 TRP A N 1
ATOM 5931 C CA . TRP A 1 892 ? 163.641 169.609 198.992 1.00 2.01 1014 TRP A CA 1
ATOM 5932 C C . TRP A 1 892 ? 164.786 170.473 199.495 1.00 4.12 1014 TRP A C 1
ATOM 5933 O O . TRP A 1 892 ? 165.214 170.361 200.642 1.00 7.23 1014 TRP A O 1
ATOM 5944 N N . THR A 1 893 ? 165.230 171.386 198.635 1.00 4.12 1015 THR A N 1
ATOM 5945 C CA . THR A 1 893 ? 166.271 172.348 198.972 1.00 3.13 1015 THR A CA 1
ATOM 5946 C C . THR A 1 893 ? 165.646 173.505 199.737 1.00 3.59 1015 THR A C 1
ATOM 5947 O O . THR A 1 893 ? 164.890 174.294 199.168 1.00 3.89 1015 THR A O 1
ATOM 5951 N N . ASP A 1 894 ? 165.975 173.624 201.019 1.00 4.85 1016 ASP A N 1
ATOM 5952 C CA . ASP A 1 894 ? 165.510 174.753 201.818 1.00 4.11 1016 ASP A CA 1
ATOM 5953 C C . ASP A 1 894 ? 166.463 175.910 201.575 1.00 5.19 1016 ASP A C 1
ATOM 5954 O O . ASP A 1 894 ? 167.620 175.876 201.995 1.00 8.10 1016 ASP A O 1
ATOM 5959 N N . LEU A 1 895 ? 165.975 176.935 200.877 1.00 5.04 1017 LEU A N 1
ATOM 5960 C CA . LEU A 1 895 ? 166.836 178.036 200.471 1.00 4.21 1017 LEU A CA 1
ATOM 5961 C C . LEU A 1 895 ? 167.085 179.008 201.612 1.00 6.90 1017 LEU A C 1
ATOM 5962 O O . LEU A 1 895 ? 168.116 179.689 201.627 1.00 16.30 1017 LEU A O 1
ATOM 5967 N N . ALA A 1 896 ? 166.153 179.103 202.560 1.00 6.50 1018 ALA A N 1
ATOM 5968 C CA . ALA A 1 896 ? 166.372 179.954 203.722 1.00 8.14 1018 ALA A CA 1
ATOM 5969 C C . ALA A 1 896 ? 167.339 179.313 204.706 1.00 9.94 1018 ALA A C 1
ATOM 5970 O O . ALA A 1 896 ? 168.204 179.993 205.264 1.00 13.32 1018 ALA A O 1
ATOM 5972 N N . ARG A 1 897 ? 167.215 178.007 204.927 1.00 7.72 1019 ARG A N 1
ATOM 5973 C CA . ARG A 1 897 ? 168.013 177.316 205.927 1.00 5.68 1019 ARG A CA 1
ATOM 5974 C C . ARG A 1 897 ? 169.364 176.855 205.413 1.00 7.87 1019 ARG A C 1
ATOM 5975 O O . ARG A 1 897 ? 170.164 176.379 206.230 1.00 15.64 1019 ARG A O 1
ATOM 5983 N N . ASN A 1 898 ? 169.604 176.998 204.095 1.00 7.45 1020 ASN A N 1
ATOM 5984 C CA . ASN A 1 898 ? 170.789 176.537 203.348 1.00 7.24 1020 ASN A CA 1
ATOM 5985 C C . ASN A 1 898 ? 171.032 175.038 203.526 1.00 11.11 1020 ASN A C 1
ATOM 5986 O O . ASN A 1 898 ? 172.146 174.600 203.813 1.00 18.19 1020 ASN A O 1
ATOM 5991 N N . CYS A 1 899 ? 169.976 174.244 203.359 1.00 8.76 1021 CYS A N 1
ATOM 5992 C CA . CYS A 1 899 ? 170.042 172.826 203.671 1.00 5.73 1021 CYS A CA 1
ATOM 5993 C C . CYS A 1 899 ? 169.101 172.055 202.761 1.00 5.93 1021 CYS A C 1
ATOM 5994 O O . CYS A 1 899 ? 168.486 172.613 201.850 1.00 8.20 1021 CYS A O 1
ATOM 5997 N N . VAL A 1 900 ? 169.020 170.757 203.011 1.00 5.19 1022 VAL A N 1
ATOM 5998 C CA . VAL A 1 900 ? 168.132 169.846 202.300 1.00 3.39 1022 VAL A CA 1
ATOM 5999 C C . VAL A 1 900 ? 167.270 169.142 203.337 1.00 5.44 1022 VAL A C 1
ATOM 6000 O O . VAL A 1 900 ? 167.786 168.589 204.311 1.00 9.64 1022 VAL A O 1
ATOM 6004 N N . VAL A 1 901 ? 165.952 169.184 203.157 1.00 3.82 1023 VAL A N 1
ATOM 6005 C CA . VAL A 1 901 ? 165.011 168.657 204.135 1.00 3.54 1023 VAL A CA 1
ATOM 6006 C C . VAL A 1 901 ? 164.391 167.380 203.583 1.00 4.05 1023 VAL A C 1
ATOM 6007 O O . VAL A 1 901 ? 163.787 167.392 202.505 1.00 4.66 1023 VAL A O 1
ATOM 6011 N N . ARG A 1 902 ? 164.526 166.286 204.331 1.00 5.37 1024 ARG A N 1
ATOM 6012 C CA . ARG A 1 902 ? 164.029 164.973 203.940 1.00 3.89 1024 ARG A CA 1
ATOM 6013 C C . ARG A 1 902 ? 162.801 164.626 204.769 1.00 6.93 1024 ARG A C 1
ATOM 6014 O O . ARG A 1 902 ? 162.872 164.598 206.001 1.00 14.56 1024 ARG A O 1
ATOM 6022 N N . MET A 1 903 ? 161.685 164.338 204.102 1.00 5.28 1025 MET A N 1
ATOM 6023 C CA . MET A 1 903 ? 160.396 164.217 204.768 1.00 6.71 1025 MET A CA 1
ATOM 6024 C C . MET A 1 903 ? 159.686 162.929 204.366 1.00 8.50 1025 MET A C 1
ATOM 6025 O O . MET A 1 903 ? 159.652 162.572 203.187 1.00 12.57 1025 MET A O 1
ATOM 6030 N N . ASP A 1 904 ? 159.140 162.229 205.362 1.00 9.91 1026 ASP A N 1
ATOM 6031 C CA . ASP A 1 904 ? 158.195 161.136 205.141 1.00 10.63 1026 ASP A CA 1
ATOM 6032 C C . ASP A 1 904 ? 156.896 161.688 204.562 1.00 12.16 1026 ASP A C 1
ATOM 6033 O O . ASP A 1 904 ? 156.327 162.618 205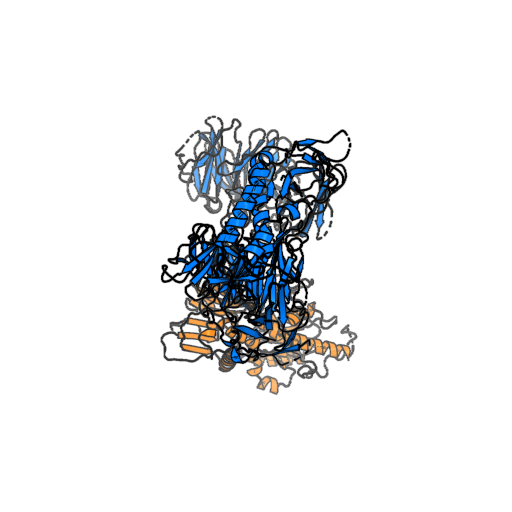.139 1.00 16.83 1026 ASP A O 1
ATOM 6038 N N . PRO A 1 905 ? 156.400 161.165 203.431 1.00 11.84 1027 PRO A N 1
ATOM 6039 C CA . PRO A 1 905 ? 155.115 161.658 202.900 1.00 13.58 1027 PRO A CA 1
ATOM 6040 C C . PRO A 1 905 ? 153.885 161.212 203.675 1.00 16.18 1027 PRO A C 1
ATOM 6041 O O . PRO A 1 905 ? 152.812 161.798 203.499 1.00 18.73 1027 PRO A O 1
ATOM 6045 N N . TRP A 1 906 ? 153.995 160.180 204.511 1.00 15.93 1028 TRP A N 1
ATOM 6046 C CA . TRP A 1 906 ? 152.820 159.687 205.220 1.00 16.78 1028 TRP A CA 1
ATOM 6047 C C . TRP A 1 906 ? 152.607 160.444 206.525 1.00 20.27 1028 TRP A C 1
ATOM 6048 O O . TRP A 1 906 ? 151.476 160.805 206.867 1.00 26.41 1028 TRP A O 1
ATOM 6059 N N . SER A 1 907 ? 153.685 160.697 207.267 1.00 18.53 1029 SER A N 1
ATOM 6060 C CA . SER A 1 907 ? 153.585 161.317 208.579 1.00 16.73 1029 SER A CA 1
ATOM 6061 C C . SER A 1 907 ? 154.039 162.767 208.620 1.00 16.66 1029 SER A C 1
ATOM 6062 O O . SER A 1 907 ? 153.738 163.458 209.596 1.00 23.51 1029 SER A O 1
ATOM 6065 N N . GLY A 1 908 ? 154.749 163.244 207.605 1.00 14.04 1030 GLY A N 1
ATOM 6066 C CA . GLY A 1 908 ? 155.229 164.606 207.607 1.00 14.46 1030 GLY A CA 1
ATOM 6067 C C . GLY A 1 908 ? 156.462 164.847 208.441 1.00 15.84 1030 GLY A C 1
ATOM 6068 O O . GLY A 1 908 ? 156.764 166.006 208.744 1.00 23.96 1030 GLY A O 1
ATOM 6069 N N . SER A 1 909 ? 157.179 163.795 208.829 1.00 14.28 1031 SER A N 1
ATOM 6070 C CA . SER A 1 909 ? 158.328 163.955 209.707 1.00 13.07 1031 SER A CA 1
ATOM 6071 C C . SER A 1 909 ? 159.540 164.401 208.910 1.00 11.43 1031 SER A C 1
ATOM 6072 O O . SER A 1 909 ? 160.126 163.620 208.158 1.00 16.61 1031 SER A O 1
ATOM 6075 N N . ARG A 1 910 ? 159.926 165.654 209.097 1.00 10.78 1032 ARG A N 1
ATOM 6076 C CA . ARG A 1 910 ? 160.991 166.274 208.329 1.00 8.32 1032 ARG A CA 1
ATOM 6077 C C . ARG A 1 910 ? 162.329 166.039 209.006 1.00 8.41 1032 ARG A C 1
ATOM 6078 O O . ARG A 1 910 ? 162.396 165.881 210.225 1.00 12.99 1032 ARG A O 1
ATOM 6086 N N . GLU A 1 911 ? 163.395 166.020 208.212 1.00 6.94 1033 GLU A N 1
ATOM 6087 C CA . GLU A 1 911 ? 164.734 165.750 208.717 1.00 7.42 1033 GLU A CA 1
ATOM 6088 C C . GLU A 1 911 ? 165.730 166.638 207.995 1.00 7.48 1033 GLU A C 1
ATOM 6089 O O . GLU A 1 911 ? 165.796 166.626 206.764 1.00 7.75 1033 GLU A O 1
ATOM 6095 N N . LEU A 1 912 ? 166.511 167.389 208.757 1.00 8.84 1034 LEU A N 1
ATOM 6096 C CA . LEU A 1 912 ? 167.506 168.274 208.173 1.00 8.10 1034 LEU A CA 1
ATOM 6097 C C . LEU A 1 912 ? 168.740 167.482 207.774 1.00 8.16 1034 LEU A C 1
ATOM 6098 O O . LEU A 1 912 ? 169.396 166.869 208.620 1.00 11.30 1034 LEU A O 1
ATOM 6103 N N . LEU A 1 913 ? 169.060 167.494 206.485 1.00 4.46 1035 LEU A N 1
ATOM 6104 C CA . LEU A 1 913 ? 170.201 166.759 205.981 1.00 5.39 1035 LEU A CA 1
ATOM 6105 C C . LEU A 1 913 ? 171.317 167.730 205.615 1.00 6.56 1035 LEU A C 1
ATOM 6106 O O . LEU A 1 913 ? 171.042 168.777 205.021 1.00 7.25 1035 LEU A O 1
ATOM 6111 N N . PRO A 1 914 ? 172.617 167.412 205.943 1.00 8.89 1036 PRO A N 1
ATOM 6112 C CA . PRO A 1 914 ? 173.715 168.372 205.769 1.00 6.90 1036 PRO A CA 1
ATOM 6113 C C . PRO A 1 914 ? 174.281 168.494 204.354 1.00 8.66 1036 PRO A C 1
ATOM 6114 O O . PRO A 1 914 ? 175.478 168.325 204.127 1.00 11.41 1036 PRO A O 1
ATOM 6118 N N . VAL A 1 915 ? 173.416 168.820 203.402 1.00 6.57 1037 VAL A N 1
ATOM 6119 C CA . VAL A 1 915 ? 173.803 169.158 202.042 1.00 5.72 1037 VAL A CA 1
ATOM 6120 C C . VAL A 1 915 ? 173.624 170.660 201.912 1.00 11.01 1037 VAL A C 1
ATOM 6121 O O . VAL A 1 915 ? 172.504 171.173 202.020 1.00 15.76 1037 VAL A O 1
ATOM 6125 N N . PHE A 1 916 ? 174.717 171.370 201.684 1.00 12.66 1038 PHE A N 1
ATOM 6126 C CA . PHE A 1 916 ? 174.741 172.814 201.831 1.00 8.52 1038 PHE A CA 1
ATOM 6127 C C . PHE A 1 916 ? 174.842 173.487 200.473 1.00 10.17 1038 PHE A C 1
ATOM 6128 O O . PHE A 1 916 ? 175.494 172.980 199.557 1.00 15.14 1038 PHE A O 1
ATOM 6136 N N . GLU A 1 917 ? 174.140 174.617 200.358 1.00 9.59 1039 GLU A N 1
ATOM 6137 C CA . GLU A 1 917 ? 173.981 175.507 199.206 1.00 9.73 1039 GLU A CA 1
ATOM 6138 C C . GLU A 1 917 ? 173.394 174.824 197.980 1.00 9.48 1039 GLU A C 1
ATOM 6139 O O . GLU A 1 917 ? 173.617 175.302 196.869 1.00 11.71 1039 GLU A O 1
ATOM 6145 N N . ALA A 1 918 ? 172.623 173.753 198.139 1.00 9.05 1040 ALA A N 1
ATOM 6146 C CA . ALA A 1 918 ? 172.099 173.029 196.994 1.00 6.03 1040 ALA A CA 1
ATOM 6147 C C . ALA A 1 918 ? 170.877 173.734 196.445 1.00 5.94 1040 ALA A C 1
ATOM 6148 O O . ALA A 1 918 ? 170.071 174.290 197.194 1.00 10.08 1040 ALA A O 1
ATOM 6150 N N . ASN A 1 919 ? 170.750 173.727 195.128 1.00 4.62 1041 ASN A N 1
ATOM 6151 C CA . ASN A 1 919 ? 169.633 174.372 194.459 1.00 4.72 1041 ASN A CA 1
ATOM 6152 C C . ASN A 1 919 ? 168.718 173.382 193.768 1.00 5.04 1041 ASN A C 1
ATOM 6153 O O . ASN A 1 919 ? 167.505 173.577 193.751 1.00 6.14 1041 ASN A O 1
ATOM 6158 N N . PHE A 1 920 ? 169.278 172.319 193.197 1.00 4.80 1042 PHE A N 1
ATOM 6159 C CA . PHE A 1 920 ? 168.511 171.265 192.558 1.00 4.67 1042 PHE A CA 1
ATOM 6160 C C . PHE A 1 920 ? 169.012 169.930 193.084 1.00 5.29 1042 PHE A C 1
ATOM 6161 O O . PHE A 1 920 ? 170.152 169.818 193.530 1.00 6.09 1042 PHE A O 1
ATOM 6169 N N . LEU A 1 921 ? 168.152 168.917 193.037 1.00 5.43 1043 LEU A N 1
ATOM 6170 C CA . LEU A 1 921 ? 168.430 167.632 193.656 1.00 3.99 1043 LEU A CA 1
ATOM 6171 C C . LEU A 1 921 ? 168.006 166.484 192.757 1.00 4.61 1043 LEU A C 1
ATOM 6172 O O . LEU A 1 921 ? 167.070 166.606 191.965 1.00 9.42 1043 LEU A O 1
ATOM 6177 N N . ALA A 1 922 ? 168.701 165.359 192.908 1.00 3.44 1044 ALA A N 1
ATOM 6178 C CA . ALA A 1 922 ? 168.261 164.075 192.387 1.00 4.68 1044 ALA A CA 1
ATOM 6179 C C . ALA A 1 922 ? 168.803 162.994 193.305 1.00 6.59 1044 ALA A C 1
ATOM 6180 O O . ALA A 1 922 ? 169.852 163.177 193.920 1.00 9.78 1044 ALA A O 1
ATOM 6182 N N . LEU A 1 923 ? 168.091 161.874 193.400 1.00 9.13 1045 LEU A N 1
ATOM 6183 C CA . LEU A 1 923 ? 168.561 160.753 194.201 1.00 8.73 1045 LEU A CA 1
ATOM 6184 C C . LEU A 1 923 ? 168.621 159.502 193.338 1.00 11.00 1045 LEU A C 1
ATOM 6185 O O . LEU A 1 923 ? 167.663 159.176 192.630 1.00 11.60 1045 LEU A O 1
ATOM 6190 N N . ASP A 1 924 ? 169.761 158.810 193.396 1.00 12.51 1046 ASP A N 1
ATOM 6191 C CA . ASP A 1 924 ? 169.965 157.560 192.672 1.00 12.61 1046 ASP A CA 1
ATOM 6192 C C . ASP A 1 924 ? 169.480 156.427 193.564 1.00 14.27 1046 ASP A C 1
ATOM 6193 O O . ASP A 1 924 ? 170.094 156.180 194.610 1.00 19.66 1046 ASP A O 1
ATOM 6198 N N . PRO A 1 925 ? 168.406 155.712 193.206 1.00 17.33 1047 PRO A N 1
ATOM 6199 C CA . PRO A 1 925 ? 167.779 154.790 194.161 1.00 16.52 1047 PRO A CA 1
ATOM 6200 C C . PRO A 1 925 ? 168.485 153.457 194.334 1.00 21.26 1047 PRO A C 1
ATOM 6201 O O . PRO A 1 925 ? 168.100 152.700 195.232 1.00 22.18 1047 PRO A O 1
ATOM 6205 N N . ARG A 1 926 ? 169.489 153.144 193.513 1.00 19.37 1048 ARG A N 1
ATOM 6206 C CA . ARG A 1 926 ? 170.140 151.840 193.590 1.00 18.38 1048 ARG A CA 1
ATOM 6207 C C . ARG A 1 926 ? 171.083 151.753 194.784 1.00 20.34 1048 ARG A C 1
ATOM 6208 O O . ARG A 1 926 ? 171.274 150.673 195.355 1.00 27.50 1048 ARG A O 1
ATOM 6216 N N . GLN A 1 927 ? 171.672 152.877 195.181 1.00 17.45 1049 GLN A N 1
ATOM 6217 C CA . GLN A 1 927 ? 172.591 152.913 196.306 1.00 18.35 1049 GLN A CA 1
ATOM 6218 C C . GLN A 1 927 ? 172.412 154.108 197.230 1.00 20.51 1049 GLN A C 1
ATOM 6219 O O . GLN A 1 927 ? 173.013 154.116 198.309 1.00 28.06 1049 GLN A O 1
ATOM 6225 N N . GLY A 1 928 ? 171.613 155.100 196.858 1.00 16.93 1050 GLY A N 1
ATOM 6226 C CA . GLY A 1 928 ? 171.291 156.195 197.744 1.00 11.49 1050 GLY A CA 1
ATOM 6227 C C . GLY A 1 928 ? 172.133 157.443 197.619 1.00 15.73 1050 GLY A C 1
ATOM 6228 O O . GLY A 1 928 ? 172.142 158.245 198.557 1.00 27.97 1050 GLY A O 1
ATOM 6229 N N . HIS A 1 929 ? 172.842 157.635 196.507 1.00 15.96 1051 HIS A N 1
ATOM 6230 C CA . HIS A 1 929 ? 173.683 158.813 196.347 1.00 18.28 1051 HIS A CA 1
ATOM 6231 C C . HIS A 1 929 ? 172.854 160.034 195.980 1.00 11.03 1051 HIS A C 1
ATOM 6232 O O . HIS A 1 929 ? 172.134 160.032 194.981 1.00 11.29 1051 HIS A O 1
ATOM 6239 N N . LEU A 1 930 ? 172.988 161.093 196.780 1.00 8.57 1052 LEU A N 1
ATOM 6240 C CA . LEU A 1 930 ? 172.184 162.303 196.630 1.00 8.12 1052 LEU A CA 1
ATOM 6241 C C . LEU A 1 930 ? 172.948 163.294 195.768 1.00 7.16 1052 LEU A C 1
ATOM 6242 O O . LEU A 1 930 ? 173.885 163.945 196.230 1.00 10.33 1052 LEU A O 1
ATOM 6247 N N . TYR A 1 931 ? 172.523 163.419 194.519 1.00 6.30 1053 TYR A N 1
ATOM 6248 C CA . TYR A 1 931 ? 173.188 164.275 193.551 1.00 5.58 1053 TYR A CA 1
ATOM 6249 C C . TYR A 1 931 ? 172.611 165.672 193.698 1.00 5.48 1053 TYR A C 1
ATOM 6250 O O . TYR A 1 931 ? 171.390 165.837 193.725 1.00 9.17 1053 TYR A O 1
ATOM 6259 N N . TYR A 1 932 ? 173.470 166.672 193.834 1.00 5.13 1054 TYR A N 1
ATOM 6260 C CA . TYR A 1 932 ? 173.004 168.033 194.025 1.00 5.52 1054 TYR A CA 1
ATOM 6261 C C . TYR A 1 932 ? 173.811 168.990 193.171 1.00 6.15 1054 TYR A C 1
ATOM 6262 O O . TYR A 1 932 ? 174.946 168.709 192.785 1.00 12.26 1054 TYR A O 1
ATOM 6271 N N . ALA A 1 933 ? 173.202 170.131 192.865 1.00 5.18 1055 ALA A N 1
ATOM 6272 C CA . ALA A 1 933 ? 173.888 171.198 192.154 1.00 6.57 1055 ALA A CA 1
ATOM 6273 C C . ALA A 1 933 ? 173.661 172.517 192.867 1.00 7.76 1055 ALA A C 1
ATOM 6274 O O . ALA A 1 933 ? 172.521 172.939 193.070 1.00 11.88 1055 ALA A O 1
ATOM 6276 N N . THR A 1 934 ? 174.765 173.164 193.209 1.00 7.35 1056 THR A N 1
ATOM 6277 C CA . THR A 1 934 ? 174.852 174.564 193.564 1.00 7.61 1056 THR A CA 1
ATOM 6278 C C . THR A 1 934 ? 174.814 175.368 192.243 1.00 14.00 1056 THR A C 1
ATOM 6279 O O . THR A 1 934 ? 174.954 174.807 191.151 1.00 18.30 1056 THR A O 1
ATOM 6283 N N . SER A 1 935 ? 174.575 176.685 192.319 1.00 16.70 1057 SER A N 1
ATOM 6284 C CA . SER A 1 935 ? 174.843 177.567 191.185 1.00 16.21 1057 SER A CA 1
ATOM 6285 C C . SER A 1 935 ? 176.323 177.614 190.789 1.00 19.49 1057 SER A C 1
ATOM 6286 O O . SER A 1 935 ? 176.622 177.843 189.614 1.00 25.04 1057 SER A O 1
ATOM 6289 N N . SER A 1 936 ? 177.253 177.388 191.721 1.00 17.01 1058 SER A N 1
ATOM 6290 C CA . SER A 1 936 ? 178.665 177.283 191.375 1.00 16.34 1058 SER A CA 1
ATOM 6291 C C . SER A 1 936 ? 179.068 175.873 190.946 1.00 17.79 1058 SER A C 1
ATOM 6292 O O . SER A 1 936 ? 179.775 175.716 189.949 1.00 31.16 1058 SER A O 1
ATOM 6295 N N . GLN A 1 937 ? 178.652 174.837 191.673 1.00 14.41 1059 GLN A N 1
ATOM 6296 C CA . GLN A 1 937 ? 179.193 173.504 191.446 1.00 12.24 1059 GLN A CA 1
ATOM 6297 C C . GLN A 1 937 ? 178.102 172.445 191.343 1.00 12.07 1059 GLN A C 1
ATOM 6298 O O . GLN A 1 937 ? 176.940 172.683 191.663 1.00 18.26 1059 GLN A O 1
ATOM 6304 N N . LEU A 1 938 ? 178.496 171.266 190.869 1.00 12.16 1060 LEU A N 1
ATOM 6305 C CA . LEU A 1 938 ? 177.645 170.085 190.817 1.00 10.92 1060 LEU A CA 1
ATOM 6306 C C . LEU A 1 938 ? 178.388 168.934 191.475 1.00 10.02 1060 LEU A C 1
ATOM 6307 O O . LEU A 1 938 ? 179.510 168.611 191.083 1.00 16.76 1060 LEU A O 1
ATOM 6312 N N . SER A 1 939 ? 177.756 168.297 192.454 1.00 7.25 1061 SER A N 1
ATOM 6313 C CA . SER A 1 939 ? 178.471 167.386 193.335 1.00 8.08 1061 SER A CA 1
ATOM 6314 C C . SER A 1 939 ? 177.605 166.163 193.602 1.00 7.36 1061 SER A C 1
ATOM 6315 O O . SER A 1 939 ? 176.628 165.901 192.898 1.00 10.26 1061 SER A O 1
ATOM 6318 N N . ARG A 1 940 ? 177.993 165.401 194.624 1.00 7.40 1062 ARG A N 1
ATOM 6319 C CA . ARG A 1 940 ? 177.304 164.190 195.046 1.00 8.09 1062 ARG A CA 1
ATOM 6320 C C . ARG A 1 940 ? 177.481 164.038 196.551 1.00 10.16 1062 ARG A C 1
ATOM 6321 O O . ARG A 1 940 ? 178.559 164.313 197.079 1.00 11.97 1062 ARG A O 1
ATOM 6329 N N . HIS A 1 941 ? 176.420 163.641 197.250 1.00 12.09 1063 HIS A N 1
ATOM 6330 C CA . HIS A 1 941 ? 176.494 163.344 198.675 1.00 13.30 1063 HIS A CA 1
ATOM 6331 C C . HIS A 1 941 ? 176.088 161.894 198.896 1.00 21.29 1063 HIS A C 1
ATOM 6332 O O . HIS A 1 941 ? 175.085 161.437 198.340 1.00 23.61 1063 HIS A O 1
ATOM 6339 N N . GLY A 1 942 ? 176.870 161.171 199.699 1.00 27.87 1064 GLY A N 1
ATOM 6340 C CA . GLY A 1 942 ? 176.616 159.779 199.992 1.00 30.78 1064 GLY A CA 1
ATOM 6341 C C . GLY A 1 942 ? 176.600 159.501 201.486 1.00 44.76 1064 GLY A C 1
ATOM 6342 O O . GLY A 1 942 ? 176.578 160.414 202.317 1.00 48.24 1064 GLY A O 1
ATOM 6343 N N . SER A 1 943 ? 176.612 158.205 201.812 1.00 47.44 1065 SER A N 1
ATOM 6344 C CA . SER A 1 943 ? 176.559 157.791 203.212 1.00 52.47 1065 SER A CA 1
ATOM 6345 C C . SER A 1 943 ? 177.907 157.989 203.896 1.00 61.73 1065 SER A C 1
ATOM 6346 O O . SER A 1 943 ? 178.012 158.721 204.887 1.00 62.90 1065 SER A O 1
ATOM 6349 N N . THR A 1 944 ? 178.944 157.336 203.387 1.00 62.73 1066 THR A N 1
ATOM 6350 C CA . THR A 1 944 ? 180.308 157.621 203.798 1.00 64.90 1066 THR A CA 1
ATOM 6351 C C . THR A 1 944 ? 180.744 158.963 203.211 1.00 61.57 1066 THR A C 1
ATOM 6352 O O . THR A 1 944 ? 180.247 159.372 202.159 1.00 56.93 1066 THR A O 1
ATOM 6356 N N . PRO A 1 945 ? 181.672 159.679 203.860 1.00 63.00 1067 PRO A N 1
ATOM 6357 C CA . PRO A 1 945 ? 182.189 160.920 203.261 1.00 60.12 1067 PRO A CA 1
ATOM 6358 C C . PRO A 1 945 ? 183.254 160.734 202.185 1.00 54.76 1067 PRO A C 1
ATOM 6359 O O . PRO A 1 945 ? 183.786 161.738 201.699 1.00 47.26 1067 PRO A O 1
ATOM 6363 N N . ASP A 1 946 ? 183.587 159.506 201.795 1.00 52.58 1068 ASP A N 1
ATOM 6364 C CA . ASP A 1 946 ? 184.506 159.247 200.696 1.00 52.11 1068 ASP A CA 1
ATOM 6365 C C . ASP A 1 946 ? 183.814 159.215 199.339 1.00 47.48 1068 ASP A C 1
ATOM 6366 O O . ASP A 1 946 ? 184.496 159.101 198.316 1.00 46.28 1068 ASP A O 1
ATOM 6371 N N . GLU A 1 947 ? 182.487 159.312 199.304 1.00 45.91 1069 GLU A N 1
ATOM 6372 C CA . GLU A 1 947 ? 181.725 159.228 198.066 1.00 39.94 1069 GLU A CA 1
ATOM 6373 C C . GLU A 1 947 ? 181.371 160.591 197.494 1.00 31.05 1069 GLU A C 1
ATOM 6374 O O . GLU A 1 947 ? 180.571 160.665 196.558 1.00 26.65 1069 GLU A O 1
ATOM 6380 N N . ALA A 1 948 ? 181.938 161.666 198.033 1.00 28.91 1070 ALA A N 1
ATOM 6381 C CA . ALA A 1 948 ? 181.644 163.002 197.536 1.00 20.98 1070 ALA A CA 1
ATOM 6382 C C . ALA A 1 948 ? 182.440 163.290 196.270 1.00 20.25 1070 ALA A C 1
ATOM 6383 O O . ALA A 1 948 ? 183.647 163.535 196.326 1.00 32.19 1070 ALA A O 1
ATOM 6385 N N . VAL A 1 949 ? 181.759 163.265 195.126 1.00 15.54 1071 VAL A N 1
ATOM 6386 C CA . VAL A 1 949 ? 182.391 163.451 193.823 1.00 18.19 1071 VAL A CA 1
ATOM 6387 C C . VAL A 1 949 ? 181.819 164.706 193.181 1.00 16.95 1071 VAL A C 1
ATOM 6388 O O . VAL A 1 949 ? 180.616 164.775 192.914 1.00 23.41 1071 VAL A O 1
ATOM 6392 N N . THR A 1 950 ? 182.678 165.687 192.915 1.00 13.52 1072 THR A N 1
ATOM 6393 C CA . THR A 1 950 ? 182.288 166.939 192.276 1.00 13.76 1072 THR A CA 1
ATOM 6394 C C . THR A 1 950 ? 182.589 166.832 190.787 1.00 16.00 1072 THR A C 1
ATOM 6395 O O . THR A 1 950 ? 183.707 166.478 190.403 1.00 25.48 1072 THR A O 1
ATOM 6399 N N . TYR A 1 951 ? 181.591 167.134 189.954 1.00 15.41 1073 TYR A N 1
ATOM 6400 C CA . TYR A 1 951 ? 181.672 166.886 188.521 1.00 19.85 1073 TYR A CA 1
ATOM 6401 C C . TYR A 1 951 ? 181.938 168.136 187.691 1.00 25.87 1073 TYR A C 1
ATOM 6402 O O . TYR A 1 951 ? 182.500 168.018 186.598 1.00 34.26 1073 TYR A O 1
ATOM 6411 N N . TYR A 1 952 ? 181.553 169.315 188.172 1.00 20.91 1074 TYR A N 1
ATOM 6412 C CA . TYR A 1 952 ? 181.723 170.553 187.423 1.00 19.30 1074 TYR A CA 1
ATOM 6413 C C . TYR A 1 952 ? 181.797 171.699 188.415 1.00 22.46 1074 TYR A C 1
ATOM 6414 O O . TYR A 1 952 ? 181.232 171.627 189.506 1.00 28.02 1074 TYR A O 1
ATOM 6423 N N . ARG A 1 953 ? 182.519 172.752 188.032 1.00 24.19 1075 ARG A N 1
ATOM 6424 C CA . ARG A 1 953 ? 182.594 173.981 188.809 1.00 21.51 1075 ARG A CA 1
ATOM 6425 C C . ARG A 1 953 ? 182.539 175.177 187.873 1.00 26.97 1075 ARG A C 1
ATOM 6426 O O . ARG A 1 953 ? 183.211 175.200 186.839 1.00 35.51 1075 ARG A O 1
ATOM 6434 N N . VAL A 1 954 ? 181.730 176.165 188.243 1.00 28.96 1076 VAL A N 1
ATOM 6435 C CA . VAL A 1 954 ? 181.603 177.423 187.519 1.00 38.53 1076 VAL A CA 1
ATOM 6436 C C . VAL A 1 954 ? 182.225 178.508 188.394 1.00 51.76 1076 VAL A C 1
ATOM 6437 O O . VAL A 1 954 ? 182.109 178.469 189.623 1.00 51.65 1076 VAL A O 1
ATOM 6441 N N . ASN A 1 955 ? 182.935 179.450 187.755 1.00 69.63 1077 ASN A N 1
ATOM 6442 C CA . ASN A 1 955 ? 183.576 180.548 188.479 1.00 78.35 1077 ASN A CA 1
ATOM 6443 C C . ASN A 1 955 ? 182.556 181.540 189.032 1.00 80.17 1077 ASN A C 1
ATOM 6444 O O . ASN A 1 955 ? 182.805 182.189 190.055 1.00 77.98 1077 ASN A O 1
ATOM 6449 N N . GLY A 1 956 ? 181.406 181.679 188.369 1.00 79.29 1078 GLY A N 1
ATOM 6450 C CA . GLY A 1 956 ? 180.336 182.552 188.805 1.00 79.31 1078 GLY A CA 1
ATOM 6451 C C . GLY A 1 956 ? 180.092 183.723 187.876 1.00 82.12 1078 GLY A C 1
ATOM 6452 O O . GLY A 1 956 ? 178.931 184.072 187.625 1.00 82.22 1078 GLY A O 1
ATOM 6453 N N . LEU A 1 957 ? 181.160 184.336 187.360 1.00 83.92 1079 LEU A N 1
ATOM 6454 C CA . LEU A 1 957 ? 181.001 185.380 186.353 1.00 84.43 1079 LEU A CA 1
ATOM 6455 C C . LEU A 1 957 ? 180.675 184.783 184.990 1.00 85.39 1079 LEU A C 1
ATOM 6456 O O . LEU A 1 957 ? 180.096 185.461 184.133 1.00 83.26 1079 LEU A O 1
ATOM 6461 N N . GLU A 1 958 ? 181.064 183.522 184.767 1.00 83.95 1080 GLU A N 1
ATOM 6462 C CA . GLU A 1 958 ? 180.734 182.837 183.521 1.00 78.66 1080 GLU A CA 1
ATOM 6463 C C . GLU A 1 958 ? 179.257 182.473 183.469 1.00 74.24 1080 GLU A C 1
ATOM 6464 O O . GLU A 1 958 ? 178.651 182.459 182.392 1.00 74.54 1080 GLU A O 1
ATOM 6470 N N . GLY A 1 959 ? 178.664 182.176 184.619 1.00 74.20 1081 GLY A N 1
ATOM 6471 C CA . GLY A 1 959 ? 177.250 181.865 184.670 1.00 64.60 1081 GLY A CA 1
ATOM 6472 C C . GLY A 1 959 ? 176.925 181.015 185.886 1.00 57.25 1081 GLY A C 1
ATOM 6473 O O . GLY A 1 959 ? 177.570 181.125 186.926 1.00 65.24 1081 GLY A O 1
ATOM 6474 N N . SER A 1 960 ? 175.900 180.179 185.724 1.00 44.10 1082 SER A N 1
ATOM 6475 C CA . SER A 1 960 ? 175.408 179.323 186.793 1.00 34.78 1082 SER A CA 1
ATOM 6476 C C . SER A 1 960 ? 174.706 178.115 186.192 1.00 34.14 1082 SER A C 1
ATOM 6477 O O . SER A 1 960 ? 174.305 178.132 185.027 1.00 38.97 1082 SER A O 1
ATOM 6480 N N . ILE A 1 961 ? 174.550 177.067 187.001 1.00 23.75 1083 ILE A N 1
ATOM 6481 C CA . ILE A 1 961 ? 173.906 175.838 186.547 1.00 20.95 1083 ILE A CA 1
ATOM 6482 C C . ILE A 1 961 ? 172.396 176.028 186.532 1.00 21.01 1083 ILE A C 1
ATOM 6483 O O . ILE A 1 961 ? 171.785 176.322 187.564 1.00 20.73 1083 ILE A O 1
ATOM 6488 N N . ALA A 1 962 ? 171.788 175.871 185.356 1.00 20.56 1084 ALA A N 1
ATOM 6489 C CA . ALA A 1 962 ? 170.360 176.118 185.200 1.00 18.65 1084 ALA A CA 1
ATOM 6490 C C . ALA A 1 962 ? 169.505 174.965 185.705 1.00 17.41 1084 ALA A C 1
ATOM 6491 O O . ALA A 1 962 ? 168.463 175.212 186.312 1.00 14.72 1084 ALA A O 1
ATOM 6493 N N . SER A 1 963 ? 169.910 173.723 185.443 1.00 17.45 1085 SER A N 1
ATOM 6494 C CA . SER A 1 963 ? 169.225 172.512 185.888 1.00 13.26 1085 SER A CA 1
ATOM 6495 C C . SER A 1 963 ? 170.219 171.369 185.803 1.00 13.67 1085 SER A C 1
ATOM 6496 O O . SER A 1 963 ? 171.316 171.535 185.272 1.00 20.58 1085 SER A O 1
ATOM 6499 N N . PHE A 1 964 ? 169.828 170.201 186.318 1.00 12.28 1086 PHE A N 1
ATOM 6500 C CA . PHE A 1 964 ? 170.519 168.982 185.924 1.00 9.34 1086 PHE A CA 1
ATOM 6501 C C . PHE A 1 964 ? 169.499 167.855 185.910 1.00 10.57 1086 PHE A C 1
ATOM 6502 O O . PHE A 1 964 ? 168.446 167.939 186.546 1.00 13.29 1086 PHE A O 1
ATOM 6510 N N . VAL A 1 965 ? 169.822 166.793 185.178 1.00 11.16 1087 VAL A N 1
ATOM 6511 C CA . VAL A 1 965 ? 168.995 165.597 185.155 1.00 9.70 1087 VAL A CA 1
ATOM 6512 C C . VAL A 1 965 ? 169.924 164.402 185.340 1.00 11.56 1087 VAL A C 1
ATOM 6513 O O . VAL A 1 965 ? 171.115 164.462 185.020 1.00 17.98 1087 VAL A O 1
ATOM 6517 N N . LEU A 1 966 ? 169.405 163.345 185.955 1.00 15.15 1088 LEU A N 1
ATOM 6518 C CA . LEU A 1 966 ? 170.192 162.166 186.287 1.00 15.94 1088 LEU A CA 1
ATOM 6519 C C . LEU A 1 966 ? 169.672 160.980 185.488 1.00 22.09 1088 LEU A C 1
ATOM 6520 O O . LEU A 1 966 ? 168.482 160.654 185.556 1.00 24.71 1088 LEU A O 1
ATOM 6525 N N . ASP A 1 967 ? 170.563 160.337 184.742 1.00 26.59 1089 ASP A N 1
ATOM 6526 C CA . ASP A 1 967 ? 170.226 159.175 183.927 1.00 25.79 1089 ASP A CA 1
ATOM 6527 C C . ASP A 1 967 ? 170.814 157.959 184.630 1.00 25.56 1089 ASP A C 1
ATOM 6528 O O . ASP A 1 967 ? 171.980 157.616 184.448 1.00 32.05 1089 ASP A O 1
ATOM 6533 N N . THR A 1 968 ? 169.990 157.304 185.449 1.00 28.86 1090 THR A N 1
ATOM 6534 C CA . THR A 1 968 ? 170.475 156.214 186.287 1.00 31.48 1090 THR A CA 1
ATOM 6535 C C . THR A 1 968 ? 170.619 154.908 185.519 1.00 36.11 1090 THR A C 1
ATOM 6536 O O . THR A 1 968 ? 171.307 153.996 185.990 1.00 40.13 1090 THR A O 1
ATOM 6540 N N . GLN A 1 969 ? 169.979 154.791 184.355 1.00 35.35 1091 GLN A N 1
ATOM 6541 C CA . GLN A 1 969 ? 170.017 153.533 183.619 1.00 36.39 1091 GLN A CA 1
ATOM 6542 C C . GLN A 1 969 ? 171.317 153.372 182.844 1.00 36.51 1091 GLN A C 1
ATOM 6543 O O . GLN A 1 969 ? 171.861 152.265 182.759 1.00 40.14 1091 GLN A O 1
ATOM 6549 N N . GLN A 1 970 ? 171.832 154.458 182.269 1.00 32.67 1092 GLN A N 1
ATOM 6550 C CA . GLN A 1 970 ? 173.041 154.410 181.458 1.00 37.42 1092 GLN A CA 1
ATOM 6551 C C . GLN A 1 970 ? 174.229 155.058 182.160 1.00 37.62 1092 GLN A C 1
ATOM 6552 O O . GLN A 1 970 ? 175.287 155.224 181.542 1.00 42.45 1092 GLN A O 1
ATOM 6558 N N . ASP A 1 971 ? 174.043 155.395 183.444 1.00 32.45 1093 ASP A N 1
ATOM 6559 C CA . ASP A 1 971 ? 175.005 156.030 184.364 1.00 32.11 1093 ASP A CA 1
ATOM 6560 C C . ASP A 1 971 ? 175.545 157.355 183.818 1.00 33.13 1093 ASP A C 1
ATOM 6561 O O . ASP A 1 971 ? 176.748 157.610 183.788 1.00 39.85 1093 ASP A O 1
ATOM 6566 N N . GLN A 1 972 ? 174.615 158.209 183.399 1.00 33.56 1094 GLN A N 1
ATOM 6567 C CA . GLN A 1 972 ? 174.942 159.471 182.753 1.00 30.49 1094 GLN A CA 1
ATOM 6568 C C . GLN A 1 972 ? 174.355 160.616 183.563 1.00 29.01 1094 GLN A C 1
ATOM 6569 O O . GLN A 1 972 ? 173.416 160.428 184.339 1.00 32.52 1094 GLN A O 1
ATOM 6575 N N . LEU A 1 973 ? 174.923 161.804 183.384 1.00 25.26 1095 LEU A N 1
ATOM 6576 C CA . LEU A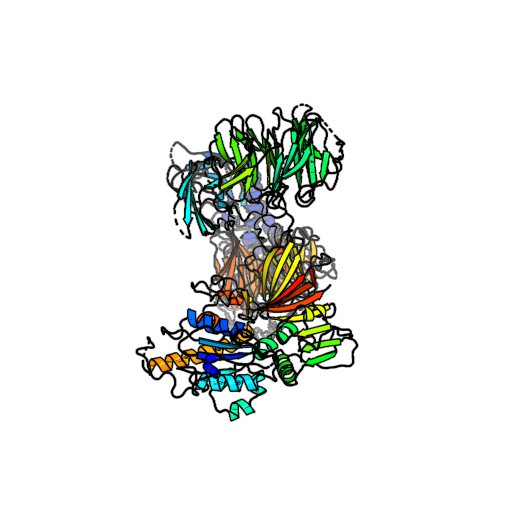 1 973 ? 174.562 162.958 184.204 1.00 20.65 1095 LEU A CA 1
ATOM 6577 C C . LEU A 1 973 ? 174.704 164.208 183.350 1.00 19.62 1095 LEU A C 1
ATOM 6578 O O . LEU A 1 973 ? 175.822 164.613 183.027 1.00 28.81 1095 LEU A O 1
ATOM 6583 N N . PHE A 1 974 ? 173.580 164.808 182.985 1.00 15.54 1096 PHE A N 1
ATOM 6584 C CA . PHE A 1 974 ? 173.532 165.989 182.139 1.00 18.43 1096 PHE A CA 1
ATOM 6585 C C . PHE A 1 974 ? 173.201 167.209 182.977 1.00 17.64 1096 PHE A C 1
ATOM 6586 O O . PHE A 1 974 ? 172.537 167.093 184.001 1.00 20.51 1096 PHE A O 1
ATOM 6594 N N . TRP A 1 975 ? 173.646 168.384 182.525 1.00 19.05 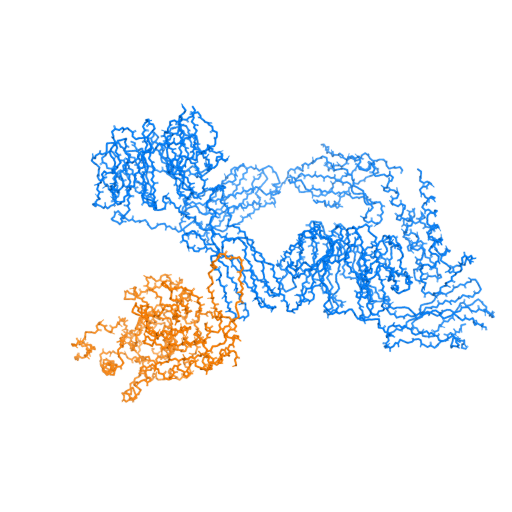1097 TRP A N 1
ATOM 6595 C CA . TRP A 1 975 ? 173.246 169.637 183.157 1.00 17.31 1097 TRP A CA 1
ATOM 6596 C C . TRP A 1 975 ? 173.259 170.768 182.141 1.00 20.51 1097 TRP A C 1
ATOM 6597 O O . TRP A 1 975 ? 173.956 170.712 181.127 1.00 29.37 1097 TRP A O 1
ATOM 6608 N N . LEU A 1 976 ? 172.491 171.811 182.447 1.00 18.59 1098 LEU A N 1
ATOM 6609 C CA . LEU A 1 976 ? 172.437 173.038 181.662 1.00 18.72 1098 LEU A CA 1
ATOM 6610 C C . LEU A 1 976 ? 173.123 174.156 182.429 1.00 24.73 1098 LEU A C 1
ATOM 6611 O O . LEU A 1 976 ? 172.826 174.375 183.605 1.00 23.38 1098 LEU A O 1
ATOM 6616 N N . VAL A 1 977 ? 174.029 174.862 181.764 1.00 35.11 1099 VAL A N 1
ATOM 6617 C CA . VAL A 1 977 ? 174.682 176.036 182.330 1.00 31.64 1099 VAL A CA 1
ATOM 6618 C C . VAL A 1 977 ? 174.127 177.261 181.623 1.00 35.23 1099 VAL A C 1
ATOM 6619 O O . VAL A 1 977 ? 174.413 177.490 180.443 1.00 39.72 1099 VAL A O 1
ATOM 6623 N N . LYS A 1 978 ? 173.323 178.040 182.339 1.00 36.65 1100 LYS A N 1
ATOM 6624 C CA . LYS A 1 978 ? 172.929 179.356 181.859 1.00 43.60 1100 LYS A CA 1
ATOM 6625 C C . LYS A 1 978 ? 174.130 180.279 181.983 1.00 54.58 1100 LYS A C 1
ATOM 6626 O O . LYS A 1 978 ? 174.755 180.349 183.045 1.00 54.80 1100 LYS A O 1
ATOM 6632 N N . GLY A 1 979 ? 174.486 180.948 180.893 1.00 59.59 1101 GLY A N 1
ATOM 6633 C CA . GLY A 1 979 ? 175.704 181.728 180.884 1.00 57.88 1101 GLY A CA 1
ATOM 6634 C C . GLY A 1 979 ? 175.515 183.163 180.448 1.00 66.87 1101 GLY A C 1
ATOM 6635 O O . GLY A 1 979 ? 174.395 183.683 180.434 1.00 64.21 1101 GLY A O 1
ATOM 6636 N N . SER A 1 980 ? 176.619 183.813 180.092 1.00 75.40 1102 SER A N 1
ATOM 6637 C CA . SER A 1 980 ? 176.601 185.191 179.613 1.00 72.52 1102 SER A CA 1
ATOM 6638 C C . SER A 1 980 ? 176.290 185.169 178.123 1.00 64.74 1102 SER A C 1
ATOM 6639 O O . SER A 1 980 ? 177.183 185.145 177.276 1.00 55.73 1102 SER A O 1
ATOM 6642 N N . GLY A 1 981 ? 174.999 185.166 177.801 1.00 65.19 1103 GLY A N 1
ATOM 6643 C CA . GLY A 1 981 ? 174.564 185.158 176.421 1.00 68.92 1103 GLY A CA 1
ATOM 6644 C C . GLY A 1 981 ? 174.597 183.812 175.735 1.00 65.98 1103 GLY A C 1
ATOM 6645 O O . GLY A 1 981 ? 174.520 183.763 174.503 1.00 65.16 1103 GLY A O 1
ATOM 6646 N N . ALA A 1 982 ? 174.711 182.718 176.485 1.00 69.12 1104 ALA A N 1
ATOM 6647 C CA . ALA A 1 982 ? 174.753 181.391 175.890 1.00 63.21 1104 ALA A CA 1
ATOM 6648 C C . ALA A 1 982 ? 174.111 180.393 176.841 1.00 58.43 1104 ALA A C 1
ATOM 6649 O O . ALA A 1 982 ? 174.050 180.609 178.054 1.00 63.49 1104 ALA A O 1
ATOM 6651 N N . LEU A 1 983 ? 173.632 179.289 176.270 1.00 45.51 1105 LEU A N 1
ATOM 6652 C CA . LEU A 1 983 ? 173.022 178.192 177.017 1.00 45.78 1105 LEU A CA 1
ATOM 6653 C C . LEU A 1 983 ? 173.718 176.900 176.621 1.00 43.48 1105 LEU A C 1
ATOM 6654 O O . LEU A 1 983 ? 173.502 176.389 175.518 1.00 51.57 1105 LEU A O 1
ATOM 6659 N N . ARG A 1 984 ? 174.534 176.364 177.518 1.00 36.80 1106 ARG A N 1
ATOM 6660 C CA . ARG A 1 984 ? 175.379 175.221 177.212 1.00 35.30 1106 ARG A CA 1
ATOM 6661 C C . ARG A 1 984 ? 174.860 173.963 177.891 1.00 33.92 1106 ARG A C 1
ATOM 6662 O O . ARG A 1 984 ? 174.328 174.022 179.001 1.00 38.44 1106 ARG A O 1
ATOM 6670 N N . LEU A 1 985 ? 175.026 172.825 177.220 1.00 31.70 1107 LEU A N 1
ATOM 6671 C CA . LEU A 1 985 ? 174.562 171.535 177.708 1.00 27.73 1107 LEU A CA 1
ATOM 6672 C C . LEU A 1 985 ? 175.736 170.567 177.750 1.00 24.70 1107 LEU A C 1
ATOM 6673 O O . LEU A 1 985 ? 176.537 170.516 176.813 1.00 35.22 1107 LEU A O 1
ATOM 6678 N N . TYR A 1 986 ? 175.848 169.804 178.836 1.00 19.73 1108 TYR A N 1
ATOM 6679 C CA . TYR A 1 986 ? 177.022 168.976 179.082 1.00 24.64 1108 TYR A CA 1
ATOM 6680 C C . TYR A 1 986 ? 176.609 167.537 179.375 1.00 26.16 1108 TYR A C 1
ATOM 6681 O O . TYR A 1 986 ? 175.426 167.188 179.376 1.00 29.67 1108 TYR A O 1
ATOM 6690 N N . ARG A 1 987 ? 177.618 166.708 179.644 1.00 24.95 1109 ARG A N 1
ATOM 6691 C CA . ARG A 1 987 ? 177.460 165.288 179.924 1.00 22.37 1109 ARG A CA 1
ATOM 6692 C C . ARG A 1 987 ? 178.696 164.816 180.674 1.00 27.11 1109 ARG A C 1
ATOM 6693 O O . ARG A 1 987 ? 179.813 165.188 180.316 1.00 38.24 1109 ARG A O 1
ATOM 6701 N N . ALA A 1 988 ? 178.497 164.010 181.713 1.00 25.16 1110 ALA A N 1
ATOM 6702 C CA . ALA A 1 988 ? 179.605 163.330 182.366 1.00 32.70 1110 ALA A CA 1
ATOM 6703 C C . ALA A 1 988 ? 179.120 161.976 182.854 1.00 35.98 1110 ALA A C 1
ATOM 6704 O O . ALA A 1 988 ? 177.939 161.835 183.191 1.00 42.82 1110 ALA A O 1
ATOM 6706 N N . PRO A 1 989 ? 179.986 160.962 182.883 1.00 35.95 1111 PRO A N 1
ATOM 6707 C CA . PRO A 1 989 ? 179.585 159.682 183.474 1.00 37.21 1111 PRO A CA 1
ATOM 6708 C C . PRO A 1 989 ? 179.560 159.747 184.991 1.00 38.15 1111 PRO A C 1
ATOM 6709 O O . PRO A 1 989 ? 180.147 160.639 185.607 1.00 37.28 1111 PRO A O 1
ATOM 6713 N N . LEU A 1 990 ? 178.860 158.781 185.586 1.00 41.06 1112 LEU A N 1
ATOM 6714 C CA . LEU A 1 990 ? 178.711 158.736 187.036 1.00 40.12 1112 LEU A CA 1
ATOM 6715 C C . LEU A 1 990 ? 179.978 158.234 187.715 1.00 42.75 1112 LEU A C 1
ATOM 6716 O O . LEU A 1 990 ? 180.273 158.615 188.854 1.00 37.04 1112 LEU A O 1
ATOM 6721 N N . THR A 1 991 ? 180.732 157.376 187.039 1.00 50.94 1113 THR A N 1
ATOM 6722 C CA . THR A 1 991 ? 181.928 156.784 187.624 1.00 52.12 1113 THR A CA 1
ATOM 6723 C C . THR A 1 991 ? 183.112 157.741 187.566 1.00 48.44 1113 THR A C 1
ATOM 6724 O O . THR A 1 991 ? 184.095 157.571 188.287 1.00 43.01 1113 THR A O 1
ATOM 6728 N N . SER A 1 996 ? 184.752 161.661 182.201 1.00 41.64 1118 SER A N 1
ATOM 6729 C CA . SER A 1 996 ? 185.030 162.359 180.952 1.00 47.04 1118 SER A CA 1
ATOM 6730 C C . SER A 1 996 ? 183.948 163.389 180.648 1.00 43.34 1118 SER A C 1
ATOM 6731 O O . SER A 1 996 ? 182.857 163.042 180.199 1.00 39.62 1118 SER A O 1
ATOM 6734 N N . LEU A 1 997 ? 184.270 164.657 180.895 1.00 42.98 1119 LEU A N 1
ATOM 6735 C CA . LEU A 1 997 ? 183.323 165.740 180.670 1.00 40.29 1119 LEU A CA 1
ATOM 6736 C C . LEU A 1 997 ? 183.194 166.027 179.179 1.00 40.54 1119 LEU A C 1
ATOM 6737 O O . LEU A 1 997 ? 184.184 166.287 178.491 1.00 41.12 1119 LEU A O 1
ATOM 6742 N N . GLN A 1 998 ? 181.961 165.979 178.682 1.00 35.12 1120 GLN A N 1
ATOM 6743 C CA . GLN A 1 998 ? 181.698 166.185 177.266 1.00 36.15 1120 GLN A CA 1
ATOM 6744 C C . GLN A 1 998 ? 180.677 167.293 177.094 1.00 30.30 1120 GLN A C 1
ATOM 6745 O O . GLN A 1 998 ? 179.559 167.200 177.604 1.00 35.57 1120 GLN A O 1
ATOM 6751 N N . MET A 1 999 ? 181.066 168.332 176.365 1.00 29.74 1121 MET A N 1
ATOM 6752 C CA . MET A 1 999 ? 180.165 169.410 175.974 1.00 27.94 1121 MET A CA 1
ATOM 6753 C C . MET A 1 999 ? 179.313 168.842 174.845 1.00 36.47 1121 MET A C 1
ATOM 6754 O O . MET A 1 999 ? 179.826 168.342 173.841 1.00 50.81 1121 MET A O 1
ATOM 6759 N N . ILE A 1 1000 ? 177.991 168.856 175.030 1.00 31.69 1122 ILE A N 1
ATOM 6760 C CA . ILE A 1 1000 ? 177.105 168.356 173.979 1.00 36.47 1122 ILE A CA 1
ATOM 6761 C C . ILE A 1 1000 ? 176.831 169.451 172.960 1.00 42.57 1122 ILE A C 1
ATOM 6762 O O . ILE A 1 1000 ? 177.155 169.318 171.775 1.00 49.15 1122 ILE A O 1
ATOM 6767 N N . GLN A 1 1001 ? 176.240 170.554 173.412 1.00 38.19 1123 GLN A N 1
ATOM 6768 C CA . GLN A 1 1001 ? 175.916 171.657 172.523 1.00 40.81 1123 GLN A CA 1
ATOM 6769 C C . GLN A 1 1001 ? 175.915 172.949 173.322 1.00 42.14 1123 GLN A C 1
ATOM 6770 O O . GLN A 1 1001 ? 175.640 172.957 174.523 1.00 49.36 1123 GLN A O 1
ATOM 6776 N N . GLN A 1 1002 ? 176.238 174.042 172.636 1.00 41.56 1124 GLN A N 1
ATOM 6777 C CA . GLN A 1 1002 ? 176.115 175.385 173.185 1.00 42.89 1124 GLN A CA 1
ATOM 6778 C C . GLN A 1 1002 ? 175.149 176.161 172.306 1.00 43.43 1124 GLN A C 1
ATOM 6779 O O . GLN A 1 1002 ? 175.351 176.249 171.091 1.00 48.98 1124 GLN A O 1
ATOM 6785 N N . ILE A 1 1003 ? 174.103 176.711 172.911 1.00 44.90 1125 ILE A N 1
ATOM 6786 C CA . ILE A 1 1003 ? 173.091 177.443 172.161 1.00 51.60 1125 ILE A CA 1
ATOM 6787 C C . ILE A 1 1003 ? 173.110 178.914 172.557 1.00 49.87 1125 ILE A C 1
ATOM 6788 O O . ILE A 1 1003 ? 172.973 179.252 173.731 1.00 55.68 1125 ILE A O 1
ATOM 6793 N N . GLN A 1 1008 ? 167.273 181.874 176.686 1.00 50.39 1130 GLN A N 1
ATOM 6794 C CA . GLN A 1 1008 ? 167.718 180.959 177.729 1.00 52.48 1130 GLN A CA 1
ATOM 6795 C C . GLN A 1 1008 ? 166.565 180.120 178.266 1.00 48.73 1130 GLN A C 1
ATOM 6796 O O . GLN A 1 1008 ? 165.436 180.227 177.790 1.00 47.38 1130 GLN A O 1
ATOM 6802 N N . ALA A 1 1009 ? 166.852 179.291 179.265 1.00 43.20 1131 ALA A N 1
ATOM 6803 C CA . ALA A 1 1009 ? 165.942 178.246 179.706 1.00 31.38 1131 ALA A CA 1
ATOM 6804 C C . ALA A 1 1009 ? 165.349 178.580 181.065 1.00 27.04 1131 ALA A C 1
ATOM 6805 O O . ALA A 1 1009 ? 165.936 179.343 181.839 1.00 28.91 1131 ALA A O 1
ATOM 6807 N N . VAL A 1 1010 ? 164.169 178.024 181.324 1.00 21.92 1132 VAL A N 1
ATOM 6808 C CA . VAL A 1 1010 ? 163.582 178.015 182.668 1.00 16.45 1132 VAL A CA 1
ATOM 6809 C C . VAL A 1 1010 ? 164.442 177.130 183.564 1.00 20.19 1132 VAL A C 1
ATOM 6810 O O . VAL A 1 1010 ? 164.913 176.072 183.102 1.00 23.49 1132 VAL A O 1
ATOM 6814 N N . PRO A 1 1011 ? 164.769 177.546 184.792 1.00 16.32 1133 PRO A N 1
ATOM 6815 C CA . PRO A 1 1011 ? 165.472 176.649 185.713 1.00 12.22 1133 PRO A CA 1
ATOM 6816 C C . PRO A 1 1011 ? 164.604 175.489 186.176 1.00 12.95 1133 PRO A C 1
ATOM 6817 O O . PRO A 1 1011 ? 163.380 175.615 186.284 1.00 13.73 1133 PRO A O 1
ATOM 6821 N N . ASP A 1 1012 ? 165.291 174.360 186.442 1.00 13.31 1134 ASP A N 1
ATOM 6822 C CA . ASP A 1 1012 ? 164.732 173.037 186.785 1.00 13.53 1134 ASP A CA 1
ATOM 6823 C C . ASP A 1 1012 ? 163.742 172.538 185.736 1.00 14.30 1134 ASP A C 1
ATOM 6824 O O . ASP A 1 1012 ? 162.697 171.976 186.060 1.00 19.09 1134 ASP A O 1
ATOM 6829 N N . SER A 1 1013 ? 164.077 172.739 184.465 1.00 12.13 1135 SER A N 1
ATOM 6830 C CA . SER A 1 1013 ? 163.213 172.328 183.374 1.00 10.44 1135 SER A CA 1
ATOM 6831 C C . SER A 1 1013 ? 163.859 171.311 182.454 1.00 14.77 1135 SER A C 1
ATOM 6832 O O . SER A 1 1013 ? 163.219 170.882 181.488 1.00 18.50 1135 SER A O 1
ATOM 6835 N N . LEU A 1 1014 ? 165.096 170.908 182.720 1.00 13.25 1136 LEU A N 1
ATOM 6836 C CA . LEU A 1 1014 ? 165.762 169.919 181.888 1.00 14.31 1136 LEU A CA 1
ATOM 6837 C C . LEU A 1 1014 ? 165.265 168.534 182.270 1.00 15.47 1136 LEU A C 1
ATOM 6838 O O . LEU A 1 1014 ? 165.538 168.050 183.372 1.00 17.73 1136 LEU A O 1
ATOM 6843 N N . GLN A 1 1015 ? 164.530 167.902 181.362 1.00 13.74 1137 GLN A N 1
ATOM 6844 C CA . GLN A 1 1015 ? 163.992 166.569 181.568 1.00 14.47 1137 GLN A CA 1
ATOM 6845 C C . GLN A 1 1015 ? 164.626 165.602 180.583 1.00 18.57 1137 GLN A C 1
ATOM 6846 O O . GLN A 1 1015 ? 164.918 165.965 179.442 1.00 21.92 1137 GLN A O 1
ATOM 6852 N N . LEU A 1 1016 ? 164.839 164.375 181.036 1.00 21.23 1138 LEU A N 1
ATOM 6853 C CA . LEU A 1 1016 ? 165.412 163.319 180.211 1.00 19.39 1138 LEU A CA 1
ATOM 6854 C C . LEU A 1 1016 ? 164.276 162.552 179.549 1.00 22.29 1138 LEU A C 1
ATOM 6855 O O . LEU A 1 1016 ? 163.332 162.127 180.221 1.00 24.42 1138 LEU A O 1
ATOM 6860 N N . LEU A 1 1017 ? 164.364 162.376 178.235 1.00 21.21 1139 LEU A N 1
ATOM 6861 C CA . LEU A 1 1017 ? 163.319 161.696 177.475 1.00 21.58 1139 LEU A CA 1
ATOM 6862 C C . LEU A 1 1017 ? 163.833 160.317 177.084 1.00 25.30 1139 LEU A C 1
ATOM 6863 O O . LEU A 1 1017 ? 164.378 160.132 175.997 1.00 30.10 1139 LEU A O 1
ATOM 6868 N N . ARG A 1 1018 ? 163.651 159.347 177.974 1.00 25.77 1140 ARG A N 1
ATOM 6869 C CA . ARG A 1 1018 ? 164.085 157.959 177.805 1.00 28.43 1140 ARG A CA 1
ATOM 6870 C C . ARG A 1 1018 ? 163.499 157.135 176.644 1.00 31.18 1140 ARG A C 1
ATOM 6871 O O . ARG A 1 1018 ? 164.165 156.167 176.249 1.00 32.98 1140 ARG A O 1
ATOM 6879 N N . PRO A 1 1019 ? 162.288 157.393 176.093 1.00 32.42 1141 PRO A N 1
ATOM 6880 C CA . PRO A 1 1019 ? 162.007 156.826 174.758 1.00 31.00 1141 PRO A CA 1
ATOM 6881 C C . PRO A 1 1019 ? 162.876 157.357 173.628 1.00 32.97 1141 PRO A C 1
ATOM 6882 O O . PRO A 1 1019 ? 163.500 156.549 172.931 1.00 40.22 1141 PRO A O 1
ATOM 6886 N N . LEU A 1 1020 ? 162.944 158.669 173.416 1.00 26.88 1142 LEU A N 1
ATOM 6887 C CA . LEU A 1 1020 ? 163.705 159.207 172.294 1.00 25.16 1142 LEU A CA 1
ATOM 6888 C C . LEU A 1 1020 ? 165.210 159.201 172.546 1.00 25.35 1142 LEU A C 1
ATOM 6889 O O . LEU A 1 1020 ? 165.987 159.116 171.589 1.00 31.82 1142 LEU A O 1
ATOM 6894 N N . GLY A 1 1021 ? 165.638 159.186 173.803 1.00 24.80 1143 GLY A N 1
ATOM 6895 C CA . GLY A 1 1021 ? 167.045 159.337 174.109 1.00 25.68 1143 GLY A CA 1
ATOM 6896 C C . GLY A 1 1021 ? 167.469 160.769 173.884 1.00 27.08 1143 GLY A C 1
ATOM 6897 O O . GLY A 1 1021 ? 168.564 161.043 173.389 1.00 33.78 1143 GLY A O 1
ATOM 6898 N N . ALA A 1 1022 ? 166.583 161.691 174.241 1.00 23.65 1144 ALA A N 1
ATOM 6899 C CA . ALA A 1 1022 ? 166.797 163.108 174.015 1.00 22.75 1144 ALA A CA 1
ATOM 6900 C C . ALA A 1 1022 ? 166.633 163.850 175.324 1.00 23.73 1144 ALA A C 1
ATOM 6901 O O . ALA A 1 1022 ? 166.234 163.282 176.342 1.00 28.78 1144 ALA A O 1
ATOM 6903 N N . LEU A 1 1023 ? 166.950 165.134 175.281 1.00 23.97 1145 LEU A N 1
ATOM 6904 C CA . LEU A 1 1023 ? 166.859 166.011 176.435 1.00 21.34 1145 LEU A CA 1
ATOM 6905 C C . LEU A 1 1023 ? 166.024 167.224 176.080 1.00 24.67 1145 LEU A C 1
ATOM 6906 O O . LEU A 1 1023 ? 166.169 167.795 174.997 1.00 31.43 1145 LEU A O 1
ATOM 6911 N N . LEU A 1 1024 ? 165.170 167.622 177.006 1.00 21.09 1146 LEU A N 1
ATOM 6912 C CA . LEU A 1 1024 ? 164.141 168.608 176.742 1.00 19.73 1146 LEU A CA 1
ATOM 6913 C C . LEU A 1 1024 ? 164.145 169.661 177.833 1.00 19.31 1146 LEU A C 1
ATOM 6914 O O . LEU A 1 1024 ? 164.065 169.331 179.017 1.00 24.82 1146 LEU A O 1
ATOM 6919 N N . TRP A 1 1025 ? 164.232 170.925 177.437 1.00 17.26 1147 TRP A N 1
ATOM 6920 C CA . TRP A 1 1025 ? 164.039 172.016 178.375 1.00 15.33 1147 TRP A CA 1
ATOM 6921 C C . TRP A 1 1025 ? 162.999 172.960 177.802 1.00 17.41 1147 TRP A C 1
ATOM 6922 O O . TRP A 1 1025 ? 162.526 172.788 176.679 1.00 27.12 1147 TRP A O 1
ATOM 6933 N N . LEU A 1 1026 ? 162.629 173.948 178.603 1.00 16.34 1148 LEU A N 1
ATOM 6934 C CA . LEU A 1 1026 ? 161.598 174.907 178.248 1.00 17.36 1148 LEU A CA 1
ATOM 6935 C C . LEU A 1 1026 ? 162.205 176.302 178.287 1.00 24.68 1148 LEU A C 1
ATOM 6936 O O . LEU A 1 1026 ? 162.932 176.637 179.225 1.00 29.54 1148 LEU A O 1
ATOM 6941 N N . GLU A 1 1027 ? 161.946 177.093 177.249 1.00 26.08 1149 GLU A N 1
ATOM 6942 C CA . GLU A 1 1027 ? 162.557 178.410 177.145 1.00 33.39 1149 GLU A CA 1
ATOM 6943 C C . GLU A 1 1027 ? 161.846 179.405 178.056 1.00 32.70 1149 GLU A C 1
ATOM 6944 O O . GLU A 1 1027 ? 160.705 179.186 178.470 1.00 32.84 1149 GLU A O 1
ATOM 6950 N N . ARG A 1 1028 ? 162.531 180.525 178.336 1.00 28.37 1150 ARG A N 1
ATOM 6951 C CA . ARG A 1 1028 ? 162.088 181.476 179.359 1.00 29.17 1150 ARG A CA 1
ATOM 6952 C C . ARG A 1 1028 ? 160.884 182.302 178.927 1.00 30.80 1150 ARG A C 1
ATOM 6953 O O . ARG A 1 1028 ? 160.200 182.888 179.774 1.00 30.88 1150 ARG A O 1
ATOM 6961 N N . SER A 1 1029 ? 160.613 182.370 177.620 1.00 32.26 1151 SER A N 1
ATOM 6962 C CA . SER A 1 1029 ? 159.374 182.976 177.149 1.00 38.22 1151 SER A CA 1
ATOM 6963 C C . SER A 1 1029 ? 158.172 182.086 177.438 1.00 38.24 1151 SER A C 1
ATOM 6964 O O . SER A 1 1029 ? 157.053 182.586 177.597 1.00 37.20 1151 SER A O 1
ATOM 6967 N N . GLY A 1 1030 ? 158.383 180.774 177.518 1.00 33.61 1152 GLY A N 1
ATOM 6968 C CA . GLY A 1 1030 ? 157.316 179.851 177.824 1.00 29.05 1152 GLY A CA 1
ATOM 6969 C C . GLY A 1 1030 ? 156.491 179.409 176.644 1.00 36.66 1152 GLY A C 1
ATOM 6970 O O . GLY A 1 1030 ? 155.460 178.759 176.840 1.00 40.22 1152 GLY A O 1
ATOM 6971 N N . ARG A 1 1031 ? 156.910 179.738 175.426 1.00 38.27 1153 ARG A N 1
ATOM 6972 C CA . ARG A 1 1031 ? 156.149 179.428 174.227 1.00 37.80 1153 ARG A CA 1
ATOM 6973 C C . ARG A 1 1031 ? 156.888 178.493 173.284 1.00 39.05 1153 ARG A C 1
ATOM 6974 O O . ARG A 1 1031 ? 156.426 178.285 172.158 1.00 38.30 1153 ARG A O 1
ATOM 6982 N N . ARG A 1 1032 ? 158.007 177.914 173.715 1.00 34.26 1154 ARG A N 1
ATOM 6983 C CA . ARG A 1 1032 ? 158.836 177.086 172.855 1.00 30.34 1154 ARG A CA 1
ATOM 6984 C C . ARG A 1 1032 ? 159.637 176.139 173.738 1.00 31.56 1154 ARG A C 1
ATOM 6985 O O . ARG A 1 1032 ? 160.173 176.554 174.767 1.00 35.96 1154 ARG A O 1
ATOM 6993 N N . ALA A 1 1033 ? 159.703 174.873 173.340 1.00 26.69 1155 ALA A N 1
ATOM 6994 C CA . ALA A 1 1033 ? 160.480 173.862 174.038 1.00 21.57 1155 ALA A CA 1
ATOM 6995 C C . ALA A 1 1033 ? 161.530 173.283 173.101 1.00 24.49 1155 ALA A C 1
ATOM 6996 O O . ALA A 1 1033 ? 161.247 173.000 171.935 1.00 36.60 1155 ALA A O 1
ATOM 6998 N N . ARG A 1 1034 ? 162.745 173.096 173.611 1.00 17.64 1156 ARG A N 1
ATOM 6999 C CA . ARG A 1 1034 ? 163.884 172.709 172.787 1.00 21.14 1156 ARG A CA 1
ATOM 7000 C C . ARG A 1 1034 ? 164.295 171.275 173.086 1.00 23.73 1156 ARG A C 1
ATOM 7001 O O . ARG A 1 1034 ? 164.522 170.920 174.245 1.00 23.22 1156 ARG A O 1
ATOM 7009 N N . LEU A 1 1035 ? 164.405 170.462 172.038 1.00 29.76 1157 LEU A N 1
ATOM 7010 C CA . LEU A 1 1035 ? 164.819 169.068 172.146 1.00 26.15 1157 LEU A CA 1
ATOM 7011 C C . LEU A 1 1035 ? 166.172 168.882 171.480 1.00 30.52 1157 LEU A C 1
ATOM 7012 O O . LEU A 1 1035 ? 166.353 169.267 170.321 1.00 38.11 1157 LEU A O 1
ATOM 7017 N N . VAL A 1 1036 ? 167.119 168.294 172.205 1.00 28.16 1158 VAL A N 1
ATOM 7018 C CA . VAL A 1 1036 ? 168.408 167.895 171.651 1.00 31.85 1158 VAL A CA 1
ATOM 7019 C C . VAL A 1 1036 ? 168.553 166.396 171.838 1.00 38.74 1158 VAL A C 1
ATOM 7020 O O . VAL A 1 1036 ? 168.589 165.908 172.974 1.00 37.00 1158 VAL A O 1
ATOM 7024 N N . ARG A 1 1037 ? 168.644 165.670 170.729 1.00 43.57 1159 ARG A N 1
ATOM 7025 C CA . ARG A 1 1037 ? 168.865 164.235 170.761 1.00 36.74 1159 ARG A CA 1
ATOM 7026 C C . ARG A 1 1037 ? 170.344 163.947 170.952 1.00 36.76 1159 ARG A C 1
ATOM 7027 O O . ARG A 1 1037 ? 171.200 164.720 170.516 1.00 42.26 1159 ARG A O 1
ATOM 7035 N N . LEU A 1 1038 ? 170.641 162.833 171.619 1.00 32.96 1160 LEU A N 1
ATOM 7036 C CA . LEU A 1 1038 ? 172.031 162.449 171.824 1.00 45.11 1160 LEU A CA 1
ATOM 7037 C C . LEU A 1 1038 ? 172.663 161.862 170.568 1.00 47.64 1160 LEU A C 1
ATOM 7038 O O . LEU A 1 1038 ? 173.890 161.906 170.430 1.00 44.98 1160 LEU A O 1
ATOM 7043 N N . ALA A 1 1039 ? 171.858 161.307 169.658 1.00 48.22 1161 ALA A N 1
ATOM 7044 C CA . ALA A 1 1039 ? 172.404 160.762 168.419 1.00 46.01 1161 ALA A CA 1
ATOM 7045 C C . ALA A 1 1039 ? 172.758 161.866 167.429 1.00 49.73 1161 ALA A C 1
ATOM 7046 O O . ALA A 1 1039 ? 173.788 161.788 166.749 1.00 58.83 1161 ALA A O 1
ATOM 7048 N N . ALA A 1 1040 ? 171.922 162.897 167.329 1.00 47.63 1162 ALA A N 1
ATOM 7049 C CA . ALA A 1 1040 ? 172.154 164.030 166.431 1.00 52.20 1162 ALA A CA 1
ATOM 7050 C C . ALA A 1 1040 ? 172.075 165.318 167.241 1.00 52.86 1162 ALA A C 1
ATOM 7051 O O . ALA A 1 1040 ? 171.007 165.939 167.330 1.00 54.38 1162 ALA A O 1
ATOM 7053 N N . PRO A 1 1041 ? 173.189 165.751 167.850 1.00 53.78 1163 PRO A N 1
ATOM 7054 C CA . PRO A 1 1041 ? 173.131 166.937 168.722 1.00 56.03 1163 PRO A CA 1
ATOM 7055 C C . PRO A 1 1041 ? 173.086 168.262 167.980 1.00 59.81 1163 PRO A C 1
ATOM 7056 O O . PRO A 1 1041 ? 172.750 169.277 168.600 1.00 61.82 1163 PRO A O 1
ATOM 7060 N N . LEU A 1 1042 ? 173.414 168.296 166.686 1.00 59.87 1164 LEU A N 1
ATOM 7061 C CA . LEU A 1 1042 ? 173.495 169.574 165.983 1.00 62.88 1164 LEU A CA 1
ATOM 7062 C C . LEU A 1 1042 ? 172.124 170.091 165.562 1.00 63.06 1164 LEU A C 1
ATOM 7063 O O . LEU A 1 1042 ? 171.979 171.285 165.276 1.00 64.89 1164 LEU A O 1
ATOM 7068 N N . ASP A 1 1043 ? 171.116 169.225 165.515 1.00 63.28 1165 ASP A N 1
ATOM 7069 C CA . ASP A 1 1043 ? 169.769 169.619 165.114 1.00 60.36 1165 ASP A CA 1
ATOM 7070 C C . ASP A 1 1043 ? 168.904 169.751 166.362 1.00 58.77 1165 ASP A C 1
ATOM 7071 O O . ASP A 1 1043 ? 168.698 168.774 167.089 1.00 60.89 1165 ASP A O 1
ATOM 7076 N N . VAL A 1 1044 ? 168.391 170.953 166.606 1.00 59.43 1166 VAL A N 1
ATOM 7077 C CA . VAL A 1 1044 ? 167.562 171.240 167.771 1.00 50.90 1166 VAL A CA 1
ATOM 7078 C C . VAL A 1 1044 ? 166.118 171.334 167.306 1.00 41.15 1166 VAL A C 1
ATOM 7079 O O . VAL A 1 1044 ? 165.760 172.233 166.538 1.00 47.91 1166 VAL A O 1
ATOM 7083 N N . MET A 1 1045 ? 165.283 170.412 167.774 1.00 30.85 1167 MET A N 1
ATOM 7084 C CA . MET A 1 1045 ? 163.863 170.497 167.489 1.00 33.18 1167 MET A CA 1
ATOM 7085 C C . MET A 1 1045 ? 163.212 171.542 168.391 1.00 27.07 1167 MET A C 1
ATOM 7086 O O . MET A 1 1045 ? 163.507 171.651 169.580 1.00 25.82 1167 MET A O 1
ATOM 7091 N N . GLU A 1 1046 ? 162.322 172.330 167.800 1.00 30.10 1168 GLU A N 1
ATOM 7092 C CA . GLU A 1 1046 ? 161.582 173.367 168.519 1.00 28.44 1168 GLU A CA 1
ATOM 7093 C C . GLU A 1 1046 ? 160.136 172.891 168.557 1.00 28.16 1168 GLU A C 1
ATOM 7094 O O . GLU A 1 1046 ? 159.461 172.868 167.527 1.00 36.71 1168 GLU A O 1
ATOM 7100 N N . LEU A 1 1047 ? 159.676 172.498 169.732 1.00 20.91 1169 LEU A N 1
ATOM 7101 C CA . LEU A 1 1047 ? 158.320 171.992 169.850 1.00 22.05 1169 LEU A CA 1
ATOM 7102 C C . LEU A 1 1047 ? 157.450 173.167 170.279 1.00 21.63 1169 LEU A C 1
ATOM 7103 O O . LEU A 1 1047 ? 157.766 173.802 171.294 1.00 25.89 1169 LEU A O 1
ATOM 7108 N N . PRO A 1 1048 ? 156.394 173.523 169.541 1.00 23.81 1170 PRO A N 1
ATOM 7109 C CA . PRO A 1 1048 ? 155.557 174.652 169.961 1.00 25.46 1170 PRO A CA 1
ATOM 7110 C C . PRO A 1 1048 ? 154.652 174.294 171.129 1.00 29.11 1170 PRO A C 1
ATOM 7111 O O . PRO A 1 1048 ? 154.125 173.183 171.216 1.00 33.42 1170 PRO A O 1
ATOM 7115 N N . THR A 1 1049 ? 154.485 175.254 172.025 1.00 25.92 1171 THR A N 1
ATOM 7116 C CA . THR A 1 1049 ? 153.583 175.091 173.153 1.00 23.25 1171 THR A CA 1
ATOM 7117 C C . THR A 1 1049 ? 152.138 175.209 172.670 1.00 27.57 1171 THR A C 1
ATOM 7118 O O . THR A 1 1049 ? 151.840 176.107 171.869 1.00 36.38 1171 THR A O 1
ATOM 7122 N N . PRO A 1 1050 ? 151.243 174.290 173.063 1.00 22.40 1172 PRO A N 1
ATOM 7123 C CA . PRO A 1 1050 ? 149.832 174.390 172.660 1.00 30.94 1172 PRO A CA 1
ATOM 7124 C C . PRO A 1 1050 ? 149.111 175.567 173.306 1.00 32.91 1172 PRO A C 1
ATOM 7125 O O . PRO A 1 1050 ? 149.466 176.013 174.395 1.00 37.50 1172 PRO A O 1
ATOM 7129 N N . ASP A 1 1051 ? 148.074 176.056 172.617 1.00 36.44 1173 ASP A N 1
ATOM 7130 C CA . ASP A 1 1051 ? 147.491 177.363 172.903 1.00 41.86 1173 ASP A CA 1
ATOM 7131 C C . ASP A 1 1051 ? 146.585 177.381 174.129 1.00 40.71 1173 ASP A C 1
ATOM 7132 O O . ASP A 1 1051 ? 146.191 178.468 174.567 1.00 46.14 1173 ASP A O 1
ATOM 7137 N N . GLN A 1 1052 ? 146.226 176.217 174.674 1.00 33.72 1174 GLN A N 1
ATOM 7138 C CA . GLN A 1 1052 ? 145.469 176.181 175.921 1.00 41.05 1174 GLN A CA 1
ATOM 7139 C C . GLN A 1 1052 ? 146.354 176.561 177.104 1.00 41.50 1174 GLN A C 1
ATOM 7140 O O . GLN A 1 1052 ? 145.912 177.253 178.031 1.00 46.34 1174 GLN A O 1
ATOM 7146 N N . ALA A 1 1053 ? 147.619 176.153 177.067 1.00 36.85 1175 ALA A N 1
ATOM 7147 C CA . ALA A 1 1053 ? 148.578 176.448 178.122 1.00 31.11 1175 ALA A CA 1
ATOM 7148 C C . ALA A 1 1053 ? 149.758 177.227 177.562 1.00 28.74 1175 ALA A C 1
ATOM 7149 O O . ALA A 1 1053 ? 150.907 176.860 177.821 1.00 30.48 1175 ALA A O 1
ATOM 7151 N N . SER A 1 1054 ? 149.475 178.302 176.808 1.00 28.96 1176 SER A N 1
ATOM 7152 C CA . SER A 1 1054 ? 150.455 178.877 175.882 1.00 32.97 1176 SER A CA 1
ATOM 7153 C C . SER A 1 1054 ? 151.623 179.631 176.526 1.00 34.55 1176 SER A C 1
ATOM 7154 O O . SER A 1 1054 ? 152.732 179.544 175.974 1.00 32.48 1176 SER A O 1
ATOM 7157 N N . PRO A 1 1055 ? 151.487 180.384 177.670 1.00 35.99 1177 PRO A N 1
ATOM 7158 C CA . PRO A 1 1055 ? 152.707 180.594 178.465 1.00 27.00 1177 PRO A CA 1
ATOM 7159 C C . PRO A 1 1055 ? 152.911 179.445 179.439 1.00 26.38 1177 PRO A C 1
ATOM 7160 O O . PRO A 1 1055 ? 152.083 179.205 180.321 1.00 25.89 1177 PRO A O 1
ATOM 7164 N N . ALA A 1 1056 ? 154.004 178.709 179.277 1.00 20.74 1178 ALA A N 1
ATOM 7165 C CA . ALA A 1 1056 ? 154.225 177.473 180.010 1.00 18.01 1178 ALA A CA 1
ATOM 7166 C C . ALA A 1 1056 ? 155.413 177.612 180.949 1.00 21.55 1178 ALA A C 1
ATOM 7167 O O . ALA A 1 1056 ? 156.465 178.131 180.567 1.00 24.41 1178 ALA A O 1
ATOM 7169 N N . SER A 1 1057 ? 155.234 177.159 182.188 1.00 19.07 1179 SER A N 1
ATOM 7170 C CA . SER A 1 1057 ? 156.308 177.168 183.164 1.00 14.22 1179 SER A CA 1
ATOM 7171 C C . SER A 1 1057 ? 156.781 175.783 183.567 1.00 15.90 1179 SER A C 1
ATOM 7172 O O . SER A 1 1057 ? 157.721 175.682 184.362 1.00 19.65 1179 SER A O 1
ATOM 7175 N N . ALA A 1 1058 ? 156.157 174.724 183.058 1.00 13.39 1180 ALA A N 1
ATOM 7176 C CA . ALA A 1 1058 ? 156.578 173.364 183.352 1.00 8.98 1180 ALA A CA 1
ATOM 7177 C C . ALA A 1 1058 ? 156.243 172.455 182.184 1.00 11.31 1180 ALA A C 1
ATOM 7178 O O . ALA A 1 1058 ? 155.206 172.603 181.536 1.00 16.98 1180 ALA A O 1
ATOM 7180 N N . LEU A 1 1059 ? 157.136 171.507 181.930 1.00 10.83 1181 LEU A N 1
ATOM 7181 C CA . LEU A 1 1059 ? 156.922 170.476 180.925 1.00 7.00 1181 LEU A CA 1
ATOM 7182 C C . LEU A 1 1059 ? 157.573 169.202 181.432 1.00 10.61 1181 LEU A C 1
ATOM 7183 O O . LEU A 1 1059 ? 158.691 169.242 181.954 1.00 14.74 1181 LEU A O 1
ATOM 7188 N N . GLN A 1 1060 ? 156.876 168.081 181.274 1.00 8.85 1182 GLN A N 1
ATOM 7189 C CA . GLN A 1 1060 ? 157.273 166.833 181.904 1.00 8.00 1182 GLN A CA 1
ATOM 7190 C C . GLN A 1 1060 ? 156.776 165.685 181.047 1.00 8.71 1182 GLN A C 1
ATOM 7191 O O . GLN A 1 1060 ? 155.575 165.597 180.782 1.00 11.76 1182 GLN A O 1
ATOM 7197 N N . LEU A 1 1061 ? 157.677 164.813 180.614 1.00 10.10 1183 LEU A N 1
ATOM 7198 C CA . LEU A 1 1061 ? 157.251 163.594 179.942 1.00 11.21 1183 LEU A CA 1
ATOM 7199 C C . LEU A 1 1061 ? 156.920 162.541 180.985 1.00 14.95 1183 LEU A C 1
ATOM 7200 O O . LEU A 1 1061 ? 157.768 162.191 181.811 1.00 20.77 1183 LEU A O 1
ATOM 7205 N N . LEU A 1 1062 ? 155.694 162.032 180.943 1.00 14.20 1184 LEU A N 1
ATOM 7206 C CA . LEU A 1 1062 ? 155.198 161.184 182.014 1.00 14.51 1184 LEU A CA 1
ATOM 7207 C C . LEU A 1 1062 ? 155.717 159.760 181.878 1.00 20.39 1184 LEU A C 1
ATOM 7208 O O . LEU A 1 1062 ? 155.976 159.278 180.773 1.00 28.19 1184 LEU A O 1
ATOM 7213 N N . ASP A 1 1063 ? 155.881 159.099 183.014 1.00 21.77 1185 ASP A N 1
ATOM 7214 C CA . ASP A 1 1063 ? 156.269 157.696 183.042 1.00 28.13 1185 ASP A CA 1
ATOM 7215 C C . ASP A 1 1063 ? 155.083 156.838 182.619 1.00 31.03 1185 ASP A C 1
ATOM 7216 O O . ASP A 1 1063 ? 153.982 157.022 183.156 1.00 30.27 1185 ASP A O 1
ATOM 7221 N N . PRO A 1 1064 ? 155.242 155.929 181.647 1.00 32.39 1186 PRO A N 1
ATOM 7222 C CA . PRO A 1 1064 ? 154.097 155.089 181.251 1.00 36.78 1186 PRO A CA 1
ATOM 7223 C C . PRO A 1 1064 ? 153.785 153.994 182.256 1.00 44.12 1186 PRO A C 1
ATOM 7224 O O . PRO A 1 1064 ? 152.612 153.656 182.457 1.00 40.20 1186 PRO A O 1
ATOM 7228 N N . GLN A 1 1065 ? 154.800 153.438 182.896 1.00 52.60 1187 GLN A N 1
ATOM 7229 C CA . GLN A 1 1065 ? 154.642 152.526 184.008 1.00 51.08 1187 GLN A CA 1
ATOM 7230 C C . GLN A 1 1065 ? 154.294 153.314 185.272 1.00 52.92 1187 GLN A C 1
ATOM 7231 O O . GLN A 1 1065 ? 154.645 154.491 185.387 1.00 53.65 1187 GLN A O 1
ATOM 7237 N N . PRO A 1 1066 ? 153.582 152.706 186.223 1.00 57.83 1188 PRO A N 1
ATOM 7238 C CA . PRO A 1 1066 ? 153.377 153.368 187.516 1.00 52.68 1188 PRO A CA 1
ATOM 7239 C C . PRO A 1 1066 ? 154.641 153.364 188.363 1.00 48.21 1188 PRO A C 1
ATOM 7240 O O . PRO A 1 1066 ? 155.619 152.669 188.075 1.00 42.86 1188 PRO A O 1
ATOM 7244 N N . LEU A 1 1067 ? 154.610 154.186 189.411 1.00 45.09 1189 LEU A N 1
ATOM 7245 C CA . LEU A 1 1067 ? 155.741 154.286 190.323 1.00 39.87 1189 LEU A CA 1
ATOM 7246 C C . LEU A 1 1067 ? 155.823 153.036 191.196 1.00 40.99 1189 LEU A C 1
ATOM 7247 O O . LEU A 1 1067 ? 154.784 152.468 191.554 1.00 44.04 1189 LEU A O 1
ATOM 7252 N N . PRO A 1 1068 ? 157.034 152.552 191.498 1.00 34.99 1190 PRO A N 1
ATOM 7253 C CA . PRO A 1 1068 ? 157.156 151.406 192.393 1.00 32.11 1190 PRO A C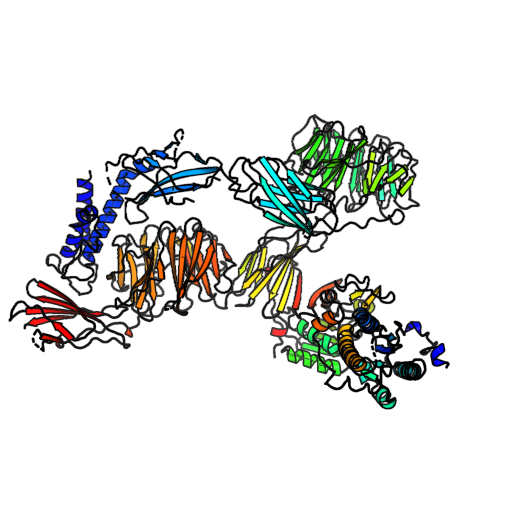A 1
ATOM 7254 C C . PRO A 1 1068 ? 156.858 151.807 193.821 1.00 33.81 1190 PRO A C 1
ATOM 7255 O O . PRO A 1 1068 ? 157.063 152.973 194.208 1.00 31.34 1190 PRO A O 1
ATOM 7259 N N . PRO A 1 1069 ? 156.365 150.887 194.656 1.00 35.62 1191 PRO A N 1
ATOM 7260 C CA . PRO A 1 1069 ? 156.029 151.237 196.038 1.00 32.35 1191 PRO A CA 1
ATOM 7261 C C . PRO A 1 1069 ? 157.264 151.284 196.934 1.00 28.93 1191 PRO A C 1
ATOM 7262 O O . PRO A 1 1069 ? 158.406 151.170 196.484 1.00 30.33 1191 PRO A O 1
ATOM 7266 N N . ARG A 1 1070 ? 156.997 151.477 198.227 1.00 26.62 1192 ARG A N 1
ATOM 7267 C CA . ARG A 1 1070 ? 158.037 151.578 199.243 1.00 22.13 1192 ARG A CA 1
ATOM 7268 C C . ARG A 1 1070 ? 158.701 150.227 199.454 1.00 32.10 1192 ARG A C 1
ATOM 7269 O O . ARG A 1 1070 ? 158.041 149.254 199.834 1.00 48.53 1192 ARG A O 1
ATOM 7277 N N . ASP A 1 1071 ? 159.996 150.168 199.173 1.00 26.84 1193 ASP A N 1
ATOM 7278 C CA . ASP A 1 1071 ? 160.759 148.947 199.365 1.00 30.91 1193 ASP A CA 1
ATOM 7279 C C . ASP A 1 1071 ? 161.009 148.752 200.852 1.00 35.66 1193 ASP A C 1
ATOM 7280 O O . ASP A 1 1071 ? 161.550 149.638 201.520 1.00 33.47 1193 ASP A O 1
ATOM 7285 N N . GLU A 1 1072 ? 160.597 147.599 201.372 1.00 36.05 1194 GLU A N 1
ATOM 7286 C CA . GLU A 1 1072 ? 160.759 147.277 202.782 1.00 35.65 1194 GLU A CA 1
ATOM 7287 C C . GLU A 1 1072 ? 162.147 146.747 203.107 1.00 32.85 1194 GLU A C 1
ATOM 7288 O O . GLU A 1 1072 ? 162.463 146.562 204.286 1.00 34.71 1194 GLU A O 1
ATOM 7294 N N . GLY A 1 1073 ? 162.973 146.499 202.098 1.00 30.02 1195 GLY A N 1
ATOM 7295 C CA . GLY A 1 1073 ? 164.333 146.056 202.270 1.00 29.01 1195 GLY A CA 1
ATOM 7296 C C . GLY A 1 1073 ? 165.346 147.147 202.479 1.00 27.55 1195 GLY A C 1
ATOM 7297 O O . GLY A 1 1073 ? 166.539 146.855 202.577 1.00 30.65 1195 GLY A O 1
ATOM 7298 N N . VAL A 1 1074 ? 164.920 148.407 202.522 1.00 27.66 1196 VAL A N 1
ATOM 7299 C CA . VAL A 1 1074 ? 165.799 149.510 202.897 1.00 29.24 1196 VAL A CA 1
ATOM 7300 C C . VAL A 1 1074 ? 165.416 150.127 204.230 1.00 31.11 1196 VAL A C 1
ATOM 7301 O O . VAL A 1 1074 ? 166.110 151.047 204.689 1.00 31.50 1196 VAL A O 1
ATOM 7305 N N . ILE A 1 1075 ? 164.341 149.661 204.859 1.00 26.99 1197 ILE A N 1
ATOM 7306 C CA . ILE A 1 1075 ? 163.940 150.073 206.202 1.00 23.95 1197 ILE A CA 1
ATOM 7307 C C . ILE A 1 1075 ? 164.835 149.362 207.209 1.00 32.23 1197 ILE A C 1
ATOM 7308 O O . ILE A 1 1075 ? 164.906 148.125 207.185 1.00 42.67 1197 ILE A O 1
ATOM 7313 N N . PRO A 1 1076 ? 165.543 150.075 208.087 1.00 33.56 1198 PRO A N 1
ATOM 7314 C CA . PRO A 1 1076 ? 166.247 149.393 209.176 1.00 35.64 1198 PRO A CA 1
ATOM 7315 C C . PRO A 1 1076 ? 165.270 148.920 210.238 1.00 43.72 1198 PRO A C 1
ATOM 7316 O O . PRO A 1 1076 ? 164.370 149.655 210.651 1.00 40.95 1198 PRO A O 1
ATOM 7320 N N . MET A 1 1077 ? 165.440 147.672 210.662 1.00 47.90 1199 MET A N 1
ATOM 7321 C CA . MET A 1 1077 ? 164.678 147.149 211.783 1.00 49.69 1199 MET A CA 1
ATOM 7322 C C . MET A 1 1077 ? 165.200 147.750 213.079 1.00 53.43 1199 MET A C 1
ATOM 7323 O O . MET A 1 1077 ? 166.367 148.139 213.169 1.00 52.69 1199 MET A O 1
ATOM 7328 N N . THR A 1 1078 ? 164.323 147.856 214.071 1.00 56.29 1200 THR A N 1
ATOM 7329 C CA . THR A 1 1078 ? 164.707 148.486 215.326 1.00 54.61 1200 THR A CA 1
ATOM 7330 C C . THR A 1 1078 ? 165.536 147.532 216.174 1.00 64.27 1200 THR A C 1
ATOM 7331 O O . THR A 1 1078 ? 165.391 146.309 216.090 1.00 72.84 1200 THR A O 1
ATOM 7335 N N . VAL A 1 1079 ? 166.436 148.108 216.968 1.00 62.46 1201 VAL A N 1
ATOM 7336 C CA . VAL A 1 1079 ? 167.196 147.345 217.948 1.00 68.43 1201 VAL A CA 1
ATOM 7337 C C . VAL A 1 1079 ? 166.252 146.959 219.083 1.00 73.11 1201 VAL A C 1
ATOM 7338 O O . VAL A 1 1079 ? 165.383 147.748 219.472 1.00 73.20 1201 VAL A O 1
ATOM 7342 N N . LEU A 1 1080 ? 166.331 145.708 219.535 1.00 75.76 1202 LEU A N 1
ATOM 7343 C CA . LEU A 1 1080 ? 165.564 145.302 220.703 1.00 77.74 1202 LEU A CA 1
ATOM 7344 C C . LEU A 1 1080 ? 166.131 145.966 221.959 1.00 78.60 1202 LEU A C 1
ATOM 7345 O O . LEU A 1 1080 ? 167.356 146.026 222.125 1.00 79.01 1202 LEU A O 1
ATOM 7350 N N . PRO A 1 1081 ? 165.274 146.505 222.843 1.00 76.35 1203 PRO A N 1
ATOM 7351 C CA . PRO A 1 1081 ? 165.789 147.293 223.979 1.00 77.33 1203 PRO A CA 1
ATOM 7352 C C . PRO A 1 1081 ? 166.379 146.458 225.103 1.00 82.77 1203 PRO A C 1
ATOM 7353 O O . PRO A 1 1081 ? 167.090 146.996 225.960 1.00 83.87 1203 PRO A O 1
ATOM 7357 N N . ASP A 1 1082 ? 166.103 145.152 225.123 1.00 84.47 1204 ASP A N 1
ATOM 7358 C CA . ASP A 1 1082 ? 166.702 144.283 226.130 1.00 85.02 1204 ASP A CA 1
ATOM 7359 C C . ASP A 1 1082 ? 168.101 143.842 225.718 1.00 86.71 1204 ASP A C 1
ATOM 7360 O O . ASP A 1 1082 ? 168.868 143.332 226.543 1.00 88.70 1204 ASP A O 1
ATOM 7365 N N . SER A 1 1083 ? 168.452 144.029 224.443 1.00 87.20 1205 SER A N 1
ATOM 7366 C CA . SER A 1 1083 ? 169.719 143.514 223.940 1.00 90.17 1205 SER A CA 1
ATOM 7367 C C . SER A 1 1083 ? 170.844 144.532 224.087 1.00 89.30 1205 SER A C 1
ATOM 7368 O O . SER A 1 1083 ? 172.013 144.209 223.849 1.00 87.96 1205 SER A O 1
ATOM 7371 N N . VAL A 1 1084 ? 170.516 145.768 224.470 1.00 88.35 1206 VAL A N 1
ATOM 7372 C CA . VAL A 1 1084 ? 171.554 146.774 224.662 1.00 87.73 1206 VAL A CA 1
ATOM 7373 C C . VAL A 1 1084 ? 172.192 146.566 226.025 1.00 93.48 1206 VAL A C 1
ATOM 7374 O O . VAL A 1 1084 ? 171.551 146.752 227.067 1.00 93.53 1206 VAL A O 1
ATOM 7378 N N . ARG A 1 1085 ? 173.468 146.188 226.026 1.00 91.98 1207 ARG A N 1
ATOM 7379 C CA . ARG A 1 1085 ? 174.107 145.670 227.225 1.00 93.85 1207 ARG A CA 1
ATOM 7380 C C . ARG A 1 1085 ? 175.491 146.277 227.396 1.00 95.45 1207 ARG A C 1
ATOM 7381 O O . ARG A 1 1085 ? 176.051 146.886 226.482 1.00 88.49 1207 ARG A O 1
ATOM 7389 N N . LEU A 1 1086 ? 176.030 146.096 228.597 1.00 100.32 1208 LEU A N 1
ATOM 7390 C CA . LEU A 1 1086 ? 177.388 146.492 228.940 1.00 101.69 1208 LEU A CA 1
ATOM 7391 C C . LEU A 1 1086 ? 178.209 145.219 229.107 1.00 104.98 1208 LEU A C 1
ATOM 7392 O O . LEU A 1 1086 ? 177.759 144.272 229.761 1.00 107.42 1208 LEU A O 1
ATOM 7397 N N . ASP A 1 1087 ? 179.400 145.190 228.513 1.00 108.76 1209 ASP A N 1
ATOM 7398 C CA . ASP A 1 1087 ? 180.213 143.975 228.520 1.00 110.53 1209 ASP A CA 1
ATOM 7399 C C . ASP A 1 1087 ? 180.914 143.728 229.860 1.00 107.24 1209 ASP A C 1
ATOM 7400 O O . ASP A 1 1087 ? 181.194 144.662 230.610 1.00 104.35 1209 ASP A O 1
ATOM 7405 N N . ASP A 1 1093 ? 187.310 152.475 230.291 1.00 92.74 1215 ASP A N 1
ATOM 7406 C CA . ASP A 1 1093 ? 187.203 152.069 228.894 1.00 107.19 1215 ASP A CA 1
ATOM 7407 C C . ASP A 1 1093 ? 186.520 150.711 228.762 1.00 110.85 1215 ASP A C 1
ATOM 7408 O O . ASP A 1 1093 ? 187.094 149.681 229.114 1.00 112.22 1215 ASP A O 1
ATOM 7413 N N . PHE A 1 1094 ? 185.291 150.715 228.252 1.00 108.47 1216 PHE A N 1
ATOM 7414 C CA . PHE A 1 1094 ? 184.552 149.480 228.029 1.00 107.95 1216 PHE A CA 1
ATOM 7415 C C . PHE A 1 1094 ? 183.794 149.604 226.714 1.00 107.23 1216 PHE A C 1
ATOM 7416 O O . PHE A 1 1094 ? 183.949 150.578 225.974 1.00 108.00 1216 PHE A O 1
ATOM 7424 N N . HIS A 1 1095 ? 182.972 148.597 226.433 1.00 105.20 1217 HIS A N 1
ATOM 7425 C CA . HIS A 1 1095 ? 182.200 148.535 225.202 1.00 100.07 1217 HIS A CA 1
ATOM 7426 C C . HIS A 1 1095 ? 180.708 148.523 225.507 1.00 98.36 1217 HIS A C 1
ATOM 7427 O O . HIS A 1 1095 ? 180.283 148.164 226.608 1.00 98.96 1217 HIS A O 1
ATOM 7434 N N . VAL A 1 1096 ? 179.917 148.942 224.523 1.00 92.90 1218 VAL A N 1
ATOM 7435 C CA . VAL A 1 1096 ? 178.463 148.828 224.565 1.00 86.54 1218 VAL A CA 1
ATOM 7436 C C . VAL A 1 1096 ? 178.042 147.999 223.359 1.00 84.49 1218 VAL A C 1
ATOM 7437 O O . VAL A 1 1096 ? 178.363 148.345 222.215 1.00 79.27 1218 VAL A O 1
ATOM 7441 N N . ARG A 1 1097 ? 177.355 146.891 223.616 1.00 88.93 1219 ARG A N 1
ATOM 7442 C CA . ARG A 1 1097 ? 176.925 145.975 222.574 1.00 83.34 1219 ARG A CA 1
ATOM 7443 C C . ARG A 1 1097 ? 175.407 145.985 222.473 1.00 83.37 1219 ARG A C 1
ATOM 7444 O O . ARG A 1 1097 ? 174.701 146.097 223.479 1.00 88.79 1219 ARG A O 1
ATOM 7452 N N . TRP A 1 1098 ? 174.913 145.874 221.245 1.00 75.11 1220 TRP A N 1
ATOM 7453 C CA . TRP A 1 1098 ? 173.490 145.707 220.999 1.00 77.03 1220 TRP A CA 1
ATOM 7454 C C . TRP A 1 1098 ? 173.310 144.672 219.900 1.00 78.12 1220 TRP A C 1
ATOM 7455 O O . TRP A 1 1098 ? 174.283 144.248 219.268 1.00 77.88 1220 TRP A O 1
ATOM 7466 N N . GLN A 1 1099 ? 172.064 144.240 219.712 1.00 76.59 1221 GLN A N 1
ATOM 7467 C CA . GLN A 1 1099 ? 171.700 143.359 218.613 1.00 78.77 1221 GLN A CA 1
ATOM 7468 C C . GLN A 1 1099 ? 171.821 144.122 217.295 1.00 79.21 1221 GLN A C 1
ATOM 7469 O O . GLN A 1 1099 ? 171.317 145.253 217.204 1.00 86.62 1221 GLN A O 1
ATOM 7475 N N . PRO A 1 1100 ? 172.510 143.573 216.283 1.00 73.72 1222 PRO A N 1
ATOM 7476 C CA . PRO A 1 1100 ? 172.775 144.350 215.063 1.00 72.74 1222 PRO A CA 1
ATOM 7477 C C . PRO A 1 1100 ? 171.544 144.496 214.177 1.00 66.88 1222 PRO A C 1
ATOM 7478 O O . PRO A 1 1100 ? 170.907 143.517 213.783 1.00 72.53 1222 PRO A O 1
ATOM 7482 N N . SER A 1 1101 ? 171.197 145.749 213.910 1.00 60.83 1223 SER A N 1
ATOM 7483 C CA . SER A 1 1101 ? 170.069 146.081 213.061 1.00 60.72 1223 SER A CA 1
ATOM 7484 C C . SER A 1 1101 ? 170.432 145.817 211.608 1.00 62.96 1223 SER A C 1
ATOM 7485 O O . SER A 1 1101 ? 171.476 146.262 211.124 1.00 68.01 1223 SER A O 1
ATOM 7488 N N . THR A 1 1102 ? 169.576 145.065 210.927 1.00 55.54 1224 THR A N 1
ATOM 7489 C CA . THR A 1 1102 ? 169.806 144.664 209.550 1.00 55.05 1224 THR A CA 1
ATOM 7490 C C . THR A 1 1102 ? 168.469 144.776 208.828 1.00 60.71 1224 THR A C 1
ATOM 7491 O O . THR A 1 1102 ? 167.422 144.412 209.368 1.00 60.38 1224 THR A O 1
ATOM 7495 N N . SER A 1 1103 ? 168.504 145.296 207.602 1.00 56.90 1225 SER A N 1
ATOM 7496 C CA . SER A 1 1103 ? 167.306 145.512 206.808 1.00 48.27 1225 SER A CA 1
ATOM 7497 C C . SER A 1 1103 ? 166.833 144.223 206.129 1.00 48.42 1225 SER A C 1
ATOM 7498 O O . SER A 1 1103 ? 167.325 143.123 206.400 1.00 52.25 1225 SER A O 1
ATOM 7501 N N . GLY A 1 1104 ? 165.842 144.378 205.243 1.00 46.31 1226 GLY A N 1
ATOM 7502 C CA . GLY A 1 1104 ? 165.259 143.220 204.575 1.00 44.04 1226 GLY A CA 1
ATOM 7503 C C . GLY A 1 1104 ? 166.165 142.639 203.508 1.00 43.13 1226 GLY A C 1
ATOM 7504 O O . GLY A 1 1104 ? 166.503 141.454 203.545 1.00 53.16 1226 GLY A O 1
ATOM 7505 N N . GLY A 1 1105 ? 166.570 143.461 202.544 1.00 37.04 1227 GLY A N 1
ATOM 7506 C CA . GLY A 1 1105 ? 167.718 143.164 201.715 1.00 33.10 1227 GLY A CA 1
ATOM 7507 C C . GLY A 1 1105 ? 168.964 143.478 202.521 1.00 41.38 1227 GLY A C 1
ATOM 7508 O O . GLY A 1 1105 ? 168.919 144.267 203.466 1.00 47.72 1227 GLY A O 1
ATOM 7509 N N . ASN A 1 1106 ? 170.068 142.842 202.152 1.00 42.33 1228 ASN A N 1
ATOM 7510 C CA . ASN A 1 1106 ? 171.303 143.049 202.893 1.00 42.97 1228 ASN A CA 1
ATOM 7511 C C . ASN A 1 1106 ? 171.962 144.348 202.455 1.00 40.73 1228 ASN A C 1
ATOM 7512 O O . ASN A 1 1106 ? 172.562 144.421 201.379 1.00 41.93 1228 ASN A O 1
ATOM 7517 N N . HIS A 1 1107 ? 171.840 145.374 203.296 1.00 42.10 1229 HIS A N 1
ATOM 7518 C CA . HIS A 1 1107 ? 172.408 146.687 203.035 1.00 39.31 1229 HIS A CA 1
ATOM 7519 C C . HIS A 1 1107 ? 173.240 147.111 204.234 1.00 40.88 1229 HIS A C 1
ATOM 7520 O O . HIS A 1 1107 ? 173.068 146.593 205.340 1.00 42.35 1229 HIS A O 1
ATOM 7527 N N . SER A 1 1108 ? 174.146 148.057 203.999 1.00 43.23 1230 SER A N 1
ATOM 7528 C CA . SER A 1 1108 ? 175.028 148.524 205.059 1.00 44.89 1230 SER A CA 1
ATOM 7529 C C . SER A 1 1108 ? 174.282 149.461 205.998 1.00 37.60 1230 SER A C 1
ATOM 7530 O O . SER A 1 1108 ? 173.906 150.576 205.627 1.00 36.53 1230 SER A O 1
ATOM 7533 N N . VAL A 1 1109 ? 174.073 148.999 207.225 1.00 32.98 1231 VAL A N 1
ATOM 7534 C CA . VAL A 1 1109 ? 173.314 149.726 208.232 1.00 31.86 1231 VAL A CA 1
ATOM 7535 C C . VAL A 1 1109 ? 174.298 150.377 209.187 1.00 37.60 1231 VAL A C 1
ATOM 7536 O O . VAL A 1 1109 ? 175.084 149.685 209.844 1.00 45.84 1231 VAL A O 1
ATOM 7540 N N . SER A 1 1110 ? 174.264 151.703 209.251 1.00 35.71 1232 SER A N 1
ATOM 7541 C CA . SER A 1 1110 ? 175.063 152.460 210.196 1.00 35.67 1232 SER A CA 1
ATOM 7542 C C . SER A 1 1110 ? 174.193 152.861 211.377 1.00 31.08 1232 SER A C 1
ATOM 7543 O O . SER A 1 1110 ? 172.968 152.729 211.347 1.00 28.99 1232 SER A O 1
ATOM 7546 N N . TYR A 1 1111 ? 174.848 153.345 212.426 1.00 32.87 1233 TYR A N 1
ATOM 7547 C CA . TYR A 1 1111 ? 174.207 153.644 213.695 1.00 36.69 1233 TYR A CA 1
ATOM 7548 C C . TYR A 1 1111 ? 174.671 155.011 214.164 1.00 40.59 1233 TYR A C 1
ATOM 7549 O O . TYR A 1 1111 ? 175.723 155.503 213.753 1.00 46.65 1233 TYR A O 1
ATOM 7558 N N . ARG A 1 1112 ? 173.874 155.630 215.029 1.00 34.14 1234 ARG A N 1
ATOM 7559 C CA . ARG A 1 1112 ? 174.244 156.902 215.629 1.00 31.65 1234 ARG A CA 1
ATOM 7560 C C . ARG A 1 1112 ? 173.953 156.847 217.120 1.00 35.07 1234 ARG A C 1
ATOM 7561 O O . ARG A 1 1112 ? 172.881 156.396 217.532 1.00 41.55 1234 ARG A O 1
ATOM 7569 N N . LEU A 1 1113 ? 174.904 157.319 217.919 1.00 36.52 1235 LEU A N 1
ATOM 7570 C CA . LEU A 1 1113 ? 174.928 157.108 219.360 1.00 36.42 1235 LEU A CA 1
ATOM 7571 C C . LEU A 1 1113 ? 174.680 158.418 220.088 1.00 39.35 1235 LEU A C 1
ATOM 7572 O O . LEU A 1 1113 ? 175.080 159.484 219.611 1.00 41.52 1235 LEU A O 1
ATOM 7577 N N . LEU A 1 1114 ? 174.007 158.337 221.231 1.00 38.35 1236 LEU A N 1
ATOM 7578 C CA . LEU A 1 1114 ? 173.836 159.463 222.138 1.00 38.15 1236 LEU A CA 1
ATOM 7579 C C . LEU A 1 1114 ? 174.123 158.986 223.554 1.00 49.09 1236 LEU A C 1
ATOM 7580 O O . LEU A 1 1114 ? 173.459 158.070 224.048 1.00 54.66 1236 LEU A O 1
ATOM 7585 N N . LEU A 1 1115 ? 175.105 159.606 224.205 1.00 52.96 1237 LEU A N 1
ATOM 7586 C CA . LEU A 1 1115 ? 175.564 159.176 225.525 1.00 53.45 1237 LEU A CA 1
ATOM 7587 C C . LEU A 1 1115 ? 175.313 160.304 226.520 1.00 54.68 1237 LEU A C 1
ATOM 7588 O O . LEU A 1 1115 ? 176.208 161.086 226.832 1.00 59.45 1237 LEU A O 1
ATOM 7593 N N . GLU A 1 1116 ? 174.097 160.362 227.052 1.00 50.52 1238 GLU A N 1
ATOM 7594 C CA . GLU A 1 1116 ? 173.687 161.444 227.945 1.00 55.13 1238 GLU A CA 1
ATOM 7595 C C . GLU A 1 1116 ? 173.870 160.996 229.390 1.00 60.83 1238 GLU A C 1
ATOM 7596 O O . GLU A 1 1116 ? 172.984 160.367 229.973 1.00 66.51 1238 GLU A O 1
ATOM 7602 N N . PHE A 1 1117 ? 175.021 161.321 229.978 1.00 62.50 1239 PHE A N 1
ATOM 7603 C CA . PHE A 1 1117 ? 175.314 160.978 231.365 1.00 66.66 1239 PHE A CA 1
ATOM 7604 C C . PHE A 1 1117 ? 175.471 162.259 232.176 1.00 73.31 1239 PHE A C 1
ATOM 7605 O O . PHE A 1 1117 ? 176.325 163.095 231.868 1.00 78.29 1239 PHE A O 1
ATOM 7613 N N . GLY A 1 1118 ? 174.629 162.415 233.200 1.00 72.55 1240 GLY A N 1
ATOM 7614 C CA . GLY A 1 1118 ? 174.624 163.615 234.018 1.00 77.21 1240 GLY A CA 1
ATOM 7615 C C . GLY A 1 1118 ? 174.111 164.839 233.287 1.00 81.28 1240 GLY A C 1
ATOM 7616 O O . GLY A 1 1118 ? 172.912 164.968 233.023 1.00 82.17 1240 GLY A O 1
ATOM 7617 N N . GLN A 1 1119 ? 175.029 165.751 232.960 1.00 84.23 1241 GLN A N 1
ATOM 7618 C CA . GLN A 1 1119 ? 174.742 166.875 232.082 1.00 84.35 1241 GLN A CA 1
ATOM 7619 C C . GLN A 1 1119 ? 175.559 166.861 230.798 1.00 75.25 1241 GLN A C 1
ATOM 7620 O O . GLN A 1 1119 ? 175.127 167.456 229.806 1.00 76.95 1241 GLN A O 1
ATOM 7626 N N . ARG A 1 1120 ? 176.717 166.204 230.793 1.00 69.11 1242 ARG A N 1
ATOM 7627 C CA . ARG A 1 1120 ? 177.535 166.106 229.592 1.00 66.82 1242 ARG A CA 1
ATOM 7628 C C . ARG A 1 1120 ? 176.949 165.066 228.640 1.00 66.79 1242 ARG A C 1
ATOM 7629 O O . ARG A 1 1120 ? 176.404 164.045 229.063 1.00 71.72 1242 ARG A O 1
ATOM 7637 N N . LEU A 1 1121 ? 177.051 165.334 227.340 1.00 58.55 1243 LEU A N 1
ATOM 7638 C CA . LEU A 1 1121 ? 176.569 164.406 226.329 1.00 51.49 1243 LEU A CA 1
ATOM 7639 C C . LEU A 1 1121 ? 177.642 164.179 225.274 1.00 46.91 1243 LEU A C 1
ATOM 7640 O O . LEU A 1 1121 ? 178.457 165.064 225.002 1.00 48.04 1243 LEU A O 1
ATOM 7645 N N . GLN A 1 1122 ? 177.640 162.983 224.691 1.00 46.30 1244 GLN A N 1
ATOM 7646 C CA . GLN A 1 1122 ? 178.613 162.585 223.686 1.00 50.22 1244 GLN A CA 1
ATOM 7647 C C . GLN A 1 1122 ? 177.905 161.865 222.547 1.00 49.78 1244 GLN A C 1
ATOM 7648 O O . GLN A 1 1122 ? 177.087 160.972 222.781 1.00 50.41 1244 GLN A O 1
ATOM 7654 N N . THR A 1 1123 ? 178.223 162.263 221.315 1.00 47.87 1245 THR A N 1
ATOM 7655 C CA . THR A 1 1123 ? 177.597 161.723 220.114 1.00 42.60 1245 THR A CA 1
ATOM 7656 C C . THR A 1 1123 ? 178.635 160.976 219.290 1.00 47.19 1245 THR A C 1
ATOM 7657 O O . THR A 1 1123 ? 179.762 161.453 219.131 1.00 49.05 1245 THR A O 1
ATOM 7661 N N . LEU A 1 1124 ? 178.256 159.805 218.771 1.00 44.01 1246 LEU A N 1
ATOM 7662 C CA . LEU A 1 1124 ? 179.123 158.995 217.924 1.00 41.78 1246 LEU A CA 1
ATOM 7663 C C . LEU A 1 1124 ? 178.364 158.570 216.674 1.00 40.65 1246 LEU A C 1
ATOM 7664 O O . LEU A 1 1124 ? 177.143 158.399 216.711 1.00 43.08 1246 LEU A O 1
ATOM 7669 N N . ASP A 1 1125 ? 179.092 158.409 215.566 1.00 40.47 1247 ASP A N 1
ATOM 7670 C CA . ASP A 1 1125 ? 178.546 157.910 214.305 1.00 41.68 1247 ASP A CA 1
ATOM 7671 C C . ASP A 1 1125 ? 179.303 156.607 214.057 1.00 46.81 1247 ASP A C 1
ATOM 7672 O O . ASP A 1 1125 ? 180.490 156.627 213.716 1.00 47.39 1247 ASP A O 1
ATOM 7677 N N . LEU A 1 1126 ? 178.617 155.478 214.218 1.00 46.62 1248 LEU A N 1
ATOM 7678 C CA . LEU A 1 1126 ? 179.263 154.174 214.283 1.00 48.48 1248 LEU A CA 1
ATOM 7679 C C . LEU A 1 1126 ? 178.708 153.261 213.203 1.00 47.76 1248 LEU A C 1
ATOM 7680 O O . LEU A 1 1126 ? 177.503 152.999 213.170 1.00 51.16 1248 LEU A O 1
ATOM 7685 N N . SER A 1 1127 ? 179.589 152.758 212.337 1.00 46.84 1249 SER A N 1
ATOM 7686 C CA . SER A 1 1127 ? 179.186 151.716 211.399 1.00 50.61 1249 SER A CA 1
ATOM 7687 C C . SER A 1 1127 ? 179.172 150.350 212.073 1.00 60.09 1249 SER A C 1
ATOM 7688 O O . SER A 1 1127 ? 178.492 149.427 211.610 1.00 57.01 1249 SER A O 1
ATOM 7691 N N . THR A 1 1128 ? 179.918 150.206 213.157 1.00 67.53 1250 THR A N 1
ATOM 7692 C CA . THR A 1 1128 ? 180.006 148.928 213.848 1.00 65.69 1250 THR A CA 1
ATOM 7693 C C . THR A 1 1128 ? 178.840 148.774 214.821 1.00 61.93 1250 THR A C 1
ATOM 7694 O O . THR A 1 1128 ? 178.332 149.778 215.332 1.00 61.05 1250 THR A O 1
ATOM 7698 N N . PRO A 1 1129 ? 178.391 147.546 215.111 1.00 61.78 1251 PRO A N 1
ATOM 7699 C CA . PRO A 1 1129 ? 177.395 147.356 216.179 1.00 63.18 1251 PRO A CA 1
ATOM 7700 C C . PRO A 1 1129 ? 177.967 147.389 217.591 1.00 73.33 1251 PRO A C 1
ATOM 7701 O O . PRO A 1 1129 ? 177.195 147.296 218.550 1.00 76.76 1251 PRO A O 1
ATOM 7705 N N . PHE A 1 1130 ? 179.283 147.483 217.758 1.00 78.65 1252 PHE A N 1
ATOM 7706 C CA . PHE A 1 1130 ? 179.912 147.681 219.054 1.00 75.77 1252 PHE A CA 1
ATOM 7707 C C . PHE A 1 1130 ? 180.318 149.143 219.197 1.00 77.64 1252 PHE A C 1
ATOM 7708 O O . PHE A 1 1130 ? 180.736 149.784 218.229 1.00 75.78 1252 PHE A O 1
ATOM 7716 N N . ALA A 1 1131 ? 180.189 149.666 220.412 1.00 83.72 1253 ALA A N 1
ATOM 7717 C CA . ALA A 1 1131 ? 180.469 151.067 220.704 1.00 86.49 1253 ALA A CA 1
ATOM 7718 C C . ALA A 1 1131 ? 181.712 151.160 221.576 1.00 93.44 1253 ALA A C 1
ATOM 7719 O O . ALA A 1 1131 ? 181.667 150.812 222.759 1.00 96.93 1253 ALA A O 1
ATOM 7721 N N . ARG A 1 1132 ? 182.812 151.644 221.001 1.00 96.55 1254 ARG A N 1
ATOM 7722 C CA . ARG A 1 1132 ? 184.022 151.872 221.781 1.00 104.76 1254 ARG A CA 1
ATOM 7723 C C . ARG A 1 1132 ? 183.864 153.128 222.629 1.00 106.68 1254 ARG A C 1
ATOM 7724 O O . ARG A 1 1132 ? 184.113 154.243 222.160 1.00 109.43 1254 ARG A O 1
ATOM 7732 N N . LEU A 1 1133 ? 183.468 152.943 223.885 1.00 103.38 1255 LEU A N 1
ATOM 7733 C CA . LEU A 1 1133 ? 183.080 154.037 224.763 1.00 104.09 1255 LEU A CA 1
ATOM 7734 C C . LEU A 1 1133 ? 184.260 154.403 225.651 1.00 110.65 1255 LEU A C 1
ATOM 7735 O O . LEU A 1 1133 ? 184.803 153.546 226.356 1.00 112.94 1255 LEU A O 1
ATOM 7740 N N . THR A 1 1134 ? 184.649 155.675 225.613 1.00 112.07 1256 THR A N 1
ATOM 7741 C CA . THR A 1 1134 ? 185.677 156.220 226.487 1.00 110.92 1256 THR A CA 1
ATOM 7742 C C . THR A 1 1134 ? 185.112 157.444 227.193 1.00 112.15 1256 THR A C 1
ATOM 7743 O O . THR A 1 1134 ? 183.895 157.656 227.228 1.00 110.81 1256 THR A O 1
ATOM 7747 N N . GLN A 1 1135 ? 186.027 158.198 227.821 1.00 113.14 1257 GLN A N 1
ATOM 7748 C CA . GLN A 1 1135 ? 185.869 159.564 228.329 1.00 109.54 1257 GLN A CA 1
ATOM 7749 C C . GLN A 1 1135 ? 184.830 159.719 229.436 1.00 106.64 1257 GLN A C 1
ATOM 7750 O O . GLN A 1 1135 ? 184.250 160.798 229.593 1.00 108.89 1257 GLN A O 1
ATOM 7756 N N . LEU A 1 1136 ? 184.581 158.662 230.201 1.00 106.40 1258 LEU A N 1
ATOM 7757 C CA . LEU A 1 1136 ? 183.791 158.810 231.415 1.00 108.76 1258 LEU A CA 1
ATOM 7758 C C . LEU A 1 1136 ? 184.655 159.467 232.489 1.00 109.98 1258 LEU A C 1
ATOM 7759 O O . LEU A 1 1136 ? 185.861 159.187 232.555 1.00 110.45 1258 LEU A O 1
ATOM 7764 N N . PRO A 1 1137 ? 184.098 160.354 233.327 1.00 111.38 1259 PRO A N 1
ATOM 7765 C CA . PRO A 1 1137 ? 184.953 161.048 234.309 1.00 115.93 1259 PRO A CA 1
ATOM 7766 C C . PRO A 1 1137 ? 185.320 160.198 235.517 1.00 117.27 1259 PRO A C 1
ATOM 7767 O O . PRO A 1 1137 ? 186.426 160.342 236.051 1.00 113.61 1259 PRO A O 1
ATOM 7771 N N . GLN A 1 1138 ? 184.431 159.307 235.950 1.00 115.82 1260 GLN A N 1
ATOM 7772 C CA . GLN A 1 1138 ? 184.676 158.463 237.111 1.00 115.70 1260 GLN A CA 1
ATOM 7773 C C . GLN A 1 1138 ? 183.867 157.184 236.953 1.00 115.28 1260 GLN A C 1
ATOM 7774 O O . GLN A 1 1138 ? 183.401 156.851 235.861 1.00 114.32 1260 GLN A O 1
ATOM 7780 N N . ALA A 1 1139 ? 183.739 156.447 238.052 1.00 116.62 1261 ALA A N 1
ATOM 7781 C CA . ALA A 1 1139 ? 182.859 155.293 238.069 1.00 111.77 1261 ALA A CA 1
ATOM 7782 C C . ALA A 1 1139 ? 181.451 155.710 238.493 1.00 110.46 1261 ALA A C 1
ATOM 7783 O O . ALA A 1 1139 ? 181.173 156.889 238.741 1.00 108.20 1261 ALA A O 1
ATOM 7785 N N . GLN A 1 1140 ? 180.563 154.710 238.556 1.00 109.06 1262 GLN A N 1
ATOM 7786 C CA . GLN A 1 1140 ? 179.158 154.745 239.007 1.00 107.89 1262 GLN A CA 1
ATOM 7787 C C . GLN A 1 1140 ? 178.275 155.724 238.239 1.00 110.39 1262 GLN A C 1
ATOM 7788 O O . GLN A 1 1140 ? 177.340 156.288 238.829 1.00 111.47 1262 GLN A O 1
ATOM 7794 N N . LEU A 1 1141 ? 178.533 155.949 236.953 1.00 109.14 1263 LEU A N 1
ATOM 7795 C CA . LEU A 1 1141 ? 177.674 156.817 236.158 1.00 106.02 1263 LEU A CA 1
ATOM 7796 C C . LEU A 1 1141 ? 176.396 156.098 235.743 1.00 97.58 1263 LEU A C 1
ATOM 7797 O O . LEU A 1 1141 ? 176.299 154.870 235.787 1.00 97.78 1263 LEU A O 1
ATOM 7802 N N . GLN A 1 1142 ? 175.406 156.890 235.348 1.00 92.64 1264 GLN A N 1
ATOM 7803 C CA . GLN A 1 1142 ? 174.144 156.393 234.821 1.00 89.42 1264 GLN A CA 1
ATOM 7804 C C . GLN A 1 1142 ? 174.015 156.866 233.380 1.00 80.80 1264 GLN A C 1
ATOM 7805 O O . GLN A 1 1142 ? 173.913 158.071 233.127 1.00 82.24 1264 GLN A O 1
ATOM 7811 N N . LEU A 1 1143 ? 174.016 155.923 232.443 1.00 75.98 1265 LEU A N 1
ATOM 7812 C CA . LEU A 1 1143 ? 174.017 156.226 231.017 1.00 68.56 1265 LEU A CA 1
ATOM 7813 C C . LEU A 1 1143 ? 172.589 156.208 230.495 1.00 68.25 1265 LEU A C 1
ATOM 7814 O O . LEU A 1 1143 ? 171.813 155.306 230.828 1.00 74.69 1265 LEU A O 1
ATOM 7819 N N . LYS A 1 1144 ? 172.242 157.212 229.695 1.00 64.84 1266 LYS A N 1
ATOM 7820 C CA . LYS A 1 1144 ? 171.038 157.193 228.873 1.00 61.22 1266 LYS A CA 1
ATOM 7821 C C . LYS A 1 1144 ? 171.489 157.046 227.425 1.00 63.34 1266 LYS A C 1
ATOM 7822 O O . LYS A 1 1144 ? 172.086 157.966 226.859 1.00 69.57 1266 LYS A O 1
ATOM 7828 N N . ILE A 1 1145 ? 171.206 155.892 226.829 1.00 63.35 1267 ILE A N 1
ATOM 7829 C CA . ILE A 1 1145 ? 171.798 155.487 225.560 1.00 59.48 1267 ILE A CA 1
ATOM 7830 C C . ILE A 1 1145 ? 170.687 155.357 224.526 1.00 58.68 1267 ILE A C 1
ATOM 7831 O O . ILE A 1 1145 ? 169.725 154.609 224.731 1.00 62.23 1267 ILE A O 1
ATOM 7836 N N . SER A 1 1146 ? 170.814 156.094 223.423 1.00 48.43 1268 SER A N 1
ATOM 7837 C CA . SER A 1 1146 ? 169.868 156.040 222.318 1.00 47.14 1268 SER A CA 1
ATOM 7838 C C . SER A 1 1146 ? 170.570 155.515 221.075 1.00 47.94 1268 SER A C 1
ATOM 7839 O O . SER A 1 1146 ? 171.654 155.991 220.723 1.00 49.80 1268 SER A O 1
ATOM 7842 N N . ILE A 1 1147 ? 169.953 154.536 220.416 1.00 44.40 1269 ILE A N 1
ATOM 7843 C CA . ILE A 1 1147 ? 170.454 153.962 219.172 1.00 42.06 1269 ILE A CA 1
ATOM 7844 C C . ILE A 1 1147 ? 169.488 154.346 218.065 1.00 44.76 1269 ILE A C 1
ATOM 7845 O O . ILE A 1 1147 ? 168.282 154.116 218.192 1.00 50.12 1269 ILE A O 1
ATOM 7850 N N . THR A 1 1148 ? 170.009 154.914 216.982 1.00 38.53 1270 THR A N 1
ATOM 7851 C CA . THR A 1 1148 ? 169.198 155.189 215.795 1.00 32.93 1270 THR A CA 1
ATOM 7852 C C . THR A 1 1148 ? 169.858 154.567 214.571 1.00 31.21 1270 THR A C 1
ATOM 7853 O O . THR A 1 1148 ? 170.881 155.084 214.087 1.00 35.46 1270 THR A O 1
ATOM 7857 N N . PRO A 1 1149 ? 169.339 153.452 214.051 1.00 28.04 1271 PRO A N 1
ATOM 7858 C CA . PRO A 1 1149 ? 169.917 152.869 212.837 1.00 28.09 1271 PRO A CA 1
ATOM 7859 C C . PRO A 1 1149 ? 169.484 153.616 211.586 1.00 32.68 1271 PRO A C 1
ATOM 7860 O O . PRO A 1 1149 ? 168.440 154.270 211.554 1.00 38.18 1271 PRO A O 1
ATOM 7864 N N . ARG A 1 1150 ? 170.302 153.503 210.542 1.00 28.18 1272 ARG A N 1
ATOM 7865 C CA . ARG A 1 1150 ? 170.008 154.155 209.271 1.00 21.51 1272 ARG A CA 1
ATOM 7866 C C . ARG A 1 1150 ? 170.606 153.354 208.125 1.00 20.90 1272 ARG A C 1
ATOM 7867 O O . ARG A 1 1150 ? 171.629 152.686 208.292 1.00 28.53 1272 ARG A O 1
ATOM 7875 N N . THR A 1 1151 ? 169.937 153.387 206.981 1.00 19.04 1273 THR A N 1
ATOM 7876 C CA . THR A 1 1151 ? 170.512 152.971 205.713 1.00 21.15 1273 THR A CA 1
ATOM 7877 C C . THR A 1 1151 ? 170.892 154.229 204.937 1.00 21.66 1273 THR A C 1
ATOM 7878 O O . THR A 1 1151 ? 170.908 155.336 205.482 1.00 27.26 1273 THR A O 1
ATOM 7882 N N . ALA A 1 1152 ? 171.201 154.080 203.648 1.00 19.81 1274 ALA A N 1
ATOM 7883 C CA . ALA A 1 1152 ? 171.419 155.250 202.802 1.00 19.07 1274 ALA A CA 1
ATOM 7884 C C . ALA A 1 1152 ? 170.118 155.892 202.333 1.00 20.48 1274 ALA A C 1
ATOM 7885 O O . ALA A 1 1152 ? 170.156 156.985 201.760 1.00 25.13 1274 ALA A O 1
ATOM 7887 N N . TRP A 1 1153 ? 168.976 155.241 202.553 1.00 17.71 1275 TRP A N 1
ATOM 7888 C CA . TRP A 1 1153 ? 167.675 155.730 202.130 1.00 19.02 1275 TRP A CA 1
ATOM 7889 C C . TRP A 1 1153 ? 166.827 156.284 203.262 1.00 20.04 1275 TRP A C 1
ATOM 7890 O O . TRP A 1 1153 ? 166.135 157.280 203.058 1.00 26.67 1275 TRP A O 1
ATOM 7901 N N . ARG A 1 1154 ? 166.863 155.675 204.445 1.00 17.21 1276 ARG A N 1
ATOM 7902 C CA . ARG A 1 1154 ? 165.998 156.071 205.547 1.00 17.03 1276 ARG A CA 1
ATOM 7903 C C . ARG A 1 1154 ? 166.798 156.132 206.838 1.00 19.10 1276 ARG A C 1
ATOM 7904 O O . ARG A 1 1154 ? 168.031 156.107 206.840 1.00 21.69 1276 ARG A O 1
ATOM 7912 N N . SER A 1 1155 ? 166.064 156.221 207.944 1.00 23.11 1277 SER A N 1
ATOM 7913 C CA . SER A 1 1155 ? 166.568 155.994 209.288 1.00 26.06 1277 SER A CA 1
ATOM 7914 C C . SER A 1 1155 ? 165.537 155.168 210.043 1.00 27.99 1277 SER A C 1
ATOM 7915 O O . SER A 1 1155 ? 164.342 155.238 209.748 1.00 31.82 1277 SER A O 1
ATOM 7918 N N . GLY A 1 1156 ? 165.998 154.376 211.005 1.00 25.99 1278 GLY A N 1
ATOM 7919 C CA . GLY A 1 1156 ? 165.117 153.581 211.833 1.00 26.88 1278 GLY A CA 1
ATOM 7920 C C . GLY A 1 1156 ? 164.585 154.368 213.014 1.00 29.92 1278 GLY A C 1
ATOM 7921 O O . GLY A 1 1156 ? 164.850 155.559 213.181 1.00 38.27 1278 GLY A O 1
ATOM 7922 N N . ASP A 1 1157 ? 163.818 153.677 213.851 1.00 30.41 1279 ASP A N 1
ATOM 7923 C CA . ASP A 1 1157 ? 163.313 154.295 215.066 1.00 38.86 1279 ASP A CA 1
ATOM 7924 C C . ASP A 1 1157 ? 164.404 154.344 216.132 1.00 42.19 1279 ASP A C 1
ATOM 7925 O O . ASP A 1 1157 ? 165.422 153.654 216.051 1.00 40.71 1279 ASP A O 1
ATOM 7930 N N . THR A 1 1158 ? 164.175 155.172 217.145 1.00 40.00 1280 THR A N 1
ATOM 7931 C CA . THR A 1 1158 ? 165.153 155.409 218.197 1.00 42.91 1280 THR A CA 1
ATOM 7932 C C . THR A 1 1158 ? 164.820 154.553 219.411 1.00 48.23 1280 THR A C 1
ATOM 7933 O O . THR A 1 1158 ? 163.705 154.619 219.938 1.00 50.61 1280 THR A O 1
ATOM 7937 N N . THR A 1 1159 ? 165.787 153.746 219.843 1.00 49.87 1281 THR A N 1
ATOM 7938 C CA . THR A 1 1159 ? 165.609 152.833 220.967 1.00 46.96 1281 THR A CA 1
ATOM 7939 C C . THR A 1 1159 ? 166.344 153.396 222.175 1.00 48.38 1281 THR A C 1
ATOM 7940 O O . THR A 1 1159 ? 167.577 153.457 222.181 1.00 52.84 1281 THR A O 1
ATOM 7944 N N . ARG A 1 1160 ? 165.596 153.793 223.198 1.00 46.07 1282 ARG A N 1
ATOM 7945 C CA . ARG A 1 1160 ? 166.146 154.508 224.341 1.00 51.78 1282 ARG A CA 1
ATOM 7946 C C . ARG A 1 1160 ? 166.155 153.596 225.559 1.00 58.80 1282 ARG A C 1
ATOM 7947 O O . ARG A 1 1160 ? 165.096 153.160 226.021 1.00 61.80 1282 ARG A O 1
ATOM 7955 N N . VAL A 1 1161 ? 167.349 153.318 226.079 1.00 59.81 1283 VAL A N 1
ATOM 7956 C CA . VAL A 1 1161 ? 167.525 152.485 227.262 1.00 61.67 1283 VAL A CA 1
ATOM 7957 C C . VAL A 1 1161 ? 168.158 153.330 228.359 1.00 63.77 1283 VAL A C 1
ATOM 7958 O O . VAL A 1 1161 ? 168.669 154.424 228.092 1.00 66.75 1283 VAL A O 1
ATOM 7962 N N . GLN A 1 1162 ? 168.073 152.848 229.598 1.00 67.54 1284 GLN A N 1
ATOM 7963 C CA . GLN A 1 1162 ? 168.761 153.443 230.740 1.00 67.96 1284 GLN A CA 1
ATOM 7964 C C . GLN A 1 1162 ? 169.535 152.334 231.444 1.00 67.67 1284 GLN A C 1
ATOM 7965 O O . GLN A 1 1162 ? 168.940 151.491 232.122 1.00 73.17 1284 GLN A O 1
ATOM 7971 N N . LEU A 1 1163 ? 170.854 152.332 231.284 1.00 65.68 1285 LEU A N 1
ATOM 7972 C CA . LEU A 1 1163 ? 171.712 151.339 231.913 1.00 72.65 1285 LEU A CA 1
ATOM 7973 C C . LEU A 1 1163 ? 172.788 152.042 232.728 1.00 76.60 1285 LEU A C 1
ATOM 7974 O O . LEU A 1 1163 ? 173.281 153.103 232.337 1.00 80.75 1285 LEU A O 1
ATOM 7979 N N . THR A 1 1164 ? 173.150 151.445 233.859 1.00 83.03 1286 THR A N 1
ATOM 7980 C CA . THR A 1 1164 ? 174.110 152.021 234.790 1.00 87.35 1286 THR A CA 1
ATOM 7981 C C . THR A 1 1164 ? 175.406 151.225 234.748 1.00 86.54 1286 THR A C 1
ATOM 7982 O O . THR A 1 1164 ? 175.379 149.994 234.641 1.00 83.10 1286 THR A O 1
ATOM 7986 N N . THR A 1 1165 ? 176.532 151.926 234.834 1.00 95.02 1287 THR A N 1
ATOM 7987 C CA . THR A 1 1165 ? 177.837 151.277 234.839 1.00 100.71 1287 THR A CA 1
ATOM 7988 C C . THR A 1 1165 ? 178.370 151.137 236.262 1.00 96.54 1287 THR A C 1
ATOM 7989 O O . THR A 1 1165 ? 179.139 150.224 236.562 1.00 86.55 1287 THR A O 1
ATOM 7993 N N . PRO B 2 78 ? 185.474 136.823 97.116 1.00 130.76 109 PRO B N 1
ATOM 7994 C CA . PRO B 2 78 ? 184.254 136.008 97.104 1.00 131.58 109 PRO B CA 1
ATOM 7995 C C . PRO B 2 78 ? 182.985 136.847 96.986 1.00 132.08 109 PRO B C 1
ATOM 7996 O O . PRO B 2 78 ? 183.048 138.074 97.062 1.00 131.95 109 PRO B O 1
ATOM 8000 N N . GLU B 2 79 ? 181.845 136.178 96.791 1.00 133.13 110 GLU B N 1
ATOM 8001 C CA . GLU B 2 79 ? 180.575 136.887 96.673 1.00 135.41 110 GLU B CA 1
ATOM 8002 C C . GLU B 2 79 ? 180.068 137.373 98.023 1.00 132.69 110 GLU B C 1
ATOM 8003 O O . GLU B 2 79 ? 179.326 138.361 98.084 1.00 132.06 110 GLU B O 1
ATOM 8009 N N . ILE B 2 80 ? 180.450 136.693 99.108 1.00 130.68 111 ILE B N 1
ATOM 8010 C CA . ILE B 2 80 ? 179.949 137.044 100.433 1.00 130.33 111 ILE B CA 1
ATOM 8011 C C . ILE B 2 80 ? 180.667 138.289 100.968 1.00 126.24 111 ILE B C 1
ATOM 8012 O O . ILE B 2 80 ? 180.080 139.076 101.722 1.00 123.04 111 ILE B O 1
ATOM 8017 N N . CYS B 2 81 ? 181.903 138.541 100.524 1.00 125.90 112 CYS B N 1
ATOM 8018 C CA . CYS B 2 81 ? 182.598 139.769 100.902 1.00 124.33 112 CYS B CA 1
ATOM 8019 C C . CYS B 2 81 ? 182.080 140.975 100.125 1.00 123.50 112 CYS B C 1
ATOM 8020 O O . CYS B 2 81 ? 182.104 142.100 100.635 1.00 120.76 112 CYS B O 1
ATOM 8023 N N . LEU B 2 82 ? 181.607 140.759 98.898 1.00 126.23 113 LEU B N 1
ATOM 8024 C CA . LEU B 2 82 ? 181.141 141.869 98.075 1.00 126.30 113 LEU B CA 1
ATOM 8025 C C . LEU B 2 82 ? 179.682 142.207 98.364 1.00 125.82 113 LEU B C 1
ATOM 8026 O O . LEU B 2 82 ? 179.350 143.364 98.643 1.00 122.17 113 LEU B O 1
ATOM 8031 N N . ASN B 2 83 ? 178.797 141.209 98.295 1.00 130.50 114 ASN B N 1
ATOM 8032 C CA . ASN B 2 83 ? 177.373 141.440 98.507 1.00 133.70 114 ASN B CA 1
ATOM 8033 C C . ASN B 2 83 ? 177.011 141.612 99.976 1.00 129.41 114 ASN B C 1
ATOM 8034 O O . ASN B 2 83 ? 175.973 142.213 100.276 1.00 123.39 114 ASN B O 1
ATOM 8039 N N . GLY B 2 84 ? 177.833 141.101 100.892 1.00 126.43 115 GLY B N 1
ATOM 8040 C CA . GLY B 2 84 ? 177.517 141.183 102.302 1.00 122.70 115 GLY B CA 1
ATOM 8041 C C . GLY B 2 84 ? 176.466 140.163 102.711 1.00 124.05 115 GLY B C 1
ATOM 8042 O O . GLY B 2 84 ? 176.221 139.158 102.034 1.00 125.14 115 GLY B O 1
ATOM 8043 N N . LEU B 2 85 ? 175.840 140.436 103.853 1.00 117.28 116 LEU B N 1
ATOM 8044 C CA . LEU B 2 85 ? 174.768 139.586 104.353 1.00 112.11 116 LEU B CA 1
ATOM 8045 C C . LEU B 2 85 ? 173.489 139.852 103.571 1.00 114.09 116 LEU B C 1
ATOM 8046 O O . LEU B 2 85 ? 173.142 141.003 103.290 1.00 114.13 116 LEU B O 1
ATOM 8051 N N . GLN B 2 86 ? 172.787 138.779 103.217 1.00 114.02 117 GLN B N 1
ATOM 8052 C CA . GLN B 2 86 ? 171.578 138.868 102.411 1.00 118.50 117 GLN B CA 1
ATOM 8053 C C . GLN B 2 86 ? 170.429 138.187 103.140 1.00 115.89 117 GLN B C 1
ATOM 8054 O O . GLN B 2 86 ? 170.517 137.004 103.481 1.00 114.04 117 GLN B O 1
ATOM 8060 N N . LEU B 2 87 ? 169.349 138.933 103.356 1.00 118.17 118 LEU B N 1
ATOM 8061 C CA . LEU B 2 87 ? 168.206 138.475 104.144 1.00 122.58 118 LEU B CA 1
ATOM 8062 C C . LEU B 2 87 ? 166.975 138.440 103.244 1.00 124.36 118 LEU B C 1
ATOM 8063 O O . LEU B 2 87 ? 166.645 139.435 102.593 1.00 122.68 118 LEU B O 1
ATOM 8068 N N . THR B 2 88 ? 166.296 137.298 103.216 1.00 126.94 119 THR B N 1
ATOM 8069 C CA . THR B 2 88 ? 165.087 137.142 102.418 1.00 127.82 119 THR B CA 1
ATOM 8070 C C . THR B 2 88 ? 163.888 136.824 103.305 1.00 123.64 119 THR B C 1
ATOM 8071 O O . THR B 2 88 ? 163.975 135.993 104.209 1.00 121.15 119 THR B O 1
ATOM 8075 N N . VAL B 2 97 ? 161.110 140.023 99.097 1.00 121.59 128 VAL B N 1
ATOM 8076 C CA . VAL B 2 97 ? 162.286 140.639 98.498 1.00 126.53 128 VAL B CA 1
ATOM 8077 C C . VAL B 2 97 ? 163.545 140.222 99.247 1.00 124.68 128 VAL B C 1
ATOM 8078 O O . VAL B 2 97 ? 163.477 139.506 100.246 1.00 122.46 128 VAL B O 1
ATOM 8082 N N . ILE B 2 98 ? 164.693 140.675 98.756 1.00 126.87 129 ILE B N 1
ATOM 8083 C CA . ILE B 2 98 ? 165.983 140.430 99.390 1.00 128.82 129 ILE B CA 1
ATOM 8084 C C . ILE B 2 98 ? 166.472 141.775 99.934 1.00 128.49 129 ILE B C 1
ATOM 8085 O O . ILE B 2 98 ? 166.301 142.823 99.297 1.00 127.20 129 ILE B O 1
ATOM 8090 N N . ARG B 2 99 ? 166.986 141.769 101.162 1.00 125.65 130 ARG B N 1
ATOM 8091 C CA . ARG B 2 99 ? 167.265 143.014 101.861 1.00 119.68 130 ARG B CA 1
ATOM 8092 C C . ARG B 2 99 ? 168.749 143.359 101.817 1.00 117.62 130 ARG B C 1
ATOM 8093 O O . ARG B 2 99 ? 169.619 142.484 101.862 1.00 111.56 130 ARG B O 1
ATOM 8101 N N . LYS B 2 100 ? 169.027 144.659 101.732 1.00 118.51 131 LYS B N 1
ATOM 8102 C CA . LYS B 2 100 ? 170.396 145.154 101.703 1.00 114.19 131 LYS B CA 1
ATOM 8103 C C . LYS B 2 100 ? 171.020 145.105 103.093 1.00 111.18 131 LYS B C 1
ATOM 8104 O O . LYS B 2 100 ? 170.327 144.963 104.103 1.00 108.84 131 LYS B O 1
ATOM 8106 N N . GLN B 2 101 ? 172.352 145.247 103.128 1.00 109.39 132 GLN B N 1
ATOM 8107 C CA . GLN B 2 101 ? 173.123 145.005 104.347 1.00 108.50 132 GLN B CA 1
ATOM 8108 C C . GLN B 2 101 ? 172.970 146.153 105.343 1.00 103.31 132 GLN B C 1
ATOM 8109 O O . GLN B 2 101 ? 172.969 145.937 106.560 1.00 102.93 132 GLN B O 1
ATOM 8115 N N . GLU B 2 102 ? 172.731 147.370 104.845 1.00 100.11 133 GLU B N 1
ATOM 8116 C CA . GLU B 2 102 ? 172.664 148.543 105.715 1.00 97.18 133 GLU B CA 1
ATOM 8117 C C . GLU B 2 102 ? 171.308 148.658 106.426 1.00 94.68 133 GLU B C 1
ATOM 8118 O O . GLU B 2 102 ? 171.172 149.452 107.366 1.00 88.86 133 GLU B O 1
ATOM 8124 N N . GLU B 2 103 ? 170.319 147.850 106.025 1.00 94.98 134 GLU B N 1
ATOM 8125 C CA . GLU B 2 103 ? 169.030 147.815 106.711 1.00 98.50 134 GLU 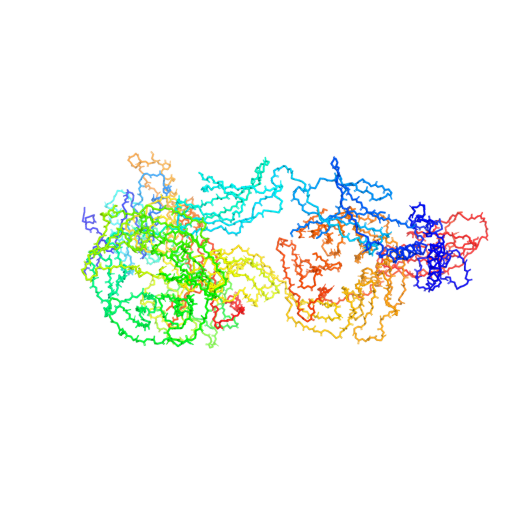B CA 1
ATOM 8126 C C . GLU B 2 103 ? 169.135 147.149 108.084 1.00 97.81 134 GLU B C 1
ATOM 8127 O O . GLU B 2 103 ? 168.374 147.484 109.001 1.00 94.69 134 GLU B O 1
ATOM 8133 N N . PHE B 2 104 ? 170.077 146.219 108.259 1.00 92.79 135 PHE B N 1
ATOM 8134 C CA . PHE B 2 104 ? 170.141 145.467 109.509 1.00 81.33 135 PHE B CA 1
ATOM 8135 C C . PHE B 2 104 ? 171.553 145.291 110.070 1.00 76.52 135 PHE B C 1
ATOM 8136 O O . PHE B 2 104 ? 171.696 144.840 111.208 1.00 76.04 135 PHE B O 1
ATOM 8144 N N . VAL B 2 105 ? 172.606 145.636 109.318 1.00 75.43 136 VAL B N 1
ATOM 8145 C CA . VAL B 2 105 ? 173.953 145.612 109.891 1.00 64.93 136 VAL B CA 1
ATOM 8146 C C . VAL B 2 105 ? 174.468 147.041 110.055 1.00 65.53 136 VAL B C 1
ATOM 8147 O O . VAL B 2 105 ? 174.463 147.844 109.121 1.00 78.90 136 VAL B O 1
ATOM 8151 N N . LYS B 2 106 ? 174.916 147.362 111.269 1.00 58.11 137 LYS B N 1
ATOM 8152 C CA . LYS B 2 106 ? 175.517 148.656 111.558 1.00 55.85 137 LYS B CA 1
ATOM 8153 C C . LYS B 2 106 ? 176.960 148.446 111.996 1.00 55.92 137 LYS B C 1
ATOM 8154 O O . LYS B 2 106 ? 177.240 147.681 112.922 1.00 57.91 137 LYS B O 1
ATOM 8160 N N . ILE B 2 107 ? 177.881 149.143 111.325 1.00 59.78 138 ILE B N 1
ATOM 8161 C CA . ILE B 2 107 ? 179.310 148.871 111.448 1.00 54.24 138 ILE B CA 1
ATOM 8162 C C . ILE B 2 107 ? 180.035 150.137 111.895 1.00 56.85 138 ILE B C 1
ATOM 8163 O O . ILE B 2 107 ? 179.894 151.202 111.287 1.00 67.72 138 ILE B O 1
ATOM 8168 N N . LEU B 2 108 ? 180.803 150.019 112.979 1.00 53.23 139 LEU B N 1
ATOM 8169 C CA . LEU B 2 108 ? 181.967 150.862 113.233 1.00 62.73 139 LEU B CA 1
ATOM 8170 C C . LEU B 2 108 ? 183.192 150.102 112.752 1.00 67.92 139 LEU B C 1
ATOM 8171 O O . LEU B 2 108 ? 183.304 148.895 112.989 1.00 69.92 139 LEU B O 1
ATOM 8176 N N . GLU B 2 109 ? 184.096 150.800 112.070 1.00 71.97 140 GLU B N 1
ATOM 8177 C CA . GLU B 2 109 ? 185.261 150.153 111.485 1.00 73.60 140 GLU B CA 1
ATOM 8178 C C . GLU B 2 109 ? 186.310 149.847 112.548 1.00 77.97 140 GLU B C 1
ATOM 8179 O O . GLU B 2 109 ? 186.317 150.431 113.634 1.00 79.43 140 GLU B O 1
ATOM 8181 N N . GLY B 2 110 ? 187.189 148.906 112.229 1.00 76.06 141 GLY B N 1
ATOM 8182 C CA . GLY B 2 110 ? 188.253 148.534 113.139 1.00 77.54 141 GLY B CA 1
ATOM 8183 C C . GLY B 2 110 ? 189.137 147.478 112.521 1.00 81.76 141 GLY B C 1
ATOM 8184 O O . GLY B 2 110 ? 188.838 146.935 111.452 1.00 79.53 141 GLY B O 1
ATOM 8185 N N . ASP B 2 111 ? 190.243 147.196 113.210 1.00 84.64 142 ASP B N 1
ATOM 8186 C CA . ASP B 2 111 ? 191.156 146.159 112.741 1.00 83.27 142 ASP B CA 1
ATOM 8187 C C . ASP B 2 111 ? 190.627 144.772 113.084 1.00 83.56 142 ASP B C 1
ATOM 8188 O O . ASP B 2 111 ? 190.475 143.919 112.202 1.00 83.04 142 ASP B O 1
ATOM 8190 N N . VAL B 2 112 ? 190.342 144.529 114.358 1.00 86.91 143 VAL B N 1
ATOM 8191 C CA . VAL B 2 112 ? 189.707 143.294 114.800 1.00 84.69 143 VAL B CA 1
ATOM 8192 C C . VAL B 2 112 ? 188.199 143.499 114.705 1.00 81.95 143 VAL B C 1
ATOM 8193 O O . VAL B 2 112 ? 187.688 144.600 114.939 1.00 79.11 143 VAL B O 1
ATOM 8197 N N . VAL B 2 113 ? 187.486 142.459 114.297 1.00 80.84 144 VAL B N 1
ATOM 8198 C CA . VAL B 2 113 ? 186.052 142.560 114.063 1.00 71.05 144 VAL B CA 1
ATOM 8199 C C . VAL B 2 113 ? 185.321 141.681 115.064 1.00 64.38 144 VAL B C 1
ATOM 8200 O O . VAL B 2 113 ? 185.523 140.463 115.115 1.00 60.37 144 VAL B O 1
ATOM 8204 N N . LEU B 2 114 ? 184.467 142.308 115.866 1.00 62.42 145 LEU B N 1
ATOM 8205 C CA . LEU B 2 114 ? 183.537 141.619 116.745 1.00 42.61 145 LEU B CA 1
ATOM 8206 C C . LEU B 2 114 ? 182.189 141.584 116.050 1.00 46.98 145 LEU B C 1
ATOM 8207 O O . LEU B 2 114 ? 181.878 142.473 115.255 1.00 62.83 145 LEU B O 1
ATOM 8212 N N . SER B 2 115 ? 181.408 140.550 116.314 1.00 43.72 146 SER B N 1
ATOM 8213 C CA . SER B 2 115 ? 180.069 140.444 115.758 1.00 47.24 146 SER B CA 1
ATOM 8214 C C . SER B 2 115 ? 179.054 140.373 116.886 1.00 43.58 146 SER B C 1
ATOM 8215 O O . SER B 2 115 ? 179.229 139.618 117.843 1.00 51.13 146 SER B O 1
ATOM 8218 N N . VAL B 2 116 ? 178.023 141.213 116.813 1.00 41.28 147 VAL B N 1
ATOM 8219 C CA . VAL B 2 116 ? 176.941 141.203 117.793 1.00 32.86 147 VAL B CA 1
ATOM 8220 C C . VAL B 2 116 ? 175.653 140.883 117.048 1.00 42.08 147 VAL B C 1
ATOM 8221 O O . VAL B 2 116 ? 175.335 141.538 116.052 1.00 55.37 147 VAL B O 1
ATOM 8225 N N . LEU B 2 117 ? 174.915 139.882 117.516 1.00 36.63 148 LEU B N 1
ATOM 8226 C CA . LEU B 2 117 ? 173.629 139.536 116.919 1.00 35.66 148 LEU B CA 1
ATOM 8227 C C . LEU B 2 117 ? 172.552 139.723 117.982 1.00 37.68 148 LEU B C 1
ATOM 8228 O O . LEU B 2 117 ? 172.365 138.859 118.842 1.00 48.58 148 LEU B O 1
ATOM 8233 N N . THR B 2 118 ? 171.836 140.846 117.921 1.00 37.90 149 THR B N 1
ATOM 8234 C CA . THR B 2 118 ? 170.956 141.224 119.017 1.00 44.79 149 THR B CA 1
ATOM 8235 C C . THR B 2 118 ? 169.719 141.953 118.511 1.00 49.75 149 THR B C 1
ATOM 8236 O O . THR B 2 118 ? 169.663 142.399 117.362 1.00 53.29 149 THR B O 1
ATOM 8240 N N . LYS B 2 119 ? 168.714 142.044 119.388 1.00 51.01 150 LYS B N 1
ATOM 8241 C CA . LYS B 2 119 ? 167.499 142.786 119.067 1.00 45.41 150 LYS B CA 1
ATOM 8242 C C . LYS B 2 119 ? 167.735 144.287 119.129 1.00 45.36 150 LYS B C 1
ATOM 8243 O O . LYS B 2 119 ? 167.141 145.050 118.359 1.00 45.73 150 LYS B O 1
ATOM 8249 N N . ASP B 2 120 ? 168.582 144.732 120.055 1.00 45.33 151 ASP B N 1
ATOM 8250 C CA . ASP B 2 120 ? 168.875 146.148 120.210 1.00 43.62 151 ASP B CA 1
ATOM 8251 C C . ASP B 2 120 ? 170.330 146.389 119.848 1.00 46.52 151 ASP B C 1
ATOM 8252 O O . ASP B 2 120 ? 171.203 146.228 120.713 1.00 48.07 151 ASP B O 1
ATOM 8257 N N . PRO B 2 121 ? 170.647 146.787 118.604 1.00 47.25 152 PRO B N 1
ATOM 8258 C CA . PRO B 2 121 ? 172.055 146.913 118.208 1.00 45.29 152 PRO B CA 1
ATOM 8259 C C . PRO B 2 121 ? 172.714 148.192 118.689 1.00 49.31 152 PRO B C 1
ATOM 8260 O O . PRO B 2 121 ? 173.947 148.276 118.706 1.00 56.02 152 PRO B O 1
ATOM 8264 N N . ASP B 2 122 ? 171.900 149.170 119.102 1.00 43.31 153 ASP B N 1
ATOM 8265 C CA . ASP B 2 122 ? 172.398 150.516 119.369 1.00 44.28 153 ASP B CA 1
ATOM 8266 C C . ASP B 2 122 ? 173.146 150.571 120.693 1.00 45.72 153 ASP B C 1
ATOM 8267 O O . ASP B 2 122 ? 174.120 151.324 120.839 1.00 53.85 153 ASP B O 1
ATOM 8272 N N . SER B 2 123 ? 172.716 149.741 121.651 1.00 42.85 154 SER B N 1
ATOM 8273 C CA . SER B 2 123 ? 173.426 149.569 122.914 1.00 42.06 154 SER B CA 1
ATOM 8274 C C . SER B 2 123 ? 174.772 148.893 122.705 1.00 41.40 154 SER B C 1
ATOM 8275 O O . SER B 2 123 ? 175.753 149.238 123.376 1.00 47.57 154 SER B O 1
ATOM 8278 N N . ALA B 2 124 ? 174.837 147.953 121.754 1.00 33.68 155 ALA B N 1
ATOM 8279 C CA . ALA B 2 124 ? 176.091 147.290 121.410 1.00 35.91 155 ALA B CA 1
ATOM 8280 C C . ALA B 2 124 ? 177.062 148.237 120.719 1.00 40.95 155 ALA B C 1
ATOM 8281 O O . ALA B 2 124 ? 178.273 148.189 120.988 1.00 43.18 155 ALA B O 1
ATOM 8283 N N . LEU B 2 125 ? 176.540 149.115 119.845 1.00 43.21 156 LEU B N 1
ATOM 8284 C CA . LEU B 2 125 ? 177.360 150.131 119.179 1.00 42.39 156 LEU B CA 1
ATOM 8285 C C . LEU B 2 125 ? 177.871 151.166 120.176 1.00 45.12 156 LEU B C 1
ATOM 8286 O O . LEU B 2 125 ? 179.013 151.631 120.066 1.00 54.94 156 LEU B O 1
ATOM 8291 N N . PHE B 2 126 ? 177.057 151.467 121.196 1.00 39.58 157 PHE B N 1
ATOM 8292 C CA . PHE B 2 126 ? 177.461 152.358 122.279 1.00 38.04 157 PHE B CA 1
ATOM 8293 C C . PHE B 2 126 ? 178.543 151.741 123.165 1.00 39.04 157 PHE B C 1
ATOM 8294 O O . PHE B 2 126 ? 179.454 152.450 123.603 1.00 42.65 157 PHE B O 1
ATOM 8302 N N . VAL B 2 127 ? 178.455 150.432 123.442 1.00 42.67 158 VAL B N 1
ATOM 8303 C CA . VAL B 2 127 ? 179.439 149.760 124.300 1.00 42.12 158 VAL B CA 1
ATOM 8304 C C . VAL B 2 127 ? 180.794 149.624 123.591 1.00 44.89 158 VAL B C 1
ATOM 8305 O O . VAL B 2 127 ? 181.849 149.919 124.185 1.00 53.32 158 VAL B O 1
ATOM 8309 N N . ILE B 2 128 ? 180.778 149.276 122.293 1.00 45.19 159 ILE B N 1
ATOM 8310 C CA . ILE B 2 128 ? 182.016 149.199 121.507 1.00 44.30 159 ILE B CA 1
ATOM 8311 C C . ILE B 2 128 ? 182.602 150.596 121.237 1.00 44.52 159 ILE B C 1
ATOM 8312 O O . ILE B 2 128 ? 183.832 150.774 121.262 1.00 48.68 159 ILE B O 1
ATOM 8317 N N . ASN B 2 129 ? 181.744 151.625 121.148 1.00 42.77 160 ASN B N 1
ATOM 8318 C CA . ASN B 2 129 ? 182.215 153.009 121.033 1.00 46.94 160 ASN B CA 1
ATOM 8319 C C . ASN B 2 129 ? 182.835 153.509 122.340 1.00 46.65 160 ASN B C 1
ATOM 8320 O O . ASN B 2 129 ? 183.853 154.208 122.323 1.00 52.41 160 ASN B O 1
ATOM 8325 N N . ARG B 2 130 ? 182.269 153.116 123.483 1.00 47.36 161 ARG B N 1
ATOM 8326 C CA . ARG B 2 130 ? 182.814 153.577 124.756 1.00 42.63 161 ARG B CA 1
ATOM 8327 C C . ARG B 2 130 ? 184.071 152.816 125.157 1.00 48.25 161 ARG B C 1
ATOM 8328 O O . ARG B 2 130 ? 184.876 153.334 125.937 1.00 53.89 161 ARG B O 1
ATOM 8336 N N . VAL B 2 131 ? 184.286 151.607 124.625 1.00 46.29 162 VAL B N 1
ATOM 8337 C CA . VAL B 2 131 ? 185.559 150.952 124.926 1.00 49.64 162 VAL B CA 1
ATOM 8338 C C . VAL B 2 131 ? 186.605 151.376 123.888 1.00 60.42 162 VAL B C 1
ATOM 8339 O O . VAL B 2 131 ? 187.819 151.259 124.113 1.00 59.11 162 VAL B O 1
ATOM 8343 N N . ASN B 2 132 ? 186.152 151.926 122.749 1.00 62.56 163 ASN B N 1
ATOM 8344 C CA . ASN B 2 132 ? 187.084 152.572 121.825 1.00 55.87 163 ASN B CA 1
ATOM 8345 C C . ASN B 2 132 ? 187.612 153.895 122.380 1.00 55.93 163 ASN B C 1
ATOM 8346 O O . ASN B 2 132 ? 188.827 154.125 122.380 1.00 64.03 163 ASN B O 1
ATOM 8351 N N . GLN B 2 133 ? 186.729 154.766 122.883 1.00 55.84 164 GLN B N 1
ATOM 8352 C CA . GLN B 2 133 ? 187.214 156.020 123.469 1.00 56.40 164 GLN B CA 1
ATOM 8353 C C . GLN B 2 133 ? 187.677 155.848 124.911 1.00 57.56 164 GLN B C 1
ATOM 8354 O O . GLN B 2 133 ? 188.295 156.758 125.475 1.00 64.55 164 GLN B O 1
ATOM 8360 N N . ALA B 2 134 ? 187.378 154.707 125.536 1.00 58.42 165 ALA B N 1
ATOM 8361 C CA . ALA B 2 134 ? 187.879 154.465 126.884 1.00 66.24 165 ALA B CA 1
ATOM 8362 C C . ALA B 2 134 ? 189.351 154.084 126.891 1.00 68.85 165 ALA B C 1
ATOM 8363 O O . ALA B 2 134 ? 190.050 154.445 127.849 1.00 73.82 165 ALA B O 1
ATOM 8365 N N . ASN B 2 135 ? 189.808 153.406 125.822 1.00 62.77 166 ASN B N 1
ATOM 8366 C CA . ASN B 2 135 ? 191.156 152.834 125.639 1.00 64.07 166 ASN B CA 1
ATOM 8367 C C . ASN B 2 135 ? 191.561 151.916 126.794 1.00 69.34 166 ASN B C 1
ATOM 8368 O O . ASN B 2 135 ? 192.581 152.126 127.454 1.00 72.32 166 ASN B O 1
ATOM 8373 N N . LEU B 2 136 ? 190.742 150.890 127.047 1.00 71.32 167 LEU B N 1
ATOM 8374 C CA . LEU B 2 136 ? 191.124 149.855 128.004 1.00 76.00 167 LEU B CA 1
ATOM 8375 C C . LEU B 2 136 ? 192.170 148.915 127.425 1.00 72.21 167 LEU B C 1
ATOM 8376 O O . LEU B 2 136 ? 192.906 148.271 128.179 1.00 67.72 167 LEU B O 1
ATOM 8381 N N . ILE B 2 137 ? 192.247 148.824 126.096 1.00 74.68 168 ILE B N 1
ATOM 8382 C CA . ILE B 2 137 ? 193.155 147.898 125.433 1.00 79.36 168 ILE B CA 1
ATOM 8383 C C . ILE B 2 137 ? 194.608 148.387 125.500 1.00 84.92 168 ILE B C 1
ATOM 8384 O O . ILE B 2 137 ? 195.536 147.562 125.549 1.00 81.03 168 ILE B O 1
ATOM 8389 N N . MET B 2 138 ? 194.804 149.718 125.644 1.00 88.79 169 MET B N 1
ATOM 8390 C CA . MET B 2 138 ? 196.072 150.454 125.455 1.00 86.76 169 MET B CA 1
ATOM 8391 C C . MET B 2 138 ? 196.749 150.093 124.133 1.00 92.00 169 MET B C 1
ATOM 8392 O O . MET B 2 138 ? 197.944 149.795 124.083 1.00 97.60 169 MET B O 1
ATOM 8397 N N . ALA B 2 139 ? 195.971 150.118 123.053 1.00 90.47 170 ALA B N 1
ATOM 8398 C CA . ALA B 2 139 ? 196.463 149.812 121.720 1.00 90.98 170 ALA B CA 1
ATOM 8399 C C . ALA B 2 139 ? 195.925 150.846 120.744 1.00 93.64 170 ALA B C 1
ATOM 8400 O O . ALA B 2 139 ? 194.964 151.560 121.042 1.00 93.93 170 ALA B O 1
ATOM 8402 N N . ASP B 2 140 ? 196.568 150.930 119.576 1.00 96.74 171 ASP B N 1
ATOM 8403 C CA . ASP B 2 140 ? 196.202 151.956 118.604 1.00 96.97 171 ASP B CA 1
ATOM 8404 C C . ASP B 2 140 ? 194.923 151.601 117.849 1.00 97.20 171 ASP B C 1
ATOM 8405 O O . ASP B 2 140 ? 194.171 152.494 117.441 1.00 97.89 171 ASP B O 1
ATOM 8410 N N . PHE B 2 141 ? 194.665 150.309 117.650 1.00 95.96 172 PHE B N 1
ATOM 8411 C CA . PHE B 2 141 ? 193.536 149.898 116.826 1.00 97.04 172 PHE B CA 1
ATOM 8412 C C . PHE B 2 141 ? 192.241 149.940 117.628 1.00 94.08 172 PHE B C 1
ATOM 8413 O O . PHE B 2 141 ? 192.207 149.563 118.803 1.00 91.10 172 PHE B O 1
ATOM 8421 N N . GLU B 2 142 ? 191.178 150.418 116.990 1.00 90.46 173 GLU B N 1
ATOM 8422 C CA . GLU B 2 142 ? 189.864 150.445 117.613 1.00 81.52 173 GLU B CA 1
ATOM 8423 C C . GLU B 2 142 ? 189.162 149.110 117.401 1.00 81.30 173 GLU B C 1
ATOM 8424 O O . GLU B 2 142 ? 189.506 148.355 116.487 1.00 83.58 173 GLU B O 1
ATOM 8430 N N . ILE B 2 143 ? 188.180 148.819 118.255 1.00 73.14 174 ILE B N 1
ATOM 8431 C CA . ILE B 2 143 ? 187.436 147.571 118.154 1.00 67.45 174 ILE B CA 1
ATOM 8432 C C . ILE B 2 143 ? 186.304 147.746 117.150 1.00 66.92 174 ILE B C 1
ATOM 8433 O O . ILE B 2 143 ? 185.558 148.732 117.197 1.00 66.73 174 ILE B O 1
ATOM 8438 N N . GLY B 2 144 ? 186.188 146.810 116.211 1.00 61.30 175 GLY B N 1
ATOM 8439 C CA . GLY B 2 144 ? 185.136 146.879 115.216 1.00 58.89 175 GLY B CA 1
ATOM 8440 C C . GLY B 2 144 ? 183.898 146.101 115.605 1.00 52.56 175 GLY B C 1
ATOM 8441 O O . GLY B 2 144 ? 183.979 145.169 116.405 1.00 60.65 175 GLY B O 1
ATOM 8442 N N . ILE B 2 145 ? 182.745 146.472 115.053 1.00 53.35 176 ILE B N 1
ATOM 8443 C CA . ILE B 2 145 ? 181.471 145.826 115.351 1.00 47.81 176 ILE B CA 1
ATOM 8444 C C . ILE B 2 145 ? 180.759 145.512 114.033 1.00 49.38 176 ILE B C 1
ATOM 8445 O O . ILE B 2 145 ? 180.906 146.247 113.049 1.00 58.11 176 ILE B O 1
ATOM 8450 N N . ARG B 2 146 ? 180.089 144.359 113.977 1.00 47.62 177 ARG B N 1
ATOM 8451 C CA . ARG B 2 146 ? 179.063 144.085 112.975 1.00 53.41 177 ARG B CA 1
ATOM 8452 C C . ARG B 2 146 ? 177.776 143.738 113.714 1.00 49.14 177 ARG B C 1
ATOM 8453 O O . ARG B 2 146 ? 177.545 142.583 114.077 1.00 50.66 177 ARG B O 1
ATOM 8461 N N . ALA B 2 147 ? 176.927 144.744 113.924 1.00 47.60 178 ALA B N 1
ATOM 8462 C CA . ALA B 2 147 ? 175.747 144.623 114.774 1.00 42.78 178 ALA B CA 1
ATOM 8463 C C . ALA B 2 147 ? 174.546 144.215 113.929 1.00 48.49 178 ALA B C 1
ATOM 8464 O O . ALA B 2 147 ? 173.950 145.053 113.246 1.00 60.15 178 ALA B O 1
ATOM 8466 N N . ILE B 2 148 ? 174.171 142.941 113.998 1.00 43.33 179 ILE B N 1
ATOM 8467 C CA . ILE B 2 148 ? 173.063 142.414 113.208 1.00 46.14 179 ILE 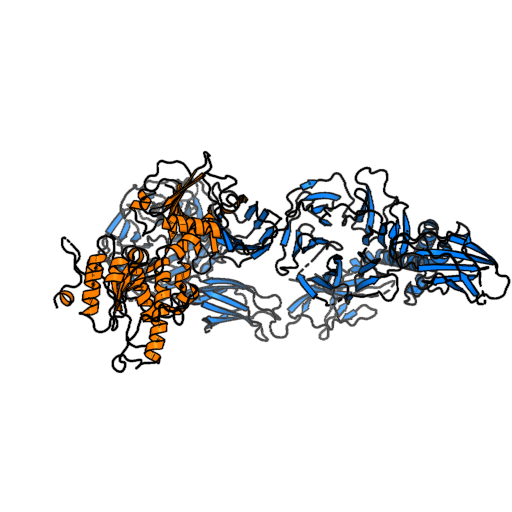B CA 1
ATOM 8468 C C . ILE B 2 148 ? 171.767 142.665 113.964 1.00 55.79 179 ILE B C 1
ATOM 8469 O O . ILE B 2 148 ? 171.620 142.243 115.115 1.00 60.37 179 ILE B O 1
ATOM 8474 N N . SER B 2 149 ? 170.824 143.351 113.321 1.00 60.40 180 SER B N 1
ATOM 8475 C CA . SER B 2 149 ? 169.517 143.622 113.911 1.00 49.74 180 SER B CA 1
ATOM 8476 C C . SER B 2 149 ? 168.621 142.412 113.676 1.00 48.56 180 SER B C 1
ATOM 8477 O O . SER B 2 149 ? 168.484 141.943 112.543 1.00 58.74 180 SER B O 1
ATOM 8480 N N . ILE B 2 150 ? 168.019 141.902 114.746 1.00 49.61 181 ILE B N 1
ATOM 8481 C CA . ILE B 2 150 ? 167.133 140.726 114.651 1.00 63.79 181 ILE B CA 1
ATOM 8482 C C . ILE B 2 150 ? 165.754 141.195 115.101 1.00 75.00 181 ILE B C 1
ATOM 8483 O O . ILE B 2 150 ? 165.555 141.719 116.199 1.00 70.45 181 ILE B O 1
ATOM 8488 N N . ASP B 2 151 ? 164.766 141.005 114.217 1.00 83.48 182 ASP B N 1
ATOM 8489 C CA . ASP B 2 151 ? 163.397 141.395 114.547 1.00 88.41 182 ASP B CA 1
ATOM 8490 C C . ASP B 2 151 ? 162.479 140.182 114.739 1.00 91.85 182 ASP B C 1
ATOM 8491 O O . ASP B 2 151 ? 161.742 140.116 115.730 1.00 90.64 182 ASP B O 1
ATOM 8496 N N . ASN B 2 152 ? 162.503 139.218 113.819 1.00 92.33 183 ASN B N 1
ATOM 8497 C CA . ASN B 2 152 ? 161.948 137.895 114.086 1.00 97.10 183 ASN B CA 1
ATOM 8498 C C . ASN B 2 152 ? 163.052 136.877 114.354 1.00 96.39 183 ASN B C 1
ATOM 8499 O O . ASN B 2 152 ? 164.145 136.964 113.788 1.00 97.57 183 ASN B O 1
ATOM 8504 N N . ALA B 2 153 ? 162.751 135.903 115.214 1.00 95.67 184 ALA B N 1
ATOM 8505 C CA . ALA B 2 153 ? 163.776 134.970 115.665 1.00 97.92 184 ALA B CA 1
ATOM 8506 C C . ALA B 2 153 ? 163.897 133.769 114.736 1.00 106.28 184 ALA B C 1
ATOM 8507 O O . ALA B 2 153 ? 164.769 132.913 114.928 1.00 105.96 184 ALA B O 1
ATOM 8509 N N . SER B 2 154 ? 163.033 133.684 113.721 1.00 106.74 185 SER B N 1
ATOM 8510 C CA . SER B 2 154 ? 163.064 132.539 112.816 1.00 106.58 185 SER B CA 1
ATOM 8511 C C . SER B 2 154 ? 163.983 132.784 111.624 1.00 105.90 185 SER B C 1
ATOM 8512 O O . SER B 2 154 ? 164.109 131.920 110.748 1.00 107.47 185 SER B O 1
ATOM 8515 N N . LEU B 2 155 ? 164.615 133.958 111.554 1.00 105.74 186 LEU B N 1
ATOM 8516 C CA . LEU B 2 155 ? 165.554 134.227 110.473 1.00 108.93 186 LEU B CA 1
ATOM 8517 C C . LEU B 2 155 ? 166.983 134.427 110.957 1.00 109.79 186 LEU B C 1
ATOM 8518 O O . LEU B 2 155 ? 167.844 134.779 110.146 1.00 108.66 186 LEU B O 1
ATOM 8523 N N . ALA B 2 156 ? 167.265 134.194 112.242 1.00 104.14 187 ALA B N 1
ATOM 8524 C CA . ALA B 2 156 ? 168.591 134.495 112.775 1.00 99.08 187 ALA B CA 1
ATOM 8525 C C . ALA B 2 156 ? 169.591 133.388 112.464 1.00 97.91 187 ALA B C 1
ATOM 8526 O O . ALA B 2 156 ? 170.808 133.600 112.559 1.00 96.50 187 ALA B O 1
ATOM 8528 N N . GLU B 2 157 ? 169.096 132.206 112.078 1.00 98.41 188 GLU B N 1
ATOM 8529 C CA . GLU B 2 157 ? 169.959 131.060 111.802 1.00 98.29 188 GLU B CA 1
ATOM 8530 C C . GLU B 2 157 ? 170.695 131.240 110.481 1.00 97.83 188 GLU B C 1
ATOM 8531 O O . GLU B 2 157 ? 171.889 130.933 110.375 1.00 98.93 188 GLU B O 1
ATOM 8537 N N . ASN B 2 158 ? 169.991 131.769 109.472 1.00 98.05 189 ASN B N 1
ATOM 8538 C CA . ASN B 2 158 ? 170.582 132.005 108.157 1.00 99.63 189 ASN B CA 1
ATOM 8539 C C . ASN B 2 158 ? 171.574 133.159 108.196 1.00 99.82 189 ASN B C 1
ATOM 8540 O O . ASN B 2 158 ? 172.609 133.126 107.518 1.00 97.99 189 ASN B O 1
ATOM 8545 N N . LEU B 2 159 ? 171.302 134.167 109.031 1.00 99.05 190 LEU B N 1
ATOM 8546 C CA . LEU B 2 159 ? 172.263 135.252 109.190 1.00 98.66 190 LEU B CA 1
ATOM 8547 C C . LEU B 2 159 ? 173.439 134.836 110.062 1.00 95.56 190 LEU B C 1
ATOM 8548 O O . LEU B 2 159 ? 174.532 135.390 109.918 1.00 93.96 190 LEU B O 1
ATOM 8553 N N . LEU B 2 160 ? 173.246 133.838 110.933 1.00 93.98 191 LEU B N 1
ATOM 8554 C CA . LEU B 2 160 ? 174.368 133.244 111.656 1.00 91.33 191 LEU B CA 1
ATOM 8555 C C . LEU B 2 160 ? 175.267 132.432 110.721 1.00 95.77 191 LEU B C 1
ATOM 8556 O O . LEU B 2 160 ? 176.495 132.449 110.865 1.00 96.86 191 LEU B O 1
ATOM 8561 N N . ILE B 2 161 ? 174.663 131.735 109.744 1.00 96.29 192 ILE B N 1
ATOM 8562 C CA . ILE B 2 161 ? 175.407 131.012 108.700 1.00 96.41 192 ILE B CA 1
ATOM 8563 C C . ILE B 2 161 ? 176.174 131.984 107.793 1.00 100.25 192 ILE B C 1
ATOM 8564 O O . ILE B 2 161 ? 177.358 131.768 107.472 1.00 101.77 192 ILE B O 1
ATOM 8569 N N . GLN B 2 162 ? 175.538 133.109 107.443 1.00 98.43 193 GLN B N 1
ATOM 8570 C CA . GLN B 2 162 ? 176.200 134.132 106.633 1.00 100.58 193 GLN B CA 1
ATOM 8571 C C . GLN B 2 162 ? 177.279 134.879 107.419 1.00 96.98 193 GLN B C 1
ATOM 8572 O O . GLN B 2 162 ? 178.297 135.286 106.846 1.00 103.14 193 GLN B O 1
ATOM 8578 N N . GLU B 2 163 ? 177.125 134.986 108.742 1.00 90.95 194 GLU B N 1
ATOM 8579 C CA . GLU B 2 163 ? 178.143 135.679 109.522 1.00 89.37 194 GLU B CA 1
ATOM 8580 C C . GLU B 2 163 ? 179.321 134.766 109.865 1.00 93.08 194 GLU B C 1
ATOM 8581 O O . GLU B 2 163 ? 180.455 135.250 109.967 1.00 92.46 194 GLU B O 1
ATOM 8587 N N . VAL B 2 164 ? 179.103 133.442 109.987 1.00 95.97 195 VAL B N 1
ATOM 8588 C CA . VAL B 2 164 ? 180.264 132.558 110.156 1.00 92.87 195 VAL B CA 1
ATOM 8589 C C . VAL B 2 164 ? 181.012 132.393 108.832 1.00 98.90 195 VAL B C 1
ATOM 8590 O O . VAL B 2 164 ? 182.244 132.280 108.838 1.00 100.18 195 VAL B O 1
ATOM 8594 N N . GLN B 2 165 ? 180.310 132.512 107.685 1.00 100.61 196 GLN B N 1
ATOM 8595 C CA . GLN B 2 165 ? 180.996 132.544 106.390 1.00 104.77 196 GLN B CA 1
ATOM 8596 C C . GLN B 2 165 ? 181.759 133.853 106.170 1.00 103.30 196 GLN B C 1
ATOM 8597 O O . GLN B 2 165 ? 182.886 133.833 105.650 1.00 104.36 196 GLN B O 1
ATOM 8603 N N . PHE B 2 166 ? 181.171 134.988 106.580 1.00 100.48 197 PHE B N 1
ATOM 8604 C CA . PHE B 2 166 ? 181.824 136.289 106.428 1.00 99.12 197 PHE B CA 1
ATOM 8605 C C . PHE B 2 166 ? 183.003 136.440 107.384 1.00 101.48 197 PHE B C 1
ATOM 8606 O O . PHE B 2 166 ? 184.036 137.011 107.017 1.00 104.00 197 PHE B O 1
ATOM 8614 N N . LEU B 2 167 ? 182.881 135.922 108.606 1.00 99.50 198 LEU B N 1
ATOM 8615 C CA . LEU B 2 167 ? 183.958 136.100 109.564 1.00 94.32 198 LEU B CA 1
ATOM 8616 C C . LEU B 2 167 ? 184.965 134.960 109.498 1.00 96.24 198 LEU B C 1
ATOM 8617 O O . LEU B 2 167 ? 185.996 135.022 110.175 1.00 96.04 198 LEU B O 1
ATOM 8622 N N . GLN B 2 168 ? 184.693 133.921 108.699 1.00 99.15 199 GLN B N 1
ATOM 8623 C CA . GLN B 2 168 ? 185.753 132.988 108.344 1.00 100.87 199 GLN B CA 1
ATOM 8624 C C . GLN B 2 168 ? 186.519 133.461 107.114 1.00 104.82 199 GLN B C 1
ATOM 8625 O O . GLN B 2 168 ? 187.739 133.277 107.034 1.00 102.91 199 GLN B O 1
ATOM 8631 N N . GLN B 2 169 ? 185.834 134.072 106.146 1.00 107.52 200 GLN B N 1
ATOM 8632 C CA . GLN B 2 169 ? 186.473 134.369 104.867 1.00 107.88 200 GLN B CA 1
ATOM 8633 C C . GLN B 2 169 ? 186.864 135.826 104.666 1.00 105.53 200 GLN B C 1
ATOM 8634 O O . GLN B 2 169 ? 187.966 136.093 104.181 1.00 104.68 200 GLN B O 1
ATOM 8640 N N . CYS B 2 170 ? 186.009 136.781 105.019 1.00 107.35 201 CYS B N 1
ATOM 8641 C CA . CYS B 2 170 ? 186.150 138.149 104.530 1.00 109.08 201 CYS B CA 1
ATOM 8642 C C . CYS B 2 170 ? 186.859 139.093 105.494 1.00 105.45 201 CYS B C 1
ATOM 8643 O O . CYS B 2 170 ? 186.825 140.308 105.273 1.00 100.79 201 CYS B O 1
ATOM 8646 N N . THR B 2 171 ? 187.498 138.589 106.545 1.00 104.39 202 THR B N 1
ATOM 8647 C CA . THR B 2 171 ? 188.204 139.450 107.483 1.00 102.01 202 THR B CA 1
ATOM 8648 C C . THR B 2 171 ? 189.590 138.891 107.769 1.00 103.69 202 THR B C 1
ATOM 8649 O O . THR B 2 171 ? 189.901 137.750 107.409 1.00 103.75 202 THR B O 1
ATOM 8653 N N . THR B 2 172 ? 190.435 139.724 108.382 1.00 107.24 203 THR B N 1
ATOM 8654 C CA . THR B 2 172 ? 191.776 139.284 108.755 1.00 110.61 203 THR B CA 1
ATOM 8655 C C . THR B 2 172 ? 191.785 138.667 110.148 1.00 113.56 203 THR B C 1
ATOM 8656 O O . THR B 2 172 ? 192.403 137.618 110.367 1.00 116.42 203 THR B O 1
ATOM 8660 N N . TYR B 2 173 ? 191.099 139.297 111.101 1.00 112.85 204 TYR B N 1
ATOM 8661 C CA . TYR B 2 173 ? 191.061 138.827 112.481 1.00 108.94 204 TYR B CA 1
ATOM 8662 C C . TYR B 2 173 ? 189.611 138.755 112.935 1.00 100.83 204 TYR B C 1
ATOM 8663 O O . TYR B 2 173 ? 188.839 139.693 112.709 1.00 95.15 204 TYR B O 1
ATOM 8672 N N . SER B 2 174 ? 189.251 137.649 113.590 1.00 97.08 205 SER B N 1
ATOM 8673 C CA . SER B 2 174 ? 187.872 137.347 113.968 1.00 90.62 205 SER B CA 1
ATOM 8674 C C . SER B 2 174 ? 187.848 136.861 115.417 1.00 79.89 205 SER B C 1
ATOM 8675 O O . SER B 2 174 ? 188.223 135.722 115.705 1.00 77.93 205 SER B O 1
ATOM 8678 N N . MET B 2 175 ? 187.401 137.732 116.327 1.00 73.82 206 MET B N 1
ATOM 8679 C CA . MET B 2 175 ? 187.329 137.384 117.742 1.00 69.22 206 MET B CA 1
ATOM 8680 C C . MET B 2 175 ? 186.174 136.436 118.032 1.00 69.02 206 MET B C 1
ATOM 8681 O O . MET B 2 175 ? 186.377 135.323 118.533 1.00 75.15 206 MET B O 1
ATOM 8686 N N . GLY B 2 176 ? 184.955 136.865 117.741 1.00 62.11 207 GLY B N 1
ATOM 8687 C CA . GLY B 2 176 ? 183.813 136.029 118.041 1.00 56.26 207 GLY B CA 1
ATOM 8688 C C . GLY B 2 176 ? 182.512 136.711 117.694 1.00 50.34 207 GLY B C 1
ATOM 8689 O O . GLY B 2 176 ? 182.467 137.907 117.391 1.00 57.23 207 GLY B O 1
ATOM 8690 N N . ILE B 2 177 ? 181.443 135.922 117.749 1.00 49.82 208 ILE B N 1
ATOM 8691 C CA . ILE B 2 177 ? 180.094 136.386 117.454 1.00 49.42 208 ILE B CA 1
ATOM 8692 C C . ILE B 2 177 ? 179.317 136.375 118.759 1.00 41.55 208 ILE B C 1
ATOM 8693 O O . ILE B 2 177 ? 179.074 135.316 119.344 1.00 40.91 208 ILE B O 1
ATOM 8698 N N . PHE B 2 178 ? 178.928 137.552 119.226 1.00 40.03 209 PHE B N 1
ATOM 8699 C CA . PHE B 2 178 ? 178.090 137.642 120.408 1.00 32.87 209 PHE B CA 1
ATOM 8700 C C . PHE B 2 178 ? 176.622 137.535 120.018 1.00 34.88 209 PHE B C 1
ATOM 8701 O O . PHE B 2 178 ? 176.136 138.249 119.143 1.00 50.33 209 PHE B O 1
ATOM 8709 N N . VAL B 2 179 ? 175.925 136.611 120.649 1.00 24.77 210 VAL B N 1
ATOM 8710 C CA . VAL B 2 179 ? 174.501 136.401 120.442 1.00 25.76 210 VAL B CA 1
ATOM 8711 C C . VAL B 2 179 ? 173.863 136.692 121.792 1.00 34.42 210 VAL B C 1
ATOM 8712 O O . VAL B 2 179 ? 174.464 136.404 122.828 1.00 45.15 210 VAL B O 1
ATOM 8716 N N . ASP B 2 180 ? 172.688 137.338 121.796 1.00 33.59 211 ASP B N 1
ATOM 8717 C CA . ASP B 2 180 ? 171.962 137.553 123.046 1.00 36.05 211 ASP B CA 1
ATOM 8718 C C . ASP B 2 180 ? 171.419 136.228 123.591 1.00 49.23 211 ASP B C 1
ATOM 8719 O O . ASP B 2 180 ? 171.287 135.242 122.857 1.00 58.74 211 ASP B O 1
ATOM 8724 N N . TRP B 2 181 ? 171.069 136.249 124.890 1.00 42.14 212 TRP B N 1
ATOM 8725 C CA . TRP B 2 181 ? 170.852 135.038 125.690 1.00 38.37 212 TRP B CA 1
ATOM 8726 C C . TRP B 2 181 ? 169.600 134.276 125.271 1.00 49.56 212 TRP B C 1
ATOM 8727 O O . TRP B 2 181 ? 169.545 133.045 125.388 1.00 61.05 212 TRP B O 1
ATOM 8738 N N . GLU B 2 182 ? 168.608 134.985 124.732 1.00 49.98 213 GLU B N 1
ATOM 8739 C CA . GLU B 2 182 ? 167.392 134.318 124.291 1.00 58.75 213 GLU B CA 1
ATOM 8740 C C . GLU B 2 182 ? 167.592 133.651 122.934 1.00 64.18 213 GLU B C 1
ATOM 8741 O O . GLU B 2 182 ? 167.099 132.541 122.703 1.00 66.52 213 GLU B O 1
ATOM 8747 N N . LEU B 2 183 ? 168.356 134.286 122.040 1.00 56.78 214 LEU B N 1
ATOM 8748 C CA . LEU B 2 183 ? 168.697 133.615 120.790 1.00 55.89 214 LEU B CA 1
ATOM 8749 C C . LEU B 2 183 ? 169.847 132.629 120.964 1.00 60.86 214 LEU B C 1
ATOM 8750 O O . LEU B 2 183 ? 170.061 131.776 120.095 1.00 70.84 214 LEU B O 1
ATOM 8755 N N . TYR B 2 184 ? 170.605 132.728 122.059 1.00 58.06 215 TYR B N 1
ATOM 8756 C CA . TYR B 2 184 ? 171.574 131.683 122.373 1.00 57.78 215 TYR B CA 1
ATOM 8757 C C . TYR B 2 184 ? 170.873 130.433 122.885 1.00 65.29 215 TYR B C 1
ATOM 8758 O O . TYR B 2 184 ? 171.225 129.310 122.505 1.00 71.32 215 TYR B O 1
ATOM 8767 N N . LYS B 2 185 ? 169.876 130.611 123.757 1.00 64.04 216 LYS B N 1
ATOM 8768 C CA . LYS B 2 185 ? 169.155 129.465 124.301 1.00 66.59 216 LYS B CA 1
ATOM 8769 C C . LYS B 2 185 ? 168.168 128.895 123.289 1.00 72.04 216 LYS B C 1
ATOM 8770 O O . LYS B 2 185 ? 167.811 127.713 123.361 1.00 79.27 216 LYS B O 1
ATOM 8776 N N . GLN B 2 186 ? 167.708 129.723 122.348 1.00 68.52 217 GLN B N 1
ATOM 8777 C CA . GLN B 2 186 ? 166.801 129.246 121.310 1.00 72.76 217 GLN B CA 1
ATOM 8778 C C . GLN B 2 186 ? 167.536 128.420 120.260 1.00 74.55 217 GLN B C 1
ATOM 8779 O O . GLN B 2 186 ? 167.046 127.370 119.828 1.00 74.81 217 GLN B O 1
ATOM 8785 N N . LEU B 2 187 ? 168.727 128.863 119.857 1.00 71.38 218 LEU B N 1
ATOM 8786 C CA . LEU B 2 187 ? 169.441 128.275 118.732 1.00 73.18 218 LEU B CA 1
ATOM 8787 C C . LEU B 2 187 ? 170.748 127.612 119.148 1.00 77.19 218 LEU B C 1
ATOM 8788 O O . LEU B 2 187 ? 171.754 127.770 118.456 1.00 79.91 218 LEU B O 1
ATOM 8793 N N . GLU B 2 188 ? 170.749 126.854 120.250 1.00 78.41 219 GLU B N 1
ATOM 8794 C CA . GLU B 2 188 ? 172.002 126.322 120.786 1.00 77.61 219 GLU B CA 1
ATOM 8795 C C . GLU B 2 188 ? 172.489 125.105 120.002 1.00 82.95 219 GLU B C 1
ATOM 8796 O O . GLU B 2 188 ? 173.675 124.754 120.067 1.00 85.92 219 GLU B O 1
ATOM 8802 N N . SER B 2 189 ? 171.594 124.464 119.242 1.00 82.84 220 SER B N 1
ATOM 8803 C CA . SER B 2 189 ? 171.979 123.316 118.424 1.00 79.96 220 SER B CA 1
ATOM 8804 C C . SER B 2 189 ? 172.790 123.747 117.206 1.00 84.55 220 SER B C 1
ATOM 8805 O O . SER B 2 189 ? 173.755 123.077 116.826 1.00 88.01 220 SER B O 1
ATOM 8808 N N . VAL B 2 190 ? 172.423 124.883 116.602 1.00 83.06 221 VAL B N 1
ATOM 8809 C CA . VAL B 2 190 ? 173.133 125.414 115.436 1.00 87.42 221 VAL B CA 1
ATOM 8810 C C . VAL B 2 190 ? 174.500 125.970 115.842 1.00 88.14 221 VAL B C 1
ATOM 8811 O O . VAL B 2 190 ? 175.494 125.818 115.118 1.00 87.70 221 VAL B O 1
ATOM 8815 N N . ILE B 2 191 ? 174.568 126.590 117.024 1.00 85.04 222 ILE B N 1
ATOM 8816 C CA . ILE B 2 191 ? 175.820 127.101 117.586 1.00 82.87 222 ILE B CA 1
ATOM 8817 C C . ILE B 2 191 ? 176.743 125.954 118.005 1.00 88.20 222 ILE B C 1
ATOM 8818 O O . ILE B 2 191 ? 177.964 126.008 117.790 1.00 92.94 222 ILE B O 1
ATOM 8823 N N . LYS B 2 192 ? 176.170 124.868 118.538 1.00 89.76 223 LYS B N 1
ATOM 8824 C CA . LYS B 2 192 ? 176.973 123.693 118.874 1.00 91.23 223 LYS B CA 1
ATOM 8825 C C . LYS B 2 192 ? 177.376 122.902 117.629 1.00 93.08 223 LYS B C 1
ATOM 8826 O O . LYS B 2 192 ? 178.391 122.195 117.641 1.00 92.00 223 LYS B O 1
ATOM 8828 N N . ASP B 2 193 ? 176.601 123.010 116.546 1.00 90.07 224 ASP B N 1
ATOM 8829 C CA . ASP B 2 193 ? 176.914 122.265 115.332 1.00 91.57 224 ASP B CA 1
ATOM 8830 C C . ASP B 2 193 ? 177.921 123.000 114.459 1.00 95.19 224 ASP B C 1
ATOM 8831 O O . ASP B 2 193 ? 178.692 122.368 113.728 1.00 96.35 224 ASP B O 1
ATOM 8836 N N . LEU B 2 194 ? 177.909 124.337 114.497 1.00 95.48 225 LEU B N 1
ATOM 8837 C CA . LEU B 2 194 ? 178.843 125.107 113.681 1.00 94.60 225 LEU B CA 1
ATOM 8838 C C . LEU B 2 194 ? 180.253 125.086 114.248 1.00 92.35 225 LEU B C 1
ATOM 8839 O O . LEU B 2 194 ? 181.212 125.261 113.486 1.00 90.92 225 LEU B O 1
ATOM 8844 N N . GLU B 2 195 ? 180.371 124.905 115.575 1.00 93.55 226 GLU B N 1
ATOM 8845 C CA . GLU B 2 195 ? 181.598 124.828 116.374 1.00 100.39 226 GLU B CA 1
ATOM 8846 C C . GLU B 2 195 ? 182.478 126.072 116.253 1.00 95.19 226 GLU B C 1
ATOM 8847 O O . GLU B 2 195 ? 183.705 125.971 116.351 1.00 95.61 226 GLU B O 1
ATOM 8853 N N . TYR B 2 196 ? 181.891 127.245 116.033 1.00 89.20 227 TYR B N 1
ATOM 8854 C CA . TYR B 2 196 ? 182.688 128.443 115.865 1.00 84.85 227 TYR B CA 1
ATOM 8855 C C . TYR B 2 196 ? 182.535 129.275 117.143 1.00 79.90 227 TYR B C 1
ATOM 8856 O O . TYR B 2 196 ? 181.707 128.972 118.002 1.00 85.44 227 TYR B O 1
ATOM 8865 N N . ASN B 2 197 ? 183.340 130.325 117.286 1.00 73.62 228 ASN B N 1
ATOM 8866 C CA . ASN B 2 197 ? 183.605 130.936 118.592 1.00 64.95 228 ASN B CA 1
ATOM 8867 C C . ASN B 2 197 ? 182.471 131.887 119.004 1.00 59.19 228 ASN B C 1
ATOM 8868 O O . ASN B 2 197 ? 182.641 133.099 119.058 1.00 62.81 228 ASN B O 1
ATOM 8873 N N . ILE B 2 198 ? 181.308 131.330 119.320 1.00 57.37 229 ILE B N 1
ATOM 8874 C CA . ILE B 2 198 ? 180.088 132.094 119.540 1.00 48.15 229 ILE B CA 1
ATOM 8875 C C . ILE B 2 198 ? 179.772 132.062 121.025 1.00 49.88 229 ILE B C 1
ATOM 8876 O O . ILE B 2 198 ? 179.627 130.979 121.603 1.00 54.09 229 ILE B O 1
ATOM 8881 N N . TRP B 2 199 ? 179.660 133.239 121.650 1.00 45.01 230 TRP B N 1
ATOM 8882 C CA . TRP B 2 199 ? 179.481 133.250 123.090 1.00 40.82 230 TRP B CA 1
ATOM 8883 C C . TRP B 2 199 ? 178.208 134.015 123.429 1.00 41.36 230 TRP B C 1
ATOM 8884 O O . TRP B 2 199 ? 177.851 134.951 122.697 1.00 48.70 230 TRP B O 1
ATOM 8895 N N . PRO B 2 200 ? 177.499 133.674 124.513 1.00 42.59 231 PRO B N 1
ATOM 8896 C CA . PRO B 2 200 ? 176.284 134.428 124.845 1.00 34.07 231 PRO B CA 1
ATOM 8897 C C . PRO B 2 200 ? 176.562 135.758 125.526 1.00 34.28 231 PRO B C 1
ATOM 8898 O O . PRO B 2 200 ? 177.423 135.867 126.401 1.00 44.28 231 PRO B O 1
ATOM 8902 N N . ILE B 2 201 ? 175.820 136.778 125.108 1.00 32.55 232 ILE B N 1
ATOM 8903 C CA . ILE B 2 201 ? 175.625 137.959 125.959 1.00 33.32 232 ILE B CA 1
ATOM 8904 C C . ILE B 2 201 ? 174.791 137.542 127.164 1.00 37.07 232 ILE B C 1
ATOM 8905 O O . ILE B 2 201 ? 173.857 136.739 126.995 1.00 45.30 232 ILE B O 1
ATOM 8910 N N . PRO B 2 202 ? 175.131 137.972 128.389 1.00 33.72 233 PRO B N 1
ATOM 8911 C CA . PRO B 2 202 ? 174.280 137.681 129.552 1.00 36.16 233 PRO B CA 1
ATOM 8912 C C . PRO B 2 202 ? 172.920 138.364 129.491 1.00 38.05 233 PRO B C 1
ATOM 8913 O O . PRO B 2 202 ? 172.745 139.399 128.844 1.00 44.24 233 PRO B O 1
ATOM 8917 N N . GLY B 2 203 ? 171.948 137.737 130.152 1.00 32.39 234 GLY B N 1
ATOM 8918 C CA . GLY B 2 203 ? 170.560 138.107 129.957 1.00 30.62 234 GLY B CA 1
ATOM 8919 C C . GLY B 2 203 ? 170.180 139.373 130.696 1.00 30.19 234 GLY B C 1
ATOM 8920 O O . GLY B 2 203 ? 170.631 139.637 131.811 1.00 32.94 234 GLY B O 1
ATOM 8921 N N . THR B 2 204 ? 169.338 140.172 130.043 1.00 27.14 235 THR B N 1
ATOM 8922 C CA . THR B 2 204 ? 168.907 141.448 130.589 1.00 24.19 235 THR B CA 1
ATOM 8923 C C . THR B 2 204 ? 167.800 141.324 131.618 1.00 26.32 235 THR B C 1
ATOM 8924 O O . THR B 2 204 ? 167.559 142.290 132.342 1.00 29.90 235 THR B O 1
ATOM 8928 N N . ARG B 2 205 ? 167.151 140.156 131.725 1.00 22.81 236 ARG B N 1
ATOM 8929 C CA . ARG B 2 205 ? 166.098 139.947 132.722 1.00 17.60 236 ARG B CA 1
ATOM 8930 C C . ARG B 2 205 ? 166.639 139.858 134.144 1.00 19.22 236 ARG B C 1
ATOM 8931 O O . ARG B 2 205 ? 165.882 140.085 135.087 1.00 28.39 236 ARG B O 1
ATOM 8939 N N . ALA B 2 206 ? 167.920 139.538 134.318 1.00 15.60 237 ALA B N 1
ATOM 8940 C CA . ALA B 2 206 ? 168.565 139.663 135.615 1.00 16.12 237 ALA B CA 1
ATOM 8941 C C . ALA B 2 206 ? 168.738 141.111 136.050 1.00 20.73 237 ALA B C 1
ATOM 8942 O O . ALA B 2 206 ? 168.764 141.380 137.255 1.00 24.56 237 ALA B O 1
ATOM 8944 N N . HIS B 2 207 ? 168.861 142.042 135.108 1.00 19.55 238 HIS B N 1
ATOM 8945 C CA . HIS B 2 207 ? 168.944 143.461 135.411 1.00 20.91 238 HIS B CA 1
ATOM 8946 C C . HIS B 2 207 ? 167.580 144.125 135.495 1.00 20.34 238 HIS B C 1
ATOM 8947 O O . HIS B 2 207 ? 167.502 145.290 135.892 1.00 29.42 238 HIS B O 1
ATOM 8954 N N . LEU B 2 208 ? 166.509 143.420 135.135 1.00 16.69 239 LEU B N 1
ATOM 8955 C CA . LEU B 2 208 ? 165.176 144.004 135.075 1.00 15.71 239 LEU B CA 1
ATOM 8956 C C . LEU B 2 208 ? 164.215 143.454 136.111 1.00 14.06 239 LEU B C 1
ATOM 8957 O O . LEU B 2 208 ? 163.467 144.224 136.703 1.00 12.87 239 LEU B O 1
ATOM 8962 N N . PHE B 2 209 ? 164.192 142.147 136.330 1.00 11.85 240 PHE B N 1
ATOM 8963 C CA . PHE B 2 209 ? 163.184 141.514 137.192 1.00 9.40 240 PHE B CA 1
ATOM 8964 C C . PHE B 2 209 ? 163.378 141.746 138.706 1.00 10.71 240 PHE B C 1
ATOM 8965 O O . PHE B 2 209 ? 162.349 141.807 139.404 1.00 18.26 240 PHE B O 1
ATOM 8973 N N . PRO B 2 210 ? 164.608 141.851 139.285 1.00 7.35 241 PRO B N 1
ATOM 8974 C CA . PRO B 2 210 ? 164.703 142.447 140.635 1.00 9.35 241 PRO B CA 1
ATOM 8975 C C . PRO B 2 210 ? 164.249 143.891 140.754 1.00 9.13 241 PRO B C 1
ATOM 8976 O O . PRO B 2 210 ? 163.775 144.272 141.833 1.00 14.95 241 PRO B O 1
ATOM 8980 N N . LYS B 2 211 ? 164.355 144.691 139.688 1.00 6.58 242 LYS B N 1
ATOM 8981 C CA . LYS B 2 211 ? 163.813 146.043 139.717 1.00 5.82 242 LYS B CA 1
ATOM 8982 C C . LYS B 2 211 ? 162.290 146.024 139.700 1.00 7.11 242 LYS B C 1
ATOM 8983 O O . LYS B 2 211 ? 161.663 146.862 140.353 1.00 10.72 242 LYS B O 1
ATOM 8989 N N . VAL B 2 212 ? 161.691 145.042 139.006 1.00 6.68 243 VAL B N 1
ATOM 8990 C CA . VAL B 2 212 ? 160.236 144.851 138.982 1.00 6.04 243 VAL B CA 1
ATOM 8991 C C . VAL B 2 212 ? 159.725 144.426 140.354 1.00 8.37 243 VAL B C 1
ATOM 8992 O O . VAL B 2 212 ? 158.759 145.002 140.877 1.00 11.12 243 VAL B O 1
ATOM 8996 N N . ALA B 2 213 ? 160.424 143.481 140.994 1.00 8.55 244 ALA B N 1
ATOM 8997 C CA . ALA B 2 213 ? 160.015 143.014 142.315 1.00 8.67 244 ALA B CA 1
ATOM 8998 C C . ALA B 2 213 ? 160.306 144.028 143.418 1.00 9.02 244 ALA B C 1
ATOM 8999 O O . ALA B 2 213 ? 159.599 144.048 144.431 1.00 14.40 244 ALA B O 1
ATOM 9001 N N . HIS B 2 214 ? 161.290 144.909 143.229 1.00 7.22 245 HIS B N 1
ATOM 9002 C CA . HIS B 2 214 ? 161.515 145.941 144.232 1.00 7.74 245 HIS B CA 1
ATOM 9003 C C . HIS B 2 214 ? 160.606 147.149 144.032 1.00 9.50 245 HIS B C 1
ATOM 9004 O O . HIS B 2 214 ? 160.303 147.853 145.001 1.00 13.86 245 HIS B O 1
ATOM 9011 N N . LEU B 2 215 ? 160.168 147.426 142.796 1.00 9.54 246 LEU B N 1
ATOM 9012 C CA . LEU B 2 215 ? 159.154 148.461 142.612 1.00 7.59 246 LEU B CA 1
ATOM 9013 C C . LEU B 2 215 ? 157.785 147.966 143.040 1.00 8.74 246 LEU B C 1
ATOM 9014 O O . LEU B 2 215 ? 156.933 148.762 143.438 1.00 9.84 246 LEU B O 1
ATOM 9019 N N . LEU B 2 216 ? 157.542 146.664 142.940 1.00 8.89 247 LEU B N 1
ATOM 9020 C CA . LEU B 2 216 ? 156.331 146.101 143.508 1.00 6.85 247 LEU B CA 1
ATOM 9021 C C . LEU B 2 216 ? 156.440 145.884 145.006 1.00 7.29 247 LEU B C 1
ATOM 9022 O O . LEU B 2 216 ? 155.419 145.682 145.651 1.00 10.37 247 LEU B O 1
ATOM 9027 N N . HIS B 2 217 ? 157.643 145.889 145.573 1.00 8.92 248 HIS B N 1
ATOM 9028 C CA . HIS B 2 217 ? 157.773 145.648 147.005 1.00 8.62 248 HIS B CA 1
ATOM 9029 C C . HIS B 2 217 ? 157.453 146.891 147.824 1.00 10.46 248 HIS B C 1
ATOM 9030 O O . HIS B 2 217 ? 156.891 146.787 148.919 1.00 16.22 248 HIS B O 1
ATOM 9037 N N . GLN B 2 218 ? 157.799 148.070 147.317 1.00 9.37 249 GLN B N 1
ATOM 9038 C CA . GLN B 2 218 ? 157.688 149.313 148.067 1.00 9.42 249 GLN B CA 1
ATOM 9039 C C . GLN B 2 218 ? 156.482 150.148 147.648 1.00 10.17 249 GLN B C 1
ATOM 9040 O O . GLN B 2 218 ? 156.392 151.320 148.025 1.00 14.52 249 GLN B O 1
ATOM 9046 N N . MET B 2 219 ? 155.560 149.570 146.887 1.00 9.25 250 MET B N 1
ATOM 9047 C CA . MET B 2 219 ? 154.500 150.338 146.237 1.00 8.36 250 MET B CA 1
ATOM 9048 C C . MET B 2 219 ? 153.391 150.668 147.222 1.00 9.14 250 MET B C 1
ATOM 9049 O O . MET B 2 219 ? 152.915 149.763 147.912 1.00 18.17 250 MET B O 1
ATOM 9054 N N . PRO B 2 220 ? 152.966 151.963 147.341 1.00 6.19 251 PRO B N 1
ATOM 9055 C CA . PRO B 2 220 ? 151.847 152.324 148.223 1.00 9.77 251 PRO B CA 1
ATOM 9056 C C . PRO B 2 220 ? 150.514 151.758 147.771 1.00 12.61 251 PRO B C 1
ATOM 9057 O O . PRO B 2 220 ? 149.981 152.121 146.720 1.00 19.82 251 PRO B O 1
ATOM 9061 N N . TRP B 2 221 ? 149.986 150.843 148.575 1.00 8.97 252 TRP B N 1
ATOM 9062 C CA . TRP B 2 221 ? 148.890 149.991 148.152 1.00 13.97 252 TRP B CA 1
ATOM 9063 C C . TRP B 2 221 ? 147.639 150.211 148.989 1.00 19.86 252 TRP B C 1
ATOM 9064 O O . TRP B 2 221 ? 146.571 150.530 148.458 1.00 27.09 252 TRP B O 1
ATOM 9075 N N . GLY B 2 222 ? 147.772 150.060 150.300 1.00 21.68 253 GLY B N 1
ATOM 9076 C CA . GLY B 2 222 ? 146.608 150.029 151.169 1.00 27.16 253 GLY B CA 1
ATOM 9077 C C . GLY B 2 222 ? 146.705 148.851 152.108 1.00 34.59 253 GLY B C 1
ATOM 9078 O O . GLY B 2 222 ? 147.797 148.331 152.360 1.00 37.56 253 GLY B O 1
ATOM 9079 N N . GLU B 2 223 ? 145.550 148.423 152.615 1.00 34.42 254 GLU B N 1
ATOM 9080 C CA . GLU B 2 223 ? 145.498 147.270 153.505 1.00 38.59 254 GLU B CA 1
ATOM 9081 C C . GLU B 2 223 ? 144.687 146.127 152.908 1.00 42.31 254 GLU B C 1
ATOM 9082 O O . GLU B 2 223 ? 144.090 145.338 153.646 1.00 48.83 254 GLU B O 1
ATOM 9088 N N . LYS B 2 224 ? 144.666 146.019 151.585 1.00 36.49 255 LYS B N 1
ATOM 9089 C CA . LYS B 2 224 ? 143.883 145.021 150.873 1.00 40.49 255 LYS B CA 1
ATOM 9090 C C . LYS B 2 224 ? 144.806 143.959 150.286 1.00 43.08 255 LYS B C 1
ATOM 9091 O O . LYS B 2 224 ? 145.820 144.285 149.661 1.00 49.89 255 LYS B O 1
ATOM 9097 N N . ILE B 2 225 ? 144.470 142.690 150.505 1.00 38.53 256 ILE B N 1
ATOM 9098 C CA . ILE B 2 225 ? 145.187 141.606 149.845 1.00 33.45 256 ILE B CA 1
ATOM 9099 C C . ILE B 2 225 ? 144.346 141.277 148.614 1.00 36.57 256 ILE B C 1
ATOM 9100 O O . ILE B 2 225 ? 143.155 141.608 148.567 1.00 46.30 256 ILE B O 1
ATOM 9105 N N . ALA B 2 226 ? 144.956 140.715 147.575 1.00 35.34 257 ALA B N 1
ATOM 9106 C CA . ALA B 2 226 ? 144.263 140.554 146.305 1.00 46.13 257 ALA B CA 1
ATOM 9107 C C . ALA B 2 226 ? 144.619 139.201 145.703 1.00 49.92 257 ALA B C 1
ATOM 9108 O O . ALA B 2 226 ? 145.450 138.458 146.230 1.00 45.37 257 ALA B O 1
ATOM 9110 N N . SER B 2 227 ? 143.966 138.888 144.588 1.00 53.25 258 SER B N 1
ATOM 9111 C CA . SER B 2 227 ? 144.223 137.675 143.825 1.00 50.16 258 SER B CA 1
ATOM 9112 C C . SER B 2 227 ? 145.124 138.048 142.659 1.00 44.68 258 SER B C 1
ATOM 9113 O O . SER B 2 227 ? 144.773 138.913 141.852 1.00 48.83 258 SER B O 1
ATOM 9116 N N . VAL B 2 228 ? 146.274 137.395 142.560 1.00 40.89 259 VAL B N 1
ATOM 9117 C CA . VAL B 2 228 ? 147.250 137.708 141.526 1.00 33.17 259 VAL B CA 1
ATOM 9118 C C . VAL B 2 228 ? 147.173 136.649 140.429 1.00 34.20 259 VAL B C 1
ATOM 9119 O O . VAL B 2 228 ? 146.946 135.462 140.690 1.00 47.33 259 VAL B O 1
ATOM 9123 N N . GLU B 2 229 ? 147.274 137.099 139.186 1.00 28.17 260 GLU B N 1
ATOM 9124 C CA . GLU B 2 229 ? 147.424 136.227 138.031 1.00 29.73 260 GLU B CA 1
ATOM 9125 C C . GLU B 2 229 ? 148.541 136.801 137.176 1.00 36.81 260 GLU B C 1
ATOM 9126 O O . GLU B 2 229 ? 148.404 137.895 136.620 1.00 44.25 260 GLU B O 1
ATOM 9132 N N . ILE B 2 230 ? 149.649 136.075 137.092 1.00 32.83 261 ILE B N 1
ATOM 9133 C CA . ILE B 2 230 ? 150.852 136.543 136.421 1.00 25.97 261 ILE B CA 1
ATOM 9134 C C . ILE B 2 230 ? 150.959 135.816 135.092 1.00 31.65 261 ILE B C 1
ATOM 9135 O O . ILE B 2 230 ? 151.144 134.593 135.060 1.00 43.24 261 ILE B O 1
ATOM 9140 N N . ALA B 2 231 ? 150.842 136.559 133.998 1.00 26.36 262 ALA B N 1
ATOM 9141 C CA . ALA B 2 231 ? 150.866 135.985 132.662 1.00 34.63 262 ALA B CA 1
ATOM 9142 C C . ALA B 2 231 ? 152.150 136.394 131.962 1.00 44.43 262 ALA B C 1
ATOM 9143 O O . ALA B 2 231 ? 152.441 137.587 131.836 1.00 46.50 262 ALA B O 1
ATOM 9145 N N . THR B 2 232 ? 152.918 135.401 131.521 1.00 42.28 263 THR B N 1
ATOM 9146 C CA . THR B 2 232 ? 154.161 135.612 130.800 1.00 38.65 263 THR B CA 1
ATOM 9147 C C . THR B 2 232 ? 154.036 135.010 129.409 1.00 48.95 263 THR B C 1
ATOM 9148 O O . THR B 2 232 ? 153.070 134.304 129.108 1.00 50.31 263 THR B O 1
ATOM 9152 N N . GLU B 2 233 ? 155.019 135.307 128.555 1.00 50.52 264 GLU B N 1
ATOM 9153 C CA . GLU B 2 233 ? 155.082 134.654 127.251 1.00 50.03 264 GLU B CA 1
ATOM 9154 C C . GLU B 2 233 ? 155.653 133.246 127.368 1.00 50.86 264 GLU B C 1
ATOM 9155 O O . GLU B 2 233 ? 155.041 132.280 126.897 1.00 57.31 264 GLU B O 1
ATOM 9161 N N . THR B 2 234 ? 156.823 133.111 127.989 1.00 47.78 265 THR B N 1
ATOM 9162 C CA . THR B 2 234 ? 157.458 131.822 128.212 1.00 51.58 265 THR B CA 1
ATOM 9163 C C . THR B 2 234 ? 157.512 131.545 129.707 1.00 52.32 265 THR B C 1
ATOM 9164 O O . THR B 2 234 ? 157.388 132.458 130.524 1.00 58.62 265 THR B O 1
ATOM 9168 N N . LEU B 2 235 ? 157.713 130.274 130.060 1.00 46.48 266 LEU B N 1
ATOM 9169 C CA . LEU B 2 235 ? 157.670 129.841 131.455 1.00 51.47 266 LEU B CA 1
ATOM 9170 C C . LEU B 2 235 ? 158.921 130.242 132.240 1.00 56.57 266 LEU B C 1
ATOM 9171 O O . LEU B 2 235 ? 158.861 130.312 133.477 1.00 58.27 266 LEU B O 1
ATOM 9176 N N . GLU B 2 236 ? 160.021 130.557 131.540 1.00 50.80 267 GLU B N 1
ATOM 9177 C CA . GLU B 2 236 ? 161.283 130.939 132.176 1.00 54.82 267 GLU B CA 1
ATOM 9178 C C . GLU B 2 236 ? 161.183 132.307 132.847 1.00 54.55 267 GLU B C 1
ATOM 9179 O O . GLU B 2 236 ? 161.803 132.542 133.897 1.00 59.33 267 GLU B O 1
ATOM 9185 N N . MET B 2 237 ? 160.361 133.199 132.276 1.00 44.86 268 MET B N 1
ATOM 9186 C CA . MET B 2 237 ? 160.092 134.492 132.895 1.00 43.36 268 MET B CA 1
ATOM 9187 C C . MET B 2 237 ? 159.237 134.335 134.145 1.00 46.54 268 MET B C 1
ATOM 9188 O O . MET B 2 237 ? 159.402 135.090 135.109 1.00 50.67 268 MET B O 1
ATOM 9193 N N . TYR B 2 238 ? 158.355 133.326 134.157 1.00 42.20 269 TYR B N 1
ATOM 9194 C CA . TYR B 2 238 ? 157.550 133.022 135.340 1.00 41.46 269 TYR B CA 1
ATOM 9195 C C . TYR B 2 238 ? 158.399 132.450 136.470 1.00 45.59 269 TYR B C 1
ATOM 9196 O O . TYR B 2 238 ? 158.210 132.835 137.632 1.00 48.59 269 TYR B O 1
ATOM 9205 N N . ASN B 2 239 ? 159.359 131.561 136.145 1.00 46.75 270 ASN B N 1
ATOM 9206 C CA . ASN B 2 239 ? 160.257 131.013 137.171 1.00 46.87 270 ASN B CA 1
ATOM 9207 C C . ASN B 2 239 ? 161.213 132.063 137.731 1.00 47.34 270 ASN B C 1
ATOM 9208 O O . ASN B 2 239 ? 161.411 132.130 138.953 1.00 51.04 270 ASN B O 1
ATOM 9213 N N . GLU B 2 240 ? 161.749 132.941 136.873 1.00 45.98 271 GLU B N 1
ATOM 9214 C CA . GLU B 2 240 ? 162.647 133.971 137.391 1.00 45.80 271 GLU B CA 1
ATOM 9215 C C . GLU B 2 240 ? 161.889 135.116 138.065 1.00 43.79 271 GLU B C 1
ATOM 9216 O O . GLU B 2 240 ? 162.435 135.766 138.965 1.00 44.14 271 GLU B O 1
ATOM 9222 N N . PHE B 2 241 ? 160.605 135.317 137.729 1.00 37.24 272 PHE B N 1
ATOM 9223 C CA . PHE B 2 241 ? 159.839 136.341 138.432 1.00 31.84 272 PHE B CA 1
ATOM 9224 C C . PHE B 2 241 ? 159.382 135.875 139.812 1.00 38.28 272 PHE B C 1
ATOM 9225 O O . PHE B 2 241 ? 159.404 136.668 140.760 1.00 48.44 272 PHE B O 1
ATOM 9233 N N . MET B 2 242 ? 158.982 134.601 139.967 1.00 36.53 273 MET B N 1
ATOM 9234 C CA . MET B 2 242 ? 158.691 134.125 141.323 1.00 41.80 273 MET B CA 1
ATOM 9235 C C . MET B 2 242 ? 159.956 133.900 142.146 1.00 40.73 273 MET B C 1
ATOM 9236 O O . MET B 2 242 ? 159.904 133.985 143.379 1.00 43.45 273 MET B O 1
ATOM 9241 N N . GLU B 2 243 ? 161.108 133.685 141.486 1.00 37.04 274 GLU B N 1
ATOM 9242 C CA . GLU B 2 243 ? 162.396 133.730 142.181 1.00 35.97 274 GLU B CA 1
ATOM 9243 C C . GLU B 2 243 ? 162.717 135.132 142.705 1.00 35.48 274 GLU B C 1
ATOM 9244 O O . GLU B 2 243 ? 163.078 135.287 143.883 1.00 42.11 274 GLU B O 1
ATOM 9250 N N . ALA B 2 244 ? 162.499 136.165 141.874 1.00 32.36 275 ALA B N 1
ATOM 9251 C CA . ALA B 2 244 ? 162.771 137.545 142.281 1.00 26.66 275 ALA B CA 1
ATOM 9252 C C . ALA B 2 244 ? 161.743 138.059 143.284 1.00 26.20 275 ALA B C 1
ATOM 9253 O O . ALA B 2 244 ? 162.041 138.953 144.082 1.00 28.47 275 ALA B O 1
ATOM 9255 N N . ALA B 2 245 ? 160.535 137.492 143.272 1.00 28.41 276 ALA B N 1
ATOM 9256 C CA . ALA B 2 245 ? 159.572 137.787 144.324 1.00 23.58 276 ALA B CA 1
ATOM 9257 C C . ALA B 2 245 ? 159.919 137.052 145.613 1.00 27.57 276 ALA B C 1
ATOM 9258 O O . ALA B 2 245 ? 159.571 137.513 146.705 1.00 28.77 276 ALA B O 1
ATOM 9260 N N . ARG B 2 246 ? 160.589 135.897 145.506 1.00 30.99 277 ARG B N 1
ATOM 9261 C CA . ARG B 2 246 ? 161.012 135.176 146.704 1.00 30.54 277 ARG B CA 1
ATOM 9262 C C . ARG B 2 246 ? 162.184 135.852 147.405 1.00 32.62 277 ARG B C 1
ATOM 9263 O O . ARG B 2 246 ? 162.261 135.823 148.639 1.00 39.02 277 ARG B O 1
ATOM 9271 N N . GLN B 2 247 ? 163.112 136.467 146.651 1.00 28.97 278 GLN B N 1
ATOM 9272 C CA . GLN B 2 247 ? 164.169 137.198 147.363 1.00 30.87 278 GLN B CA 1
ATOM 9273 C C . GLN B 2 247 ? 163.752 138.583 147.847 1.00 28.20 278 GLN B C 1
ATOM 9274 O O . GLN B 2 247 ? 164.541 139.220 148.553 1.00 27.90 278 GLN B O 1
ATOM 9280 N N . GLU B 2 248 ? 162.559 139.070 147.508 1.00 27.09 279 GLU B N 1
ATOM 9281 C CA . GLU B 2 248 ? 162.050 140.307 148.083 1.00 24.87 279 GLU B CA 1
ATOM 9282 C C . GLU B 2 248 ? 161.075 140.057 149.226 1.00 27.52 279 GLU B C 1
ATOM 9283 O O . GLU B 2 248 ? 160.439 141.012 149.691 1.00 26.22 279 GLU B O 1
ATOM 9289 N N . HIS B 2 249 ? 160.980 138.793 149.679 1.0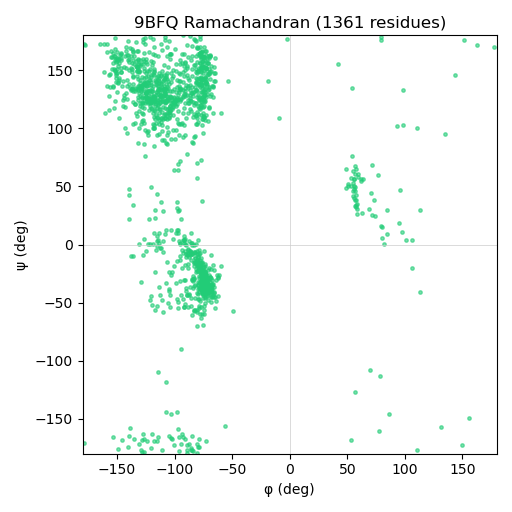0 27.89 280 HIS B N 1
ATOM 9290 C CA . HIS B 2 249 ? 160.091 138.281 150.741 1.00 27.40 280 HIS B CA 1
ATOM 9291 C C . HIS B 2 249 ? 158.619 138.584 150.462 1.00 28.45 280 HIS B C 1
ATOM 9292 O O . HIS B 2 249 ? 157.924 139.218 151.257 1.00 37.30 280 HIS B O 1
ATOM 9299 N N . MET B 2 250 ? 158.149 138.129 149.307 1.00 22.16 281 MET B N 1
ATOM 9300 C CA . MET B 2 250 ? 156.767 138.328 148.905 1.00 26.07 281 MET B CA 1
ATOM 9301 C C . MET B 2 250 ? 156.160 137.006 148.471 1.00 32.79 281 MET B C 1
ATOM 9302 O O . MET B 2 250 ? 156.789 136.231 147.747 1.00 32.12 281 MET B O 1
ATOM 9307 N N . CYS B 2 251 ? 154.931 136.756 148.912 1.00 38.14 282 CYS B N 1
ATOM 9308 C CA . CYS B 2 251 ? 154.157 135.613 148.458 1.00 35.29 282 CYS B CA 1
ATOM 9309 C C . CYS B 2 251 ? 153.054 136.118 147.543 1.00 40.99 282 CYS B C 1
ATOM 9310 O O . CYS B 2 251 ? 152.404 137.126 147.836 1.00 42.43 282 CYS B O 1
ATOM 9313 N N . LEU B 2 252 ? 152.889 135.454 146.408 1.00 46.86 283 LEU B N 1
ATOM 9314 C CA . LEU B 2 252 ? 151.896 135.829 145.413 1.00 45.06 283 LEU B CA 1
ATOM 9315 C C . LEU B 2 252 ? 151.000 134.626 145.156 1.00 55.29 283 LEU B C 1
ATOM 9316 O O . LEU B 2 252 ? 151.341 133.754 144.349 1.00 58.32 283 LEU B O 1
ATOM 9321 N N . MET B 2 253 ? 149.852 134.592 145.832 1.00 56.12 284 MET B N 1
ATOM 9322 C CA . MET B 2 253 ? 148.935 133.464 145.784 1.00 60.63 284 MET B CA 1
ATOM 9323 C C . MET B 2 253 ? 147.602 133.904 145.200 1.00 55.54 284 MET B C 1
ATOM 9324 O O . MET B 2 253 ? 147.186 135.054 145.354 1.00 52.12 284 MET B O 1
ATOM 9329 N N . HIS B 2 254 ? 146.932 132.966 144.532 1.00 58.40 285 HIS B N 1
ATOM 9330 C CA . HIS B 2 254 ? 145.659 133.238 143.863 1.00 59.41 285 HIS B CA 1
ATOM 9331 C C . HIS B 2 254 ? 144.519 132.748 144.761 1.00 65.76 285 HIS B C 1
ATOM 9332 O O . HIS B 2 254 ? 144.077 131.600 144.702 1.00 67.11 285 HIS B O 1
ATOM 9339 N N . PHE B 2 255 ? 144.039 133.660 145.605 1.00 69.40 286 PHE B N 1
ATOM 9340 C CA . PHE B 2 255 ? 142.842 133.384 146.389 1.00 67.90 286 PHE B CA 1
ATOM 9341 C C . PHE B 2 255 ? 141.591 133.608 145.548 1.00 69.20 286 PHE B C 1
ATOM 9342 O O . PHE B 2 255 ? 141.651 134.151 144.443 1.00 71.42 286 PHE B O 1
ATOM 9350 N N . LYS B 2 256 ? 140.452 133.170 146.072 1.00 74.44 287 LYS B N 1
ATOM 9351 C CA . LYS B 2 256 ? 139.174 133.482 145.448 1.00 76.27 287 LYS B CA 1
ATOM 9352 C C . LYS B 2 256 ? 138.625 134.774 146.042 1.00 73.75 287 LYS B C 1
ATOM 9353 O O . LYS B 2 256 ? 137.960 134.752 147.083 1.00 72.45 287 LYS B O 1
ATOM 9355 N N . SER B 2 257 ? 138.902 135.897 145.383 1.00 71.35 288 SER B N 1
ATOM 9356 C CA . SER B 2 257 ? 138.511 137.196 145.910 1.00 67.73 288 SER B CA 1
ATOM 9357 C C . SER B 2 257 ? 138.209 138.136 144.754 1.00 63.11 288 SER B C 1
ATOM 9358 O O . SER B 2 257 ? 138.644 137.917 143.620 1.00 55.09 288 SER B O 1
ATOM 9361 N N . ASP B 2 258 ? 137.452 139.190 145.062 1.00 68.58 289 ASP B N 1
ATOM 9362 C CA . ASP B 2 258 ? 137.033 140.155 144.053 1.00 67.98 289 ASP B CA 1
ATOM 9363 C C . ASP B 2 258 ? 138.145 141.110 143.637 1.00 71.19 289 ASP B C 1
ATOM 9364 O O . ASP B 2 258 ? 138.099 141.639 142.521 1.00 66.87 289 ASP B O 1
ATOM 9366 N N . ASP B 2 259 ? 139.133 141.346 144.497 1.00 71.34 290 ASP B N 1
ATOM 9367 C CA . ASP B 2 259 ? 140.203 142.287 144.189 1.00 64.09 290 ASP B CA 1
ATOM 9368 C C . ASP B 2 259 ? 141.232 141.539 143.342 1.00 57.98 290 ASP B C 1
ATOM 9369 O O . ASP B 2 259 ? 141.802 140.538 143.789 1.00 56.01 290 ASP B O 1
ATOM 9374 N N . ASN B 2 260 ? 141.476 142.030 142.128 1.00 55.75 291 ASN B N 1
ATOM 9375 C CA . ASN B 2 260 ? 142.299 141.330 141.149 1.00 50.15 291 ASN B CA 1
ATOM 9376 C C . ASN B 2 260 ? 143.521 142.160 140.790 1.00 48.30 291 ASN B C 1
ATOM 9377 O O . ASN B 2 260 ? 143.416 143.371 140.577 1.00 53.64 291 ASN B O 1
ATOM 9382 N N . VAL B 2 261 ? 144.673 141.500 140.725 1.00 42.24 292 VAL B N 1
ATOM 9383 C CA . VAL B 2 261 ? 145.927 142.093 140.273 1.00 33.57 292 VAL B CA 1
ATOM 9384 C C . VAL B 2 261 ? 146.422 141.259 139.099 1.00 35.51 292 VAL B C 1
ATOM 9385 O O . VAL B 2 261 ? 146.551 140.038 139.214 1.00 40.98 292 VAL B O 1
ATOM 9389 N N . TYR B 2 262 ? 146.666 141.900 137.962 1.00 32.91 293 TYR B N 1
ATOM 9390 C CA . TYR B 2 262 ? 147.154 141.200 136.783 1.00 30.81 293 TYR B CA 1
ATOM 9391 C C . TYR B 2 262 ? 148.501 141.782 136.389 1.00 33.46 293 TYR B C 1
ATOM 9392 O O . TYR B 2 262 ? 148.586 142.958 136.024 1.00 37.14 293 TYR B O 1
ATOM 9401 N N . ILE B 2 263 ? 149.547 140.964 136.457 1.00 24.20 294 ILE B N 1
ATOM 9402 C CA . ILE B 2 263 ? 150.867 141.335 135.966 1.00 19.93 294 ILE B CA 1
ATOM 9403 C C . ILE B 2 263 ? 151.078 140.623 134.639 1.00 27.79 294 ILE B C 1
ATOM 9404 O O . ILE B 2 263 ? 151.062 139.389 134.580 1.00 34.47 294 ILE B O 1
ATOM 9409 N N . MET B 2 264 ? 151.269 141.394 133.575 1.00 25.85 295 MET B N 1
ATOM 9410 C CA . MET B 2 264 ? 151.449 140.856 132.232 1.00 24.97 295 MET B CA 1
ATOM 9411 C C . MET B 2 264 ? 152.883 141.122 131.794 1.00 27.84 295 MET B C 1
ATOM 9412 O O . MET B 2 264 ? 153.357 142.259 131.860 1.00 32.33 295 MET B O 1
ATOM 9417 N N . PHE B 2 265 ? 153.566 140.068 131.344 1.00 27.48 296 PHE B N 1
ATOM 9418 C CA . PHE B 2 265 ? 154.964 140.145 130.917 1.00 24.36 296 PHE B CA 1
ATOM 9419 C C . PHE B 2 265 ? 155.056 139.955 129.406 1.00 32.23 296 PHE B C 1
ATOM 9420 O O . PHE B 2 265 ? 155.212 138.847 128.892 1.00 41.61 296 PHE B O 1
ATOM 9428 N N . GLY B 2 266 ? 154.973 141.063 128.684 1.00 32.83 297 GLY B N 1
ATOM 9429 C CA . GLY B 2 266 ? 155.132 141.017 127.242 1.00 36.41 297 GLY B CA 1
ATOM 9430 C C . GLY B 2 266 ? 154.582 142.277 126.615 1.00 42.16 297 GLY B C 1
ATOM 9431 O O . GLY B 2 266 ? 153.949 143.105 127.276 1.00 50.68 297 GLY B O 1
ATOM 9432 N N . ASN B 2 267 ? 154.834 142.409 125.315 1.00 41.97 298 ASN B N 1
ATOM 9433 C CA . ASN B 2 267 ? 154.348 143.544 124.545 1.00 46.17 298 ASN B CA 1
ATOM 9434 C C . ASN B 2 267 ? 152.977 143.314 123.926 1.00 54.86 298 ASN B C 1
ATOM 9435 O O . ASN B 2 267 ? 152.379 144.270 123.422 1.00 64.49 298 ASN B O 1
ATOM 9440 N N . LYS B 2 268 ? 152.465 142.084 123.949 1.00 54.21 299 LYS B N 1
ATOM 9441 C CA . LYS B 2 268 ? 151.181 141.778 123.340 1.00 59.52 299 LYS B CA 1
ATOM 9442 C C . LYS B 2 268 ? 150.185 141.133 124.288 1.00 64.78 299 LYS B C 1
ATOM 9443 O O . LYS B 2 268 ? 149.042 140.903 123.879 1.00 67.07 299 LYS B O 1
ATOM 9449 N N . LEU B 2 269 ? 150.586 140.810 125.521 1.00 63.53 300 LEU B N 1
ATOM 9450 C CA . LEU B 2 269 ? 149.644 140.257 126.488 1.00 55.97 300 LEU B CA 1
ATOM 9451 C C . LEU B 2 269 ? 148.696 141.324 127.014 1.00 61.97 300 LEU B C 1
ATOM 9452 O O . LEU B 2 269 ? 147.482 141.105 127.090 1.00 63.54 300 LEU B O 1
ATOM 9457 N N . ALA B 2 270 ? 149.230 142.488 127.372 1.00 66.35 301 ALA B N 1
ATOM 9458 C CA . ALA B 2 270 ? 148.411 143.590 127.870 1.00 68.16 301 ALA B CA 1
ATOM 9459 C C . ALA B 2 270 ? 148.066 144.549 126.730 1.00 76.39 301 ALA B C 1
ATOM 9460 O O . ALA B 2 270 ? 148.578 145.661 126.624 1.00 74.72 301 ALA B O 1
ATOM 9462 N N . SER B 2 271 ? 147.187 144.078 125.851 1.00 81.42 302 SER B N 1
ATOM 9463 C CA . SER B 2 271 ? 146.666 144.871 124.747 1.00 80.72 302 SER B CA 1
ATOM 9464 C C . SER B 2 271 ? 145.150 144.763 124.765 1.00 84.78 302 SER B C 1
ATOM 9465 O O . SER B 2 271 ? 144.605 143.736 124.338 1.00 86.15 302 SER B O 1
ATOM 9468 N N . HIS B 2 272 ? 144.498 145.834 125.254 1.00 84.70 303 HIS B N 1
ATOM 9469 C CA . HIS B 2 272 ? 143.047 145.966 125.490 1.00 83.46 303 HIS B CA 1
ATOM 9470 C C . HIS B 2 272 ? 142.507 144.851 126.387 1.00 89.02 303 HIS B C 1
ATOM 9471 O O . HIS B 2 272 ? 141.678 144.032 125.981 1.00 91.68 303 HIS B O 1
ATOM 9473 N N . PHE B 2 273 ? 143.001 144.822 127.623 1.00 90.08 304 PHE B N 1
ATOM 9474 C CA . PHE B 2 273 ? 142.552 143.829 128.590 1.00 91.34 304 PHE B CA 1
ATOM 9475 C C . PHE B 2 273 ? 141.189 144.221 129.145 1.00 88.38 304 PHE B C 1
ATOM 9476 O O . PHE B 2 273 ? 141.033 145.290 129.743 1.00 81.33 304 PHE B O 1
ATOM 9478 N N . LYS B 2 274 ? 140.201 143.350 128.948 1.00 86.39 305 LYS B N 1
ATOM 9479 C CA . LYS B 2 274 ? 138.830 143.614 129.356 1.00 84.15 305 LYS B CA 1
ATOM 9480 C C . LYS B 2 274 ? 138.558 143.246 130.808 1.00 89.61 305 LYS B C 1
ATOM 9481 O O . LYS B 2 274 ? 137.461 143.520 131.305 1.00 87.21 305 LYS B O 1
ATOM 9483 N N . GLU B 2 275 ? 139.517 142.631 131.492 1.00 91.61 306 GLU B N 1
ATOM 9484 C CA . GLU B 2 275 ? 139.358 142.287 132.894 1.00 83.91 306 GLU B CA 1
ATOM 9485 C C . GLU B 2 275 ? 139.511 143.529 133.770 1.00 80.43 306 GLU B C 1
ATOM 9486 O O . GLU B 2 275 ? 140.194 144.495 133.419 1.00 78.34 306 GLU B O 1
ATOM 9492 N N . ASN B 2 276 ? 138.860 143.495 134.930 1.00 81.98 307 ASN B N 1
ATOM 9493 C CA . ASN B 2 276 ? 138.805 144.632 135.838 1.00 81.84 307 ASN B CA 1
ATOM 9494 C C . ASN B 2 276 ? 139.693 144.368 137.044 1.00 75.70 307 ASN B C 1
ATOM 9495 O O . ASN B 2 276 ? 139.620 143.296 137.653 1.00 72.96 307 ASN B O 1
ATOM 9500 N N . GLY B 2 277 ? 140.518 145.341 137.381 1.00 68.05 308 GLY B N 1
ATOM 9501 C CA . GLY B 2 277 ? 141.444 145.213 138.488 1.00 52.27 308 GLY B CA 1
ATOM 9502 C C . GLY B 2 277 ? 142.689 146.028 138.213 1.00 45.43 308 GLY B C 1
ATOM 9503 O O . GLY B 2 277 ? 142.765 146.786 137.251 1.00 45.92 308 GLY B O 1
ATOM 9504 N N . THR B 2 278 ? 143.672 145.856 139.093 1.00 44.63 309 THR B N 1
ATOM 9505 C CA . THR B 2 278 ? 144.954 146.523 138.913 1.00 35.41 309 THR B CA 1
ATOM 9506 C C . THR B 2 278 ? 145.766 145.795 137.853 1.00 35.27 309 THR B C 1
ATOM 9507 O O . THR B 2 278 ? 145.991 144.587 137.953 1.00 42.53 309 THR B O 1
ATOM 9511 N N . LEU B 2 279 ? 146.203 146.525 136.832 1.00 31.46 310 LEU B N 1
ATOM 9512 C CA . LEU B 2 279 ? 146.947 145.942 135.721 1.00 26.98 310 LEU B CA 1
ATOM 9513 C C . LEU B 2 279 ? 148.371 146.470 135.743 1.00 23.68 310 LEU B C 1
ATOM 9514 O O . LEU B 2 279 ? 148.595 147.672 135.571 1.00 26.95 310 LEU B O 1
ATOM 9519 N N . PHE B 2 280 ? 149.325 145.570 135.944 1.00 21.33 311 PHE B N 1
ATOM 9520 C CA . PHE B 2 280 ? 150.741 145.876 135.788 1.00 21.13 311 PHE B CA 1
ATOM 9521 C C . PHE B 2 280 ? 151.183 145.301 134.451 1.00 22.83 311 PHE B C 1
ATOM 9522 O O . PHE B 2 280 ? 150.868 144.155 134.130 1.00 28.17 311 PHE B O 1
ATOM 9530 N N . SER B 2 281 ? 151.879 146.094 133.655 1.00 17.19 312 SER B N 1
ATOM 9531 C CA . SER B 2 281 ? 152.328 145.643 132.349 1.00 18.00 312 SER B CA 1
ATOM 9532 C C . SER B 2 281 ? 153.816 145.911 132.213 1.00 23.54 312 SER B C 1
ATOM 9533 O O . SER B 2 281 ? 154.238 147.068 132.160 1.00 30.04 312 SER B O 1
ATOM 9536 N N . VAL B 2 282 ? 154.602 144.842 132.150 1.00 24.59 313 VAL B N 1
ATOM 9537 C CA . VAL B 2 282 ? 156.049 144.936 132.003 1.00 17.04 313 VAL B CA 1
ATOM 9538 C C . VAL B 2 282 ? 156.408 144.573 130.567 1.00 22.17 313 VAL B C 1
ATOM 9539 O O . VAL B 2 282 ? 156.269 143.404 130.182 1.00 32.01 313 VAL B O 1
ATOM 9543 N N . PRO B 2 283 ? 156.838 145.523 129.738 1.00 21.28 314 PRO B N 1
ATOM 9544 C CA . PRO B 2 283 ? 157.249 145.172 128.378 1.00 30.08 314 PRO B CA 1
ATOM 9545 C C . PRO B 2 283 ? 158.629 144.538 128.349 1.00 36.66 314 PRO B C 1
ATOM 9546 O O . PRO B 2 283 ? 159.485 144.805 129.196 1.00 35.63 314 PRO B O 1
ATOM 9550 N N . THR B 2 284 ? 158.838 143.688 127.349 1.00 34.99 315 THR B N 1
ATOM 9551 C CA . THR B 2 284 ? 160.135 143.070 127.113 1.00 34.16 315 THR B CA 1
ATOM 9552 C C . THR B 2 284 ? 161.004 143.876 126.160 1.00 43.18 315 THR B C 1
ATOM 9553 O O . THR B 2 284 ? 162.143 144.209 126.502 1.00 50.92 315 THR B O 1
ATOM 9557 N N . ASP B 2 285 ? 160.471 144.244 124.999 1.00 41.63 316 ASP B N 1
ATOM 9558 C CA . ASP B 2 285 ? 161.204 145.024 124.010 1.00 48.13 316 ASP B CA 1
ATOM 9559 C C . ASP B 2 285 ? 160.945 146.510 124.204 1.00 44.95 316 ASP B C 1
ATOM 9560 O O . ASP B 2 285 ? 160.481 146.924 125.272 1.00 47.51 316 ASP B O 1
ATOM 9565 N N . ARG B 2 286 ? 161.308 147.312 123.203 1.00 43.48 317 ARG B N 1
ATOM 9566 C CA . ARG B 2 286 ? 161.057 148.748 123.202 1.00 53.04 317 ARG B CA 1
ATOM 9567 C C . ARG B 2 286 ? 159.565 149.049 123.139 1.00 59.04 317 ARG B C 1
ATOM 9568 O O . ARG B 2 286 ? 158.780 148.303 122.549 1.00 61.34 317 ARG B O 1
ATOM 9576 N N . THR B 2 287 ? 159.181 150.146 123.778 1.00 56.97 318 THR B N 1
ATOM 9577 C CA . THR B 2 287 ? 157.785 150.544 123.867 1.00 60.38 318 THR B CA 1
ATOM 9578 C C . THR B 2 287 ? 157.442 151.465 122.704 1.00 72.75 318 THR B C 1
ATOM 9579 O O . THR B 2 287 ? 158.062 152.520 122.537 1.00 74.83 318 THR B O 1
ATOM 9583 N N . ASP B 2 288 ? 156.457 151.064 121.907 1.00 77.26 319 ASP B N 1
ATOM 9584 C CA . ASP B 2 288 ? 156.020 151.844 120.764 1.00 77.57 319 ASP B CA 1
ATOM 9585 C C . ASP B 2 288 ? 154.807 152.696 121.134 1.00 79.57 319 ASP B C 1
ATOM 9586 O O . ASP B 2 288 ? 154.341 152.706 122.275 1.00 78.94 319 ASP B O 1
ATOM 9591 N N . ASP B 2 289 ? 154.289 153.422 120.139 1.00 80.39 320 ASP B N 1
ATOM 9592 C CA . ASP B 2 289 ? 153.059 154.180 120.345 1.00 81.15 320 ASP B CA 1
ATOM 9593 C C . ASP B 2 289 ? 151.837 153.274 120.257 1.00 82.90 320 ASP B C 1
ATOM 9594 O O . ASP B 2 289 ? 150.766 153.611 120.782 1.00 80.83 320 ASP B O 1
ATOM 9599 N N . GLU B 2 290 ? 151.984 152.123 119.589 1.00 85.21 321 GLU B N 1
ATOM 9600 C CA . GLU B 2 290 ? 150.915 151.129 119.507 1.00 80.09 321 GLU B CA 1
ATOM 9601 C C . GLU B 2 290 ? 150.681 150.465 120.860 1.00 78.05 321 GLU B C 1
ATOM 9602 O O . GLU B 2 290 ? 149.533 150.173 121.227 1.00 80.00 321 GLU B O 1
ATOM 9608 N N . PHE B 2 291 ? 151.757 150.267 121.632 1.00 75.01 322 PHE B N 1
ATOM 9609 C CA . PHE B 2 291 ? 151.639 149.656 122.954 1.00 72.47 322 PHE B CA 1
ATOM 9610 C C . PHE B 2 291 ? 151.006 150.608 123.959 1.00 70.33 322 PHE B C 1
ATOM 9611 O O . PHE B 2 291 ? 150.195 150.190 124.788 1.00 68.04 322 PHE B O 1
ATOM 9619 N N . LEU B 2 292 ? 151.331 151.901 123.877 1.00 72.06 323 LEU B N 1
ATOM 9620 C CA . LEU B 2 292 ? 150.685 152.875 124.754 1.00 70.21 323 LEU B CA 1
ATOM 9621 C C . LEU B 2 292 ? 149.270 153.199 124.286 1.00 74.83 323 LEU B C 1
ATOM 9622 O O . LEU B 2 292 ? 148.443 153.672 125.075 1.00 69.84 323 LEU B O 1
ATOM 9627 N N . ALA B 2 293 ? 148.971 152.955 123.008 1.00 76.52 324 ALA B N 1
ATOM 9628 C CA . ALA B 2 293 ? 147.598 153.092 122.537 1.00 76.45 324 ALA B CA 1
ATOM 9629 C C . ALA B 2 293 ? 146.729 151.924 122.995 1.00 75.78 324 ALA B C 1
ATOM 9630 O O . ALA B 2 293 ? 145.549 152.110 123.317 1.00 70.60 324 ALA B O 1
ATOM 9632 N N . ASP B 2 294 ? 147.291 150.711 123.037 1.00 76.99 325 ASP B N 1
ATOM 9633 C CA . ASP B 2 294 ? 146.459 149.529 123.256 1.00 74.76 325 ASP B CA 1
ATOM 9634 C C . ASP B 2 294 ? 146.267 149.199 124.733 1.00 71.77 325 ASP B C 1
ATOM 9635 O O . ASP B 2 294 ? 145.522 148.268 125.057 1.00 75.65 325 ASP B O 1
ATOM 9640 N N . LEU B 2 295 ? 146.925 149.919 125.632 1.00 70.39 326 LEU B N 1
ATOM 9641 C CA . LEU B 2 295 ? 146.767 149.657 127.060 1.00 65.67 326 LEU B CA 1
ATOM 9642 C C . LEU B 2 295 ? 145.447 150.208 127.592 1.00 63.65 326 LEU B C 1
ATOM 9643 O O . LEU B 2 295 ? 144.928 151.192 127.049 1.00 67.78 326 LEU B O 1
ATOM 9648 N N . PRO B 2 296 ? 144.868 149.596 128.629 1.00 52.58 327 PRO B N 1
ATOM 9649 C CA . PRO B 2 296 ? 143.683 150.177 129.266 1.00 51.02 327 PRO B CA 1
ATOM 9650 C C . PRO B 2 296 ? 144.015 151.414 130.087 1.00 54.30 327 PRO B C 1
ATOM 9651 O O . PRO B 2 296 ? 145.175 151.725 130.368 1.00 59.61 327 PRO B O 1
ATOM 9655 N N . ASN B 2 297 ? 142.962 152.136 130.456 1.00 49.43 328 ASN B N 1
ATOM 9656 C CA . ASN B 2 297 ? 143.097 153.237 131.393 1.00 44.14 328 ASN B CA 1
ATOM 9657 C C . ASN B 2 297 ? 143.358 152.694 132.794 1.00 43.37 328 ASN B C 1
ATOM 9658 O O . ASN B 2 297 ? 142.849 151.627 133.161 1.00 41.20 328 ASN B O 1
ATOM 9663 N N . ARG B 2 298 ? 144.162 153.462 133.558 1.00 40.64 329 ARG B N 1
ATOM 9664 C CA . ARG B 2 298 ? 144.704 153.129 134.893 1.00 34.07 329 ARG B CA 1
ATOM 9665 C C . ARG B 2 298 ? 145.457 151.796 134.893 1.00 37.54 329 ARG B C 1
ATOM 9666 O O . ARG B 2 298 ? 145.176 150.893 135.683 1.00 35.77 329 ARG B O 1
ATOM 9674 N N . ALA B 2 299 ? 146.415 151.674 133.978 1.00 33.63 330 ALA B N 1
ATOM 9675 C CA . ALA B 2 299 ? 147.261 150.497 133.855 1.00 25.14 330 ALA B CA 1
ATOM 9676 C C . ALA B 2 299 ? 148.712 150.908 134.037 1.00 24.07 330 ALA B C 1
ATOM 9677 O O . ALA B 2 299 ? 149.134 151.951 133.532 1.00 26.73 330 ALA B O 1
ATOM 9679 N N . PHE B 2 300 ? 149.475 150.085 134.750 1.00 19.57 331 PHE B N 1
ATOM 9680 C CA . PHE B 2 300 ? 150.827 150.432 135.165 1.00 17.48 331 PHE B CA 1
ATOM 9681 C C . PHE B 2 300 ? 151.845 149.883 134.174 1.00 18.00 331 PHE B C 1
ATOM 9682 O O . PHE B 2 300 ? 151.771 148.714 133.790 1.00 25.80 331 PHE B O 1
ATOM 9690 N N . VAL B 2 301 ? 152.803 150.719 133.777 1.00 14.78 332 VAL B N 1
ATOM 9691 C CA . VAL B 2 301 ? 153.793 150.366 132.763 1.00 12.06 332 VAL B CA 1
ATOM 9692 C C . VAL B 2 301 ? 155.150 150.328 133.453 1.00 16.03 332 VAL B C 1
ATOM 9693 O O . VAL B 2 301 ? 155.694 151.375 133.814 1.00 17.86 332 VAL B O 1
ATOM 9697 N N . LEU B 2 302 ? 155.721 149.140 133.633 1.00 16.69 333 LEU B N 1
ATOM 9698 C CA . LEU B 2 302 ? 156.997 148.987 134.328 1.00 11.52 333 LEU B CA 1
ATOM 9699 C C . LEU B 2 302 ? 158.104 148.790 133.297 1.00 11.64 333 LEU B C 1
ATOM 9700 O O . LEU B 2 302 ? 158.315 147.676 132.815 1.00 18.04 333 LEU B O 1
ATOM 9705 N N . MET B 2 303 ? 158.823 149.859 132.970 1.00 7.99 334 MET B N 1
ATOM 9706 C CA . MET B 2 303 ? 159.850 149.777 131.943 1.00 9.74 334 MET B CA 1
ATOM 9707 C C . MET B 2 303 ? 161.042 150.635 132.325 1.00 11.60 334 MET B C 1
ATOM 9708 O O . MET B 2 303 ? 160.962 151.462 133.233 1.00 16.67 334 MET B O 1
ATOM 9713 N N . GLU B 2 304 ? 162.148 150.438 131.614 1.00 12.18 335 GLU B N 1
ATOM 9714 C CA . GLU B 2 304 ? 163.318 151.277 131.813 1.00 12.85 335 GLU B CA 1
ATOM 9715 C C . GLU B 2 304 ? 163.308 152.443 130.829 1.00 16.54 335 GLU B C 1
ATOM 9716 O O . GLU B 2 304 ? 162.590 152.445 129.828 1.00 25.49 335 GLU B O 1
ATOM 9722 N N . ASN B 2 305 ? 164.123 153.448 131.124 1.00 17.31 336 ASN B N 1
ATOM 9723 C CA . ASN B 2 305 ? 164.190 154.663 130.323 1.00 27.16 336 ASN B CA 1
ATOM 9724 C C . ASN B 2 305 ? 165.202 154.477 129.207 1.00 36.59 336 ASN B C 1
ATOM 9725 O O . ASN B 2 305 ? 166.366 154.155 129.469 1.00 45.01 336 ASN B O 1
ATOM 9730 N N . GLU B 2 306 ? 164.765 154.683 127.971 1.00 32.81 337 GLU B N 1
ATOM 9731 C CA . GLU B 2 306 ? 165.709 154.803 126.874 1.00 31.42 337 GLU B CA 1
ATOM 9732 C C . GLU B 2 306 ? 166.400 156.156 126.944 1.00 39.72 337 GLU B C 1
ATOM 9733 O O . GLU B 2 306 ? 165.755 157.189 127.142 1.00 42.92 337 GLU B O 1
ATOM 9739 N N . ILE B 2 307 ? 167.719 156.151 126.794 1.00 40.07 338 ILE B N 1
ATOM 9740 C CA . ILE B 2 307 ? 168.518 157.364 126.904 1.00 45.40 338 ILE B CA 1
ATOM 9741 C C . ILE B 2 307 ? 168.939 157.793 125.508 1.00 55.54 338 ILE B C 1
ATOM 9742 O O . ILE B 2 307 ? 169.703 157.088 124.840 1.00 59.50 338 ILE B O 1
ATOM 9747 N N . ASP B 2 308 ? 168.473 158.961 125.080 1.00 56.96 339 ASP B N 1
ATOM 9748 C CA . ASP B 2 308 ? 168.786 159.463 123.752 1.00 60.16 339 ASP B CA 1
ATOM 9749 C C . ASP B 2 308 ? 170.190 160.056 123.730 1.00 67.43 339 ASP B C 1
ATOM 9750 O O . ASP B 2 308 ? 170.595 160.755 124.663 1.00 66.13 339 ASP B O 1
ATOM 9755 N N . LEU B 2 309 ? 170.932 159.764 122.666 1.00 71.83 340 LEU B N 1
ATOM 9756 C CA . LEU B 2 309 ? 172.281 160.280 122.472 1.00 76.87 340 LEU B CA 1
ATOM 9757 C C . LEU B 2 309 ? 172.231 161.451 121.498 1.00 88.29 340 LEU B C 1
ATOM 9758 O O . LEU B 2 309 ? 171.762 161.299 120.367 1.00 92.16 340 LEU B O 1
ATOM 9763 N N . SER B 2 310 ? 172.718 162.612 121.935 1.00 92.36 341 SER B N 1
ATOM 9764 C CA . SER B 2 310 ? 172.700 163.802 121.091 1.00 96.47 341 SER B CA 1
ATOM 9765 C C . SER B 2 310 ? 174.066 164.476 121.027 1.00 98.73 341 SER B C 1
ATOM 9766 O O . SER B 2 310 ? 174.415 165.078 120.004 1.00 100.42 341 SER B O 1
ATOM 9769 N N . THR B 2 311 ? 174.839 164.389 122.108 1.00 95.97 342 THR B N 1
ATOM 9770 C CA . THR B 2 311 ? 176.164 164.992 122.160 1.00 93.33 342 THR B CA 1
ATOM 9771 C C . THR B 2 311 ? 177.038 164.192 123.114 1.00 91.28 342 THR B C 1
ATOM 9772 O O . THR B 2 311 ? 176.539 163.430 123.944 1.00 93.51 342 THR B O 1
ATOM 9776 N N . ALA B 2 312 ? 178.357 164.385 122.997 1.00 90.82 343 ALA B N 1
ATOM 9777 C CA . ALA B 2 312 ? 179.322 163.594 123.752 1.00 91.23 343 ALA B CA 1
ATOM 9778 C C . ALA B 2 312 ? 179.745 164.228 125.071 1.00 92.77 343 ALA B C 1
ATOM 9779 O O . ALA B 2 312 ? 180.491 163.596 125.828 1.00 91.19 343 ALA B O 1
ATOM 9781 N N . VAL B 2 313 ? 179.292 165.446 125.370 1.00 93.91 344 VAL B N 1
ATOM 9782 C CA . VAL B 2 313 ? 179.690 166.100 126.613 1.00 98.20 344 VAL B CA 1
ATOM 9783 C C . VAL B 2 313 ? 178.774 165.745 127.778 1.00 98.32 344 VAL B C 1
ATOM 9784 O O . VAL B 2 313 ? 179.092 166.074 128.928 1.00 96.14 344 VAL B O 1
ATOM 9788 N N . GLU B 2 314 ? 177.645 165.093 127.519 1.00 95.05 345 GLU B N 1
ATOM 9789 C CA . GLU B 2 314 ? 176.685 164.751 128.561 1.00 90.59 345 GLU B CA 1
ATOM 9790 C C . GLU B 2 314 ? 176.944 163.382 129.175 1.00 83.32 345 GLU B C 1
ATOM 9791 O O . GLU B 2 314 ? 176.198 162.968 130.069 1.00 77.37 345 GLU B O 1
ATOM 9797 N N . LEU B 2 315 ? 177.983 162.680 128.722 1.00 77.77 346 LEU B N 1
ATOM 9798 C CA . LEU B 2 315 ? 178.293 161.315 129.141 1.00 74.81 346 LEU B CA 1
ATOM 9799 C C . LEU B 2 315 ? 179.305 161.261 130.279 1.00 75.31 346 LEU B C 1
ATOM 9800 O O . LEU B 2 315 ? 179.151 160.459 131.203 1.00 70.81 346 LEU B O 1
ATOM 9805 N N . ASP B 2 316 ? 180.358 162.071 130.203 1.00 80.50 347 ASP B N 1
ATOM 9806 C CA . ASP B 2 316 ? 181.414 162.071 131.207 1.00 76.61 347 ASP B CA 1
ATOM 9807 C C . ASP B 2 316 ? 182.092 163.431 131.200 1.00 87.13 347 ASP B C 1
ATOM 9808 O O . ASP B 2 316 ? 181.919 164.228 130.274 1.00 89.91 347 ASP B O 1
ATOM 9813 N N . ALA B 2 317 ? 182.885 163.681 132.246 1.00 86.29 348 ALA B N 1
ATOM 9814 C CA . ALA B 2 317 ? 183.728 164.872 132.268 1.00 87.23 348 ALA B CA 1
ATOM 9815 C C . ALA B 2 317 ? 184.972 164.704 131.401 1.00 96.33 348 ALA B C 1
ATOM 9816 O O . ALA B 2 317 ? 185.619 165.700 131.058 1.00 98.40 348 ALA B O 1
ATOM 9818 N N . THR B 2 318 ? 185.337 163.464 131.069 1.00 96.37 349 THR B N 1
ATOM 9819 C CA . THR B 2 318 ? 186.427 163.220 130.131 1.00 95.00 349 THR B CA 1
ATOM 9820 C C . THR B 2 318 ? 185.984 163.589 128.717 1.00 93.69 349 THR B C 1
ATOM 9821 O O . THR B 2 318 ? 184.904 163.165 128.287 1.00 84.96 349 THR B O 1
ATOM 9825 N N . PRO B 2 319 ? 186.760 164.393 127.982 1.00 99.01 350 PRO B N 1
ATOM 9826 C CA . PRO B 2 319 ? 186.362 164.748 126.609 1.00 97.61 350 PRO B CA 1
ATOM 9827 C C . PRO B 2 319 ? 186.575 163.595 125.633 1.00 97.75 350 PRO B C 1
ATOM 9828 O O . PRO B 2 319 ? 187.706 163.230 125.305 1.00 97.45 350 PRO B O 1
ATOM 9832 N N . THR B 2 320 ? 185.465 163.022 125.173 1.00 97.13 351 THR B N 1
ATOM 9833 C CA . THR B 2 320 ? 185.494 161.944 124.197 1.00 92.19 351 THR B CA 1
ATOM 9834 C C . THR B 2 320 ? 184.725 162.388 122.963 1.00 90.12 351 THR B C 1
ATOM 9835 O O . THR B 2 320 ? 184.268 163.530 122.866 1.00 85.77 351 THR B O 1
ATOM 9839 N N . ALA B 2 321 ? 184.582 161.467 122.014 1.00 90.15 352 ALA B N 1
ATOM 9840 C CA . ALA B 2 321 ? 183.880 161.728 120.765 1.00 89.72 352 ALA B CA 1
ATOM 9841 C C . ALA B 2 321 ? 182.881 160.612 120.509 1.00 87.80 352 ALA B C 1
ATOM 9842 O O . ALA B 2 321 ? 183.273 159.461 120.291 1.00 81.85 352 ALA B O 1
ATOM 9844 N N . LEU B 2 322 ? 181.595 160.952 120.532 1.00 89.60 353 LEU B N 1
ATOM 9845 C CA . LEU B 2 322 ? 180.547 160.030 120.108 1.00 85.22 353 LEU B CA 1
ATOM 9846 C C . LEU B 2 322 ? 180.577 159.951 118.588 1.00 88.20 353 LEU B C 1
ATOM 9847 O O . LEU B 2 322 ? 180.739 160.974 117.914 1.00 87.96 353 LEU B O 1
ATOM 9852 N N . ASP B 2 323 ? 180.445 158.739 118.048 1.00 84.52 354 ASP B N 1
ATOM 9853 C CA . ASP B 2 323 ? 180.492 158.546 116.605 1.00 86.81 354 ASP B CA 1
ATOM 9854 C C . ASP B 2 323 ? 179.191 159.016 115.966 1.00 92.21 354 ASP B C 1
ATOM 9855 O O . ASP B 2 323 ? 178.152 159.088 116.626 1.00 89.60 354 ASP B O 1
ATOM 9860 N N . GLU B 2 324 ? 179.259 159.329 114.667 1.00 97.23 355 GLU B N 1
ATOM 9861 C CA . GLU B 2 324 ? 178.186 160.075 114.011 1.00 94.98 355 GLU B CA 1
ATOM 9862 C C . GLU B 2 324 ? 176.981 159.200 113.679 1.00 92.46 355 GLU B C 1
ATOM 9863 O O . GLU B 2 324 ? 175.896 159.727 113.406 1.00 92.85 355 GLU B O 1
ATOM 9865 N N . ILE B 2 325 ? 177.150 157.875 113.681 1.00 87.64 356 ILE B N 1
ATOM 9866 C CA . ILE B 2 325 ? 176.011 156.977 113.496 1.00 88.70 356 ILE B CA 1
ATOM 9867 C C . ILE B 2 325 ? 175.151 156.940 114.763 1.00 87.84 356 ILE B C 1
ATOM 9868 O O . ILE B 2 325 ? 173.916 156.895 114.692 1.00 87.96 356 ILE B O 1
ATOM 9873 N N . LEU B 2 326 ? 175.778 157.082 115.936 1.00 85.90 357 LEU B N 1
ATOM 9874 C CA . LEU B 2 326 ? 175.060 156.889 117.193 1.00 80.83 357 LEU B CA 1
ATOM 9875 C C . LEU B 2 326 ? 174.301 158.134 117.639 1.00 84.57 357 LEU B C 1
ATOM 9876 O O . LEU B 2 326 ? 173.559 158.075 118.626 1.00 82.75 357 LEU B O 1
ATOM 9881 N N . ILE B 2 327 ? 174.472 159.265 116.949 1.00 93.17 358 ILE B N 1
ATOM 9882 C CA . ILE B 2 327 ? 173.796 160.491 117.354 1.00 92.73 358 ILE B CA 1
ATOM 9883 C C . ILE B 2 327 ? 172.345 160.463 116.890 1.00 92.12 358 ILE B C 1
ATOM 9884 O O . ILE B 2 327 ? 172.051 160.241 115.708 1.00 94.69 358 ILE B O 1
ATOM 9889 N N . GLY B 2 328 ? 171.428 160.681 117.830 1.00 87.52 359 GLY B N 1
ATOM 9890 C CA . GLY B 2 328 ? 170.015 160.686 117.519 1.00 85.19 359 GLY B CA 1
ATOM 9891 C C . GLY B 2 328 ? 169.297 159.391 117.804 1.00 87.23 359 GLY B C 1
ATOM 9892 O O . GLY B 2 328 ? 168.148 159.226 117.385 1.00 90.80 359 GLY B O 1
ATOM 9893 N N . LYS B 2 329 ? 169.938 158.461 118.505 1.00 80.16 360 LYS B N 1
ATOM 9894 C CA . LYS B 2 329 ? 169.381 157.142 118.748 1.00 71.70 360 LYS B CA 1
ATOM 9895 C C . LYS B 2 329 ? 169.471 156.811 120.230 1.00 68.74 360 LYS B C 1
ATOM 9896 O O . LYS B 2 329 ? 170.266 157.401 120.967 1.00 67.32 360 LYS B O 1
ATOM 9902 N N . SER B 2 330 ? 168.639 155.870 120.664 1.00 64.57 361 SER B N 1
ATOM 9903 C CA . SER B 2 330 ? 168.452 155.582 122.078 1.00 54.23 361 SER B CA 1
ATOM 9904 C C . SER B 2 330 ? 169.036 154.223 122.437 1.00 51.78 361 SER B C 1
ATOM 9905 O O . SER B 2 330 ? 169.053 153.306 121.612 1.00 53.82 361 SER B O 1
ATOM 9908 N N . VAL B 2 331 ? 169.511 154.098 123.676 1.00 47.70 362 VAL B N 1
ATOM 9909 C CA . VAL B 2 331 ? 170.055 152.850 124.202 1.00 41.07 362 VAL B CA 1
ATOM 9910 C C . VAL B 2 331 ? 169.204 152.399 125.385 1.00 36.02 362 VAL B C 1
ATOM 9911 O O . VAL B 2 331 ? 168.585 153.222 126.071 1.00 41.10 362 VAL B O 1
ATOM 9915 N N . LEU B 2 332 ? 169.102 151.088 125.569 1.00 30.67 363 LEU B N 1
ATOM 9916 C CA . LEU B 2 332 ? 168.503 150.535 126.774 1.00 26.46 363 LEU B CA 1
ATOM 9917 C C . LEU B 2 332 ? 169.614 150.231 127.764 1.00 25.28 363 LEU B C 1
ATOM 9918 O O . LEU B 2 332 ? 170.627 149.648 127.362 1.00 31.89 363 LEU B O 1
ATOM 9923 N N . PRO B 2 333 ? 169.481 150.610 129.047 1.00 19.70 364 PRO B N 1
ATOM 9924 C CA . PRO B 2 333 ? 170.614 150.469 129.981 1.00 15.94 364 PRO B CA 1
ATOM 9925 C C . PRO B 2 333 ? 170.922 149.046 130.415 1.00 20.81 364 PRO B C 1
ATOM 9926 O O . PRO B 2 333 ? 172.080 148.757 130.744 1.00 28.08 364 PRO B O 1
ATOM 9930 N N . SER B 2 334 ? 169.928 148.150 130.387 1.00 17.92 365 SER B N 1
ATOM 9931 C CA . SER B 2 334 ? 170.148 146.752 130.748 1.00 19.04 365 SER B CA 1
ATOM 9932 C C . SER B 2 334 ? 170.969 146.026 129.693 1.00 24.31 365 SER B C 1
ATOM 9933 O O . SER B 2 334 ? 171.833 145.206 130.032 1.00 27.77 365 SER B O 1
ATOM 9936 N N . ARG B 2 335 ? 170.746 146.365 128.419 1.00 24.49 366 ARG B N 1
ATOM 9937 C CA . ARG B 2 335 ? 171.536 145.827 127.316 1.00 24.95 366 ARG B CA 1
ATOM 9938 C C . ARG B 2 335 ? 172.967 146.356 127.337 1.00 21.36 366 ARG B C 1
ATOM 9939 O O . ARG B 2 335 ? 173.905 145.601 127.039 1.00 22.43 366 ARG B O 1
ATOM 9947 N N . VAL B 2 336 ? 173.134 147.629 127.747 1.00 18.81 367 VAL B N 1
ATOM 9948 C CA . VAL B 2 336 ? 174.444 148.276 127.897 1.00 20.13 367 VAL B CA 1
ATOM 9949 C C . VAL B 2 336 ? 175.273 147.595 128.980 1.00 25.69 367 VAL B C 1
ATOM 9950 O O . VAL B 2 336 ? 176.416 147.192 128.733 1.00 35.70 367 VAL B O 1
ATOM 9954 N N . LEU B 2 337 ? 174.671 147.367 130.156 1.00 20.46 368 LEU B N 1
ATOM 9955 C CA . LEU B 2 337 ? 175.406 146.779 131.277 1.00 20.74 368 LEU B CA 1
ATOM 9956 C C . LEU B 2 337 ? 175.654 145.283 131.082 1.00 22.72 368 LEU B C 1
ATOM 9957 O O . LEU B 2 337 ? 176.757 144.786 131.381 1.00 35.17 368 LEU B O 1
ATOM 9962 N N . SER B 2 338 ? 174.670 144.575 130.508 1.00 19.94 369 SER B N 1
ATOM 9963 C CA . SER B 2 338 ? 174.790 143.139 130.301 1.00 23.93 369 SER B CA 1
ATOM 9964 C C . SER B 2 338 ? 175.737 142.807 129.156 1.00 28.35 369 SER B C 1
ATOM 9965 O O . SER B 2 338 ? 176.348 141.734 129.156 1.00 34.93 369 SER B O 1
ATOM 9968 N N . PHE B 2 339 ? 175.904 143.714 128.187 1.00 26.62 370 PHE B N 1
ATOM 9969 C CA . PHE B 2 339 ? 176.936 143.474 127.190 1.00 26.89 370 PHE B CA 1
ATOM 9970 C C . PHE B 2 339 ? 178.288 143.920 127.748 1.00 30.66 370 PHE B C 1
ATOM 9971 O O . PHE B 2 339 ? 179.322 143.288 127.480 1.00 37.70 370 PHE B O 1
ATOM 9979 N N . ALA B 2 340 ? 178.274 144.989 128.554 1.00 26.97 371 ALA B N 1
ATOM 9980 C CA . ALA B 2 340 ? 179.488 145.717 128.889 1.00 28.16 371 ALA B CA 1
ATOM 9981 C C . ALA B 2 340 ? 180.330 144.985 129.920 1.00 35.03 371 ALA B C 1
ATOM 9982 O O . ALA B 2 340 ? 181.547 145.194 129.980 1.00 46.51 371 ALA B O 1
ATOM 9984 N N . GLY B 2 341 ? 179.703 144.105 130.716 1.00 32.64 372 GLY B N 1
ATOM 9985 C CA . GLY B 2 341 ? 180.475 143.221 131.589 1.00 37.42 372 GLY B CA 1
ATOM 9986 C C . GLY B 2 341 ? 181.330 142.212 130.833 1.00 44.80 372 GLY B C 1
ATOM 9987 O O . GLY B 2 341 ? 182.514 142.022 131.150 1.00 57.32 372 GLY B O 1
ATOM 9988 N N . SER B 2 342 ? 180.767 141.620 129.772 1.00 36.56 373 SER B N 1
ATOM 9989 C CA . SER B 2 342 ? 181.518 140.682 128.941 1.00 40.49 373 SER B CA 1
ATOM 9990 C C . SER B 2 342 ? 182.545 141.394 128.065 1.00 46.02 373 SER B C 1
ATOM 9991 O O . SER B 2 342 ? 183.603 140.827 127.764 1.00 53.68 373 SER B O 1
ATOM 9994 N N . ILE B 2 343 ? 182.268 142.645 127.677 1.00 39.03 374 ILE B N 1
ATOM 9995 C CA . ILE B 2 343 ? 183.256 143.449 126.943 1.00 38.13 374 ILE B CA 1
ATOM 9996 C C . ILE B 2 343 ? 184.436 143.857 127.828 1.00 45.65 374 ILE B C 1
ATOM 9997 O O . ILE B 2 343 ? 185.592 143.810 127.376 1.00 57.46 374 ILE B O 1
ATOM 10002 N N . ILE B 2 344 ? 184.178 144.184 129.108 1.00 38.32 375 ILE B N 1
ATOM 10003 C CA . ILE B 2 344 ? 185.247 144.527 130.055 1.00 37.17 375 ILE B CA 1
ATOM 10004 C C . ILE B 2 344 ? 186.110 143.301 130.376 1.00 45.89 375 ILE B C 1
ATOM 10005 O O . ILE B 2 344 ? 187.350 143.390 130.369 1.00 61.09 375 ILE B O 1
ATOM 10010 N N . ASP B 2 345 ? 185.475 142.117 130.474 1.00 44.98 376 ASP B N 1
ATOM 10011 C CA . ASP B 2 345 ? 186.208 140.856 130.652 1.00 47.96 376 ASP B CA 1
ATOM 10012 C C . ASP B 2 345 ? 187.027 140.453 129.419 1.00 49.56 376 ASP B C 1
ATOM 10013 O O . ASP B 2 345 ? 188.178 140.008 129.555 1.00 61.38 376 ASP B O 1
ATOM 10018 N N . LEU B 2 346 ? 186.478 140.653 128.210 1.00 47.72 377 LEU B N 1
ATOM 10019 C CA . LEU B 2 346 ? 187.184 140.246 126.996 1.00 55.12 377 LEU B CA 1
ATOM 10020 C C . LEU B 2 346 ? 188.329 141.197 126.643 1.00 57.02 377 LEU B C 1
ATOM 10021 O O . LEU B 2 346 ? 189.389 140.744 126.195 1.00 66.02 377 LEU B O 1
ATOM 10026 N N . MET B 2 347 ? 188.172 142.506 126.877 1.00 51.10 378 MET B N 1
ATOM 10027 C CA . MET B 2 347 ? 189.320 143.399 126.697 1.00 54.61 378 MET B CA 1
ATOM 10028 C C . MET B 2 347 ? 190.342 143.306 127.829 1.00 58.70 378 MET B C 1
ATOM 10029 O O . MET B 2 347 ? 191.510 143.634 127.612 1.00 66.76 378 MET B O 1
ATOM 10034 N N . ASN B 2 348 ? 189.960 142.825 129.022 1.00 57.47 379 ASN B N 1
ATOM 10035 C CA . ASN B 2 348 ? 190.992 142.541 130.027 1.00 60.06 379 ASN B CA 1
ATOM 10036 C C . ASN B 2 348 ? 191.780 141.275 129.686 1.00 65.46 379 ASN B C 1
ATOM 10037 O O . ASN B 2 348 ? 193.000 141.204 129.941 1.00 75.77 379 ASN B O 1
ATOM 10042 N N . TRP B 2 349 ? 191.111 140.293 129.057 1.00 57.05 380 TRP B N 1
ATOM 10043 C CA . TRP B 2 349 ? 191.817 139.151 128.475 1.00 60.33 380 TRP B CA 1
ATOM 10044 C C . TRP B 2 349 ? 192.710 139.583 127.310 1.00 65.99 380 TRP B C 1
ATOM 10045 O O . TRP B 2 349 ? 193.800 139.034 127.123 1.00 73.19 380 TRP B O 1
ATOM 10056 N N . LEU B 2 350 ? 192.262 140.557 126.515 1.00 61.76 381 LEU B N 1
ATOM 10057 C CA . LEU B 2 350 ? 193.061 140.988 125.372 1.00 64.81 381 LEU B CA 1
ATOM 10058 C C . LEU B 2 350 ? 194.224 141.880 125.808 1.00 75.93 381 LEU B C 1
ATOM 10059 O O . LEU B 2 350 ? 195.245 141.946 125.111 1.00 84.71 381 LEU B O 1
ATOM 10064 N N . ARG B 2 351 ? 194.096 142.544 126.974 1.00 75.60 382 ARG B N 1
ATOM 10065 C CA . ARG B 2 351 ? 195.248 143.147 127.654 1.00 73.75 382 ARG B CA 1
ATOM 10066 C C . ARG B 2 351 ? 196.276 142.104 128.058 1.00 80.32 382 ARG B C 1
ATOM 10067 O O . ARG B 2 351 ? 197.480 142.321 127.874 1.00 85.70 382 ARG B O 1
ATOM 10075 N N . GLY B 2 352 ? 195.810 140.980 128.623 1.00 79.58 383 GLY B N 1
ATOM 10076 C CA . GLY B 2 352 ? 196.720 139.887 128.966 1.00 85.32 383 GLY B CA 1
ATOM 10077 C C . GLY B 2 352 ? 197.353 139.216 127.755 1.00 86.50 383 GLY B C 1
ATOM 10078 O O . GLY B 2 352 ? 198.531 138.843 127.781 1.00 94.67 383 GLY B O 1
ATOM 10079 N N . SER B 2 353 ? 196.600 139.130 126.654 1.00 75.84 384 SER B N 1
ATOM 10080 C CA . SER B 2 353 ? 197.099 138.510 125.429 1.00 79.10 384 SER B CA 1
ATOM 10081 C C . SER B 2 353 ? 198.095 139.403 124.697 1.00 87.36 384 SER B C 1
ATOM 10082 O O . SER B 2 353 ? 199.085 138.905 124.152 1.00 94.92 384 SER B O 1
ATOM 10085 N N . LEU B 2 354 ? 197.861 140.720 124.673 1.00 85.07 385 LEU B N 1
ATOM 10086 C CA . LEU B 2 354 ? 198.856 141.610 124.081 1.00 95.27 385 LEU B CA 1
ATOM 10087 C C . LEU B 2 354 ? 200.019 141.887 125.029 1.00 104.17 385 LEU B C 1
ATOM 10088 O O . LEU B 2 354 ? 201.088 142.316 124.577 1.00 105.24 385 LEU B O 1
ATOM 10093 N N . SER B 2 355 ? 199.843 141.645 126.330 1.00 99.93 386 SER B N 1
ATOM 10094 C CA . SER B 2 355 ? 200.967 141.738 127.254 1.00 97.22 386 SER B CA 1
ATOM 10095 C C . SER B 2 355 ? 201.892 140.534 127.121 1.00 101.54 386 SER B C 1
ATOM 10096 O O . SER B 2 355 ? 203.120 140.677 127.161 1.00 102.69 386 SER B O 1
ATOM 10099 N N . LYS B 2 356 ? 201.320 139.333 126.982 1.00 102.02 387 LYS B N 1
ATOM 10100 C CA . LYS B 2 356 ? 202.147 138.141 126.816 1.00 103.99 387 LYS B CA 1
ATOM 10101 C C . LYS B 2 356 ? 202.707 138.044 125.400 1.00 103.70 387 LYS B C 1
ATOM 10102 O O . LYS B 2 356 ? 203.871 137.674 125.210 1.00 108.43 387 LYS B O 1
ATOM 10108 N N . HIS B 2 357 ? 201.910 138.403 124.398 1.00 99.88 388 HIS B N 1
ATOM 10109 C CA . HIS B 2 357 ? 202.327 138.319 123.006 1.00 104.80 388 HIS B CA 1
ATOM 10110 C C . HIS B 2 357 ? 202.958 139.647 122.581 1.00 109.22 388 HIS B C 1
ATOM 10111 O O . HIS B 2 357 ? 203.282 140.483 123.431 1.00 104.96 388 HIS B O 1
ATOM 10118 N N . CYS B 2 358 ? 203.154 139.813 121.264 1.00 114.69 389 CYS B N 1
ATOM 10119 C CA . CYS B 2 358 ? 203.686 141.001 120.563 1.00 120.44 389 CYS B CA 1
ATOM 10120 C C . CYS B 2 358 ? 205.070 141.465 121.032 1.00 121.03 389 CYS B C 1
ATOM 10121 O O . CYS B 2 358 ? 205.969 141.685 120.220 1.00 112.20 389 CYS B O 1
ATOM 10124 N N . TYR B 2 367 ? 200.781 149.832 122.053 1.00 91.12 398 TYR B N 1
ATOM 10125 C CA . TYR B 2 367 ? 200.848 148.642 121.202 1.00 98.27 398 TYR B CA 1
ATOM 10126 C C . TYR B 2 367 ? 200.359 148.975 119.795 1.00 100.27 398 TYR B C 1
ATOM 10127 O O . TYR B 2 367 ? 199.275 149.528 119.614 1.00 95.11 398 TYR B O 1
ATOM 10136 N N . VAL B 2 368 ? 201.182 148.637 118.803 1.00 110.23 399 VAL B N 1
ATOM 10137 C CA . VAL B 2 368 ? 200.940 148.951 117.399 1.00 112.84 399 VAL B CA 1
ATOM 10138 C C . VAL B 2 368 ? 200.730 147.634 116.661 1.00 111.62 399 VAL B C 1
ATOM 10139 O O . VAL B 2 368 ? 201.555 146.722 116.777 1.00 111.92 399 VAL B O 1
ATOM 10143 N N . LEU B 2 369 ? 199.636 147.546 115.888 1.00 113.06 400 LEU B N 1
ATOM 10144 C CA . LEU B 2 369 ? 199.202 146.272 115.312 1.00 112.68 400 LEU B CA 1
ATOM 10145 C C . LEU B 2 369 ? 200.052 145.843 114.118 1.00 119.48 400 LEU B C 1
ATOM 10146 O O . LEU B 2 369 ? 199.966 144.690 113.679 1.00 117.23 400 LEU B O 1
ATOM 10148 N N . GLU B 2 370 ? 200.839 146.760 113.548 1.00 124.97 401 GLU B N 1
ATOM 10149 C CA . GLU B 2 370 ? 201.804 146.375 112.522 1.00 121.16 401 GLU B CA 1
ATOM 10150 C C . GLU B 2 370 ? 202.960 145.589 113.129 1.00 121.48 401 GLU B C 1
ATOM 10151 O O . GLU B 2 370 ? 203.435 144.606 112.548 1.00 119.75 401 GLU B O 1
ATOM 10153 N N . SER B 2 371 ? 203.426 146.013 114.306 1.00 121.85 402 SER B N 1
ATOM 10154 C CA . SER B 2 371 ? 204.472 145.269 115.000 1.00 123.43 402 SER B CA 1
ATOM 10155 C C . SER B 2 371 ? 203.904 144.048 115.714 1.00 120.87 402 SER B C 1
ATOM 10156 O O . SER B 2 371 ? 204.580 143.020 115.831 1.00 115.72 402 SER B O 1
ATOM 10159 N N . CYS B 2 372 ? 202.668 144.145 116.201 1.00 124.23 403 CYS B N 1
ATOM 10160 C CA . CYS B 2 372 ? 202.073 143.056 116.962 1.00 123.43 403 CYS B CA 1
ATOM 10161 C C . CYS B 2 372 ? 201.564 141.959 116.035 1.00 121.82 403 CYS B C 1
ATOM 10162 O O . CYS B 2 372 ? 201.052 142.227 114.945 1.00 120.16 403 CYS B O 1
ATOM 10165 N N . PHE B 2 373 ? 201.708 140.712 116.478 1.00 120.27 404 PHE B N 1
ATOM 10166 C CA . PHE B 2 373 ? 201.271 139.561 115.703 1.00 113.91 404 PHE B CA 1
ATOM 10167 C C . PHE B 2 373 ? 200.782 138.486 116.659 1.00 113.14 404 PHE B C 1
ATOM 10168 O O . PHE B 2 373 ? 201.123 138.507 117.849 1.00 112.94 404 PHE B O 1
ATOM 10170 N N . ASN B 2 374 ? 199.982 137.555 116.101 1.00 113.80 405 ASN B N 1
ATOM 10171 C CA . ASN B 2 374 ? 199.312 136.433 116.792 1.00 112.95 405 ASN B CA 1
ATOM 10172 C C . ASN B 2 374 ? 198.423 136.911 117.940 1.00 112.86 405 ASN B C 1
ATOM 10173 O O . ASN B 2 374 ? 198.731 136.706 119.117 1.00 107.81 405 ASN B O 1
ATOM 10178 N N . PHE B 2 375 ? 197.342 137.611 117.575 1.00 113.41 406 PHE B N 1
ATOM 10179 C CA . PHE B 2 375 ? 196.362 138.094 118.548 1.00 100.93 406 PHE B CA 1
ATOM 10180 C C . PHE B 2 375 ? 195.593 136.940 119.176 1.00 97.41 406 PHE B C 1
ATOM 10181 O O . PHE B 2 375 ? 195.471 136.845 120.402 1.00 89.70 406 PHE B O 1
ATOM 10189 N N . LEU B 2 376 ? 195.072 136.050 118.337 1.00 100.43 407 LEU B N 1
ATOM 10190 C CA . LEU B 2 376 ? 194.022 135.113 118.710 1.00 100.03 407 LEU B CA 1
ATOM 10191 C C . LEU B 2 376 ? 194.497 133.690 118.445 1.00 106.40 407 LEU B C 1
ATOM 10192 O O . LEU B 2 376 ? 194.419 133.211 117.309 1.00 108.44 407 LEU B O 1
ATOM 10197 N N . ASN B 2 377 ? 194.983 133.015 119.487 1.00 106.80 408 ASN B N 1
ATOM 10198 C CA . ASN B 2 377 ? 195.434 131.638 119.321 1.00 108.53 408 ASN B CA 1
ATOM 10199 C C . ASN B 2 377 ? 194.495 130.669 120.033 1.00 105.11 408 ASN B C 1
ATOM 10200 O O . ASN B 2 377 ? 193.928 129.773 119.400 1.00 105.76 408 ASN B O 1
ATOM 10205 N N . PHE B 2 378 ? 194.316 130.846 121.344 1.00 101.49 409 PHE B N 1
ATOM 10206 C CA . PHE B 2 378 ? 193.298 130.113 122.104 1.00 101.21 409 PHE B CA 1
ATOM 10207 C C . PHE B 2 378 ? 192.473 131.152 122.866 1.00 99.66 409 PHE B C 1
ATOM 10208 O O . PHE B 2 378 ? 192.948 131.877 123.742 1.00 98.63 409 PHE B O 1
ATOM 10216 N N . ILE B 2 379 ? 191.210 131.276 122.450 1.00 98.59 410 ILE B N 1
ATOM 10217 C CA . ILE B 2 379 ? 190.394 132.412 122.862 1.00 85.94 410 ILE B CA 1
ATOM 10218 C C . ILE B 2 379 ? 189.243 131.986 123.752 1.00 82.28 410 ILE B C 1
ATOM 10219 O O . ILE B 2 379 ? 188.440 132.827 124.163 1.00 82.23 410 ILE B O 1
ATOM 10224 N N . GLU B 2 380 ? 189.136 130.693 124.063 1.00 83.93 411 GLU B N 1
ATOM 10225 C CA . GLU B 2 380 ? 188.005 130.200 124.840 1.00 82.96 411 GLU B CA 1
ATOM 10226 C C . GLU B 2 380 ? 188.245 130.350 126.341 1.00 86.00 411 GLU B C 1
ATOM 10227 O O . GLU B 2 380 ? 187.315 130.177 127.137 1.00 86.61 411 GLU B O 1
ATOM 10233 N N . ASP B 2 381 ? 189.460 130.731 126.740 1.00 87.31 412 ASP B N 1
ATOM 10234 C CA . ASP B 2 381 ? 189.857 130.801 128.140 1.00 87.68 412 ASP B CA 1
ATOM 10235 C C . ASP B 2 381 ? 189.335 132.034 128.873 1.00 83.68 412 ASP B C 1
ATOM 10236 O O . ASP B 2 381 ? 189.505 132.114 130.094 1.00 86.17 412 ASP B O 1
ATOM 10241 N N . TRP B 2 382 ? 188.704 132.989 128.180 1.00 78.67 413 TRP B N 1
ATOM 10242 C CA . TRP B 2 382 ? 188.108 134.134 128.868 1.00 75.56 413 TRP B CA 1
ATOM 10243 C C . TRP B 2 382 ? 186.778 133.763 129.516 1.00 75.47 413 TRP B C 1
ATOM 10244 O O . TRP B 2 382 ? 186.312 134.449 130.432 1.00 76.79 413 TRP B O 1
ATOM 10255 N N . ARG B 2 383 ? 186.159 132.670 129.062 1.00 74.89 414 ARG B N 1
ATOM 10256 C CA . ARG B 2 383 ? 184.978 132.133 129.731 1.00 78.86 414 ARG B CA 1
ATOM 10257 C C . ARG B 2 383 ? 185.341 131.402 131.011 1.00 87.95 414 ARG B C 1
ATOM 10258 O O . ARG B 2 383 ? 184.488 131.229 131.890 1.00 89.10 414 ARG B O 1
ATOM 10266 N N . THR B 2 384 ? 186.580 130.922 131.115 1.00 91.26 415 THR B N 1
ATOM 10267 C CA . THR B 2 384 ? 187.068 130.364 132.366 1.00 84.52 415 THR B CA 1
ATOM 10268 C C . THR B 2 384 ? 187.285 131.480 133.384 1.00 79.74 415 THR B C 1
ATOM 10269 O O . THR B 2 384 ? 187.452 132.652 133.034 1.00 78.82 415 THR B O 1
ATOM 10273 N N . SER B 2 385 ? 187.321 131.100 134.664 1.00 81.17 416 SER B N 1
ATOM 10274 C CA . SER B 2 385 ? 187.105 132.064 135.740 1.00 83.82 416 SER B CA 1
ATOM 10275 C C . SER B 2 385 ? 188.356 132.852 136.119 1.00 82.80 416 SER B C 1
ATOM 10276 O O . SER B 2 385 ? 188.287 133.690 137.025 1.00 77.33 416 SER B O 1
ATOM 10279 N N . GLU B 2 386 ? 189.493 132.601 135.467 1.00 88.42 417 GLU B N 1
ATOM 10280 C CA . GLU B 2 386 ? 190.699 133.369 135.754 1.00 87.36 417 GLU B CA 1
ATOM 10281 C C . GLU B 2 386 ? 190.631 134.763 135.134 1.00 89.34 417 GLU B C 1
ATOM 10282 O O . GLU B 2 386 ? 191.230 135.713 135.652 1.00 95.11 417 GLU B O 1
ATOM 10288 N N . TYR B 2 387 ? 189.900 134.909 134.029 1.00 83.26 418 TYR B N 1
ATOM 10289 C CA . TYR B 2 387 ? 189.701 136.211 133.404 1.00 81.94 418 TYR B CA 1
ATOM 10290 C C . TYR B 2 387 ? 188.251 136.675 133.410 1.00 79.90 418 TYR B C 1
ATOM 10291 O O . TYR B 2 387 ? 187.978 137.800 132.982 1.00 75.61 418 TYR B O 1
ATOM 10300 N N . ARG B 2 388 ? 187.318 135.852 133.880 1.00 79.83 419 ARG B N 1
ATOM 10301 C CA . ARG B 2 388 ? 185.909 136.219 133.932 1.00 69.17 419 ARG B CA 1
ATOM 10302 C C . ARG B 2 388 ? 185.569 136.675 135.345 1.00 69.36 419 ARG B C 1
ATOM 10303 O O . ARG B 2 388 ? 185.691 135.899 136.298 1.00 75.24 419 ARG B O 1
ATOM 10311 N N . GLN B 2 389 ? 185.138 137.927 135.473 1.00 66.47 420 GLN B N 1
ATOM 10312 C CA . GLN B 2 389 ? 184.868 138.527 136.769 1.00 67.72 420 GLN B CA 1
ATOM 10313 C C . GLN B 2 389 ? 183.505 139.202 136.739 1.00 65.61 420 GLN B C 1
ATOM 10314 O O . GLN B 2 389 ? 182.968 139.518 135.675 1.00 67.67 420 GLN B O 1
ATOM 10320 N N . ALA B 2 390 ? 182.948 139.418 137.925 1.00 61.16 421 ALA B N 1
ATOM 10321 C CA . ALA B 2 390 ? 181.683 140.123 138.077 1.00 64.62 421 ALA B CA 1
ATOM 10322 C C . ALA B 2 390 ? 181.971 141.547 138.533 1.00 65.03 421 ALA B C 1
ATOM 10323 O O . ALA B 2 390 ? 182.641 141.754 139.551 1.00 60.10 421 ALA B O 1
ATOM 10325 N N . HIS B 2 391 ? 181.467 142.521 137.783 1.00 68.50 422 HIS B N 1
ATOM 10326 C CA . HIS B 2 391 ? 181.694 143.929 138.068 1.00 60.70 422 HIS B CA 1
ATOM 10327 C C . HIS B 2 391 ? 180.400 144.591 138.514 1.00 59.86 422 HIS B C 1
ATOM 10328 O O . HIS B 2 391 ? 179.315 144.250 138.034 1.00 58.52 422 HIS B O 1
ATOM 10335 N N . ASP B 2 392 ? 180.525 145.540 139.437 1.00 62.92 423 ASP B N 1
ATOM 10336 C CA . ASP B 2 392 ? 179.411 146.401 139.785 1.00 60.53 423 ASP B CA 1
ATOM 10337 C C . ASP B 2 392 ? 179.184 147.423 138.676 1.00 56.30 423 ASP B C 1
ATOM 10338 O O . ASP B 2 392 ? 180.061 147.681 137.847 1.00 61.17 423 ASP B O 1
ATOM 10343 N N . THR B 2 393 ? 177.983 148.007 138.673 1.00 49.85 424 THR B N 1
ATOM 10344 C CA . THR B 2 393 ? 177.578 148.914 137.603 1.00 50.05 424 THR B CA 1
ATOM 10345 C C . THR B 2 393 ? 178.275 150.273 137.663 1.00 56.92 424 THR B C 1
ATOM 10346 O O . THR B 2 393 ? 178.492 150.892 136.611 1.00 59.41 424 THR B O 1
ATOM 10350 N N . ALA B 2 394 ? 178.681 150.725 138.858 1.00 50.74 425 ALA B N 1
ATOM 10351 C CA . ALA B 2 394 ? 179.459 151.954 138.968 1.00 47.01 425 ALA B CA 1
ATOM 10352 C C . ALA B 2 394 ? 180.885 151.756 138.472 1.00 54.95 425 ALA B C 1
ATOM 10353 O O . ALA B 2 394 ? 181.475 152.680 137.904 1.00 53.19 425 ALA B O 1
ATOM 10355 N N . GLU B 2 395 ? 181.428 150.547 138.644 1.00 58.01 426 GLU B N 1
ATOM 10356 C CA . GLU B 2 395 ? 182.712 150.168 138.063 1.00 52.46 426 GLU B CA 1
ATOM 10357 C C . GLU B 2 395 ? 182.654 150.089 136.541 1.00 54.07 426 GLU B C 1
ATOM 10358 O O . GLU B 2 395 ? 183.638 150.428 135.874 1.00 58.61 426 GLU B O 1
ATOM 10364 N N . ILE B 2 396 ? 181.513 149.660 135.988 1.00 47.63 427 ILE B N 1
ATOM 10365 C CA . ILE B 2 396 ? 181.326 149.604 134.540 1.00 45.46 427 ILE B CA 1
ATOM 10366 C C . ILE B 2 396 ? 181.211 151.015 133.956 1.00 47.56 427 ILE B C 1
ATOM 10367 O O . ILE B 2 396 ? 181.801 151.313 132.904 1.00 49.95 427 ILE B O 1
ATOM 10372 N N . LEU B 2 397 ? 180.528 151.927 134.664 1.00 49.64 428 LEU B N 1
ATOM 10373 C CA . LEU B 2 397 ? 180.479 153.317 134.204 1.00 49.33 428 LEU B CA 1
ATOM 10374 C C . LEU B 2 397 ? 181.798 154.056 134.423 1.00 54.98 428 LEU B C 1
ATOM 10375 O O . LEU B 2 397 ? 182.096 155.008 133.693 1.00 58.46 428 LEU B O 1
ATOM 10380 N N . SER B 2 398 ? 182.589 153.652 135.419 1.00 57.32 429 SER B N 1
ATOM 10381 C CA . SER B 2 398 ? 183.893 154.276 135.621 1.00 56.14 429 SER B CA 1
ATOM 10382 C C . SER B 2 398 ? 184.919 153.786 134.606 1.00 56.94 429 SER B C 1
ATOM 10383 O O . SER B 2 398 ? 185.770 154.563 134.161 1.00 60.42 429 SER B O 1
ATOM 10386 N N . LEU B 2 399 ? 184.859 152.504 134.233 1.00 55.40 430 LEU B N 1
ATOM 10387 C CA . LEU B 2 399 ? 185.810 151.950 133.276 1.00 52.06 430 LEU B CA 1
ATOM 10388 C C . LEU B 2 399 ? 185.533 152.373 131.841 1.00 52.26 430 LEU B C 1
ATOM 10389 O O . LEU B 2 399 ? 186.480 152.509 131.061 1.00 68.43 430 LEU B O 1
ATOM 10394 N N . LEU B 2 400 ? 184.272 152.585 131.472 1.00 49.61 431 LEU B N 1
ATOM 10395 C CA . LEU B 2 400 ? 183.913 152.862 130.088 1.00 52.72 431 LEU B CA 1
ATOM 10396 C C . LEU B 2 400 ? 183.526 154.318 129.859 1.00 58.17 431 LEU B C 1
ATOM 10397 O O . LEU B 2 400 ? 182.944 154.625 128.812 1.00 54.65 431 LEU B O 1
ATOM 10402 N N . LEU B 2 401 ? 183.807 155.187 130.849 1.00 60.06 432 LEU B N 1
ATOM 10403 C CA . LEU B 2 401 ? 183.727 156.662 130.791 1.00 62.12 432 LEU B CA 1
ATOM 10404 C C . LEU B 2 401 ? 182.305 157.166 130.523 1.00 62.36 432 LEU B C 1
ATOM 10405 O O . LEU B 2 401 ? 182.054 157.906 129.571 1.00 64.94 432 LEU B O 1
ATOM 10410 N N . MET B 2 402 ? 181.364 156.732 131.357 1.00 61.08 433 MET B N 1
ATOM 10411 C CA . MET B 2 402 ? 179.971 157.158 131.263 1.00 56.09 433 MET B CA 1
ATOM 10412 C C . MET B 2 402 ? 179.373 157.390 132.647 1.00 54.43 433 MET B C 1
ATOM 10413 O O . MET B 2 402 ? 178.282 156.906 132.956 1.00 58.66 433 MET B O 1
ATOM 10418 N N . ARG B 2 403 ? 180.085 158.124 133.508 1.00 56.44 434 ARG B N 1
ATOM 10419 C CA . ARG B 2 403 ? 179.652 158.268 134.897 1.00 54.93 434 ARG B CA 1
ATOM 10420 C C . ARG B 2 403 ? 178.529 159.290 135.050 1.00 55.01 434 ARG B C 1
ATOM 10421 O O . ARG B 2 403 ? 177.786 159.256 136.038 1.00 57.73 434 ARG B O 1
ATOM 10429 N N . LYS B 2 404 ? 178.380 160.204 134.087 1.00 55.47 435 LYS B N 1
ATOM 10430 C CA . LYS B 2 404 ? 177.257 161.137 134.125 1.00 57.92 435 LYS B CA 1
ATOM 10431 C C . LYS B 2 404 ? 175.995 160.548 133.513 1.00 56.67 435 LYS B C 1
ATOM 10432 O O . LYS B 2 404 ? 174.929 161.165 133.611 1.00 52.25 435 LYS B O 1
ATOM 10438 N N . LEU B 2 405 ? 176.097 159.379 132.884 1.00 55.13 436 LEU B N 1
ATOM 10439 C CA . LEU B 2 405 ? 174.977 158.705 132.246 1.00 47.83 436 LEU B CA 1
ATOM 10440 C C . LEU B 2 405 ? 174.098 157.962 133.247 1.00 46.78 436 LEU B C 1
ATOM 10441 O O . LEU B 2 405 ? 172.903 157.777 132.988 1.00 49.03 436 LEU B O 1
ATOM 10446 N N . GLY B 2 406 ? 174.639 157.599 134.415 1.00 44.04 437 GLY B N 1
ATOM 10447 C CA . GLY B 2 406 ? 173.936 156.683 135.302 1.00 35.29 437 GLY B CA 1
ATOM 10448 C C . GLY B 2 406 ? 172.888 157.349 136.174 1.00 32.42 437 GLY B C 1
ATOM 10449 O O . GLY B 2 406 ? 172.171 156.675 136.916 1.00 35.11 437 GLY B O 1
ATOM 10450 N N . THR B 2 407 ? 172.812 158.681 136.131 1.00 32.80 438 THR B N 1
ATOM 10451 C CA . THR B 2 407 ? 171.680 159.389 136.719 1.00 32.38 438 THR B CA 1
ATOM 10452 C C . THR B 2 407 ? 170.405 159.120 135.924 1.00 29.49 438 THR B C 1
ATOM 10453 O O . THR B 2 407 ? 169.342 158.875 136.509 1.00 29.11 438 THR B O 1
ATOM 10457 N N . ALA B 2 408 ? 170.512 159.065 134.598 1.00 27.40 439 ALA B N 1
ATOM 10458 C CA . ALA B 2 408 ? 169.382 158.768 133.726 1.00 24.32 439 ALA B CA 1
ATOM 10459 C C . ALA B 2 408 ? 169.128 157.275 133.547 1.00 23.30 439 ALA B C 1
ATOM 10460 O O . ALA B 2 408 ? 168.197 156.912 132.821 1.00 30.83 439 ALA B O 1
ATOM 10462 N N . MET B 2 409 ? 169.928 156.405 134.165 1.00 20.74 440 MET B N 1
ATOM 10463 C CA . MET B 2 409 ? 169.703 154.960 134.124 1.00 18.85 440 MET B CA 1
ATOM 10464 C C . MET B 2 409 ? 168.706 154.602 135.216 1.00 18.88 440 MET B C 1
ATOM 10465 O O . MET B 2 409 ? 169.079 154.264 136.336 1.00 23.44 440 MET B O 1
ATOM 10470 N N . ASN B 2 410 ? 167.419 154.651 134.883 1.00 16.40 441 ASN B N 1
ATOM 10471 C CA . ASN B 2 410 ? 166.361 154.462 135.864 1.00 12.82 441 ASN B CA 1
ATOM 10472 C C . ASN B 2 410 ? 165.403 153.374 135.410 1.00 12.20 441 ASN B C 1
ATOM 10473 O O . ASN B 2 410 ? 165.325 153.067 134.218 1.00 16.54 441 ASN B O 1
ATOM 10478 N N . PHE B 2 411 ? 164.689 152.784 136.364 1.00 11.89 442 PHE B N 1
ATOM 10479 C CA . PHE B 2 411 ? 163.580 151.885 136.072 1.00 9.36 442 PHE B CA 1
ATOM 10480 C C . PHE B 2 411 ? 162.303 152.484 136.646 1.00 10.81 442 PHE B C 1
ATOM 10481 O O . PHE B 2 411 ? 162.170 152.616 137.867 1.00 14.91 442 PHE B O 1
ATOM 10489 N N . GLN B 2 412 ? 161.358 152.821 135.769 1.00 7.35 443 GLN B N 1
ATOM 10490 C CA . GLN B 2 412 ? 160.193 153.614 136.123 1.00 6.84 443 GLN B CA 1
ATOM 10491 C C . GLN B 2 412 ? 158.959 152.736 136.228 1.00 9.06 443 GLN B C 1
ATOM 10492 O O . GLN B 2 412 ? 158.951 151.601 135.744 1.00 13.01 443 GLN B O 1
ATOM 10498 N N . MET B 2 413 ? 157.918 153.271 136.859 1.00 7.87 444 MET B N 1
ATOM 10499 C CA . MET B 2 413 ? 156.570 152.730 136.755 1.00 8.57 444 MET B CA 1
ATOM 10500 C C . MET B 2 413 ? 155.611 153.863 136.409 1.00 13.10 444 MET B C 1
ATOM 10501 O O . MET B 2 413 ? 155.506 154.843 137.150 1.00 15.47 444 MET B O 1
ATOM 10506 N N . TYR B 2 414 ? 154.947 153.740 135.260 1.00 15.68 445 TYR B N 1
ATOM 10507 C CA . TYR B 2 414 ? 154.089 154.772 134.697 1.00 10.59 445 TYR B CA 1
ATOM 10508 C C . TYR B 2 414 ? 152.649 154.290 134.648 1.00 18.05 445 TYR B C 1
ATOM 10509 O O . TYR B 2 414 ? 152.381 153.212 134.127 1.00 31.71 445 TYR B O 1
ATOM 10518 N N . GLN B 2 415 ? 151.714 155.104 135.132 1.00 17.29 446 GLN B N 1
ATOM 10519 C CA . GLN B 2 415 ? 150.292 154.813 134.996 1.00 17.78 446 GLN B CA 1
ATOM 10520 C C . GLN B 2 415 ? 149.720 155.587 133.819 1.00 27.45 446 GLN B C 1
ATOM 10521 O O . GLN B 2 415 ? 150.012 156.772 133.648 1.00 35.26 446 GLN B O 1
ATOM 10527 N N . LYS B 2 416 ? 148.905 154.915 133.011 1.00 31.86 447 LYS B N 1
ATOM 10528 C CA . LYS B 2 416 ? 148.251 155.547 131.872 1.00 34.17 447 LYS B CA 1
ATOM 10529 C C . LYS B 2 416 ? 146.910 156.114 132.320 1.00 39.94 447 LYS B C 1
ATOM 10530 O O . LYS B 2 416 ? 145.972 155.361 132.597 1.00 44.37 447 LYS B O 1
ATOM 10536 N N . LYS B 2 417 ? 146.822 157.439 132.391 1.00 43.07 448 LYS B N 1
ATOM 10537 C CA . LYS B 2 417 ? 145.571 158.142 132.657 1.00 46.03 448 LYS B CA 1
ATOM 10538 C C . LYS B 2 417 ? 145.249 158.995 131.437 1.00 48.90 448 LYS B C 1
ATOM 10539 O O . LYS B 2 417 ? 146.086 159.785 130.988 1.00 51.90 448 LYS B O 1
ATOM 10545 N N . VAL B 2 418 ? 144.044 158.830 130.900 1.00 51.12 449 VAL B N 1
ATOM 10546 C CA . VAL B 2 418 ? 143.625 159.578 129.720 1.00 54.93 449 VAL B CA 1
ATOM 10547 C C . VAL B 2 418 ? 142.494 160.537 130.074 1.00 49.96 449 VAL B C 1
ATOM 10548 O O . VAL B 2 418 ? 142.030 160.574 131.213 1.00 52.20 449 VAL B O 1
ATOM 10552 N N . GLU B 2 431 ? 148.349 160.242 128.893 1.00 34.20 462 GLU B N 1
ATOM 10553 C CA . GLU B 2 431 ? 149.391 160.713 129.795 1.00 40.03 462 GLU B CA 1
ATOM 10554 C C . GLU B 2 431 ? 149.978 159.550 130.586 1.00 41.36 462 GLU B C 1
ATOM 10555 O O . GLU B 2 431 ? 149.241 158.728 131.125 1.00 39.21 462 GLU B O 1
ATOM 10561 N N . LEU B 2 432 ? 151.305 159.482 130.649 1.00 32.90 463 LEU B N 1
ATOM 10562 C CA . LEU B 2 432 ? 152.006 158.496 131.466 1.00 24.24 463 LEU B CA 1
ATOM 10563 C C . LEU B 2 432 ? 152.570 159.220 132.684 1.00 24.17 463 LEU B C 1
ATOM 10564 O O . LEU B 2 432 ? 153.640 159.827 132.617 1.00 27.81 463 LEU B O 1
ATOM 10569 N N . ARG B 2 433 ? 151.839 159.159 133.793 1.00 22.69 464 ARG B N 1
ATOM 10570 C CA . ARG B 2 433 ? 152.264 159.812 135.019 1.00 20.49 464 ARG B CA 1
ATOM 10571 C C . ARG B 2 433 ? 153.361 159.009 135.701 1.00 17.06 464 ARG B C 1
ATOM 10572 O O . ARG B 2 433 ? 153.244 157.802 135.903 1.00 22.44 464 ARG B O 1
ATOM 10580 N N . GLU B 2 434 ? 154.432 159.705 136.073 1.00 15.68 465 GLU B N 1
ATOM 10581 C CA . GLU B 2 434 ? 155.609 159.097 136.691 1.00 13.62 465 GLU B CA 1
ATOM 10582 C C . GLU B 2 434 ? 155.281 158.760 138.138 1.00 14.15 465 GLU B C 1
ATOM 10583 O O . GLU B 2 434 ? 155.060 159.645 138.963 1.00 21.89 465 GLU B O 1
ATOM 10589 N N . ILE B 2 435 ? 155.245 157.463 138.449 1.00 9.26 466 ILE B N 1
ATOM 10590 C CA . ILE B 2 435 ? 154.920 157.066 139.813 1.00 7.21 466 ILE B CA 1
ATOM 10591 C C . ILE B 2 435 ? 156.169 156.587 140.545 1.00 6.34 466 ILE B C 1
ATOM 10592 O O . ILE B 2 435 ? 156.474 157.071 141.636 1.00 9.00 466 ILE B O 1
ATOM 10597 N N . ALA B 2 436 ? 156.939 155.683 139.949 1.00 5.95 467 ALA B N 1
ATOM 10598 C CA . ALA B 2 436 ? 158.106 155.149 140.641 1.00 4.88 467 ALA B CA 1
ATOM 10599 C C . ALA B 2 436 ? 159.356 155.404 139.818 1.00 10.27 467 ALA B C 1
ATOM 10600 O O . ALA B 2 436 ? 159.283 155.745 138.636 1.00 21.30 467 ALA B O 1
ATOM 10602 N N . SER B 2 437 ? 160.506 155.236 140.472 1.00 9.02 468 SER B N 1
ATOM 10603 C CA . SER B 2 437 ? 161.817 155.466 139.877 1.00 9.47 468 SER B CA 1
ATOM 10604 C C . SER B 2 437 ? 162.866 154.732 140.696 1.00 12.57 468 SER B C 1
ATOM 10605 O O . SER B 2 437 ? 163.105 155.101 141.848 1.00 24.59 468 SER B O 1
ATOM 10608 N N . GLN B 2 438 ? 163.498 153.714 140.116 1.00 10.07 469 GLN B N 1
ATOM 10609 C CA . GLN B 2 438 ? 164.609 153.026 140.770 1.00 10.33 469 GLN B CA 1
ATOM 10610 C C . GLN B 2 438 ? 165.878 153.255 139.966 1.00 15.85 469 GLN B C 1
ATOM 10611 O O . GLN B 2 438 ? 165.968 152.828 138.812 1.00 23.46 469 GLN B O 1
ATOM 10617 N N . ASN B 2 439 ? 166.857 153.909 140.587 1.00 16.53 470 ASN B N 1
ATOM 10618 C CA . ASN B 2 439 ? 168.130 154.178 139.935 1.00 15.58 470 ASN B CA 1
ATOM 10619 C C . ASN B 2 439 ? 168.966 152.908 139.855 1.00 18.06 470 ASN B C 1
ATOM 10620 O O . ASN B 2 439 ? 168.948 152.075 140.764 1.00 21.81 470 ASN B O 1
ATOM 10625 N N . PHE B 2 440 ? 169.684 152.754 138.742 1.00 18.00 471 PHE B N 1
ATOM 10626 C CA . PHE B 2 440 ? 170.416 151.517 138.497 1.00 18.84 471 PHE B CA 1
ATOM 10627 C C . PHE B 2 440 ? 171.717 151.452 139.283 1.00 21.09 471 PHE B C 1
ATOM 10628 O O . PHE B 2 440 ? 172.179 150.356 139.615 1.00 25.53 471 PHE B O 1
ATOM 10636 N N . VAL B 2 441 ? 172.326 152.598 139.583 1.00 21.51 472 VAL B N 1
ATOM 10637 C CA . VAL B 2 441 ? 173.688 152.589 140.110 1.00 23.42 472 VAL B CA 1
ATOM 10638 C C . VAL B 2 441 ? 173.695 152.517 141.637 1.00 27.08 472 VAL B C 1
ATOM 10639 O O . VAL B 2 441 ? 174.511 151.804 142.231 1.00 31.76 472 VAL B O 1
ATOM 10643 N N . THR B 2 442 ? 172.791 153.237 142.295 1.00 23.49 473 THR B N 1
ATOM 10644 C CA . THR B 2 442 ? 172.436 153.010 143.687 1.00 22.22 473 THR B CA 1
ATOM 10645 C C . THR B 2 442 ? 170.969 152.631 143.676 1.00 20.51 473 THR B C 1
ATOM 10646 O O . THR B 2 442 ? 170.148 153.389 143.154 1.00 24.00 473 THR B O 1
ATOM 10650 N N . ASN B 2 443 ? 170.622 151.488 144.266 1.00 21.36 474 ASN B N 1
ATOM 10651 C CA . ASN B 2 443 ? 169.236 151.028 144.209 1.00 19.61 474 ASN B CA 1
ATOM 10652 C C . ASN B 2 443 ? 168.326 151.774 145.181 1.00 18.70 474 ASN B C 1
ATOM 10653 O O . ASN B 2 443 ? 167.891 151.213 146.192 1.00 20.19 474 ASN B O 1
ATOM 10658 N N . VAL B 2 444 ? 168.021 153.032 144.871 1.00 15.73 475 VAL B N 1
ATOM 10659 C CA . VAL B 2 444 ? 167.190 153.887 145.702 1.00 12.40 475 VAL B CA 1
ATOM 10660 C C . VAL B 2 444 ? 165.875 154.058 144.950 1.00 12.83 475 VAL B C 1
ATOM 10661 O O . VAL B 2 444 ? 165.844 154.158 143.717 1.00 14.88 475 VAL B O 1
ATOM 10665 N N . THR B 2 445 ? 164.777 153.952 145.679 1.00 12.64 476 THR B N 1
ATOM 10666 C CA . THR B 2 445 ? 163.470 153.870 145.066 1.00 9.55 476 THR B CA 1
ATOM 10667 C C . THR B 2 445 ? 162.645 155.085 145.437 1.00 10.26 476 THR B C 1
ATOM 10668 O O . THR B 2 445 ? 162.217 155.228 146.582 1.00 18.42 476 THR B O 1
ATOM 10672 N N . THR B 2 446 ? 162.404 155.955 144.465 1.00 6.20 477 THR B N 1
ATOM 10673 C CA . THR B 2 446 ? 161.672 157.187 144.726 1.00 7.16 477 THR B CA 1
ATOM 10674 C C . THR B 2 446 ? 160.263 157.029 144.180 1.00 7.20 477 THR B C 1
ATOM 10675 O O . THR B 2 446 ? 160.077 156.877 142.969 1.00 11.81 477 THR B O 1
ATOM 10679 N N . TYR B 2 447 ? 159.276 157.059 145.069 1.00 4.53 478 TYR B N 1
ATOM 10680 C CA . TYR B 2 447 ? 157.883 157.121 144.665 1.00 4.18 478 TYR B CA 1
ATOM 10681 C C . TYR B 2 447 ? 157.439 158.566 144.553 1.00 9.50 478 TYR B C 1
ATOM 10682 O O . TYR B 2 447 ? 157.984 159.445 145.224 1.00 17.83 478 TYR B O 1
ATOM 10691 N N . TYR B 2 448 ? 156.485 158.816 143.669 1.00 9.09 479 TYR B N 1
ATOM 10692 C CA . TYR B 2 448 ? 155.994 160.161 143.425 1.00 8.64 479 TYR B CA 1
ATOM 10693 C C . TYR B 2 448 ? 154.515 160.221 143.768 1.00 10.64 479 TYR B C 1
ATOM 10694 O O . TYR B 2 448 ? 153.689 159.604 143.090 1.00 12.51 479 TYR B O 1
ATOM 10703 N N . HIS B 2 449 ? 154.162 161.110 144.701 1.00 12.66 480 HIS B N 1
ATOM 10704 C CA . HIS B 2 449 ? 152.768 161.376 145.119 1.00 12.98 480 HIS B CA 1
ATOM 10705 C C . HIS B 2 449 ? 152.431 162.775 144.724 1.00 15.87 480 HIS B C 1
ATOM 10706 O O . HIS B 2 449 ? 153.296 163.545 144.680 1.00 20.31 480 HIS B O 1
ATOM 10713 N N . TYR B 2 450 ? 151.231 163.008 144.270 1.00 19.68 481 TYR B N 1
ATOM 10714 C CA . TYR B 2 450 ? 150.833 164.316 143.737 1.00 21.01 481 TYR B CA 1
ATOM 10715 C C . TYR B 2 450 ? 149.712 164.861 144.627 1.00 27.55 481 TYR B C 1
ATOM 10716 O O . TYR B 2 450 ? 148.606 164.415 144.490 1.00 34.76 481 TYR B O 1
ATOM 10725 N N . ASN B 2 451 ? 149.995 165.805 145.507 1.00 28.09 482 ASN B N 1
ATOM 10726 C CA . ASN B 2 451 ? 148.937 166.200 146.437 1.00 30.46 482 ASN B CA 1
ATOM 10727 C C . ASN B 2 451 ? 147.842 166.679 145.538 1.00 40.43 482 ASN B C 1
ATOM 10728 O O . ASN B 2 451 ? 148.015 167.674 144.874 1.00 43.20 482 ASN B O 1
ATOM 10733 N N . ARG B 2 452 ? 146.742 165.967 145.511 1.00 45.08 483 ARG B N 1
ATOM 10734 C CA . ARG B 2 452 ? 145.598 166.477 144.753 1.00 52.40 483 ARG B CA 1
ATOM 10735 C C . ARG B 2 452 ? 144.491 166.498 145.757 1.00 58.96 483 ARG B C 1
ATOM 10736 O O . ARG B 2 452 ? 144.551 165.709 146.688 1.00 68.74 483 ARG B O 1
ATOM 10744 N N . ASP B 2 453 ? 143.498 167.293 145.459 1.00 56.54 484 ASP B N 1
ATOM 10745 C CA . ASP B 2 453 ? 142.420 167.567 146.416 1.00 59.68 484 ASP B CA 1
ATOM 10746 C C . ASP B 2 453 ? 143.067 168.655 147.268 1.00 55.37 484 ASP B C 1
ATOM 10747 O O . ASP B 2 453 ? 142.398 169.201 148.151 1.00 51.76 484 ASP B O 1
ATOM 10752 N N . ASN B 2 454 ? 144.296 169.005 146.921 1.00 52.79 485 ASN B N 1
ATOM 10753 C CA . ASN B 2 454 ? 144.959 170.136 147.583 1.00 46.88 485 ASN B CA 1
ATOM 10754 C C . ASN B 2 454 ? 144.961 170.018 149.115 1.00 47.08 485 ASN B C 1
ATOM 10755 O O . ASN B 2 454 ? 144.691 171.026 149.761 1.00 52.48 485 ASN B O 1
ATOM 10760 N N . HIS B 2 455 ? 145.388 168.861 149.648 1.00 39.14 486 HIS B N 1
ATOM 10761 C CA . HIS B 2 455 ? 145.431 168.661 151.095 1.00 31.62 486 HIS B CA 1
ATOM 10762 C C . HIS B 2 455 ? 146.723 169.243 151.625 1.00 27.11 486 HIS B C 1
ATOM 10763 O O . HIS B 2 455 ? 147.417 169.857 150.845 1.00 25.11 486 HIS B O 1
ATOM 10770 N N . THR B 2 456 ? 146.957 169.106 152.919 1.00 26.75 487 THR B N 1
ATOM 10771 C CA . THR B 2 456 ? 148.137 169.608 153.603 1.00 24.24 487 THR B CA 1
ATOM 10772 C C . THR B 2 456 ? 148.819 168.499 154.382 1.00 23.07 487 THR B C 1
ATOM 10773 O O . THR B 2 456 ? 149.749 168.837 155.041 1.00 24.56 487 THR B O 1
ATOM 10777 N N . SER B 2 457 ? 148.379 167.236 154.306 1.00 24.07 488 SER B N 1
ATOM 10778 C CA . SER B 2 457 ? 149.009 166.055 154.947 1.00 21.49 488 SER B CA 1
ATOM 10779 C C . SER B 2 457 ? 149.051 164.828 154.030 1.00 22.07 488 SER B C 1
ATOM 10780 O O . SER B 2 457 ? 148.349 164.856 153.093 1.00 29.87 488 SER B O 1
ATOM 10783 N N . LEU B 2 458 ? 149.872 163.785 154.266 1.00 20.18 489 LEU B N 1
ATOM 10784 C CA . LEU B 2 458 ? 149.735 162.521 153.510 1.00 20.43 489 LEU B CA 1
ATOM 10785 C C . LEU B 2 458 ? 149.508 161.374 154.460 1.00 19.83 489 LEU B C 1
ATOM 10786 O O . LEU B 2 458 ? 150.363 161.064 155.209 1.00 21.45 489 LEU B O 1
ATOM 10791 N N . GLU B 2 459 ? 148.368 160.750 154.398 1.00 18.35 490 GLU B N 1
ATOM 10792 C CA . GLU B 2 459 ? 148.239 159.506 155.149 1.00 15.83 490 GLU B CA 1
ATOM 10793 C C . GLU B 2 459 ? 149.017 158.445 154.384 1.00 14.82 490 GLU B C 1
ATOM 10794 O O . GLU B 2 459 ? 148.700 158.139 153.233 1.00 18.06 490 GLU B O 1
ATOM 10800 N N . LEU B 2 460 ? 150.032 157.877 155.023 1.00 11.73 491 LEU B N 1
ATOM 10801 C CA . LEU B 2 460 ? 150.890 156.928 154.331 1.00 10.87 491 LEU B CA 1
ATOM 10802 C C . LEU B 2 460 ? 150.250 155.550 154.331 1.00 12.92 491 LEU B C 1
ATOM 10803 O O . LEU B 2 460 ? 149.955 154.983 155.386 1.00 17.91 491 LEU B O 1
ATOM 10808 N N . LYS B 2 461 ? 150.035 155.014 153.135 1.00 12.50 492 LYS B N 1
ATOM 10809 C CA . LYS B 2 461 ? 149.454 153.694 152.965 1.00 13.40 492 LYS B CA 1
ATOM 10810 C C . LYS B 2 461 ? 150.488 152.635 153.306 1.00 17.62 492 LYS B C 1
ATOM 10811 O O . LYS B 2 461 ? 151.694 152.856 153.169 1.00 19.30 492 LYS B O 1
ATOM 10817 N N . THR B 2 462 ? 150.011 151.492 153.787 1.00 19.53 493 THR B N 1
ATOM 10818 C CA . THR B 2 462 ? 150.902 150.362 153.993 1.00 18.47 493 THR B CA 1
ATOM 10819 C C . THR B 2 462 ? 151.257 149.759 152.645 1.00 24.96 493 THR B C 1
ATOM 10820 O O . THR B 2 462 ? 150.409 149.646 151.757 1.00 27.48 493 THR B O 1
ATOM 10824 N N . LYS B 2 463 ? 152.522 149.385 152.496 1.00 26.07 494 LYS B N 1
ATOM 10825 C CA . LYS B 2 463 ? 153.067 149.067 151.192 1.00 14.04 494 LYS B CA 1
ATOM 10826 C C . LYS B 2 463 ? 152.682 147.653 150.768 1.00 12.51 494 LYS B C 1
ATOM 10827 O O . LYS B 2 463 ? 152.141 146.869 151.547 1.00 24.19 494 LYS B O 1
ATOM 10833 N N . PHE B 2 464 ? 152.966 147.351 149.497 1.00 8.91 495 PHE B N 1
ATOM 10834 C CA . PHE B 2 464 ? 152.536 146.104 148.864 1.00 11.50 495 PHE B CA 1
ATOM 10835 C C . PHE B 2 464 ? 153.361 144.929 149.388 1.00 15.15 495 PHE B C 1
ATOM 10836 O O . PHE B 2 464 ? 152.878 143.793 149.430 1.00 23.75 495 PHE B O 1
ATOM 10844 N N . GLY B 2 465 ? 154.590 145.188 149.826 1.00 13.12 496 GLY B N 1
ATOM 10845 C CA . GLY B 2 465 ? 155.394 144.120 150.388 1.00 14.60 496 GLY B CA 1
ATOM 10846 C C . GLY B 2 465 ? 155.044 143.801 151.827 1.00 19.22 496 GLY B C 1
ATOM 10847 O O . GLY B 2 465 ? 155.422 142.749 152.345 1.00 30.30 496 GLY B O 1
ATOM 10848 N N . GLN B 2 466 ? 154.339 144.712 152.503 1.00 16.95 497 GLN B N 1
ATOM 10849 C CA . GLN B 2 466 ? 153.889 144.423 153.861 1.00 22.41 497 GLN B CA 1
ATOM 10850 C C . GLN B 2 466 ? 152.591 143.627 153.856 1.00 25.62 497 GLN B C 1
ATOM 10851 O O . GLN B 2 466 ? 152.339 142.842 154.778 1.00 30.67 497 GLN B O 1
ATOM 10857 N N . VAL B 2 467 ? 151.743 143.837 152.845 1.00 20.16 498 VAL B N 1
ATOM 10858 C CA . VAL B 2 467 ? 150.524 143.046 152.701 1.00 22.72 498 VAL B CA 1
ATOM 10859 C C . VAL B 2 467 ? 150.842 141.621 152.263 1.00 28.73 498 VAL B C 1
ATOM 10860 O O . VAL B 2 467 ? 150.332 140.654 152.844 1.00 40.79 498 VAL B O 1
ATOM 10864 N N . PHE B 2 468 ? 151.733 141.460 151.287 1.00 25.04 499 PHE B N 1
ATOM 10865 C CA . PHE B 2 468 ? 151.941 140.166 150.649 1.00 28.16 499 PHE B CA 1
ATOM 10866 C C . PHE B 2 468 ? 153.140 139.439 151.245 1.00 33.76 499 PHE B C 1
ATOM 10867 O O . PHE B 2 468 ? 153.805 138.670 150.547 1.00 37.16 499 PHE B O 1
ATOM 10875 N N . ASN B 2 469 ? 153.418 139.656 152.528 1.00 31.54 500 ASN B N 1
ATOM 10876 C CA . ASN B 2 469 ? 154.662 139.224 153.154 1.00 34.83 500 ASN B CA 1
ATOM 10877 C C . ASN B 2 469 ? 154.565 137.763 153.567 1.00 42.38 500 ASN B C 1
ATOM 10878 O O . ASN B 2 469 ? 153.805 137.421 154.479 1.00 54.89 500 ASN B O 1
ATOM 10883 N N . CYS B 2 470 ? 155.336 136.909 152.903 1.00 37.03 501 CYS B N 1
ATOM 10884 C CA . CYS B 2 470 ? 155.499 135.522 153.325 1.00 38.22 501 CYS B CA 1
ATOM 10885 C C . CYS B 2 470 ? 156.966 135.123 153.242 1.00 39.79 501 CYS B C 1
ATOM 10886 O O . CYS B 2 470 ? 157.458 134.754 152.175 1.00 36.94 501 CYS B O 1
#

Solvent-accessible surface area: 63278 Å² total; per-residue (Å²): 138,89,187,134,15,44,97,103,0,42,133,56,0,46,98,47,1,86,111,24,54,124,60,25,82,32,48,6,8,14,145,34,130,147,91,77,112,25,63,34,2,31,36,54,8,6,59,60,0,2,78,52,6,54,99,1,43,155,107,169,38,56,2,48,95,14,4,114,13,166,59,4,152,82,76,1,15,8,0,2,4,4,0,18,28,0,18,38,44,19,68,84,32,46,57,102,57,15,16,126,64,0,93,162,27,75,1,98,40,81,112,60,170,112,57,5,32,1,137,4,71,15,152,81,149,142,46,33,2,14,43,42,48,58,144,83,58,40,42,5,74,73,74,80,38,66,161,171,28,41,1,49,8,101,63,102,39,46,19,72,11,81,2,95,2,41,2,14,11,34,33,12,88,44,148,116,12,20,2,80,7,44,12,1,74,50,38,91,7,67,61,100,35,47,5,98,24,33,4,69,46,89,47,34,35,13,0,15,52,28,9,1,0,0,16,8,79,60,12,138,32,18,6,1,47,46,91,9,4,58,0,88,3,37,77,119,147,46,96,77,108,4,79,43,84,86,32,18,51,10,12,35,134,27,123,40,58,42,63,15,24,0,18,0,4,2,35,8,131,87,25,68,17,47,85,18,133,14,149,11,118,0,64,104,60,80,141,86,102,81,24,67,87,3,108,40,17,0,0,0,0,0,86,133,9,0,10,29,0,9,0,62,98,85,21,117,89,33,72,7,36,124,9,161,76,70,0,15,12,10,5,24,4,43,108,52,56,12,0,0,1,0,2,66,89,30,42,4,58,1,2,89,5,99,94,4,109,88,98,28,95,42,96,114,24,90,31,88,106,127,48,14,68,49,3,10,7,0,22,44,101,81,45,0,5,0,0,1,55,101,82,18,9,1,14,0,0,50,33,155,3,99,70,48,73,150,1,25,137,63,44,120,55,56,5,55,3,2,56,8,1,0,1,0,0,4,0,0,8,24,8,90,88,2,0,58,22,4,0,7,107,10,141,82,81,75,93,6,18,170,37,76,79,9,9,29,1,46,20,28,5,43,61,11,0,0,13,0,0,2,18,127,104,35,72,10,10,6,0,0,0,38,6,43,28,108,31,71,57,122,26,15,90,102,135,13,104,1,0,2,26,19,49,65,7,14,0,0,10,64,72,40,69,0,2,12,11,146,94,51,96,45,78,18,60,4,94,20,196,84,6,97,91,21,31,0,5,27,19,22,14,69,114,33,7,6,43,22,24,59,59,23,108,2,58,67,24,100,12,15,10,0,12,84,22,5,73,1,29,9,113,65,10,114,117,28,52,2,20,0,23,10,8,26,166,68,39,12,0,4,0,23,1,35,16,47,90,46,82,3,4,22,0,0,52,39,2,124,26,51,95,1,17,5,71,123,6,88,36,75,24,45,10,55,5,81,0,39,3,26,19,88,94,43,88,74,24,120,47,15,142,72,38,36,10,76,0,6,31,128,26,125,20,123,1,7,0,0,6,75,135,0,29,0,0,21,5,38,13,7,14,97,52,65,96,77,41,181,34,113,7,90,152,70,1,12,30,6,28,46,12,71,130,22,13,0,1,6,18,6,56,108,13,41,0,21,28,33,6,54,111,98,100,143,179,36,47,50,15,109,89,59,20,122,90,2,21,3,16,22,32,0,90,40,2,0,20,1,4,4,0,11,52,8,23,17,3,0,1,22,0,16,9,178,80,14,37,11,17,22,18,44,2,28,100,7,48,17,18,16,15,0,18,107,63,7,17,6,1,30,0,12,33,50,46,0,3,30,61,8,54,70,125,132,45,70,55,57,29,37,166,10,127,33,97,73,15,20,7,5,0,12,23,16,6,26,131,123,46,28,0,0,0,0,3,73,8,57,57,15,8,55,2,13,63,6,33,9,156,112,96,110,74,31,28,106,72,62,1,27,77,40,5,6,31,30,0,114,46,19,29,0,0,1,4,0,39,119,59,0,143,99,0,36,2,1,10,62,84,27,41,155,62,32,34,53,1,79,18,14,130,110,0,24,51,0,14,2,4,34,29,49,107,111,130,90,60,61,113,37,52,111,10,0,31,3,112,64,4,100,80,145,22,13,141,66,104,150,40,47,0,95,7,91,79,7,72,11,64,32,140,55,104,18,18,6,52,2,4,0,27,6,50,170,123,8,36,28,32,84,29,83,47,47,74,0,175,2,63,121,41,80,137,75,167,31,129,1,88,1,9,0,5,0,32,6,28,9,36,17,11,100,29,11,110,20,159,26,99,63,110,138,33,46,157,82,3,1,78,7,117,170,106,66,71,44,122,112,0,0,44,73,12,73,32,48,1,24,0,0,0,1,2,76,3,11,12,0,3,0,0,0,0,3,0,2,26,69,19,77,12,8,109,14,94,19,84,2,1,1,15,0,0,30,11,120,73,37,87,49,0,48,81,2,2,64,33,0,6,72,27,4,114,104,33,38,116,77,22,7,1,0,0,2,10,88,62,7,42,106,104,17,86,79,42,12,68,119,55,156,39,26,10,8,8,7,43,26,19,39,77,57,16,9,64,21,0,0,32,0,0,41,14,10,36,30,13,137,118,86,0,2,7,86,18,28,28,106,71,132,83,5,83,94,85,0,47,68,8,0,155,112,33,125,6,21,14,114,126,84,113,61,101,44,37,0,33,0,27,2,2,28,112,60,0,41,82,22,100,108,131,47,27,12,0,0,4,10,44,63,72,30,86,123,95,3,53,71,53,7,32,65,146,0,17,0,0,35,13,37,66,16,98,1,80,57,17,116,75,0,9,90,55,128,30,60,18,60,84,55,0,82,65,58,19,0,9,0,0,27,0,5,4,3,0,13,0,0,0,1,7,0,53,18,4,75,37,15,4,80,160,53,85,111,82,33,102,84,5,63,80,4,41,104,129,27,105,23,0,87,67,98,115,81,56,102,110,35,103,21,54,83,10,6,51,55,0,27,0,120,129,7,1,108,43,0,25,1,5,0,34,17,35,60,158,138,52,45,48,30,0,14,6,29,7,40,82,91,34,0,17,6,36,38,57,9,141,118,97,108,94,41,34,79,26,128,33,53,0,5,95,32,2,97,110

Radius of gyration: 44.75 Å; Cα contacts (8 Å, |Δi|>4): 3195; chains: 2; bounding box: 70×95×142 Å